Protein AF-A0A1I8J1D6-F1 (afdb_monomer_lite)

pLDDT: mean 71.54, std 21.99, range [22.73, 97.88]

Secondary structure (DSSP, 8-state):
--HHHHHHHHHHHHHHHHHHHHHHHHHHHHHHHHHTTSS------------------------------------------------------------------HHHHHHHHGGGHHHHHHHHHHHHHHTHHHHHHHHHHHHHHHHHHHHHHHHHH--HHHHTSHHHHHHHHHHHHHHHHHHHHHHHHTGGGTTHHHHTT-----TT-PPPPHHHHHHHHHHHHHHHHHHHHHHHHHHHHHTTSTT--HHHHHHHHHHHHHHHHHHTTSTTHHHHHHHHHHS-TT-HHHHHHHHHHHHHHHHHHHHHHHHHHHHHHHHHHH-S--TTEEEEPPHHHHTTTTSS---S--SS-TTT--SS-SSEEEESSSS-EEEHHHHHHHHHSTTTTTB-TTT-PBP---HHHHHHHHHHHSS------TTGGG-------TTHHHHHHHHHHHHHHHHHHHHHHHHHHHHHHHHHHHHHHHHHHHHHHHHHHH---GGGSPPPEEEEES--EEEEEEEHHHHHHHH--HHHHTT--TTTTS---SSB-SHHHHHHHHHHHHHHT--EEEEB--HHHHHHHHHHHHHS-TTS-EEEEEESHHHHHHHHHHHTT-EEEEEEEE-HHHHTTS-TTEEEEEE-S---EEEEEEE-TT-EETTEE-SS-EEEEEE---TTTTTTTHHHHHHHHHHH--SEEEE--GGGGTT---SSTTHHHHHHHHHHHHHHH--SSEEEEE------HHHHHHHHHHTGGG-SEEEE-TTHHHHHHHHHHHS---S---SS--HHHHHHHHHHHHHHHHTS-SS----EEEEE-SS-EEEEE-TTSS---HHHHHHHHHHHHHHHHHT----

InterPro domains:
  IPR001841 Zinc finger, RING-type [PS50089] (353-396)
  IPR001841 Zinc finger, RING-type [SM00184] (353-395)
  IPR007666 ADP-specific phosphofructokinase/glucokinase [PF04587] (496-847)
  IPR007666 ADP-specific phosphofructokinase/glucokinase [PS51255] (475-851)
  IPR007666 ADP-specific phosphofructokinase/glucokinase [PTHR21208] (444-849)
  IPR013083 Zinc finger, RING/FYVE/PHD-type [G3DSA:3.30.40.10] (331-417)
  IPR017907 Zinc finger, RING-type, conserved site [PS00518] (370-379)
  IPR018957 Zinc finger, C3HC4 RING-type [PF00097] (353-395)
  IPR029056 Ribokinase-like [G3DSA:3.40.1190.20] (560-851)
  IPR029056 Ribokinase-like [SSF53613] (486-847)

Organism: NCBI:txid282301

Radius of gyration: 45.89 Å; chains: 1; bounding box: 94×125×127 Å

Structure (mmCIF, N/CA/C/O backbone):
data_AF-A0A1I8J1D6-F1
#
_entry.id   AF-A0A1I8J1D6-F1
#
loop_
_atom_site.group_PDB
_atom_site.id
_atom_site.type_symbol
_atom_site.label_atom_id
_atom_site.label_alt_id
_atom_site.label_comp_id
_atom_site.label_asym_id
_atom_site.label_entity_id
_atom_site.label_seq_id
_atom_site.pdbx_PDB_ins_code
_atom_site.Cartn_x
_atom_site.Cartn_y
_atom_site.Cartn_z
_atom_site.occupancy
_atom_site.B_iso_or_equiv
_atom_site.auth_seq_id
_atom_site.auth_comp_id
_atom_site.auth_asym_id
_atom_site.auth_atom_id
_atom_site.pdbx_PDB_model_num
ATOM 1 N N . MET A 1 1 ? 0.618 -59.526 -11.441 1.00 46.06 1 MET A N 1
ATOM 2 C CA . MET A 1 1 ? -0.280 -58.548 -10.785 1.00 46.06 1 MET A CA 1
ATOM 3 C C . MET A 1 1 ? -0.382 -57.211 -11.558 1.00 46.06 1 MET A C 1
ATOM 5 O O . MET A 1 1 ? 0.160 -56.223 -11.081 1.00 46.06 1 MET A O 1
ATOM 9 N N . PRO A 1 2 ? -1.071 -57.109 -12.718 1.00 40.72 2 PRO A N 1
ATOM 10 C CA . PRO A 1 2 ? -1.266 -55.808 -13.389 1.00 40.72 2 PRO A CA 1
ATOM 11 C C . PRO A 1 2 ? -2.715 -55.277 -13.361 1.00 40.72 2 PRO A C 1
ATOM 13 O O . PRO A 1 2 ? -2.935 -54.100 -13.625 1.00 40.72 2 PRO A O 1
ATOM 16 N N . GLN A 1 3 ? -3.716 -56.096 -13.017 1.00 38.53 3 GLN A N 1
ATOM 17 C CA . GLN A 1 3 ? -5.129 -55.694 -13.122 1.00 38.53 3 GLN A CA 1
ATOM 18 C C . GLN A 1 3 ? -5.643 -54.868 -11.925 1.00 38.53 3 GLN A C 1
ATOM 20 O O . GLN A 1 3 ? -6.494 -53.997 -12.105 1.00 38.53 3 GLN A O 1
ATOM 25 N N . ALA A 1 4 ? -5.076 -55.044 -10.725 1.00 39.88 4 ALA A N 1
ATOM 26 C CA . ALA A 1 4 ? -5.503 -54.307 -9.528 1.00 39.88 4 ALA A CA 1
ATOM 27 C C . ALA A 1 4 ? -5.132 -52.807 -9.576 1.00 39.88 4 ALA A C 1
ATOM 29 O O . ALA A 1 4 ? -5.935 -51.950 -9.206 1.00 39.88 4 ALA A O 1
ATOM 30 N N . HIS A 1 5 ? -3.963 -52.456 -10.129 1.00 42.84 5 HIS A N 1
ATOM 31 C CA . HIS A 1 5 ? -3.523 -51.057 -10.234 1.00 42.84 5 HIS A CA 1
ATOM 32 C C . HIS A 1 5 ? -4.313 -50.238 -11.269 1.00 42.84 5 HIS A C 1
ATOM 34 O O . HIS A 1 5 ? -4.497 -49.030 -11.093 1.00 42.84 5 HIS A O 1
ATOM 40 N N . GLN A 1 6 ? -4.829 -50.877 -12.323 1.00 42.22 6 GLN A N 1
ATOM 41 C CA . GLN A 1 6 ? -5.642 -50.205 -13.341 1.00 42.22 6 GLN A CA 1
ATOM 42 C C . GLN A 1 6 ? -7.055 -49.877 -12.835 1.00 42.22 6 GLN A C 1
ATOM 44 O O . GLN A 1 6 ? -7.588 -48.807 -13.140 1.00 42.22 6 GLN A O 1
ATOM 49 N N . GLN A 1 7 ? -7.642 -50.745 -12.006 1.00 39.91 7 GLN A N 1
ATOM 50 C CA . GLN A 1 7 ? -8.944 -50.493 -11.381 1.00 39.91 7 GLN A CA 1
ATOM 51 C C . GLN A 1 7 ? -8.879 -49.370 -10.337 1.00 39.91 7 GLN A C 1
ATOM 53 O O . GLN A 1 7 ? -9.797 -48.552 -10.250 1.00 39.91 7 GLN A O 1
ATOM 58 N N . GLN A 1 8 ? -7.770 -49.271 -9.600 1.00 42.34 8 GLN A N 1
ATOM 59 C CA . GLN A 1 8 ? -7.580 -48.237 -8.583 1.00 42.34 8 GLN A CA 1
ATOM 60 C C . GLN A 1 8 ? -7.369 -46.842 -9.205 1.00 42.34 8 GLN A C 1
ATOM 62 O O . GLN A 1 8 ? -7.956 -45.875 -8.721 1.00 42.34 8 GLN A O 1
ATOM 67 N N . ARG A 1 9 ? -6.660 -46.741 -10.346 1.00 43.53 9 ARG A N 1
ATOM 68 C CA . ARG A 1 9 ? -6.535 -45.485 -11.121 1.00 43.53 9 ARG A CA 1
ATOM 69 C C . ARG A 1 9 ? -7.842 -45.032 -11.780 1.00 43.53 9 ARG A C 1
ATOM 71 O O . ARG A 1 9 ? -8.093 -43.833 -11.886 1.00 43.53 9 ARG A O 1
ATOM 78 N N . ARG A 1 10 ? -8.694 -45.965 -12.222 1.00 39.88 10 ARG A N 1
ATOM 79 C CA . ARG A 1 10 ? -10.014 -45.618 -12.784 1.00 39.88 10 ARG A CA 1
ATOM 80 C C . ARG A 1 10 ? -10.973 -45.097 -11.713 1.00 39.88 10 ARG A C 1
ATOM 82 O O . ARG A 1 10 ? -11.665 -44.113 -11.958 1.00 39.88 10 ARG A O 1
ATOM 89 N N . ARG A 1 11 ? -10.955 -45.689 -10.511 1.00 38.12 11 ARG A N 1
ATOM 90 C CA . ARG A 1 11 ? -11.755 -45.208 -9.372 1.00 38.12 11 ARG A CA 1
ATOM 91 C C . ARG A 1 11 ? -11.318 -43.820 -8.899 1.00 38.12 11 ARG A C 1
ATOM 93 O O . ARG A 1 11 ? -12.185 -42.988 -8.663 1.00 38.12 11 ARG A O 1
ATOM 100 N N . SER A 1 12 ? -10.015 -43.525 -8.846 1.00 40.25 12 SER A N 1
ATOM 101 C CA . SER A 1 12 ? -9.531 -42.183 -8.478 1.00 40.25 12 SER A CA 1
ATOM 102 C C . SER A 1 12 ? -9.895 -41.113 -9.515 1.00 40.25 12 SER A C 1
ATOM 104 O O . SER A 1 12 ? -10.305 -40.019 -9.135 1.00 40.25 12 SER A O 1
ATOM 106 N N . HIS A 1 13 ? -9.839 -41.430 -10.816 1.00 41.72 13 HIS A N 1
ATOM 107 C CA . HIS A 1 13 ? -10.260 -40.496 -11.870 1.00 41.72 13 HIS A CA 1
ATOM 108 C C . HIS A 1 13 ? -11.771 -40.222 -11.864 1.00 41.72 13 HIS A C 1
ATOM 110 O O . HIS A 1 13 ? -12.171 -39.067 -12.010 1.00 41.72 13 HIS A O 1
ATOM 116 N N . GLN A 1 14 ? -12.610 -41.239 -11.632 1.00 37.41 14 GLN A N 1
ATOM 117 C CA . GLN A 1 14 ? -14.059 -41.042 -11.492 1.00 37.41 14 GLN A CA 1
ATOM 118 C C . GLN A 1 14 ? -14.413 -40.215 -10.251 1.00 37.41 14 GLN A C 1
ATOM 120 O O . GLN A 1 14 ? -15.263 -39.330 -10.331 1.00 37.41 14 GLN A O 1
ATOM 125 N N . GLN A 1 15 ? -13.723 -40.428 -9.126 1.00 37.59 15 GLN A N 1
ATOM 126 C CA . GLN A 1 15 ? -13.952 -39.655 -7.902 1.00 37.59 15 GLN A CA 1
ATOM 127 C C . GLN A 1 15 ? -13.513 -38.185 -8.050 1.00 37.59 15 GLN A C 1
ATOM 129 O O . GLN A 1 15 ? -14.136 -37.289 -7.480 1.00 37.59 15 GLN A O 1
ATOM 134 N N . GLN A 1 16 ? -12.478 -37.916 -8.855 1.00 39.41 16 GLN A N 1
ATOM 135 C CA . GLN A 1 16 ? -11.995 -36.562 -9.141 1.00 39.41 16 GLN A CA 1
ATOM 136 C C . GLN A 1 16 ? -12.887 -35.825 -10.159 1.00 39.41 16 GLN A C 1
ATOM 138 O O . GLN A 1 16 ? -13.157 -34.637 -9.980 1.00 39.41 16 GLN A O 1
ATOM 143 N N . GLN A 1 17 ? -13.433 -36.523 -11.165 1.00 38.41 17 GLN A N 1
ATOM 144 C CA . GLN A 1 17 ? -14.443 -35.962 -12.076 1.00 38.41 17 GLN A CA 1
ATOM 145 C C . GLN A 1 17 ? -15.773 -35.669 -11.369 1.00 38.41 17 GLN A C 1
ATOM 147 O O . GLN A 1 17 ? -16.351 -34.609 -11.598 1.00 38.41 17 GLN A O 1
ATOM 152 N N . GLN A 1 18 ? -16.222 -36.537 -10.456 1.00 34.72 18 GLN A N 1
ATOM 153 C CA . GLN A 1 18 ? -17.435 -36.294 -9.664 1.00 34.72 18 GLN A CA 1
ATOM 154 C C . GLN A 1 18 ? -17.277 -35.109 -8.696 1.00 34.72 18 GLN A C 1
ATOM 156 O O . GLN A 1 18 ? -18.220 -34.338 -8.528 1.00 34.72 18 GLN A O 1
ATOM 161 N N . ARG A 1 19 ? -16.081 -34.882 -8.124 1.00 37.16 19 ARG A N 1
ATOM 162 C CA . ARG A 1 19 ? -15.798 -33.671 -7.324 1.00 37.16 19 ARG A CA 1
ATOM 163 C C . ARG A 1 19 ? -15.775 -32.392 -8.169 1.00 37.16 19 ARG A C 1
ATOM 165 O O . ARG A 1 19 ? -16.283 -31.372 -7.713 1.00 37.16 19 ARG A O 1
ATOM 172 N N . HIS A 1 20 ? -15.246 -32.440 -9.394 1.00 36.91 20 HIS A N 1
ATOM 173 C CA . HIS A 1 20 ? -15.261 -31.285 -10.302 1.00 36.91 20 HIS A CA 1
ATOM 174 C C . HIS A 1 20 ? -16.663 -30.956 -10.835 1.00 36.91 20 HIS A C 1
ATOM 176 O O . HIS A 1 20 ? -17.017 -29.781 -10.913 1.00 36.91 20 HIS A O 1
ATOM 182 N N . GLN A 1 21 ? -17.484 -31.965 -11.139 1.00 34.16 21 GLN A N 1
ATOM 183 C CA . GLN A 1 21 ? -18.874 -31.756 -11.557 1.00 34.16 21 GLN A CA 1
ATOM 184 C C . GLN A 1 21 ? -19.759 -31.282 -10.394 1.00 34.16 21 GLN A C 1
ATOM 186 O O . GLN A 1 21 ? -20.557 -30.365 -10.578 1.00 34.16 21 GLN A O 1
ATOM 191 N N . GLY A 1 22 ? -19.550 -31.812 -9.181 1.00 29.62 22 GLY A N 1
ATOM 192 C CA . GLY A 1 22 ? -20.239 -31.357 -7.969 1.00 29.62 22 GLY A CA 1
ATOM 193 C C . GLY A 1 22 ? -19.946 -29.894 -7.622 1.00 29.62 22 GLY A C 1
ATOM 194 O O . GLY A 1 22 ? -20.880 -29.152 -7.326 1.00 29.62 22 GLY A O 1
ATOM 195 N N . ALA A 1 23 ? -18.684 -29.456 -7.739 1.00 36.38 23 ALA A N 1
ATOM 196 C CA . ALA A 1 23 ? -18.269 -28.066 -7.512 1.00 36.38 23 ALA A CA 1
ATOM 197 C C . ALA A 1 23 ? -18.742 -27.098 -8.619 1.00 36.38 23 ALA A C 1
ATOM 199 O O . ALA A 1 23 ? -19.066 -25.946 -8.342 1.00 36.38 23 ALA A O 1
ATOM 200 N N . SER A 1 24 ? -18.828 -27.564 -9.872 1.00 33.94 24 SER A N 1
ATOM 201 C CA . SER A 1 24 ? -19.358 -26.767 -10.988 1.00 33.94 24 SER A CA 1
ATOM 202 C C . SER A 1 24 ? -20.877 -26.580 -10.907 1.00 33.94 24 SER A C 1
ATOM 204 O O . SER A 1 24 ? -21.371 -25.514 -11.271 1.00 33.94 24 SER A O 1
ATOM 206 N N . MET A 1 25 ? -21.623 -27.584 -10.428 1.00 31.64 25 MET A N 1
ATOM 207 C CA . MET A 1 25 ? -23.072 -27.468 -10.224 1.00 31.64 25 MET A CA 1
ATOM 208 C C . MET A 1 25 ? -23.421 -26.560 -9.040 1.00 31.64 25 MET A C 1
ATOM 210 O O . MET A 1 25 ? -24.353 -25.769 -9.155 1.00 31.64 25 MET A O 1
ATOM 214 N N . THR A 1 26 ? -22.646 -26.598 -7.948 1.00 36.94 26 THR A N 1
ATOM 215 C CA . THR A 1 26 ? -22.854 -25.682 -6.809 1.00 36.94 26 THR A CA 1
ATOM 216 C C . THR A 1 26 ? -22.511 -24.236 -7.165 1.00 36.94 26 THR A C 1
ATOM 218 O O . THR A 1 26 ? -23.251 -23.340 -6.775 1.00 36.94 26 THR A O 1
ATOM 221 N N . ALA A 1 27 ? -21.462 -23.991 -7.961 1.00 34.25 27 ALA A N 1
ATOM 222 C CA . ALA A 1 27 ? -21.111 -22.643 -8.420 1.00 34.25 27 ALA A CA 1
ATOM 223 C C . ALA A 1 27 ? -22.156 -22.047 -9.385 1.00 34.25 27 ALA A C 1
ATOM 225 O O . ALA A 1 27 ? -22.533 -20.887 -9.232 1.00 34.25 27 ALA A O 1
ATOM 226 N N . ASN A 1 28 ? -22.685 -22.837 -10.329 1.00 35.31 28 ASN A N 1
ATOM 227 C CA . ASN A 1 28 ? -23.737 -22.367 -11.242 1.00 35.31 28 ASN A CA 1
ATOM 228 C C . ASN A 1 28 ? -25.089 -22.154 -10.540 1.00 35.31 28 ASN A C 1
ATOM 230 O O . ASN A 1 28 ? -25.793 -21.203 -10.877 1.00 35.31 28 ASN A O 1
ATOM 234 N N . GLN A 1 29 ? -25.440 -22.979 -9.544 1.00 33.69 29 GLN A N 1
ATOM 235 C CA . GLN A 1 29 ? -26.648 -22.759 -8.736 1.00 33.69 29 GLN A CA 1
ATOM 236 C C . GLN A 1 29 ? -26.531 -21.522 -7.831 1.00 33.69 29 GLN A C 1
ATOM 238 O O . GLN A 1 29 ? -27.532 -20.843 -7.608 1.00 33.69 29 GLN A O 1
ATOM 243 N N . PHE A 1 30 ? -25.324 -21.173 -7.368 1.00 34.88 30 PHE A N 1
ATOM 244 C CA . PHE A 1 30 ? -25.107 -19.960 -6.573 1.00 34.88 30 PHE A CA 1
ATOM 245 C C . PHE A 1 30 ? -25.166 -18.685 -7.434 1.00 34.88 30 PHE A C 1
ATOM 247 O O . PHE A 1 30 ? -25.881 -17.749 -7.076 1.00 34.88 30 PHE A O 1
ATOM 254 N N . PHE A 1 31 ? -24.534 -18.682 -8.616 1.00 35.16 31 PHE A N 1
ATOM 255 C CA . PHE A 1 31 ? -24.556 -17.542 -9.550 1.00 35.16 31 PHE A CA 1
ATOM 256 C C . PHE A 1 31 ? -25.950 -17.244 -10.133 1.00 35.16 31 PHE A C 1
ATOM 258 O O . PHE A 1 31 ? -26.288 -16.083 -10.357 1.00 35.16 31 PHE A O 1
ATOM 265 N N . GLN A 1 32 ? -26.798 -18.260 -10.340 1.00 33.00 32 GLN A N 1
ATOM 266 C CA . GLN A 1 32 ? -28.188 -18.036 -10.766 1.00 33.00 32 GLN A CA 1
ATOM 267 C C . GLN A 1 32 ? -29.066 -17.450 -9.645 1.00 33.00 32 GLN A C 1
ATOM 269 O O . GLN A 1 32 ? -29.999 -16.701 -9.935 1.00 33.00 32 GLN A O 1
ATOM 274 N N . SER A 1 33 ? -28.741 -17.720 -8.374 1.00 31.56 33 SER A N 1
ATOM 275 C CA . SER A 1 33 ? -29.497 -17.197 -7.227 1.00 31.56 33 SER A CA 1
ATOM 276 C C . SER A 1 33 ? -29.241 -15.708 -6.941 1.00 31.56 33 SER A C 1
ATOM 278 O O . SER A 1 33 ? -30.147 -15.014 -6.476 1.00 31.56 33 SER A O 1
ATOM 280 N N . GLU A 1 34 ? -28.057 -15.182 -7.284 1.00 38.94 34 GLU A N 1
ATOM 281 C CA . GLU A 1 34 ? -27.760 -13.743 -7.189 1.00 38.94 34 GLU A CA 1
ATOM 282 C C . GLU A 1 34 ? -28.378 -12.944 -8.342 1.00 38.94 34 GLU A C 1
ATOM 284 O O . GLU A 1 34 ? -28.863 -11.831 -8.126 1.00 38.94 34 GLU A O 1
ATOM 289 N N . HIS A 1 35 ? -28.473 -13.525 -9.545 1.00 33.69 35 HIS A N 1
ATOM 290 C CA . HIS A 1 35 ? -29.061 -12.823 -10.688 1.00 33.69 35 HIS A CA 1
ATOM 291 C C . HIS A 1 35 ? -30.579 -12.601 -10.549 1.00 33.69 35 HIS A C 1
ATOM 293 O O . HIS A 1 35 ? -31.105 -11.634 -11.097 1.00 33.69 35 HIS A O 1
ATOM 299 N N . GLN A 1 36 ? -31.273 -13.434 -9.761 1.00 30.25 36 GLN A N 1
ATOM 300 C CA . GLN A 1 36 ? -32.703 -13.278 -9.458 1.00 30.25 36 GLN A CA 1
ATOM 301 C C . GLN A 1 36 ? -33.002 -12.363 -8.257 1.00 30.25 36 GLN A C 1
ATOM 303 O O . GLN A 1 36 ? -34.136 -11.914 -8.119 1.00 30.25 36 GLN A O 1
ATOM 308 N N . ARG A 1 37 ? -32.018 -12.033 -7.404 1.00 32.38 37 ARG A N 1
ATOM 309 C CA . ARG A 1 37 ? -32.222 -11.125 -6.253 1.00 32.38 37 ARG A CA 1
ATOM 310 C C . ARG A 1 37 ? -31.985 -9.646 -6.562 1.00 32.38 37 ARG A C 1
ATOM 312 O O . ARG A 1 37 ? -32.385 -8.804 -5.766 1.00 32.38 37 ARG A O 1
ATOM 319 N N . SER A 1 38 ? -31.394 -9.315 -7.711 1.00 31.41 38 SER A N 1
ATOM 320 C CA . SER A 1 38 ? -31.121 -7.922 -8.098 1.00 31.41 38 SER A CA 1
ATOM 321 C C . SER A 1 38 ? -32.237 -7.261 -8.924 1.00 31.41 38 SER A C 1
ATOM 323 O O . SER A 1 38 ? -32.048 -6.155 -9.426 1.00 31.41 38 SER A O 1
ATOM 325 N N . ALA A 1 39 ? -33.395 -7.910 -9.067 1.00 31.28 39 ALA A N 1
ATOM 326 C CA . ALA A 1 39 ? -34.501 -7.444 -9.901 1.00 31.28 39 ALA A CA 1
ATOM 327 C C . ALA A 1 39 ? -35.785 -7.180 -9.096 1.00 31.28 39 ALA A C 1
ATOM 329 O O . ALA A 1 39 ? -36.830 -7.687 -9.465 1.00 31.28 39 ALA A O 1
ATOM 330 N N . THR A 1 40 ? -35.728 -6.390 -8.017 1.00 29.33 40 THR A N 1
ATOM 331 C CA . THR A 1 40 ? -36.914 -5.725 -7.427 1.00 29.33 40 THR A CA 1
ATOM 332 C C . THR A 1 40 ? -36.491 -4.588 -6.485 1.00 29.33 40 THR A C 1
ATOM 334 O O . THR A 1 40 ? -36.267 -4.825 -5.300 1.00 29.33 40 THR A O 1
ATOM 337 N N . ASN A 1 41 ? -36.371 -3.355 -6.986 1.00 27.55 41 ASN A N 1
ATOM 338 C CA . ASN A 1 41 ? -37.177 -2.222 -6.503 1.00 27.55 41 ASN A CA 1
ATOM 339 C C . ASN A 1 41 ? -36.914 -0.928 -7.301 1.00 27.55 41 ASN A C 1
ATOM 341 O O . ASN A 1 41 ? -35.827 -0.771 -7.859 1.00 27.55 41 ASN A O 1
ATOM 345 N N . PRO A 1 42 ? -37.912 -0.025 -7.384 1.00 32.72 42 PRO A N 1
ATOM 346 C CA . PRO A 1 42 ? -38.016 0.981 -8.434 1.00 32.72 42 PRO A CA 1
ATOM 347 C C . PRO A 1 42 ? -37.617 2.400 -7.994 1.00 32.72 42 PRO A C 1
ATOM 349 O O . PRO A 1 42 ? -37.768 2.769 -6.834 1.00 32.72 42 PRO A O 1
ATOM 352 N N . GLY A 1 43 ? -37.227 3.202 -8.990 1.00 24.05 43 GLY A N 1
ATOM 353 C CA . GLY A 1 43 ? -37.646 4.599 -9.143 1.00 24.05 43 GLY A CA 1
ATOM 354 C C . GLY A 1 43 ? -36.898 5.671 -8.351 1.00 24.05 43 GLY A C 1
ATOM 355 O O . GLY A 1 43 ? -37.205 5.897 -7.192 1.00 24.05 43 GLY A O 1
ATOM 356 N N . TYR A 1 44 ? -36.041 6.427 -9.044 1.00 25.70 44 TYR A N 1
ATOM 357 C CA . TYR A 1 44 ? -36.178 7.887 -9.146 1.00 25.70 44 TYR A CA 1
ATOM 358 C C . TYR A 1 44 ? -35.644 8.326 -10.523 1.00 25.70 44 TYR A C 1
ATOM 360 O O . TYR A 1 44 ? -34.484 8.082 -10.852 1.00 25.70 44 TYR A O 1
ATOM 368 N N . ALA A 1 45 ? -36.552 8.878 -11.333 1.00 26.30 45 ALA A N 1
ATOM 369 C CA . ALA A 1 45 ? -36.335 9.523 -12.632 1.00 26.30 45 ALA A CA 1
ATOM 370 C C . ALA A 1 45 ? -35.325 10.684 -12.481 1.00 26.30 45 ALA A C 1
ATOM 372 O O . ALA A 1 45 ? -35.315 11.335 -11.440 1.00 26.30 45 ALA A O 1
ATOM 373 N N . ALA A 1 46 ? -34.320 10.855 -13.344 1.00 27.80 46 ALA A N 1
ATOM 374 C CA . ALA A 1 46 ? -34.378 11.272 -14.749 1.00 27.80 46 ALA A CA 1
ATOM 375 C C . ALA A 1 46 ? -35.089 12.622 -14.923 1.00 27.80 46 ALA A C 1
ATOM 377 O O . ALA A 1 46 ? -36.310 12.667 -14.872 1.00 27.80 46 ALA A O 1
ATOM 378 N N . ASP A 1 47 ? -34.296 13.669 -15.148 1.00 25.11 47 ASP A N 1
ATOM 379 C CA . ASP A 1 47 ? -34.627 14.734 -16.091 1.00 25.11 47 ASP A CA 1
ATOM 380 C C . ASP A 1 47 ? -33.332 15.130 -16.816 1.00 25.11 47 ASP A C 1
ATOM 382 O O . ASP A 1 47 ? -32.346 15.560 -16.209 1.00 25.11 47 ASP A O 1
ATOM 386 N N . ASP A 1 48 ? -33.351 14.870 -18.121 1.00 27.84 48 ASP A N 1
ATOM 387 C CA . ASP A 1 48 ? -32.484 15.448 -19.141 1.00 27.84 48 ASP A CA 1
ATOM 388 C C . ASP A 1 48 ? -32.722 16.964 -19.238 1.00 27.84 48 ASP A C 1
ATOM 390 O O . ASP A 1 48 ? -33.784 17.440 -18.842 1.00 27.84 48 ASP A O 1
ATOM 394 N N . LEU A 1 49 ? -31.756 17.707 -19.796 1.00 27.70 49 LEU A N 1
ATOM 395 C CA . LEU A 1 49 ? -31.976 18.737 -20.830 1.00 27.70 49 LEU A CA 1
ATOM 396 C C . LEU A 1 49 ? -30.643 19.412 -21.228 1.00 27.70 49 LEU A C 1
ATOM 398 O O . LEU A 1 49 ? -30.076 20.220 -20.497 1.00 27.70 49 LEU A O 1
ATOM 402 N N . ASP A 1 50 ? -30.155 18.990 -22.394 1.00 26.84 50 ASP A N 1
ATOM 403 C CA . ASP A 1 50 ? -29.680 19.760 -23.553 1.00 26.84 50 ASP A CA 1
ATOM 404 C C . ASP A 1 50 ? -28.758 20.997 -23.446 1.00 26.84 50 ASP A C 1
ATOM 406 O O . ASP A 1 50 ? -29.041 22.030 -22.843 1.00 26.84 50 ASP A O 1
ATOM 410 N N . ASN A 1 51 ? -27.691 20.907 -24.252 1.00 29.05 51 ASN A N 1
ATOM 411 C CA . ASN A 1 51 ? -26.976 22.004 -24.914 1.00 29.05 51 ASN A CA 1
ATOM 412 C C . ASN A 1 51 ? -27.923 22.857 -25.785 1.00 29.05 51 ASN A C 1
ATOM 414 O O . ASN A 1 51 ? -28.639 22.270 -26.589 1.00 29.05 51 ASN A O 1
ATOM 418 N N . ASN A 1 52 ? -27.796 24.196 -25.785 1.00 27.00 52 ASN A N 1
ATOM 419 C CA . ASN A 1 52 ? -27.258 24.971 -26.928 1.00 27.00 52 ASN A CA 1
ATOM 420 C C . ASN A 1 52 ? -27.225 26.506 -26.698 1.00 27.00 52 ASN A C 1
ATOM 422 O O . ASN A 1 52 ? -28.172 27.093 -26.192 1.00 27.00 52 ASN A O 1
ATOM 426 N N . SER A 1 53 ? -26.121 27.113 -27.153 1.00 26.20 53 SER A N 1
ATOM 427 C CA . SER A 1 53 ? -25.965 28.381 -27.904 1.00 26.20 53 SER A CA 1
ATOM 428 C C . SER A 1 53 ? -26.766 29.677 -27.599 1.00 26.20 53 SER A C 1
ATOM 430 O O . SER A 1 53 ? -27.979 29.736 -27.757 1.00 26.20 53 SER A O 1
ATOM 432 N N . SER A 1 54 ? -25.971 30.754 -27.441 1.00 24.83 54 SER A N 1
ATOM 433 C CA . SER A 1 54 ? -25.987 32.032 -28.201 1.00 24.83 54 SER A CA 1
ATOM 434 C C . SER A 1 54 ? -26.936 33.201 -27.835 1.00 24.83 54 SER A C 1
ATOM 436 O O . SER A 1 54 ? -28.126 33.158 -28.119 1.00 24.83 54 SER A O 1
ATOM 438 N N . SER A 1 55 ? -26.280 34.274 -27.345 1.00 25.81 55 SER A N 1
ATOM 439 C CA . SER A 1 55 ? -26.219 35.674 -27.852 1.00 25.81 55 SER A CA 1
ATOM 440 C C . SER A 1 55 ? -27.360 36.698 -27.664 1.00 25.81 55 SER A C 1
ATOM 442 O O . SER A 1 55 ? -28.526 36.405 -27.896 1.00 25.81 55 SER A O 1
ATOM 444 N N . ASP A 1 56 ? -26.890 37.934 -27.388 1.00 27.17 56 ASP A N 1
ATOM 445 C CA . ASP A 1 56 ? -27.473 39.278 -27.624 1.00 27.17 56 ASP A CA 1
ATOM 446 C C . ASP A 1 56 ? -28.463 39.819 -26.560 1.00 27.17 56 ASP A C 1
ATOM 448 O O . ASP A 1 56 ? -29.330 39.100 -26.086 1.00 27.17 56 ASP A O 1
ATOM 452 N N . ASP A 1 57 ? -28.433 41.074 -26.081 1.00 27.06 57 ASP A N 1
ATOM 453 C CA . ASP A 1 57 ? -27.670 42.298 -26.387 1.00 27.06 57 ASP A CA 1
ATOM 454 C C . ASP A 1 57 ? -27.904 43.340 -25.251 1.00 27.06 57 ASP A C 1
ATOM 456 O O . ASP A 1 57 ? -28.816 43.182 -24.437 1.00 27.06 57 ASP A O 1
ATOM 460 N N . SER A 1 58 ? -27.160 44.453 -25.296 1.00 28.34 58 SER A N 1
ATOM 461 C CA . SER A 1 58 ? -27.389 45.800 -24.724 1.00 28.34 58 SER A CA 1
ATOM 462 C C . SER A 1 58 ? -26.844 46.164 -23.319 1.00 28.34 58 SER A C 1
ATOM 464 O O . SER A 1 58 ? -27.432 45.888 -22.279 1.00 28.34 58 SER A O 1
ATOM 466 N N . GLY A 1 59 ? -25.704 46.883 -23.312 1.00 22.73 59 GLY A N 1
ATOM 467 C CA . GLY A 1 59 ? -25.190 47.697 -22.185 1.00 22.73 59 GLY A CA 1
ATOM 468 C C . GLY A 1 59 ? -25.895 49.068 -22.069 1.00 22.73 59 GLY A C 1
ATOM 469 O O . GLY A 1 59 ? -27.024 49.177 -22.544 1.00 22.73 59 GLY A O 1
ATOM 470 N N . PRO A 1 60 ? -25.263 50.163 -21.568 1.00 41.81 60 PRO A N 1
ATOM 471 C CA . PRO A 1 60 ? -23.954 50.297 -20.902 1.00 41.81 60 PRO A CA 1
ATOM 472 C C . PRO A 1 60 ? -23.933 51.233 -19.648 1.00 41.81 60 PRO A C 1
ATOM 474 O O . PRO A 1 60 ? -24.842 52.020 -19.415 1.00 41.81 60 PRO A O 1
ATOM 477 N N . GLY A 1 61 ? -22.796 51.250 -18.929 1.00 24.83 61 GLY A N 1
ATOM 478 C CA . GLY A 1 61 ? -22.177 52.489 -18.410 1.00 24.83 61 GLY A CA 1
ATOM 479 C C . GLY A 1 61 ? -22.403 52.925 -16.946 1.00 24.83 61 GLY A C 1
ATOM 480 O O . GLY A 1 61 ? -23.521 52.952 -16.450 1.00 24.83 61 GLY A O 1
ATOM 481 N N . GLY A 1 62 ? -21.321 53.415 -16.315 1.00 26.52 62 GLY A N 1
ATOM 482 C CA . GLY A 1 62 ? -21.389 54.585 -15.420 1.00 26.52 62 GLY A CA 1
ATOM 483 C C . GLY A 1 62 ? -20.894 54.428 -13.975 1.00 26.52 62 GLY A C 1
ATOM 484 O O . GLY A 1 62 ? -21.606 53.925 -13.117 1.00 26.52 62 GLY A O 1
ATOM 485 N N . ASN A 1 63 ? -19.701 54.965 -13.701 1.00 27.98 63 ASN A N 1
ATOM 486 C CA . ASN A 1 63 ? -19.129 55.232 -12.373 1.00 27.98 63 ASN A CA 1
ATOM 487 C C . ASN A 1 63 ? -19.890 56.321 -11.575 1.00 27.98 63 ASN A C 1
ATOM 489 O O . ASN A 1 63 ? -20.492 57.201 -12.184 1.00 27.98 63 ASN A O 1
ATOM 493 N N . CYS A 1 64 ? -19.701 56.321 -10.240 1.00 27.11 64 CYS A N 1
ATOM 494 C CA . CYS A 1 64 ? -19.280 57.455 -9.373 1.00 27.11 64 CYS A CA 1
ATOM 495 C C . CYS A 1 64 ? -20.029 57.584 -8.023 1.00 27.11 64 CYS A C 1
ATOM 497 O O . CYS A 1 64 ? -21.212 57.885 -7.966 1.00 27.11 64 CYS A O 1
ATOM 499 N N . ALA A 1 65 ? -19.265 57.368 -6.945 1.00 27.12 65 ALA A N 1
ATOM 500 C CA . ALA A 1 65 ? -18.990 58.249 -5.797 1.00 27.12 65 ALA A CA 1
ATOM 501 C C . ALA A 1 65 ? -20.023 59.277 -5.244 1.00 27.12 65 ALA A C 1
ATOM 503 O O . ALA A 1 65 ? -20.460 60.177 -5.948 1.00 27.12 65 ALA A O 1
ATOM 504 N N . ALA A 1 66 ? -20.122 59.236 -3.901 1.00 27.94 66 ALA A N 1
ATOM 505 C CA . ALA A 1 66 ? -19.899 60.331 -2.930 1.00 27.94 66 ALA A CA 1
ATOM 506 C C . ALA A 1 66 ? -21.060 61.184 -2.350 1.00 27.94 66 ALA A C 1
ATOM 508 O O . ALA A 1 66 ? -21.895 61.720 -3.065 1.00 27.94 66 ALA A O 1
ATOM 509 N N . GLU A 1 67 ? -20.925 61.367 -1.016 1.00 28.12 67 GLU A N 1
ATOM 510 C CA . GLU A 1 67 ? -21.390 62.449 -0.110 1.00 28.12 67 GLU A CA 1
ATOM 511 C C . GLU A 1 67 ? -22.892 62.579 0.222 1.00 28.12 67 GLU A C 1
ATOM 513 O O . GLU A 1 67 ? -23.749 62.355 -0.616 1.00 28.12 67 GLU A O 1
ATOM 518 N N . ALA A 1 68 ? -23.339 63.010 1.413 1.00 30.77 68 ALA A N 1
ATOM 519 C CA . ALA A 1 68 ? -22.787 63.237 2.761 1.00 30.77 68 ALA A CA 1
ATOM 520 C C . ALA A 1 68 ? -23.939 63.756 3.670 1.00 30.77 68 ALA A C 1
ATOM 522 O O . ALA A 1 68 ? -25.005 64.102 3.166 1.00 30.77 68 ALA A O 1
ATOM 523 N N . ALA A 1 69 ? -23.630 63.922 4.971 1.00 28.89 69 ALA A N 1
ATOM 524 C CA . ALA A 1 69 ? -24.302 64.721 6.025 1.00 28.89 69 ALA A CA 1
ATOM 525 C C . ALA A 1 69 ? -25.345 63.993 6.919 1.00 28.89 69 ALA A C 1
ATOM 527 O O . ALA A 1 69 ? -26.221 63.306 6.419 1.00 28.89 69 ALA A O 1
ATOM 528 N N . ALA A 1 70 ? -25.366 64.127 8.259 1.00 29.67 70 ALA A N 1
ATOM 529 C CA . ALA A 1 70 ? -24.548 64.904 9.205 1.00 29.67 70 ALA A CA 1
ATOM 530 C C . ALA A 1 70 ? -24.830 64.527 10.689 1.00 29.67 70 ALA A C 1
ATOM 532 O O . ALA A 1 70 ? -25.835 63.887 10.997 1.00 29.67 70 ALA A O 1
ATOM 533 N N . SER A 1 71 ? -23.978 65.086 11.571 1.00 29.70 71 SER A N 1
ATOM 534 C CA . SER A 1 71 ? -24.032 65.275 13.046 1.00 29.70 71 SER A CA 1
ATOM 535 C C . SER A 1 71 ? -23.273 64.238 13.901 1.00 29.70 71 SER A C 1
ATOM 537 O O . SER A 1 71 ? -23.494 63.046 13.769 1.00 29.70 71 SER A O 1
ATOM 539 N N . GLY A 1 72 ? -22.342 64.573 14.807 1.00 27.72 72 GLY A N 1
ATOM 540 C CA . GLY A 1 72 ? -21.722 65.846 15.202 1.00 27.72 72 GLY A CA 1
ATOM 541 C C . GLY A 1 72 ? -21.298 65.835 16.688 1.00 27.72 72 GLY A C 1
ATOM 542 O O . GLY A 1 72 ? -22.171 65.855 17.544 1.00 27.72 72 GLY A O 1
ATOM 543 N N . GLY A 1 73 ? -19.977 65.876 16.955 1.00 27.95 73 GLY A N 1
ATOM 544 C CA . GLY A 1 73 ? -19.311 66.288 18.222 1.00 27.95 73 GLY A CA 1
ATOM 545 C C . GLY A 1 73 ? -19.229 65.242 19.355 1.00 27.95 73 GLY A C 1
ATOM 546 O O . GLY A 1 73 ? -20.178 64.513 19.584 1.00 27.95 73 GLY A O 1
ATOM 547 N N . GLY A 1 74 ? -18.168 65.081 20.156 1.00 27.52 74 GLY A N 1
ATOM 548 C CA . GLY A 1 74 ? -16.974 65.882 20.460 1.00 27.52 74 GLY A CA 1
ATOM 549 C C . GLY A 1 74 ? -16.565 65.591 21.925 1.00 27.52 74 GLY A C 1
ATOM 550 O O . GLY A 1 74 ? -17.429 65.405 22.775 1.00 27.52 74 GLY A O 1
ATOM 551 N N . ALA A 1 75 ? -15.267 65.470 22.212 1.00 29.72 75 ALA A N 1
ATOM 552 C CA . ALA A 1 75 ? -14.711 64.835 23.413 1.00 29.72 75 ALA A CA 1
ATOM 553 C C . ALA A 1 75 ? -14.405 65.756 24.624 1.00 29.72 75 ALA A C 1
ATOM 555 O O . ALA A 1 75 ? -14.171 66.951 24.478 1.00 29.72 75 ALA A O 1
ATOM 556 N N . SER A 1 76 ? -14.201 65.085 25.770 1.00 29.20 76 SER A N 1
ATOM 557 C CA . SER A 1 76 ? -13.212 65.332 26.849 1.00 29.20 76 SER A CA 1
ATOM 558 C C . SER A 1 76 ? -13.612 66.006 28.184 1.00 29.20 76 SER A C 1
ATOM 560 O O . SER A 1 76 ? -14.110 67.121 28.248 1.00 29.20 76 SER A O 1
ATOM 562 N N . SER A 1 77 ? -13.271 65.260 29.252 1.00 30.23 77 SER A N 1
ATOM 563 C CA . SER A 1 77 ? -12.837 65.613 30.620 1.00 30.23 77 SER A CA 1
ATOM 564 C C . SER A 1 77 ? -13.597 66.646 31.466 1.00 30.23 77 SER A C 1
ATOM 566 O O . SER A 1 77 ? -13.554 67.840 31.193 1.00 30.23 77 SER A O 1
ATOM 568 N N . SER A 1 78 ? -14.064 66.225 32.650 1.00 26.75 78 SER A N 1
ATOM 569 C CA . SER A 1 78 ? -13.460 66.574 33.956 1.00 26.75 78 SER A CA 1
ATOM 570 C C . SER A 1 78 ? -14.399 66.294 35.150 1.00 26.75 78 SER A C 1
ATOM 572 O O . SER A 1 78 ? -15.616 66.342 35.038 1.00 26.75 78 SER A O 1
ATOM 574 N N . HIS A 1 79 ? -13.768 66.061 36.307 1.00 30.42 79 HIS A N 1
ATOM 575 C CA . HIS A 1 79 ? -14.241 66.317 37.677 1.00 30.42 79 HIS A CA 1
ATOM 576 C C . HIS A 1 79 ? -15.155 65.342 38.461 1.00 30.42 79 HIS A C 1
ATOM 578 O O . HIS A 1 79 ? -16.350 65.220 38.248 1.00 30.42 79 HIS A O 1
ATOM 584 N N . ARG A 1 80 ? -14.519 64.842 39.540 1.00 24.44 80 ARG A N 1
ATOM 585 C CA . ARG A 1 80 ? -14.899 64.883 40.973 1.00 24.44 80 ARG A CA 1
ATOM 586 C C . ARG A 1 80 ? -16.095 64.072 41.497 1.00 24.44 80 ARG A C 1
ATOM 588 O O . ARG A 1 80 ? -17.247 64.392 41.269 1.00 24.44 80 ARG A O 1
ATOM 595 N N . CYS A 1 81 ? -15.706 63.170 42.406 1.00 25.48 81 CYS A N 1
ATOM 596 C CA . CYS A 1 81 ? -16.162 62.986 43.791 1.00 25.48 81 CYS A CA 1
ATOM 597 C C . CYS A 1 81 ? -17.662 62.959 44.102 1.00 25.48 81 CYS A C 1
ATOM 599 O O . CYS A 1 81 ? -18.354 63.962 43.973 1.00 25.48 81 CYS A O 1
ATOM 601 N N . SER A 1 82 ? -18.079 61.896 44.795 1.00 28.59 82 SER A N 1
ATOM 602 C CA . SER A 1 82 ? -18.988 61.999 45.943 1.00 28.59 82 SER A CA 1
ATOM 603 C C . SER A 1 82 ? -18.727 60.870 46.944 1.00 28.59 82 SER A C 1
ATOM 605 O O . SER A 1 82 ? -18.387 59.750 46.578 1.00 28.59 82 SER A O 1
ATOM 607 N N . HIS A 1 83 ? -18.807 61.258 48.213 1.00 30.39 83 HIS A N 1
ATOM 608 C CA . HIS A 1 83 ? -18.349 60.608 49.438 1.00 30.39 83 HIS A CA 1
ATOM 609 C C . HIS A 1 83 ? -19.266 59.494 49.964 1.00 30.39 83 HIS A C 1
ATOM 611 O O . HIS A 1 83 ? -20.471 59.550 49.751 1.00 30.39 83 HIS A O 1
ATOM 617 N N . ALA A 1 84 ? -18.714 58.631 50.831 1.00 27.33 84 ALA A N 1
ATOM 618 C CA . ALA A 1 84 ? -19.362 58.275 52.100 1.00 27.33 84 ALA A CA 1
ATOM 619 C C . ALA A 1 84 ? -18.349 57.781 53.164 1.00 27.33 84 ALA A C 1
ATOM 621 O O . ALA A 1 84 ? -17.775 56.706 53.048 1.00 27.33 84 ALA A O 1
ATOM 622 N N . HIS A 1 85 ? -18.182 58.615 54.197 1.00 32.50 85 HIS A N 1
ATOM 623 C CA . HIS A 1 85 ? -18.017 58.300 55.629 1.00 32.50 85 HIS A CA 1
ATOM 624 C C . HIS A 1 85 ? -16.800 57.519 56.185 1.00 32.50 85 HIS A C 1
ATOM 626 O O . HIS A 1 85 ? -16.827 56.314 56.387 1.00 32.50 85 HIS A O 1
ATOM 632 N N . SER A 1 86 ? -15.762 58.296 56.528 1.00 27.61 86 SER A N 1
ATOM 633 C CA . SER A 1 86 ? -15.366 58.725 57.894 1.00 27.61 86 SER A CA 1
ATOM 634 C C . SER A 1 86 ? -15.063 57.735 59.043 1.00 27.61 86 SER A C 1
ATOM 636 O O . SER A 1 86 ? -15.914 56.945 59.435 1.00 27.61 86 SER A O 1
ATOM 638 N N . HIS A 1 87 ? -13.943 58.067 59.719 1.00 30.62 87 HIS A N 1
ATOM 639 C CA . HIS A 1 87 ? -13.507 57.771 61.104 1.00 30.62 87 HIS A CA 1
ATOM 640 C C . HIS A 1 87 ? -12.805 56.411 61.317 1.00 30.62 87 HIS A C 1
ATOM 642 O O . HIS A 1 87 ? -13.275 55.392 60.846 1.00 30.62 87 HIS A O 1
ATOM 648 N N . SER A 1 88 ? -11.680 56.277 62.030 1.00 28.41 88 SER A N 1
ATOM 649 C CA . SER A 1 88 ? -10.875 57.205 62.837 1.00 28.41 88 SER A CA 1
ATOM 650 C C . SER A 1 88 ? -9.649 56.469 63.416 1.00 28.41 88 SER A C 1
ATOM 652 O O . SER A 1 88 ? -9.714 55.266 63.624 1.00 28.41 88 SER A O 1
ATOM 654 N N . HIS A 1 89 ? -8.626 57.247 63.791 1.00 32.22 89 HIS A N 1
ATOM 655 C CA . HIS A 1 89 ? -7.601 56.986 64.818 1.00 32.22 89 HIS A CA 1
ATOM 656 C C . HIS A 1 89 ? -6.532 55.892 64.611 1.00 32.22 89 HIS A C 1
ATOM 658 O O . HIS A 1 89 ? -6.781 54.705 64.742 1.00 32.22 89 HIS A O 1
ATOM 664 N N . GLY A 1 90 ? -5.279 56.364 64.538 1.00 28.98 90 GLY A N 1
ATOM 665 C CA . GLY A 1 90 ? -4.372 56.209 65.682 1.00 28.98 90 GLY A CA 1
ATOM 666 C C . GLY A 1 90 ? -3.282 55.139 65.587 1.00 28.98 90 GLY A C 1
ATOM 667 O O . GLY A 1 90 ? -3.541 53.972 65.822 1.00 28.98 90 GLY A O 1
ATOM 668 N N . GLY A 1 91 ? -2.040 55.604 65.411 1.00 28.70 91 GLY A N 1
ATOM 669 C CA . GLY A 1 91 ? -0.915 55.215 66.274 1.00 28.70 91 GLY A CA 1
ATOM 670 C C . GLY A 1 91 ? -0.243 53.855 66.053 1.00 28.70 91 GLY A C 1
ATOM 671 O O . GLY A 1 91 ? -0.713 52.833 66.526 1.00 28.70 91 GLY A O 1
ATOM 672 N N . GLY A 1 92 ? 0.932 53.922 65.419 1.00 30.47 92 GLY A N 1
ATOM 673 C CA . GLY A 1 92 ? 2.169 53.164 65.673 1.00 30.47 92 GLY A CA 1
ATOM 674 C C . GLY A 1 92 ? 2.139 51.822 66.415 1.00 30.47 92 GLY A C 1
ATOM 675 O O . GLY A 1 92 ? 1.810 51.767 67.590 1.00 30.47 92 GLY A O 1
ATOM 676 N N . ASN A 1 93 ? 2.713 50.787 65.799 1.00 31.27 93 ASN A N 1
ATOM 677 C CA . ASN A 1 93 ? 4.011 50.232 66.212 1.00 31.27 93 ASN A CA 1
ATOM 678 C C . ASN A 1 93 ? 4.454 49.125 65.249 1.00 31.27 93 ASN A C 1
ATOM 680 O O . ASN A 1 93 ? 3.633 48.435 64.651 1.00 31.27 93 ASN A O 1
ATOM 684 N N . GLY A 1 94 ? 5.769 48.984 65.092 1.00 33.56 94 GLY A N 1
ATOM 685 C CA . GLY A 1 94 ? 6.379 48.015 64.192 1.00 33.56 94 GLY A CA 1
ATOM 686 C C . GLY A 1 94 ? 6.255 46.561 64.646 1.00 33.56 94 GLY A C 1
ATOM 687 O O . GLY A 1 94 ? 6.192 46.258 65.835 1.00 33.56 94 GLY A O 1
ATOM 688 N N . ASN A 1 95 ? 6.318 45.664 63.664 1.00 31.02 95 ASN A N 1
ATOM 689 C CA . ASN A 1 95 ? 7.081 44.426 63.769 1.00 31.02 95 ASN A CA 1
ATOM 690 C C . ASN A 1 95 ? 7.387 43.891 62.354 1.00 31.02 95 ASN A C 1
ATOM 692 O O . ASN A 1 95 ? 6.486 43.878 61.513 1.00 31.02 95 ASN A O 1
ATOM 696 N N . PRO A 1 96 ? 8.623 43.453 62.056 1.00 42.28 96 PRO A N 1
ATOM 697 C CA . PRO A 1 96 ? 8.936 42.787 60.801 1.00 42.28 96 PRO A CA 1
ATOM 698 C C . PRO A 1 96 ? 8.506 41.318 60.902 1.00 42.28 96 PRO A C 1
ATOM 700 O O . PRO A 1 96 ? 9.097 40.542 61.650 1.00 42.28 96 PRO A O 1
ATOM 703 N N . GLN A 1 97 ? 7.470 40.924 60.160 1.00 33.84 97 GLN A N 1
ATOM 704 C CA . GLN A 1 97 ? 7.097 39.517 60.006 1.00 33.84 97 GLN A CA 1
ATOM 705 C C . GLN A 1 97 ? 7.513 38.988 58.630 1.00 33.84 97 GLN A C 1
ATOM 707 O O . GLN A 1 97 ? 7.286 39.620 57.601 1.00 33.84 97 GLN A O 1
ATOM 712 N N . LEU A 1 98 ? 8.172 37.826 58.694 1.00 32.25 98 LEU A N 1
ATOM 713 C CA . LEU A 1 98 ? 8.718 36.974 57.637 1.00 32.25 98 LEU A CA 1
ATOM 714 C C . LEU A 1 98 ? 7.841 36.865 56.372 1.00 32.25 98 LEU A C 1
ATOM 716 O O . LEU A 1 98 ? 6.615 36.959 56.465 1.00 32.25 98 LEU A O 1
ATOM 720 N N . PRO A 1 99 ? 8.449 36.567 55.202 1.00 33.88 99 PRO A N 1
ATOM 721 C CA . PRO A 1 99 ? 7.718 36.419 53.952 1.00 33.88 99 PRO A CA 1
ATOM 722 C C . PRO A 1 99 ? 6.689 35.295 54.081 1.00 33.88 99 PRO A C 1
ATOM 724 O O . PRO A 1 99 ? 7.016 34.135 54.340 1.00 33.88 99 PRO A O 1
ATOM 727 N N . THR A 1 100 ? 5.425 35.671 53.923 1.00 33.84 100 THR A N 1
ATOM 728 C CA . THR A 1 100 ? 4.291 34.759 53.915 1.00 33.84 100 THR A CA 1
ATOM 729 C C . THR A 1 100 ? 4.402 33.840 52.708 1.00 33.84 100 THR A C 1
ATOM 731 O O . THR A 1 100 ? 4.562 34.268 51.567 1.00 33.84 100 THR A O 1
ATOM 734 N N . GLN A 1 101 ? 4.327 32.551 53.015 1.00 37.34 101 GLN A N 1
ATOM 735 C CA . GLN A 1 101 ? 4.171 31.427 52.110 1.00 37.34 101 GLN A CA 1
ATOM 736 C C . GLN A 1 101 ? 3.212 31.792 50.965 1.00 37.34 101 GLN A C 1
ATOM 738 O O . GLN A 1 101 ? 2.028 32.052 51.186 1.00 37.34 101 GLN A O 1
ATOM 743 N N . GLN A 1 102 ? 3.736 31.834 49.742 1.00 38.62 102 GLN A N 1
ATOM 744 C CA . GLN A 1 102 ? 2.970 32.110 48.536 1.00 38.62 102 GLN A CA 1
ATOM 745 C C . GLN A 1 102 ? 2.008 30.933 48.319 1.00 38.62 102 GLN A C 1
ATOM 747 O O . GLN A 1 102 ? 2.380 29.895 47.774 1.00 38.62 102 GLN A O 1
ATOM 752 N N . GLN A 1 103 ? 0.776 31.053 48.820 1.00 41.69 103 GLN A N 1
ATOM 753 C CA . GLN A 1 103 ? -0.297 30.132 48.468 1.00 41.69 103 GLN A CA 1
ATOM 754 C C . GLN A 1 103 ? -0.473 30.217 46.953 1.00 41.69 103 GLN A C 1
ATOM 756 O O . GLN A 1 103 ? -0.911 31.241 46.426 1.00 41.69 103 GLN A O 1
ATOM 761 N N . VAL A 1 104 ? -0.109 29.145 46.245 1.00 51.78 104 VAL A N 1
ATOM 762 C CA . VAL A 1 104 ? -0.495 28.965 44.848 1.00 51.78 104 VAL A CA 1
ATOM 763 C C . VAL A 1 104 ? -2.017 28.944 44.838 1.00 51.78 104 VAL A C 1
ATOM 765 O O . VAL A 1 104 ? -2.649 27.960 45.218 1.00 51.78 104 VAL A O 1
ATOM 768 N N . SER A 1 105 ? -2.612 30.079 44.484 1.00 53.09 105 SER A N 1
ATOM 769 C CA . SER A 1 105 ? -4.051 30.200 44.338 1.00 53.09 105 SER A CA 1
ATOM 770 C C . SER A 1 105 ? -4.499 29.198 43.278 1.00 53.09 105 SER A C 1
ATOM 772 O O . SER A 1 105 ? -4.056 29.267 42.130 1.00 53.09 105 SER A O 1
ATOM 774 N N . LEU A 1 106 ? -5.386 28.272 43.653 1.00 55.00 106 LEU A N 1
ATOM 775 C CA . LEU A 1 106 ? -6.005 27.304 42.740 1.00 55.00 106 LEU A CA 1
ATOM 776 C C . LEU A 1 106 ? -6.634 28.013 41.522 1.00 55.00 106 LEU A C 1
ATOM 778 O O . LEU A 1 106 ? -6.654 27.471 40.419 1.00 55.00 106 LEU A O 1
ATOM 782 N N . MET A 1 107 ? -7.069 29.266 41.707 1.00 56.00 107 MET A N 1
ATOM 783 C CA . MET A 1 107 ? -7.578 30.122 40.635 1.00 56.00 107 MET A CA 1
ATOM 784 C C . MET A 1 107 ? -6.505 30.548 39.627 1.00 56.00 107 MET A C 1
ATOM 786 O O . MET A 1 107 ? -6.813 30.674 38.448 1.00 56.00 107 MET A O 1
ATOM 790 N N . GLY A 1 108 ? -5.245 30.714 40.039 1.00 61.91 108 GLY A N 1
ATOM 791 C CA . GLY A 1 108 ? -4.141 31.028 39.125 1.00 61.91 108 GLY A CA 1
ATOM 792 C C . GLY A 1 108 ? -3.816 29.869 38.179 1.00 61.91 108 GLY A C 1
ATOM 793 O O . GLY A 1 108 ? -3.631 30.079 36.983 1.00 61.91 108 GLY A O 1
ATOM 794 N N . VAL A 1 109 ? -3.842 28.634 38.693 1.00 64.06 109 VAL A N 1
ATOM 795 C CA . VAL A 1 109 ? -3.677 27.417 37.878 1.00 64.06 109 VAL A CA 1
ATOM 796 C C . VAL A 1 109 ? -4.880 27.221 36.950 1.00 64.06 109 VAL A C 1
ATOM 798 O O . VAL A 1 109 ? -4.709 26.910 35.773 1.00 64.06 109 VAL A O 1
ATOM 801 N N . ALA A 1 110 ? -6.099 27.470 37.439 1.00 60.44 110 ALA A N 1
ATOM 802 C CA . ALA A 1 110 ? -7.313 27.384 36.628 1.00 60.44 110 ALA A CA 1
ATOM 803 C C . ALA A 1 110 ? -7.316 28.385 35.456 1.00 60.44 110 ALA A C 1
ATOM 805 O O . ALA A 1 110 ? -7.683 28.011 34.345 1.00 60.44 110 ALA A O 1
ATOM 806 N N . TYR A 1 111 ? -6.844 29.620 35.664 1.00 69.75 111 TYR A N 1
ATOM 807 C CA . TYR A 1 111 ? -6.721 30.618 34.592 1.00 69.75 111 TYR A CA 1
ATOM 808 C C . TYR A 1 111 ? -5.663 30.250 33.542 1.00 69.75 111 TYR A C 1
ATOM 810 O O . TYR A 1 111 ? -5.864 30.527 32.362 1.00 69.75 111 TYR A O 1
ATOM 818 N N . GLN A 1 112 ? -4.572 29.586 33.939 1.00 66.44 112 GLN A N 1
ATOM 819 C CA . GLN A 1 112 ? -3.553 29.097 33.000 1.00 66.44 112 GLN A CA 1
ATOM 820 C C . GLN A 1 112 ? -4.006 27.864 32.201 1.00 66.44 112 GLN A C 1
ATOM 822 O O . GLN A 1 112 ? -3.549 27.667 31.077 1.00 66.44 112 GLN A O 1
ATOM 827 N N . LEU A 1 113 ? -4.922 27.054 32.743 1.00 67.69 113 LEU A N 1
ATOM 828 C CA . LEU A 1 113 ? -5.492 25.880 32.066 1.00 67.69 113 LEU A CA 1
ATOM 829 C C . LEU A 1 113 ? -6.755 26.197 31.246 1.00 67.69 113 LEU A C 1
ATOM 831 O O . LEU A 1 113 ? -7.154 25.394 30.403 1.00 67.69 113 LEU A O 1
ATOM 835 N N . LEU A 1 114 ? -7.373 27.365 31.444 1.00 74.19 114 LEU A N 1
ATOM 836 C CA . LEU A 1 114 ? -8.577 27.798 30.726 1.00 74.19 114 LEU A CA 1
ATOM 837 C C . LEU A 1 114 ? -8.434 27.778 29.185 1.00 74.19 114 LEU A C 1
ATOM 839 O O . LEU A 1 114 ? -9.382 27.348 28.527 1.00 74.19 114 LEU A O 1
ATOM 843 N N . PRO A 1 115 ? -7.279 28.131 28.576 1.00 76.38 115 PRO A N 1
ATOM 844 C CA . PRO A 1 115 ? -7.080 28.015 27.127 1.00 76.38 115 PRO A CA 1
ATOM 845 C C . PRO A 1 115 ? -7.037 26.567 26.613 1.00 76.38 115 PRO A C 1
ATOM 847 O O . PRO A 1 115 ? -7.305 26.328 25.439 1.00 76.38 115 PRO A O 1
ATOM 850 N N . LEU A 1 116 ? -6.723 25.592 27.475 1.00 76.12 116 LEU A N 1
ATOM 851 C CA . LEU A 1 116 ? -6.739 24.160 27.144 1.00 76.12 116 LEU A CA 1
ATOM 852 C C . LEU A 1 116 ? -8.143 23.555 27.284 1.00 76.12 116 LEU A C 1
ATOM 854 O O . LEU A 1 116 ? -8.391 22.464 26.769 1.00 76.12 116 LEU A O 1
ATOM 858 N N . ALA A 1 117 ? -9.072 24.251 27.947 1.00 78.56 117 ALA A N 1
ATOM 859 C CA . ALA A 1 117 ? -10.420 23.760 28.200 1.00 78.56 117 ALA A CA 1
ATOM 860 C C . ALA A 1 117 ? -11.201 23.421 26.916 1.00 78.56 117 ALA A C 1
ATOM 862 O O . ALA A 1 117 ? -11.801 22.351 26.895 1.00 78.56 117 ALA A O 1
ATOM 863 N N . PRO A 1 118 ? -11.170 24.210 25.819 1.00 80.69 118 PRO A N 1
ATOM 864 C CA . PRO A 1 118 ? -11.846 23.837 24.575 1.00 80.69 118 PRO A CA 1
ATOM 865 C C . PRO A 1 118 ? -11.296 22.538 23.975 1.00 80.69 118 PRO A C 1
ATOM 867 O O . PRO A 1 118 ? -12.068 21.672 23.573 1.00 80.69 118 PRO A O 1
ATOM 870 N N . CYS A 1 119 ? -9.972 22.355 23.978 1.00 76.88 119 CYS A N 1
ATOM 871 C CA . CYS A 1 119 ? -9.333 21.132 23.490 1.00 76.88 119 CYS A CA 1
ATOM 872 C C . CYS A 1 119 ? -9.670 19.928 24.378 1.00 76.88 119 CYS A C 1
ATOM 874 O O . CYS A 1 119 ? -10.011 18.865 23.869 1.00 76.88 119 CYS A O 1
ATOM 876 N N . LEU A 1 120 ? -9.646 20.101 25.702 1.00 76.06 120 LEU A N 1
ATOM 877 C CA . LEU A 1 120 ? -10.047 19.065 26.654 1.00 76.06 120 LEU A CA 1
ATOM 878 C C . LEU A 1 120 ? -11.531 18.716 26.513 1.00 76.06 120 LEU A C 1
ATOM 880 O O . LEU A 1 120 ? -11.872 17.540 26.526 1.00 76.06 120 LEU A O 1
ATOM 884 N N . ILE A 1 121 ? -12.406 19.702 26.307 1.00 80.38 121 ILE A N 1
ATOM 885 C CA . ILE A 1 121 ? -13.833 19.490 26.038 1.00 80.38 121 ILE A CA 1
ATOM 886 C C . ILE A 1 121 ? -14.012 18.729 24.727 1.00 80.38 121 ILE A C 1
ATOM 888 O O . ILE A 1 121 ? -14.788 17.783 24.697 1.00 80.38 121 ILE A O 1
ATOM 892 N N . LEU A 1 122 ? -13.283 19.068 23.662 1.00 74.75 122 LEU A N 1
ATOM 893 C CA . LEU A 1 122 ? -13.344 18.334 22.396 1.00 74.75 122 LEU A CA 1
ATOM 894 C C . LEU A 1 122 ? -12.852 16.890 22.543 1.00 74.75 122 LEU A C 1
ATOM 896 O O . LEU A 1 122 ? -13.490 15.983 22.014 1.00 74.75 122 LEU A O 1
ATOM 900 N N . VAL A 1 123 ? -11.775 16.655 23.298 1.00 71.88 123 VAL A N 1
ATOM 901 C CA . VAL A 1 123 ? -11.291 15.302 23.615 1.00 71.88 123 VAL A CA 1
ATOM 902 C C . VAL A 1 123 ? -12.327 14.544 24.439 1.00 71.88 123 VAL A C 1
ATOM 904 O O . VAL A 1 123 ? -12.649 13.408 24.106 1.00 71.88 123 VAL A O 1
ATOM 907 N N . VAL A 1 124 ? -12.917 15.170 25.458 1.00 74.06 124 VAL A N 1
ATOM 908 C CA . VAL A 1 124 ? -13.985 14.571 26.268 1.00 74.06 124 VAL A CA 1
ATOM 909 C C . VAL A 1 124 ? -15.208 14.268 25.408 1.00 74.06 124 VAL A C 1
ATOM 911 O O . VAL A 1 124 ? -15.710 13.156 25.466 1.00 74.06 124 VAL A O 1
ATOM 914 N N . LEU A 1 125 ? -15.662 15.183 24.552 1.00 76.06 125 LEU A N 1
ATOM 915 C CA . LEU A 1 125 ? -16.779 14.958 23.630 1.00 76.06 125 LEU A CA 1
ATOM 916 C C . LEU A 1 125 ? -16.469 13.835 22.637 1.00 76.06 125 LEU A C 1
ATOM 918 O O . LEU A 1 125 ? -17.332 13.001 22.363 1.00 76.06 125 LEU A O 1
ATOM 922 N N . LYS A 1 126 ? -15.230 13.760 22.142 1.00 70.56 126 LYS A N 1
ATOM 923 C CA . LYS A 1 126 ? -14.787 12.682 21.258 1.00 70.56 126 LYS A CA 1
ATOM 924 C C . LYS A 1 126 ? -14.752 11.338 21.983 1.00 70.56 126 LYS A C 1
ATOM 926 O O . LYS A 1 126 ? -15.212 10.350 21.417 1.00 70.56 126 LYS A O 1
ATOM 931 N N . LEU A 1 127 ? -14.278 11.301 23.228 1.00 67.75 127 LEU A N 1
ATOM 932 C CA . LEU A 1 127 ? -14.290 10.114 24.087 1.00 67.75 127 LEU A CA 1
ATOM 933 C C . LEU A 1 127 ? -15.723 9.688 24.434 1.00 67.75 127 LEU A C 1
ATOM 935 O O . LEU A 1 127 ? -16.050 8.508 24.335 1.00 67.75 127 LEU A O 1
ATOM 939 N N . LEU A 1 128 ? -16.603 10.638 24.764 1.00 73.31 128 LEU A N 1
ATOM 940 C CA . LEU A 1 128 ? -18.027 10.398 25.001 1.00 73.31 128 LEU A CA 1
ATOM 941 C C . LEU A 1 128 ? -18.702 9.826 23.753 1.00 73.31 128 LEU A C 1
ATOM 943 O O . LEU A 1 128 ? -19.511 8.913 23.873 1.00 73.31 128 LEU A O 1
ATOM 947 N N . GLN A 1 129 ? -18.354 10.310 22.557 1.00 75.00 129 GLN A N 1
ATOM 948 C CA . GLN A 1 129 ? -18.852 9.754 21.300 1.00 75.00 129 GLN A CA 1
ATOM 949 C C . GLN A 1 129 ? -18.327 8.330 21.076 1.00 75.00 129 GLN A C 1
ATOM 951 O O . GLN A 1 129 ? -19.114 7.425 20.789 1.00 75.00 129 GLN A O 1
ATOM 956 N N . PHE A 1 130 ? -17.017 8.126 21.238 1.00 68.94 130 PHE A N 1
ATOM 957 C CA . PHE A 1 130 ? -16.342 6.847 21.008 1.00 68.94 130 PHE A CA 1
ATOM 958 C C . PHE A 1 130 ? -16.835 5.747 21.961 1.00 68.94 130 PHE A C 1
ATOM 960 O O . PHE A 1 130 ? -16.969 4.593 21.564 1.00 68.94 130 PHE A O 1
ATOM 967 N N . HIS A 1 131 ? -17.190 6.116 23.194 1.00 73.00 131 HIS A N 1
ATOM 968 C CA . HIS A 1 131 ? -17.645 5.199 24.239 1.00 73.00 131 HIS A CA 1
ATOM 969 C C . HIS A 1 131 ? -19.132 5.349 24.610 1.00 73.00 131 HIS A C 1
ATOM 971 O O . HIS A 1 131 ? -19.582 4.833 25.640 1.00 73.00 131 HIS A O 1
ATOM 977 N N . SER A 1 132 ? -19.907 6.038 23.771 1.00 74.31 132 SER A N 1
ATOM 978 C CA . SER A 1 132 ? -21.317 6.392 24.012 1.00 74.31 132 SER A CA 1
ATOM 979 C C . SER A 1 132 ? -22.195 5.190 24.367 1.00 74.31 132 SER A C 1
ATOM 981 O O . SER A 1 132 ? -23.047 5.276 25.252 1.00 74.31 132 SER A O 1
ATOM 983 N N . THR A 1 133 ? -21.950 4.041 23.736 1.00 71.62 133 THR A N 1
ATOM 984 C CA . THR A 1 133 ? -22.688 2.793 23.976 1.00 71.62 133 THR A CA 1
ATOM 985 C C . THR A 1 133 ? -22.477 2.251 25.392 1.00 71.62 133 THR A C 1
ATOM 987 O O . THR A 1 133 ? -23.447 1.910 26.070 1.00 71.62 133 THR A O 1
ATOM 990 N N . GLY A 1 134 ? -21.229 2.219 25.871 1.00 73.12 134 GLY A N 1
ATOM 991 C CA . GLY A 1 134 ? -20.894 1.777 27.228 1.00 73.12 134 GLY A CA 1
ATOM 992 C C . GLY A 1 134 ? -21.434 2.726 28.300 1.00 73.12 134 GLY A C 1
ATOM 993 O O . GLY A 1 134 ? -21.984 2.277 29.303 1.00 73.12 134 GLY A O 1
ATOM 994 N N . LEU A 1 135 ? -21.348 4.038 28.062 1.00 78.00 135 LEU A N 1
ATOM 995 C CA . LEU A 1 135 ? -21.853 5.067 28.978 1.00 78.00 135 LEU A CA 1
ATOM 996 C C . LEU A 1 135 ? -23.377 5.039 29.117 1.00 78.00 135 LEU A C 1
ATOM 998 O O . LEU A 1 135 ? -23.894 5.067 30.232 1.00 78.00 135 LEU A O 1
ATOM 1002 N N . MET A 1 136 ? -24.106 4.928 28.005 1.00 77.88 136 MET A N 1
ATOM 1003 C CA . MET A 1 136 ? -25.567 4.838 28.033 1.00 77.88 136 MET A CA 1
ATOM 1004 C C . MET A 1 136 ? -26.032 3.588 28.789 1.00 77.88 136 MET A C 1
ATOM 1006 O O . MET A 1 136 ? -26.961 3.660 29.597 1.00 77.88 136 MET A O 1
ATOM 1010 N N . MET A 1 137 ? -25.346 2.460 28.584 1.00 79.94 137 MET A N 1
ATOM 1011 C CA . MET A 1 137 ? -25.610 1.230 29.326 1.00 79.94 137 MET A CA 1
ATOM 1012 C C . MET A 1 137 ? -25.376 1.418 30.828 1.00 79.94 137 MET A C 1
ATOM 1014 O O . MET A 1 137 ? -26.203 0.996 31.637 1.00 79.94 137 MET A O 1
ATOM 1018 N N . PHE A 1 138 ? -24.297 2.103 31.216 1.00 82.62 138 PHE A N 1
ATOM 1019 C CA . PHE A 1 138 ? -24.040 2.417 32.619 1.00 82.62 138 PHE A CA 1
ATOM 1020 C C . PHE A 1 138 ? -25.127 3.264 33.254 1.00 82.62 138 PHE A C 1
ATOM 1022 O O . PHE A 1 138 ? -25.621 2.909 34.326 1.00 82.62 138 PHE A O 1
ATOM 1029 N N . CYS A 1 139 ? -25.533 4.344 32.588 1.00 83.50 139 CYS A N 1
ATOM 1030 C CA . CYS A 1 139 ? -26.628 5.180 33.059 1.00 83.50 139 CYS A CA 1
ATOM 1031 C C . CYS A 1 139 ? -27.913 4.355 33.221 1.00 83.50 139 CYS A C 1
ATOM 1033 O O . CYS A 1 139 ? -28.551 4.419 34.271 1.00 83.50 139 CYS A O 1
ATOM 1035 N N . GLY A 1 140 ? -28.251 3.518 32.234 1.00 84.44 140 GLY A N 1
ATOM 1036 C CA . GLY A 1 140 ? -29.424 2.645 32.284 1.00 84.44 140 GLY A CA 1
ATOM 1037 C C . GLY A 1 140 ? -29.389 1.653 33.451 1.00 84.44 140 GLY A C 1
ATOM 1038 O O . GLY A 1 140 ? -30.347 1.566 34.223 1.00 84.44 140 GLY A O 1
ATOM 1039 N N . LEU A 1 141 ? -28.273 0.943 33.639 1.00 86.56 141 LEU A N 1
ATOM 1040 C CA . LEU A 1 141 ? -28.115 -0.015 34.738 1.00 86.56 141 LEU A CA 1
ATOM 1041 C C . LEU A 1 141 ? -28.150 0.662 36.106 1.00 86.56 141 LEU A C 1
ATOM 1043 O O . LEU A 1 141 ? -28.762 0.130 37.031 1.00 86.56 141 LEU A O 1
ATOM 1047 N N . TYR A 1 142 ? -27.538 1.838 36.236 1.00 87.44 142 TYR A N 1
ATOM 1048 C CA . TYR A 1 142 ? -27.508 2.574 37.494 1.00 87.44 142 TYR A CA 1
ATOM 1049 C C . TYR A 1 142 ? -28.892 3.102 37.889 1.00 87.44 142 TYR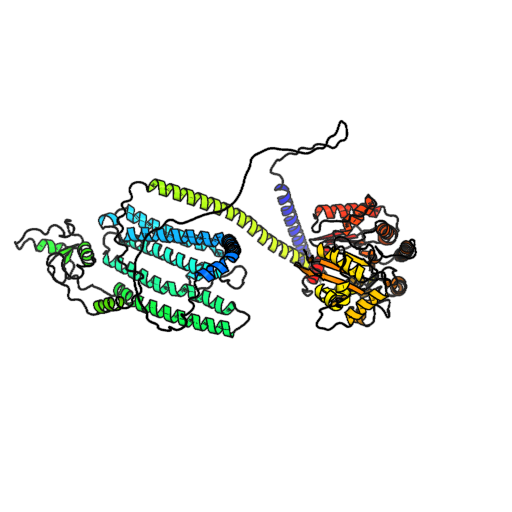 A C 1
ATOM 1051 O O . TYR A 1 142 ? -29.308 2.933 39.036 1.00 87.44 142 TYR A O 1
ATOM 1059 N N . VAL A 1 143 ? -29.638 3.678 36.938 1.00 86.94 143 VAL A N 1
ATOM 1060 C CA . VAL A 1 143 ? -31.024 4.125 37.161 1.00 86.94 143 VAL A CA 1
ATOM 1061 C C . VAL A 1 143 ? -31.912 2.941 37.541 1.00 86.94 143 VAL A C 1
ATOM 1063 O O . VAL A 1 143 ? -32.671 3.024 38.509 1.00 86.94 143 VAL A O 1
ATOM 1066 N N . THR A 1 144 ? -31.772 1.813 36.837 1.00 87.81 144 THR A N 1
ATOM 1067 C CA . THR A 1 144 ? -32.540 0.597 37.137 1.00 87.81 144 THR A CA 1
ATOM 1068 C C . THR A 1 144 ? -32.207 0.067 38.533 1.00 87.81 144 THR A C 1
ATOM 1070 O O . THR A 1 144 ? -33.117 -0.258 39.290 1.00 87.81 144 THR A O 1
ATOM 1073 N N . TYR A 1 145 ? -30.926 0.036 38.910 1.00 88.56 145 TYR A N 1
ATOM 1074 C CA . TYR A 1 145 ? -30.483 -0.335 40.255 1.00 88.56 145 TYR A CA 1
ATOM 1075 C C . TYR A 1 145 ? -31.079 0.567 41.333 1.00 88.56 145 TYR A C 1
ATOM 1077 O O . TYR A 1 145 ? -31.621 0.064 42.318 1.00 88.56 145 TYR A O 1
ATOM 1085 N N . PHE A 1 146 ? -31.012 1.886 41.148 1.00 85.38 146 PHE A N 1
ATOM 1086 C CA . PHE A 1 146 ? -31.527 2.842 42.122 1.00 85.38 146 PHE A CA 1
ATOM 1087 C C . PHE A 1 146 ? -33.031 2.652 42.352 1.00 85.38 146 PHE A C 1
ATOM 1089 O O . PHE A 1 146 ? -33.477 2.562 43.497 1.00 85.38 146 PHE A O 1
ATOM 1096 N N . TYR A 1 147 ? -33.797 2.514 41.267 1.00 85.06 147 TYR A N 1
ATOM 1097 C CA . TYR A 1 147 ? -35.240 2.292 41.327 1.00 85.06 147 TYR A CA 1
ATOM 1098 C C . TYR A 1 147 ? -35.605 0.920 41.916 1.00 85.06 147 TYR A C 1
ATOM 1100 O O . TYR A 1 147 ? -36.499 0.803 42.751 1.00 85.06 147 TYR A O 1
ATOM 1108 N N . ALA A 1 148 ? -34.892 -0.138 41.526 1.00 87.44 148 ALA A N 1
ATOM 1109 C CA . ALA A 1 148 ? -35.124 -1.477 42.057 1.00 87.44 148 ALA A CA 1
ATOM 1110 C C . ALA A 1 148 ? -34.806 -1.557 43.558 1.00 87.44 148 ALA A C 1
ATOM 1112 O O . ALA A 1 148 ? -35.534 -2.199 44.316 1.00 87.44 148 ALA A O 1
ATOM 1113 N N . ASN A 1 149 ? -33.746 -0.876 44.002 1.00 87.88 149 ASN A N 1
ATOM 1114 C CA . ASN A 1 149 ? -33.367 -0.816 45.407 1.00 87.88 149 ASN A CA 1
ATOM 1115 C C . ASN A 1 149 ? -34.400 -0.048 46.243 1.00 87.88 149 ASN A C 1
ATOM 1117 O O . ASN A 1 149 ? -34.785 -0.528 47.308 1.00 87.88 149 ASN A O 1
ATOM 1121 N N . SER A 1 150 ? -34.895 1.099 45.764 1.00 82.88 150 SER A N 1
ATOM 1122 C CA . SER A 1 150 ? -35.935 1.851 46.480 1.00 82.88 150 SER A CA 1
ATOM 1123 C C . SER A 1 150 ? -37.232 1.044 46.600 1.00 82.88 150 SER A C 1
ATOM 1125 O O . SER A 1 150 ? -37.804 0.960 47.687 1.00 82.88 150 SER A O 1
ATOM 1127 N N . HIS A 1 151 ? -37.641 0.352 45.533 1.00 82.12 151 HIS A N 1
ATOM 1128 C CA . HIS A 1 151 ? -38.815 -0.518 45.559 1.00 82.12 151 HIS A CA 1
ATOM 1129 C C . HIS A 1 151 ? -38.635 -1.729 46.493 1.00 82.12 151 HIS A C 1
ATOM 1131 O O . HIS A 1 151 ? -39.561 -2.103 47.216 1.00 82.12 151 HIS A O 1
ATOM 1137 N N . LEU A 1 152 ? -37.442 -2.338 46.529 1.00 83.62 152 LEU A N 1
ATOM 1138 C CA . LEU A 1 152 ? -37.133 -3.421 47.468 1.00 83.62 152 LEU A CA 1
ATOM 1139 C C . LEU A 1 152 ? -37.241 -2.949 48.922 1.00 83.62 152 LEU A C 1
ATOM 1141 O O . LEU A 1 152 ? -37.811 -3.665 49.746 1.00 83.62 152 LEU A O 1
ATOM 1145 N N . VAL A 1 153 ? -36.717 -1.760 49.239 1.00 81.25 153 VAL A N 1
ATOM 1146 C CA . VAL A 1 153 ? -36.816 -1.182 50.587 1.00 81.25 153 VAL A CA 1
ATOM 1147 C C . VAL A 1 153 ? -38.281 -1.060 50.993 1.00 81.25 153 VAL A C 1
ATOM 1149 O O . VAL A 1 153 ? -38.637 -1.572 52.052 1.00 81.25 153 VAL A O 1
ATOM 1152 N N . THR A 1 154 ? -39.140 -0.507 50.131 1.00 79.00 154 THR A N 1
ATOM 1153 C CA . THR A 1 154 ? -40.587 -0.405 50.387 1.00 79.00 154 THR A CA 1
ATOM 1154 C C . THR A 1 154 ? -41.232 -1.771 50.644 1.00 79.00 154 THR A C 1
ATOM 1156 O O . THR A 1 154 ? -42.009 -1.920 51.585 1.00 79.00 154 THR A O 1
ATOM 1159 N N . LEU A 1 155 ? -40.875 -2.807 49.877 1.00 77.88 155 LEU A N 1
ATOM 1160 C CA . LEU A 1 155 ? -41.402 -4.166 50.074 1.00 77.88 155 LEU A CA 1
ATOM 1161 C C . LEU A 1 155 ? -40.941 -4.809 51.394 1.00 77.88 155 LEU A C 1
ATOM 1163 O O . LEU A 1 155 ? -41.675 -5.592 52.002 1.00 77.88 155 LEU A O 1
ATOM 1167 N N . VAL A 1 156 ? -39.725 -4.501 51.850 1.00 73.94 156 VAL A N 1
ATOM 1168 C CA . VAL A 1 156 ? -39.171 -5.031 53.106 1.00 73.94 156 VAL A CA 1
ATOM 1169 C C . VAL A 1 156 ? -39.745 -4.296 54.325 1.00 73.94 156 VAL A C 1
ATOM 1171 O O . VAL A 1 156 ? -39.988 -4.936 55.360 1.00 73.94 156 VAL A O 1
ATOM 1174 N N . THR A 1 157 ? -39.981 -2.984 54.210 1.00 68.38 157 THR A N 1
ATOM 1175 C CA . THR A 1 157 ? -40.476 -2.117 55.294 1.00 68.38 157 THR A CA 1
ATOM 1176 C C . THR A 1 157 ? -42.000 -2.062 55.408 1.00 68.38 157 THR A C 1
ATOM 1178 O O . THR A 1 157 ? -42.481 -1.700 56.484 1.00 68.38 157 THR A O 1
ATOM 1181 N N . ALA A 1 158 ? -42.747 -2.483 54.378 1.00 64.38 158 ALA A N 1
ATOM 1182 C CA . ALA A 1 158 ? -44.213 -2.513 54.369 1.00 64.38 158 ALA A CA 1
ATOM 1183 C C . ALA A 1 158 ? -44.823 -3.143 55.640 1.00 64.38 158 ALA A C 1
ATOM 1185 O O . ALA A 1 158 ? -44.329 -4.145 56.183 1.00 64.38 158 ALA A O 1
ATOM 1186 N N . GLY A 1 159 ? -45.926 -2.549 56.118 1.00 56.62 159 GLY A N 1
ATOM 1187 C CA . GLY A 1 159 ? -46.644 -2.982 57.320 1.00 56.62 159 GLY A CA 1
ATOM 1188 C C . GLY A 1 159 ? -47.235 -4.397 57.206 1.00 56.62 159 GLY A C 1
ATOM 1189 O O . GLY A 1 159 ? -47.340 -4.957 56.123 1.00 56.62 159 GLY A O 1
ATOM 1190 N N . ARG A 1 160 ? -47.664 -5.004 58.328 1.00 51.69 160 ARG A N 1
ATOM 1191 C CA . ARG A 1 160 ? -48.118 -6.419 58.402 1.00 51.69 160 ARG A CA 1
ATOM 1192 C C . ARG A 1 160 ? -49.321 -6.699 57.484 1.00 51.69 160 ARG A C 1
ATOM 1194 O O . ARG A 1 160 ? -49.372 -7.741 56.837 1.00 51.69 160 ARG A O 1
ATOM 1201 N N . ARG A 1 161 ? -50.254 -5.742 57.404 1.00 53.62 161 ARG A N 1
ATOM 1202 C CA . ARG A 1 161 ? -51.470 -5.800 56.574 1.00 53.62 161 ARG A CA 1
ATOM 1203 C C . ARG A 1 161 ? -51.164 -5.555 55.096 1.00 53.62 161 ARG A C 1
ATOM 1205 O O . ARG A 1 161 ? -51.663 -6.272 54.239 1.00 53.62 161 ARG A O 1
ATOM 1212 N N . GLU A 1 162 ? -50.275 -4.607 54.814 1.00 57.84 162 GLU A N 1
ATOM 1213 C CA . GLU A 1 162 ? -49.841 -4.265 53.458 1.00 57.84 162 GLU A CA 1
ATOM 1214 C C . GLU A 1 162 ? -48.955 -5.362 52.858 1.00 57.84 162 GLU A C 1
ATOM 1216 O O . GLU A 1 162 ? -49.157 -5.750 51.716 1.00 57.84 162 GLU A O 1
ATOM 1221 N N . ALA A 1 163 ? -48.020 -5.950 53.606 1.00 58.81 163 ALA A N 1
ATOM 1222 C CA . ALA A 1 163 ? -47.115 -6.996 53.117 1.00 58.81 163 ALA A CA 1
ATOM 1223 C C . ALA A 1 163 ? -47.829 -8.306 52.722 1.00 58.81 163 ALA A C 1
ATOM 1225 O O . ALA A 1 163 ? -47.335 -9.026 51.855 1.00 58.81 163 ALA A O 1
ATOM 1226 N N . ARG A 1 164 ? -48.987 -8.611 53.332 1.00 61.31 164 ARG A N 1
ATOM 1227 C CA . ARG A 1 164 ? -49.831 -9.771 52.976 1.00 61.31 164 ARG A CA 1
ATOM 1228 C C . ARG A 1 164 ? -50.761 -9.505 51.789 1.00 61.31 164 ARG A C 1
ATOM 1230 O O . ARG A 1 164 ? -51.366 -10.452 51.289 1.00 61.31 164 ARG A O 1
ATOM 1237 N N . THR A 1 165 ? -50.897 -8.256 51.333 1.00 66.50 165 THR A N 1
ATOM 1238 C CA . THR A 1 165 ? -51.718 -7.981 50.149 1.00 66.50 165 THR A CA 1
ATOM 1239 C C . THR A 1 165 ? -51.142 -8.691 48.929 1.00 66.50 165 THR A C 1
ATOM 1241 O O . THR A 1 165 ? -49.926 -8.752 48.723 1.00 66.50 165 THR A O 1
ATOM 1244 N N . ILE A 1 166 ? -52.040 -9.215 48.094 1.00 71.69 166 ILE A N 1
ATOM 1245 C CA . ILE A 1 166 ? -51.699 -9.855 46.818 1.00 71.69 166 ILE A CA 1
ATOM 1246 C C . ILE A 1 166 ? -50.818 -8.919 45.974 1.00 71.69 166 ILE A C 1
ATOM 1248 O O . ILE A 1 166 ? -49.860 -9.373 45.356 1.00 71.69 166 ILE A O 1
ATOM 1252 N N . VAL A 1 167 ? -51.069 -7.608 46.046 1.00 75.81 167 VAL A N 1
ATOM 1253 C CA . VAL A 1 167 ? -50.303 -6.558 45.360 1.00 75.81 167 VAL A CA 1
ATOM 1254 C C . VAL A 1 167 ? -48.817 -6.584 45.732 1.00 75.81 167 VAL A C 1
ATOM 1256 O O . VAL A 1 167 ? -47.978 -6.610 44.838 1.00 75.81 167 VAL A O 1
ATOM 1259 N N . ASN A 1 168 ? -48.464 -6.660 47.019 1.00 77.75 168 ASN A N 1
ATOM 1260 C CA . ASN A 1 168 ? -47.057 -6.682 47.440 1.00 77.75 168 ASN A CA 1
ATOM 1261 C C . ASN A 1 168 ? -46.348 -8.002 47.105 1.00 77.75 168 ASN A C 1
ATOM 1263 O O . ASN A 1 168 ? -45.160 -7.994 46.781 1.00 77.75 168 ASN A O 1
ATOM 1267 N N . ARG A 1 169 ? -47.063 -9.136 47.118 1.00 78.62 169 ARG A N 1
ATOM 1268 C CA . ARG A 1 169 ? -46.499 -10.427 46.680 1.00 78.62 169 ARG A CA 1
ATOM 1269 C C . ARG A 1 169 ? -46.236 -10.445 45.178 1.00 78.62 169 ARG A C 1
ATOM 1271 O O . ARG A 1 169 ? -45.165 -10.879 44.763 1.00 78.62 169 ARG A O 1
ATOM 1278 N N . ILE A 1 170 ? -47.176 -9.930 44.384 1.00 83.69 170 ILE A N 1
ATOM 1279 C CA . ILE A 1 170 ? -47.001 -9.751 42.939 1.00 83.69 170 ILE A CA 1
ATOM 1280 C C . ILE A 1 170 ? -45.865 -8.761 42.667 1.00 83.69 170 ILE A C 1
ATOM 1282 O O . ILE A 1 170 ? -45.019 -9.041 41.827 1.00 83.69 170 ILE A O 1
ATOM 1286 N N . GLY A 1 171 ? -45.784 -7.656 43.413 1.00 84.69 171 GLY A N 1
ATOM 1287 C CA . GLY A 1 171 ? -44.702 -6.678 43.295 1.00 84.69 171 GLY A CA 1
ATOM 1288 C C . GLY A 1 171 ? -43.320 -7.272 43.590 1.00 84.69 171 GLY A C 1
ATOM 1289 O O . GLY A 1 171 ? -42.377 -7.033 42.839 1.00 84.69 171 GLY A O 1
ATOM 1290 N N . ALA A 1 172 ? -43.192 -8.100 44.633 1.00 85.94 172 ALA A N 1
ATOM 1291 C CA . ALA A 1 172 ? -41.946 -8.804 44.946 1.00 85.94 172 ALA A CA 1
ATOM 1292 C C . ALA A 1 172 ? -41.584 -9.863 43.889 1.00 85.94 172 ALA A C 1
ATOM 1294 O O . ALA A 1 172 ? -40.422 -9.960 43.493 1.00 85.94 172 ALA A O 1
ATOM 1295 N N . ALA A 1 173 ? -42.570 -10.624 43.401 1.00 87.38 173 ALA A N 1
ATOM 1296 C CA . ALA A 1 173 ? -42.379 -11.604 42.333 1.00 87.38 173 ALA A CA 1
ATOM 1297 C C . ALA A 1 173 ? -41.934 -10.933 41.025 1.00 87.38 173 ALA A C 1
ATOM 1299 O O . ALA A 1 173 ? -40.958 -11.357 40.408 1.00 87.38 173 ALA A O 1
ATOM 1300 N N . TRP A 1 174 ? -42.608 -9.844 40.644 1.00 89.25 174 TRP A N 1
ATOM 1301 C CA . TRP A 1 174 ? -42.253 -9.036 39.482 1.00 89.25 174 TRP A CA 1
ATOM 1302 C C . TRP A 1 174 ? -40.823 -8.518 39.615 1.00 89.25 174 TRP A C 1
ATOM 1304 O O . TRP A 1 174 ? -40.031 -8.679 38.690 1.00 89.25 174 TRP A O 1
ATOM 1314 N N . LEU A 1 175 ? -40.463 -7.957 40.777 1.00 90.25 175 LEU A N 1
ATOM 1315 C CA . LEU A 1 175 ? -39.129 -7.400 41.001 1.00 90.25 175 LEU A CA 1
ATOM 1316 C C . LEU A 1 175 ? -38.045 -8.472 40.867 1.00 90.25 175 LEU A C 1
ATOM 1318 O O . LEU A 1 175 ? -37.025 -8.224 40.228 1.00 90.25 175 LEU A O 1
ATOM 1322 N N . ALA A 1 176 ? -38.282 -9.675 41.397 1.00 90.56 176 ALA A N 1
ATOM 1323 C CA . ALA A 1 176 ? -37.369 -10.800 41.224 1.00 90.56 176 ALA A CA 1
ATOM 1324 C C . ALA A 1 176 ? -37.186 -11.158 39.739 1.00 90.56 176 ALA A C 1
ATOM 1326 O O . ALA A 1 176 ? -36.056 -11.181 39.251 1.00 90.56 176 ALA A O 1
ATOM 1327 N N . VAL A 1 177 ? -38.286 -11.356 39.003 1.00 90.69 177 VAL A N 1
ATOM 1328 C CA . VAL A 1 177 ? -38.253 -11.710 37.573 1.00 90.69 177 VAL A CA 1
ATOM 1329 C C . VAL A 1 177 ? -37.570 -10.626 36.744 1.00 90.69 177 VAL A C 1
ATOM 1331 O O . VAL A 1 177 ? -36.736 -10.935 35.895 1.00 90.69 177 VAL A O 1
ATOM 1334 N N . ALA A 1 178 ? -37.873 -9.357 36.995 1.00 89.38 178 ALA A N 1
ATOM 1335 C CA . ALA A 1 178 ? -37.300 -8.250 36.250 1.00 89.38 178 ALA A CA 1
ATOM 1336 C C . ALA A 1 178 ? -35.800 -8.092 36.489 1.00 89.38 178 ALA A C 1
ATOM 1338 O O . ALA A 1 178 ? -35.057 -7.864 35.537 1.00 89.38 178 ALA A O 1
ATOM 1339 N N . MET A 1 179 ? -35.331 -8.259 37.730 1.00 92.62 179 MET A N 1
ATOM 1340 C CA . MET A 1 179 ? -33.897 -8.227 38.022 1.00 92.62 179 MET A CA 1
ATOM 1341 C C . MET A 1 179 ? -33.170 -9.404 37.374 1.00 92.62 179 MET A C 1
ATOM 1343 O O . MET A 1 179 ? -32.131 -9.201 36.747 1.00 92.62 179 MET A O 1
ATOM 1347 N N . THR A 1 180 ? -33.732 -10.614 37.442 1.00 89.75 180 THR A N 1
ATOM 1348 C CA . THR A 1 180 ? -33.167 -11.787 36.760 1.00 89.75 180 THR A CA 1
ATOM 1349 C C . THR A 1 180 ? -33.131 -11.594 35.244 1.00 89.75 180 THR A C 1
ATOM 1351 O O . THR A 1 180 ? -32.110 -11.873 34.619 1.00 89.75 180 THR A O 1
ATOM 1354 N N . THR A 1 181 ? -34.201 -11.055 34.655 1.00 88.88 181 THR A N 1
ATOM 1355 C CA . THR A 1 181 ? -34.289 -10.776 33.213 1.00 88.88 181 THR A CA 1
ATOM 1356 C C . THR A 1 181 ? -33.294 -9.697 32.795 1.00 88.88 181 THR A C 1
ATOM 1358 O O . THR A 1 181 ? -32.625 -9.848 31.778 1.00 88.88 181 THR A O 1
ATOM 1361 N N . CYS A 1 182 ? -33.137 -8.640 33.596 1.00 89.88 182 CYS A N 1
ATOM 1362 C CA . CYS A 1 182 ? -32.162 -7.582 33.353 1.00 89.88 182 CYS A CA 1
ATOM 1363 C C . CYS A 1 182 ? -30.733 -8.142 33.366 1.00 89.88 182 CYS A C 1
ATOM 1365 O O . CYS A 1 182 ? -30.002 -7.970 32.392 1.00 89.88 182 CYS A O 1
ATOM 1367 N N . VAL A 1 183 ? -30.360 -8.900 34.407 1.00 89.81 183 VAL A N 1
ATOM 1368 C CA . VAL A 1 183 ? -29.036 -9.539 34.499 1.00 89.81 183 VAL A CA 1
ATOM 1369 C C . VAL A 1 183 ? -28.794 -10.482 33.316 1.00 89.81 183 VAL A C 1
ATOM 1371 O O . VAL A 1 183 ? -27.754 -10.388 32.665 1.00 89.81 183 VAL A O 1
ATOM 1374 N N . ALA A 1 184 ? -29.758 -11.347 32.988 1.00 88.06 184 ALA A N 1
ATOM 1375 C CA . ALA A 1 184 ? -29.654 -12.259 31.850 1.00 88.06 184 ALA A CA 1
ATOM 1376 C C . ALA A 1 184 ? -29.531 -11.511 30.511 1.00 88.06 184 ALA A C 1
ATOM 1378 O O . ALA A 1 184 ? -28.718 -11.892 29.671 1.00 88.06 184 ALA A O 1
ATOM 1379 N N . GLY A 1 185 ? -30.281 -10.421 30.330 1.00 86.19 185 GLY A N 1
ATOM 1380 C CA . GLY A 1 185 ? -30.238 -9.579 29.137 1.00 86.19 185 GLY A CA 1
ATOM 1381 C C . GLY A 1 185 ? -28.867 -8.946 28.913 1.00 86.19 185 GLY A C 1
ATOM 1382 O O . GLY A 1 185 ? -28.341 -9.012 27.803 1.00 86.19 185 GLY A O 1
ATOM 1383 N N . VAL A 1 186 ? -28.236 -8.410 29.967 1.00 87.12 186 VAL A N 1
ATOM 1384 C CA . VAL A 1 186 ? -26.868 -7.866 29.870 1.00 87.12 186 VAL A CA 1
ATOM 1385 C C . VAL A 1 186 ? -25.857 -8.958 29.522 1.00 87.12 186 VAL A C 1
ATOM 1387 O O . VAL A 1 186 ? -25.012 -8.761 28.648 1.00 87.12 186 VAL A O 1
ATOM 1390 N N . LEU A 1 187 ? -25.944 -10.118 30.182 1.00 86.62 187 LEU A N 1
ATOM 1391 C CA . LEU A 1 187 ? -25.041 -11.242 29.921 1.00 86.62 187 LEU A CA 1
ATOM 1392 C C . LEU A 1 187 ? -25.196 -11.793 28.501 1.00 86.62 187 LEU A C 1
ATOM 1394 O O . LEU A 1 187 ? -24.200 -12.161 27.878 1.00 86.62 187 LEU A O 1
ATOM 1398 N N . TYR A 1 188 ? -26.421 -11.811 27.975 1.00 84.25 188 TYR A N 1
ATOM 1399 C CA . TYR A 1 188 ? -26.704 -12.207 26.600 1.00 84.25 188 TYR A CA 1
ATOM 1400 C C . TYR A 1 188 ? -26.152 -11.194 25.590 1.00 84.25 188 TYR A C 1
ATOM 1402 O O . TYR A 1 188 ? -25.455 -11.584 24.651 1.00 84.25 188 TYR A O 1
ATOM 1410 N N . TYR A 1 189 ? -26.408 -9.899 25.806 1.00 81.81 189 TYR A N 1
ATOM 1411 C CA . TYR A 1 189 ? -25.944 -8.823 24.927 1.00 81.81 189 TYR A CA 1
ATOM 1412 C C . TYR A 1 189 ? -24.415 -8.829 24.781 1.00 81.81 189 TYR A C 1
ATOM 1414 O O . TYR A 1 189 ? -23.886 -8.728 23.677 1.00 81.81 189 TYR A O 1
ATOM 1422 N N . TYR A 1 190 ? -23.695 -9.056 25.883 1.00 80.44 190 TYR A N 1
ATOM 1423 C CA . TYR A 1 190 ? -22.231 -9.100 25.908 1.00 80.44 190 TYR A CA 1
ATOM 1424 C C . TYR A 1 190 ? -21.645 -10.521 25.923 1.00 80.44 190 TYR A C 1
ATOM 1426 O O . TYR A 1 190 ? -20.528 -10.732 26.410 1.00 80.44 190 TYR A O 1
ATOM 1434 N N . ARG A 1 191 ? -22.346 -11.506 25.340 1.00 79.56 191 ARG A N 1
ATOM 1435 C CA . ARG A 1 191 ? -21.849 -12.893 25.243 1.00 79.56 191 ARG A CA 1
ATOM 1436 C C . ARG A 1 191 ? -20.479 -12.995 24.562 1.00 79.56 191 ARG A C 1
ATOM 1438 O O . ARG A 1 191 ? -19.674 -13.835 24.947 1.00 79.56 191 ARG A O 1
ATOM 1445 N N . GLY A 1 192 ? -20.196 -12.105 23.604 1.00 69.62 192 GLY A N 1
ATOM 1446 C CA . GLY A 1 192 ? -18.926 -12.062 22.870 1.00 69.62 192 GLY A CA 1
ATOM 1447 C C . GLY A 1 192 ? -17.711 -11.729 23.742 1.00 69.62 192 GLY A C 1
ATOM 1448 O O . GLY A 1 192 ? -16.640 -12.263 23.493 1.00 69.62 192 GLY A O 1
ATOM 1449 N N . MET A 1 193 ? -17.881 -10.926 24.801 1.00 73.19 193 MET A N 1
ATOM 1450 C CA . MET A 1 193 ? -16.814 -10.626 25.776 1.00 73.19 193 MET A CA 1
ATOM 1451 C C . MET A 1 193 ? -16.786 -11.622 26.947 1.00 73.19 193 MET A C 1
ATOM 1453 O O . MET A 1 193 ? -15.957 -11.518 27.850 1.00 73.19 193 MET A O 1
ATOM 1457 N N . SER A 1 194 ? -17.719 -12.584 26.967 1.00 80.12 194 SER A N 1
ATOM 1458 C CA . SER A 1 194 ? -17.900 -13.553 28.052 1.00 80.12 194 SER A CA 1
ATOM 1459 C C . SER A 1 194 ? -17.979 -12.911 29.448 1.00 80.12 194 SER A C 1
ATOM 1461 O O . SER A 1 194 ? -17.377 -13.425 30.388 1.00 80.12 194 SER A O 1
ATOM 1463 N N . LEU A 1 195 ? -18.743 -11.817 29.616 1.00 82.06 195 LEU A N 1
ATOM 1464 C CA . LEU A 1 195 ? -18.879 -11.098 30.905 1.00 82.06 195 LEU A CA 1
ATOM 1465 C C . LEU A 1 195 ? -19.292 -11.997 32.084 1.00 82.06 195 LEU A C 1
ATOM 1467 O O . LEU A 1 195 ? -18.946 -11.721 33.231 1.00 82.06 195 LEU A O 1
ATOM 1471 N N . TRP A 1 196 ? -20.002 -13.096 31.816 1.00 83.88 196 TRP A N 1
ATOM 1472 C CA . TRP A 1 196 ? -20.376 -14.083 32.831 1.00 83.88 196 TRP A CA 1
ATOM 1473 C C . TRP A 1 196 ? -19.157 -14.686 33.549 1.00 83.88 196 TRP A C 1
ATOM 1475 O O . TRP A 1 196 ? -19.249 -15.034 34.723 1.00 83.88 196 TRP A O 1
ATOM 1485 N N . ARG A 1 197 ? -17.993 -14.756 32.889 1.00 83.62 197 ARG A N 1
ATOM 1486 C CA . ARG A 1 197 ? -16.739 -15.212 33.501 1.00 83.62 197 ARG A CA 1
ATOM 1487 C C . ARG A 1 197 ? -16.320 -14.309 34.651 1.00 83.62 197 ARG A C 1
ATOM 1489 O O . ARG A 1 197 ? -15.931 -14.818 35.696 1.00 83.62 197 ARG A O 1
ATOM 1496 N N . CYS A 1 198 ? -16.486 -12.996 34.508 1.00 85.06 198 CYS A N 1
ATOM 1497 C CA . CYS A 1 198 ? -16.165 -12.037 35.563 1.00 85.06 198 CYS A CA 1
ATOM 1498 C C . CYS A 1 198 ? -17.073 -12.213 36.777 1.00 85.06 198 CYS A C 1
ATOM 1500 O O . CYS A 1 198 ? -16.593 -12.149 37.907 1.00 85.06 198 CYS A O 1
ATOM 1502 N N . LEU A 1 199 ? -18.355 -12.541 36.562 1.00 85.88 199 LEU A N 1
ATOM 1503 C CA . LEU A 1 199 ? -19.239 -12.932 37.660 1.00 85.88 199 LEU A CA 1
ATOM 1504 C C . LEU A 1 199 ? -18.713 -14.167 38.389 1.00 85.88 199 LEU A C 1
ATOM 1506 O O . LEU A 1 199 ? -18.851 -14.208 39.599 1.00 85.88 199 LEU A O 1
ATOM 1510 N N . CYS A 1 200 ? -18.074 -15.115 37.697 1.00 85.75 200 CYS A N 1
ATOM 1511 C CA . CYS A 1 200 ? -17.432 -16.311 38.259 1.00 85.75 200 CYS A CA 1
ATOM 1512 C C . CYS A 1 200 ? -15.963 -16.101 38.681 1.00 85.75 200 CYS A C 1
ATOM 1514 O O . CYS A 1 200 ? -15.231 -17.076 38.832 1.00 85.75 200 CYS A O 1
ATOM 1516 N N . CYS A 1 201 ? -15.525 -14.852 38.875 1.00 84.88 201 CYS A N 1
ATOM 1517 C CA . CYS A 1 201 ? -14.153 -14.508 39.263 1.00 84.88 201 CYS A CA 1
ATOM 1518 C C . CYS A 1 201 ? -13.081 -14.948 38.251 1.00 84.88 201 CYS A C 1
ATOM 1520 O O . CYS A 1 201 ? -11.957 -15.228 38.647 1.00 84.88 201 CYS A O 1
ATOM 1522 N N . LEU A 1 202 ? -13.414 -14.997 36.959 1.00 81.19 202 LEU A N 1
ATOM 1523 C CA . LEU A 1 202 ? -12.514 -15.297 35.841 1.00 81.19 202 LEU A CA 1
ATOM 1524 C C . LEU A 1 202 ? -12.337 -14.064 34.930 1.00 81.19 202 LEU A C 1
ATOM 1526 O O . LEU A 1 202 ? -13.261 -13.253 34.812 1.00 81.19 202 LEU A O 1
ATOM 1530 N N . PRO A 1 203 ? -11.184 -13.903 34.251 1.00 76.00 203 PRO A N 1
ATOM 1531 C CA . PRO A 1 203 ? -10.982 -12.792 33.324 1.00 76.00 203 PRO A CA 1
ATOM 1532 C C . PRO A 1 203 ? -11.898 -12.907 32.086 1.00 76.00 203 PRO A C 1
ATOM 1534 O O . PRO A 1 203 ? -12.227 -14.027 31.659 1.00 76.00 203 PRO A O 1
ATOM 1537 N N . PRO A 1 204 ? -12.322 -11.766 31.503 1.00 76.81 204 PRO A N 1
ATOM 1538 C CA . PRO A 1 204 ? -13.105 -11.755 30.270 1.00 76.81 204 PRO A CA 1
ATOM 1539 C C . PRO A 1 204 ? -12.252 -12.249 29.093 1.00 76.81 204 PRO A C 1
ATOM 1541 O O . PRO A 1 204 ? -11.032 -12.103 29.088 1.00 76.81 204 PRO A O 1
ATOM 1544 N N . LEU A 1 205 ? -12.894 -12.840 28.084 1.00 74.06 205 LEU A N 1
ATOM 1545 C CA . LEU A 1 205 ? -12.229 -13.261 26.848 1.00 74.06 205 LEU A CA 1
ATOM 1546 C C . LEU A 1 205 ? -12.495 -12.210 25.774 1.00 74.06 205 LEU A C 1
ATOM 1548 O O . LEU A 1 205 ? -13.634 -12.054 25.335 1.00 74.06 205 LEU A O 1
ATOM 1552 N N . MET A 1 206 ? -11.449 -11.497 25.359 1.00 68.69 206 MET A N 1
ATOM 1553 C CA . MET A 1 206 ? -11.548 -10.508 24.288 1.00 68.69 206 MET A CA 1
ATOM 1554 C C . MET A 1 206 ? -11.578 -11.209 22.919 1.00 68.69 206 MET A C 1
ATOM 1556 O O . MET A 1 206 ? -10.687 -12.017 22.647 1.00 68.69 206 MET A O 1
ATOM 1560 N N . PRO A 1 207 ? -12.539 -10.893 22.026 1.00 58.91 207 PRO A N 1
ATOM 1561 C CA . PRO A 1 207 ? -12.656 -11.522 20.702 1.00 58.91 207 PRO A CA 1
ATOM 1562 C C . PRO A 1 207 ? -11.402 -11.415 19.821 1.00 58.91 207 PRO A C 1
ATOM 1564 O O . PRO A 1 207 ? -11.176 -12.259 18.960 1.00 58.91 207 PRO A O 1
ATOM 1567 N N . SER A 1 208 ? -10.595 -10.375 20.028 1.00 57.31 208 SER A N 1
ATOM 1568 C CA . SER A 1 208 ? -9.382 -10.063 19.265 1.00 57.31 208 SER A CA 1
ATOM 1569 C C . SER A 1 208 ? -8.082 -10.536 19.931 1.00 57.31 208 SER A C 1
ATOM 1571 O O . SER A 1 208 ? -7.018 -10.342 19.353 1.00 57.31 208 SER A O 1
ATOM 1573 N N . GLY A 1 209 ? -8.136 -11.146 21.124 1.00 61.31 209 GLY A N 1
ATOM 1574 C CA . GLY A 1 209 ? -6.956 -11.670 21.833 1.00 61.31 209 GLY A CA 1
ATOM 1575 C C . GLY A 1 209 ? -5.914 -10.627 22.272 1.00 61.31 209 GLY A C 1
ATOM 1576 O O . GLY A 1 209 ? -4.835 -11.011 22.710 1.00 61.31 209 GLY A O 1
ATOM 1577 N N . GLY A 1 210 ? -6.209 -9.330 22.140 1.00 63.66 210 GLY A N 1
ATOM 1578 C CA . GLY A 1 210 ? -5.319 -8.240 22.552 1.00 63.66 210 GLY A CA 1
ATOM 1579 C C . GLY A 1 210 ? -5.354 -7.949 24.062 1.00 63.66 210 GLY A C 1
ATOM 1580 O O . GLY A 1 210 ? -6.260 -8.428 24.754 1.00 63.66 210 GLY A O 1
ATOM 1581 N N . PRO A 1 211 ? -4.394 -7.153 24.577 1.00 68.00 211 PRO A N 1
ATOM 1582 C CA . PRO A 1 211 ? -4.366 -6.733 25.978 1.00 68.00 211 PRO A CA 1
ATOM 1583 C C . PRO A 1 211 ? -5.615 -5.914 26.338 1.00 68.00 211 PRO A C 1
ATOM 1585 O O . PRO A 1 211 ? -6.152 -5.177 25.510 1.00 68.00 211 PRO A O 1
ATOM 1588 N N . ILE A 1 212 ? -6.087 -6.052 27.581 1.00 72.00 212 ILE A N 1
ATOM 1589 C CA . ILE A 1 212 ? -7.250 -5.311 28.090 1.00 72.00 212 ILE A CA 1
ATOM 1590 C C . ILE A 1 212 ? -6.822 -3.864 28.361 1.00 72.00 212 ILE A C 1
ATOM 1592 O O . ILE A 1 212 ? -5.969 -3.615 29.211 1.00 72.00 212 ILE A O 1
ATOM 1596 N N . ASP A 1 213 ? -7.431 -2.908 27.664 1.00 76.75 213 ASP A N 1
ATOM 1597 C CA . ASP A 1 213 ? -7.217 -1.481 27.887 1.00 76.75 213 ASP A CA 1
ATOM 1598 C C . ASP A 1 213 ? -7.947 -0.979 29.147 1.00 76.75 213 ASP A C 1
ATOM 1600 O O . ASP A 1 213 ? -8.883 -1.601 29.664 1.00 76.75 213 ASP A O 1
ATOM 1604 N N . LEU A 1 214 ? -7.526 0.187 29.649 1.00 78.44 214 LEU A N 1
ATOM 1605 C CA . LEU A 1 214 ? -8.068 0.769 30.880 1.00 78.44 214 LEU A CA 1
ATOM 1606 C C . LEU A 1 214 ? -9.589 0.978 30.803 1.00 78.44 214 LEU A C 1
ATOM 1608 O O . LEU A 1 214 ? -10.291 0.715 31.781 1.00 78.44 214 LEU A O 1
ATOM 1612 N N . TRP A 1 215 ? -10.105 1.403 29.644 1.00 80.12 215 TRP A N 1
ATOM 1613 C CA . TRP A 1 215 ? -11.537 1.619 29.452 1.00 80.12 215 TRP A CA 1
ATOM 1614 C C . TRP A 1 215 ? -12.326 0.313 29.553 1.00 80.12 215 TRP A C 1
ATOM 1616 O O . TRP A 1 215 ? -13.304 0.248 30.302 1.00 80.12 215 TRP A O 1
ATOM 1626 N N . THR A 1 216 ? -11.893 -0.747 28.863 1.00 80.38 216 THR A N 1
ATOM 1627 C CA . THR A 1 216 ? -12.558 -2.054 28.952 1.00 80.38 216 THR A CA 1
ATOM 1628 C C . THR A 1 216 ? -12.472 -2.618 30.366 1.00 80.38 216 THR A C 1
ATOM 1630 O O . THR A 1 216 ? -13.463 -3.156 30.863 1.00 80.38 216 THR A O 1
ATOM 1633 N N . LEU A 1 217 ? -11.349 -2.435 31.068 1.00 84.56 217 LEU A N 1
ATOM 1634 C CA . LEU A 1 217 ? -11.228 -2.833 32.471 1.00 84.56 217 LEU A CA 1
ATOM 1635 C C . LEU A 1 217 ? -12.246 -2.096 33.356 1.00 84.56 217 LEU A C 1
ATOM 1637 O O . LEU A 1 217 ? -12.993 -2.738 34.097 1.00 84.56 217 LEU A O 1
ATOM 1641 N N . THR A 1 218 ? -12.326 -0.762 33.265 1.00 84.81 218 THR A N 1
ATOM 1642 C CA . THR A 1 218 ? -13.330 0.026 34.002 1.00 84.81 218 THR A CA 1
ATOM 1643 C C . THR A 1 218 ? -14.746 -0.418 33.637 1.00 84.81 218 THR A C 1
ATOM 1645 O O . THR A 1 218 ? -15.591 -0.569 34.529 1.00 84.81 218 THR A O 1
ATOM 1648 N N . PHE A 1 219 ? -14.988 -0.698 32.351 1.00 86.25 219 PHE A N 1
ATOM 1649 C CA . PHE A 1 219 ? -16.282 -1.141 31.859 1.00 86.25 219 PHE A CA 1
ATOM 1650 C C . PHE A 1 219 ? -16.717 -2.464 32.512 1.00 86.25 219 PHE A C 1
ATOM 1652 O O . PHE A 1 219 ? -17.800 -2.573 33.096 1.00 86.25 219 PHE A O 1
ATOM 1659 N N . VAL A 1 220 ? -15.839 -3.466 32.440 1.00 86.38 220 VAL A N 1
ATOM 1660 C CA . VAL A 1 220 ? -16.064 -4.822 32.950 1.00 86.38 220 VAL A CA 1
ATOM 1661 C C . VAL A 1 220 ? -16.264 -4.810 34.461 1.00 86.38 220 VAL A C 1
ATOM 1663 O O . VAL A 1 220 ? -17.225 -5.406 34.951 1.00 86.38 220 VAL A O 1
ATOM 1666 N N . LEU A 1 221 ? -15.406 -4.111 35.208 1.00 88.12 221 LEU A N 1
ATOM 1667 C CA . LEU A 1 221 ? -15.482 -4.063 36.670 1.00 88.12 221 LEU A CA 1
ATOM 1668 C C . LEU A 1 221 ? -16.773 -3.399 37.152 1.00 88.12 221 LEU A C 1
ATOM 1670 O O . LEU A 1 221 ? -17.471 -3.950 38.005 1.00 88.12 221 LEU A O 1
ATOM 1674 N N . THR A 1 222 ? -17.121 -2.251 36.573 1.00 88.38 222 THR A N 1
ATOM 1675 C CA . THR A 1 222 ? -18.319 -1.496 36.967 1.00 88.38 222 THR A CA 1
ATOM 1676 C C . THR A 1 222 ? -19.595 -2.244 36.585 1.00 88.38 222 THR A C 1
ATOM 1678 O O . THR A 1 222 ? -20.539 -2.315 37.372 1.00 88.38 222 THR A O 1
ATOM 1681 N N . SER A 1 223 ? -19.620 -2.866 35.403 1.00 88.06 223 SER A N 1
ATOM 1682 C CA . SER A 1 223 ? -20.773 -3.653 34.953 1.00 88.06 223 SER A CA 1
ATOM 1683 C C . SER A 1 223 ? -20.964 -4.899 35.813 1.00 88.06 223 SER A C 1
ATOM 1685 O O . SER A 1 223 ? -22.080 -5.187 36.236 1.00 88.06 223 SER A O 1
ATOM 1687 N N . THR A 1 224 ? -19.879 -5.609 36.136 1.00 90.25 224 THR A N 1
ATOM 1688 C CA . THR A 1 224 ? -19.918 -6.793 37.011 1.00 90.25 224 THR A CA 1
ATOM 1689 C C . THR A 1 224 ? -20.442 -6.428 38.402 1.00 90.25 224 THR A C 1
ATOM 1691 O O . THR A 1 224 ? -21.295 -7.128 38.944 1.00 90.25 224 THR A O 1
ATOM 1694 N N . ASP A 1 225 ? -19.999 -5.297 38.959 1.00 90.75 225 ASP A N 1
ATOM 1695 C CA . ASP A 1 225 ? -20.474 -4.782 40.246 1.00 90.75 225 ASP A CA 1
ATOM 1696 C C . ASP A 1 225 ? -21.987 -4.513 40.256 1.00 90.75 225 ASP A C 1
ATOM 1698 O O . ASP A 1 225 ? -22.703 -4.965 41.156 1.00 90.75 225 ASP A O 1
ATOM 1702 N N . LEU A 1 226 ? -22.482 -3.812 39.231 1.00 91.12 226 LEU A N 1
ATOM 1703 C CA . LEU A 1 226 ? -23.903 -3.503 39.077 1.00 91.12 226 LEU A CA 1
ATOM 1704 C C . LEU A 1 226 ? -24.735 -4.770 38.868 1.00 91.12 226 LEU A C 1
ATOM 1706 O O . LEU A 1 226 ? -25.773 -4.923 39.507 1.00 91.12 226 LEU A O 1
ATOM 1710 N N . LEU A 1 227 ? -24.270 -5.718 38.054 1.00 92.25 227 LEU A N 1
ATOM 1711 C CA . LEU A 1 227 ? -24.968 -6.988 37.839 1.00 92.25 227 LEU A CA 1
ATOM 1712 C C . LEU A 1 227 ? -25.096 -7.805 39.127 1.00 92.25 227 LEU A C 1
ATOM 1714 O O . LEU A 1 227 ? -26.163 -8.357 39.394 1.00 92.25 227 LEU A O 1
ATOM 1718 N N . LEU A 1 228 ? -24.055 -7.834 39.965 1.00 92.50 228 LEU A N 1
ATOM 1719 C CA . LEU A 1 228 ? -24.115 -8.506 41.264 1.00 92.50 228 LEU A CA 1
ATOM 1720 C C . LEU A 1 228 ? -25.104 -7.822 42.219 1.00 92.50 228 LEU A C 1
ATOM 1722 O O . LEU A 1 228 ? -25.837 -8.513 42.927 1.00 92.50 228 LEU A O 1
ATOM 1726 N N . LYS A 1 229 ? -25.171 -6.482 42.224 1.00 91.06 229 LYS A N 1
ATOM 1727 C CA . LYS A 1 229 ? -26.175 -5.730 43.004 1.00 91.06 229 LYS A CA 1
ATOM 1728 C C . LYS A 1 229 ? -27.597 -6.064 42.560 1.00 91.06 229 LYS A C 1
ATOM 1730 O O . LYS A 1 229 ? -28.449 -6.356 43.396 1.00 91.06 229 LYS A O 1
ATOM 1735 N N . MET A 1 230 ? -27.840 -6.060 41.253 1.00 90.94 230 MET A N 1
ATOM 1736 C CA . MET A 1 230 ? -29.145 -6.381 40.666 1.00 90.94 230 MET A CA 1
ATOM 1737 C C . MET A 1 230 ? -29.551 -7.826 40.966 1.00 90.94 230 MET A C 1
ATOM 1739 O O . MET A 1 230 ? -30.677 -8.079 41.393 1.00 90.94 230 MET A O 1
ATOM 1743 N N . GLY A 1 231 ? -28.609 -8.766 40.844 1.00 92.19 231 GLY A N 1
ATOM 1744 C CA . GLY A 1 231 ? -28.810 -10.160 41.235 1.00 92.19 231 GLY A CA 1
ATOM 1745 C C . GLY A 1 231 ? -29.192 -10.304 42.710 1.00 92.19 231 GLY A C 1
ATOM 1746 O O . GLY A 1 231 ? -30.163 -10.991 43.025 1.00 92.19 231 GLY A O 1
ATOM 1747 N N . LEU A 1 232 ? -28.500 -9.602 43.617 1.00 92.88 232 LEU A N 1
ATOM 1748 C CA . LEU A 1 232 ? -28.833 -9.606 45.044 1.00 92.88 232 LEU A CA 1
ATOM 1749 C C . LEU A 1 232 ? -30.237 -9.051 45.314 1.00 92.88 232 LEU A C 1
ATOM 1751 O O . LEU A 1 232 ? -30.968 -9.631 46.117 1.00 92.88 232 LEU A O 1
ATOM 1755 N N . ILE A 1 233 ? -30.627 -7.952 44.657 1.00 89.94 233 ILE A N 1
ATOM 1756 C CA . ILE A 1 233 ? -31.982 -7.389 44.774 1.00 89.94 233 ILE A CA 1
ATOM 1757 C C . ILE A 1 233 ? -33.020 -8.429 44.339 1.00 89.94 233 ILE A C 1
ATOM 1759 O O . ILE A 1 233 ? -33.997 -8.643 45.058 1.00 89.94 233 ILE A O 1
ATOM 1763 N N . GLY A 1 234 ? -32.777 -9.132 43.228 1.00 91.62 234 GLY A N 1
ATOM 1764 C CA . GLY A 1 234 ? -33.640 -10.217 42.758 1.00 91.62 234 GLY A CA 1
ATOM 1765 C C . GLY A 1 234 ? -33.778 -11.358 43.772 1.00 91.62 234 GLY A C 1
ATOM 1766 O O . GLY A 1 234 ? -34.893 -11.774 44.087 1.00 91.62 234 GLY A O 1
ATOM 1767 N N . VAL A 1 235 ? -32.665 -11.815 44.361 1.00 91.75 235 VAL A N 1
ATOM 1768 C CA . VAL A 1 235 ? -32.668 -12.863 45.401 1.00 91.75 235 VAL A CA 1
ATOM 1769 C C . VAL A 1 235 ? -33.403 -12.397 46.664 1.00 91.75 235 VAL A C 1
ATOM 1771 O O . VAL A 1 235 ? -34.228 -13.137 47.201 1.00 91.75 235 VAL A O 1
ATOM 1774 N N . LYS A 1 236 ? -33.168 -11.164 47.134 1.00 89.12 236 LYS A N 1
ATOM 1775 C CA . LYS A 1 236 ? -33.876 -10.599 48.297 1.00 89.12 236 LYS A CA 1
ATOM 1776 C C . LYS A 1 236 ? -35.380 -10.487 48.037 1.00 89.12 236 LYS A C 1
ATOM 1778 O O . LYS A 1 236 ? -36.167 -10.849 48.910 1.00 89.12 236 LYS A O 1
ATOM 1783 N N . ALA A 1 237 ? -35.784 -10.053 46.843 1.00 88.62 237 ALA A N 1
ATOM 1784 C CA . ALA A 1 237 ? -37.188 -9.991 46.442 1.00 88.62 237 ALA A CA 1
ATOM 1785 C C . ALA A 1 237 ? -37.839 -11.388 46.420 1.00 88.62 237 ALA A C 1
ATOM 1787 O O . ALA A 1 237 ? -38.935 -11.562 46.956 1.00 88.62 237 ALA A O 1
ATOM 1788 N N . ALA A 1 238 ? -37.135 -12.404 45.910 1.00 88.75 238 ALA A N 1
ATOM 1789 C CA . ALA A 1 238 ? -37.595 -13.793 45.934 1.00 88.75 238 ALA A CA 1
ATOM 1790 C C . ALA A 1 238 ? -37.750 -14.338 47.366 1.00 88.75 238 ALA A C 1
ATOM 1792 O O . ALA A 1 238 ? -38.743 -14.999 47.672 1.00 88.75 238 ALA A O 1
ATOM 1793 N N . VAL A 1 239 ? -36.828 -14.007 48.279 1.00 87.12 239 VAL A N 1
ATOM 1794 C CA . VAL A 1 239 ? -36.956 -14.356 49.705 1.00 87.12 239 VAL A CA 1
ATOM 1795 C C . VAL A 1 239 ? -38.168 -13.671 50.332 1.00 87.12 239 VAL A C 1
ATOM 1797 O O . VAL A 1 239 ? -38.926 -14.323 51.048 1.00 87.12 239 VAL A O 1
ATOM 1800 N N . VAL A 1 240 ? -38.403 -12.385 50.056 1.00 84.00 240 VAL A N 1
ATOM 1801 C CA . VAL A 1 240 ? -39.598 -11.669 50.540 1.00 84.00 240 VAL A CA 1
ATOM 1802 C C . VAL A 1 240 ? -40.881 -12.327 50.016 1.00 84.00 240 VAL A C 1
ATOM 1804 O O . VAL A 1 240 ? -41.820 -12.536 50.785 1.00 84.00 240 VAL A O 1
ATOM 1807 N N . MET A 1 241 ? -40.910 -12.738 48.748 1.00 83.50 241 MET A N 1
ATOM 1808 C CA . MET A 1 241 ? -42.033 -13.467 48.149 1.00 83.50 241 MET A CA 1
ATOM 1809 C C . MET A 1 241 ? -42.266 -14.842 48.804 1.00 83.50 241 MET A C 1
ATOM 1811 O O . MET A 1 241 ? -43.411 -15.208 49.073 1.00 83.50 241 MET A O 1
ATOM 1815 N N . ALA A 1 242 ? -41.203 -15.600 49.088 1.00 79.44 242 ALA A N 1
ATOM 1816 C CA . ALA A 1 242 ? -41.298 -16.927 49.701 1.00 79.44 242 ALA A CA 1
ATOM 1817 C C . ALA A 1 242 ? -41.694 -16.871 51.188 1.00 79.44 242 ALA A C 1
ATOM 1819 O O . ALA A 1 242 ? -42.388 -17.750 51.691 1.00 79.44 242 ALA A O 1
ATOM 1820 N N . THR A 1 243 ? -41.278 -15.819 51.897 1.00 73.88 243 THR A N 1
ATOM 1821 C CA . THR A 1 243 ? -41.458 -15.674 53.354 1.00 73.88 243 THR A CA 1
ATOM 1822 C C . THR A 1 243 ? -42.679 -14.841 53.757 1.00 73.88 243 THR A C 1
ATOM 1824 O O . THR A 1 243 ? -42.881 -14.590 54.941 1.00 73.88 243 THR A O 1
ATOM 1827 N N . THR A 1 244 ? -43.514 -14.418 52.801 1.00 66.88 244 THR A N 1
ATOM 1828 C CA . THR A 1 244 ? -44.783 -13.697 53.048 1.00 66.88 244 THR A CA 1
ATOM 1829 C C . THR A 1 244 ? -45.993 -14.621 53.255 1.00 66.88 244 THR A C 1
ATOM 1831 O O . THR A 1 244 ? -47.109 -14.134 53.435 1.00 66.88 244 THR A O 1
ATOM 1834 N N . GLY A 1 245 ? -45.799 -15.946 53.248 1.00 62.81 245 GLY A N 1
ATOM 1835 C CA . GLY A 1 245 ? -46.844 -16.932 53.547 1.00 62.81 245 GLY A CA 1
ATOM 1836 C C . GLY A 1 245 ? -47.174 -17.062 55.047 1.00 62.81 245 GLY A C 1
ATOM 1837 O O . GLY A 1 245 ? -46.374 -16.658 55.896 1.00 62.81 245 GLY A O 1
ATOM 1838 N N . PRO A 1 246 ? -48.340 -17.635 55.401 1.00 53.31 246 PRO A N 1
ATOM 1839 C CA . PRO A 1 246 ? -48.712 -17.876 56.795 1.00 53.31 246 PRO A CA 1
ATOM 1840 C C . PRO A 1 246 ? -47.748 -18.887 57.442 1.00 53.31 246 PRO A C 1
ATOM 1842 O O . PRO A 1 246 ? -47.651 -20.023 56.992 1.00 53.31 246 PRO A O 1
ATOM 1845 N N . GLY A 1 247 ? -47.016 -18.471 58.486 1.00 54.34 247 GLY A N 1
ATOM 1846 C CA . GLY A 1 247 ? -46.186 -19.363 59.317 1.00 54.34 247 GLY A CA 1
ATOM 1847 C C . GLY A 1 247 ? -44.707 -18.983 59.489 1.00 54.34 247 GLY A C 1
ATOM 1848 O O . GLY A 1 247 ? -44.062 -19.502 60.397 1.00 54.34 247 GLY A O 1
ATOM 1849 N N . VAL A 1 248 ? -44.155 -18.057 58.693 1.00 61.66 248 VAL A N 1
ATOM 1850 C CA . VAL A 1 248 ? -42.741 -17.635 58.814 1.00 61.66 248 VAL A CA 1
ATOM 1851 C C . VAL A 1 248 ? -42.615 -16.401 59.716 1.00 61.66 248 VAL A C 1
ATOM 1853 O O . VAL A 1 248 ? -43.262 -15.384 59.471 1.00 61.66 248 VAL A O 1
ATOM 1856 N N . SER A 1 249 ? -41.769 -16.457 60.754 1.00 62.28 249 SER A N 1
ATOM 1857 C CA . SER A 1 249 ? -41.539 -15.297 61.630 1.00 62.28 249 SER A CA 1
ATOM 1858 C C . SER A 1 249 ? -40.754 -14.198 60.903 1.00 62.28 249 SER A C 1
ATOM 1860 O O . SER A 1 249 ? -39.761 -14.455 60.212 1.00 62.28 249 SER A O 1
ATOM 1862 N N . ARG A 1 250 ? -41.163 -12.935 61.089 1.00 61.22 250 ARG A N 1
ATOM 1863 C CA . ARG A 1 250 ? -40.489 -11.753 60.517 1.00 61.22 250 ARG A CA 1
ATOM 1864 C C . ARG A 1 250 ? -39.012 -11.691 60.916 1.00 61.22 250 ARG A C 1
ATOM 1866 O O . ARG A 1 250 ? -38.178 -11.267 60.119 1.00 61.22 250 ARG A O 1
ATOM 1873 N N . LEU A 1 251 ? -38.687 -12.173 62.118 1.00 62.34 251 LEU A N 1
ATOM 1874 C CA . LEU A 1 251 ? -37.321 -12.284 62.622 1.00 62.34 251 LEU A CA 1
ATOM 1875 C C . LEU A 1 251 ? -36.479 -13.266 61.791 1.00 62.34 251 LEU A C 1
ATOM 1877 O O . LEU A 1 251 ? -35.350 -12.940 61.432 1.00 62.34 251 LEU A O 1
ATOM 1881 N N . GLY A 1 252 ? -37.035 -14.427 61.425 1.00 67.81 252 GLY A N 1
ATOM 1882 C CA . GLY A 1 252 ? -36.373 -15.396 60.547 1.00 67.81 252 GLY A CA 1
ATOM 1883 C C . GLY A 1 252 ? -36.088 -14.813 59.163 1.00 67.81 252 GLY A C 1
ATOM 1884 O O . GLY A 1 252 ? -34.969 -14.917 58.663 1.00 67.81 252 GLY A O 1
ATOM 1885 N N . ARG A 1 253 ? -37.057 -14.088 58.591 1.00 74.31 253 ARG A N 1
ATOM 1886 C CA . ARG A 1 253 ? -36.879 -13.353 57.328 1.00 74.31 253 ARG A CA 1
ATOM 1887 C C . ARG A 1 253 ? -35.756 -12.317 57.417 1.00 74.31 253 ARG A C 1
ATOM 1889 O O . ARG A 1 253 ? -34.894 -12.277 56.544 1.00 74.31 253 ARG A O 1
ATOM 1896 N N . CYS A 1 254 ? -35.733 -11.501 58.471 1.00 73.06 254 CYS A N 1
ATOM 1897 C CA . CYS A 1 254 ? -34.675 -10.507 58.670 1.00 73.06 254 CYS A CA 1
ATOM 1898 C C . CYS A 1 254 ? -33.292 -11.158 58.824 1.00 73.06 254 CYS A C 1
ATOM 1900 O O . CYS A 1 254 ? -32.332 -10.660 58.244 1.00 73.06 254 CYS A O 1
ATOM 1902 N N . ARG A 1 255 ? -33.181 -12.291 59.534 1.00 74.50 255 ARG A N 1
ATOM 1903 C CA . ARG A 1 255 ? -31.917 -13.043 59.654 1.00 74.50 255 ARG A CA 1
ATOM 1904 C C . ARG A 1 255 ? -31.408 -13.517 58.293 1.00 74.50 255 ARG A C 1
ATOM 1906 O O . ARG A 1 255 ? -30.237 -13.311 57.992 1.00 74.50 255 ARG A O 1
ATOM 1913 N N . VAL A 1 256 ? -32.282 -14.083 57.457 1.00 80.12 256 VAL A N 1
ATOM 1914 C CA . VAL A 1 256 ? -31.923 -14.533 56.099 1.00 80.12 256 VAL A CA 1
ATOM 1915 C C . VAL A 1 256 ? -31.481 -13.357 55.225 1.00 80.12 256 VAL A C 1
ATOM 1917 O O . VAL A 1 256 ? -30.454 -13.450 54.560 1.00 80.12 256 VAL A O 1
ATOM 1920 N N . LEU A 1 257 ? -32.197 -12.229 55.261 1.00 82.38 257 LEU A N 1
ATOM 1921 C CA . LEU A 1 257 ? -31.831 -11.034 54.489 1.00 82.38 257 LEU A CA 1
ATOM 1922 C C . LEU A 1 257 ? -30.489 -10.434 54.941 1.00 82.38 257 LEU A C 1
ATOM 1924 O O . LEU A 1 257 ? -29.671 -10.080 54.095 1.00 82.38 257 LEU A O 1
ATOM 1928 N N . ILE A 1 258 ? -30.232 -10.373 56.253 1.00 80.00 258 ILE A N 1
ATOM 1929 C CA . ILE A 1 258 ? -28.945 -9.921 56.805 1.00 80.00 258 ILE A CA 1
ATOM 1930 C C . ILE A 1 258 ? -27.822 -10.883 56.404 1.00 80.00 258 ILE A C 1
ATOM 1932 O O . ILE A 1 258 ? -26.757 -10.431 55.992 1.00 80.00 258 ILE A O 1
ATOM 1936 N N . ALA A 1 259 ? -28.043 -12.198 56.491 1.00 79.44 259 ALA A N 1
ATOM 1937 C CA . ALA A 1 259 ? -27.052 -13.186 56.076 1.00 79.44 259 ALA A CA 1
ATOM 1938 C C . ALA A 1 259 ? -26.715 -13.046 54.582 1.00 79.44 259 ALA A C 1
ATOM 1940 O O . ALA A 1 259 ? -25.537 -12.992 54.230 1.00 79.44 259 ALA A O 1
ATOM 1941 N N . LEU A 1 260 ? -27.728 -12.899 53.719 1.00 86.19 260 LEU A N 1
ATOM 1942 C CA . LEU A 1 260 ? -27.552 -12.657 52.282 1.00 86.19 260 LEU A CA 1
ATOM 1943 C C . LEU A 1 260 ? -26.735 -11.392 51.997 1.00 86.19 260 LEU A C 1
ATOM 1945 O O . LEU A 1 260 ? -25.829 -11.431 51.169 1.00 86.19 260 LEU A O 1
ATOM 1949 N N . GLU A 1 261 ? -27.007 -10.291 52.704 1.00 86.69 261 GLU A N 1
ATOM 1950 C CA . GLU A 1 261 ? -26.232 -9.046 52.599 1.00 86.69 261 GLU A CA 1
ATOM 1951 C C . GLU A 1 261 ? -24.744 -9.281 52.902 1.00 86.69 261 GLU A C 1
ATOM 1953 O O . GLU A 1 261 ? -23.865 -8.846 52.158 1.00 86.69 261 GLU A O 1
ATOM 1958 N N . ARG A 1 262 ? -24.443 -10.001 53.990 1.00 86.06 262 ARG A N 1
ATOM 1959 C CA . ARG A 1 262 ? -23.059 -10.240 54.423 1.00 86.06 262 ARG A CA 1
ATOM 1960 C C . ARG A 1 262 ? -22.324 -11.216 53.510 1.00 86.06 262 ARG A C 1
ATOM 1962 O O . ARG A 1 262 ? -21.167 -10.959 53.190 1.00 86.06 262 ARG A O 1
ATOM 1969 N N . PHE A 1 263 ? -22.984 -12.268 53.025 1.00 85.81 263 PHE A N 1
ATOM 1970 C CA . PHE A 1 263 ? -22.404 -13.154 52.010 1.00 85.81 263 PHE A CA 1
ATOM 1971 C C . PHE A 1 263 ? -22.105 -12.414 50.708 1.00 85.81 263 PHE A C 1
ATOM 1973 O O . PHE A 1 263 ? -21.027 -12.584 50.142 1.00 85.81 263 PHE A O 1
ATOM 1980 N N . TYR A 1 264 ? -23.015 -11.547 50.264 1.00 90.25 264 TYR A N 1
ATOM 1981 C CA . TYR A 1 264 ? -22.791 -10.709 49.093 1.00 90.25 264 TYR A CA 1
ATOM 1982 C C . TYR A 1 264 ? -21.576 -9.789 49.259 1.00 90.25 264 TYR A C 1
ATOM 1984 O O . TYR A 1 264 ? -20.745 -9.717 48.356 1.00 90.25 264 TYR A O 1
ATOM 1992 N N . HIS A 1 265 ? -21.435 -9.118 50.407 1.00 85.69 265 HIS A N 1
ATOM 1993 C CA . HIS A 1 265 ? -20.280 -8.252 50.664 1.00 85.69 265 HIS A CA 1
ATOM 1994 C C . HIS A 1 265 ? -18.950 -9.010 50.627 1.00 85.69 265 HIS A C 1
ATOM 1996 O O . HIS A 1 265 ? -17.977 -8.475 50.105 1.00 85.69 265 HIS A O 1
ATOM 2002 N N . LEU A 1 266 ? -18.915 -10.251 51.124 1.00 86.50 266 LEU A N 1
ATOM 2003 C CA . LEU A 1 266 ? -17.738 -11.118 51.018 1.00 86.50 266 LEU A CA 1
ATOM 2004 C C . LEU A 1 266 ? -17.473 -11.531 49.564 1.00 86.50 266 LEU A C 1
ATOM 2006 O O . LEU A 1 266 ? -16.337 -11.463 49.103 1.00 86.50 266 LEU A O 1
ATOM 2010 N N . TYR A 1 267 ? -18.518 -11.905 48.821 1.00 89.25 267 TYR A N 1
ATOM 2011 C CA . TYR A 1 267 ? -18.396 -12.324 47.425 1.00 89.25 267 TYR A CA 1
ATOM 2012 C C . TYR A 1 267 ? -17.912 -11.200 46.506 1.00 89.25 267 TYR A C 1
ATOM 2014 O O . TYR A 1 267 ? -17.026 -11.411 45.684 1.00 89.25 267 TYR A O 1
ATOM 2022 N N . ARG A 1 268 ? -18.448 -9.984 46.671 1.00 89.31 268 ARG A N 1
ATOM 2023 C CA . ARG A 1 268 ? -18.131 -8.788 45.868 1.00 89.31 268 ARG A CA 1
ATOM 2024 C C . ARG A 1 268 ? -16.632 -8.447 45.847 1.00 89.31 268 ARG A C 1
ATOM 2026 O O . ARG A 1 268 ? -16.178 -7.751 44.941 1.00 89.31 268 ARG A O 1
ATOM 2033 N N . MET A 1 269 ? -15.860 -8.958 46.807 1.00 84.56 269 MET A N 1
ATOM 2034 C CA . MET A 1 269 ? -14.408 -8.786 46.885 1.00 84.56 269 MET A CA 1
ATOM 2035 C C . MET A 1 269 ? -13.629 -9.562 45.819 1.00 84.56 269 MET A C 1
ATOM 2037 O O . MET A 1 269 ? -12.533 -9.137 45.458 1.00 84.56 269 MET A O 1
ATOM 2041 N N . LEU A 1 270 ? -14.175 -10.678 45.329 1.00 86.81 270 LEU A N 1
ATOM 2042 C CA . LEU A 1 270 ? -13.467 -11.640 44.481 1.00 86.81 270 LEU A CA 1
ATOM 2043 C C . LEU A 1 270 ? -13.441 -11.264 42.982 1.00 86.81 270 LEU A C 1
ATOM 2045 O O . LEU A 1 270 ? -12.355 -11.300 42.399 1.00 86.81 270 LEU A O 1
ATOM 2049 N N . PRO A 1 271 ? -14.557 -10.851 42.339 1.00 88.88 271 PRO A N 1
ATOM 2050 C CA . PRO A 1 271 ? -14.602 -10.579 40.898 1.00 88.88 271 PRO 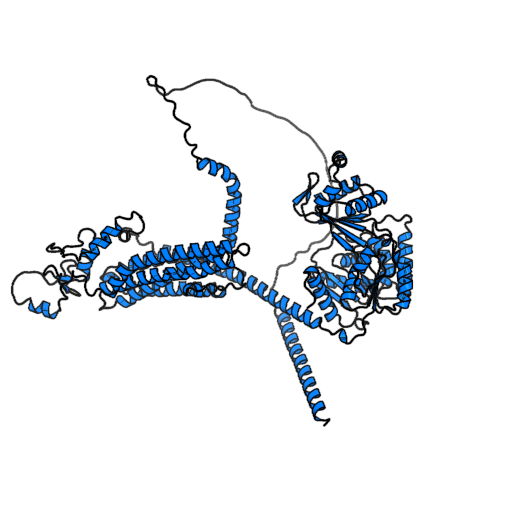A CA 1
ATOM 2051 C C . PRO A 1 271 ? -13.538 -9.606 40.366 1.00 88.88 271 PRO A C 1
ATOM 2053 O O . PRO A 1 271 ? -13.007 -9.861 39.287 1.00 88.88 271 PRO A O 1
ATOM 2056 N N . PRO A 1 272 ? -13.167 -8.520 41.079 1.00 88.00 272 PRO A N 1
ATOM 2057 C CA . PRO A 1 272 ? -12.150 -7.592 40.588 1.00 88.00 272 PRO A CA 1
ATOM 2058 C C . PRO A 1 272 ? -10.716 -8.133 40.602 1.00 88.00 272 PRO A C 1
ATOM 2060 O O . PRO A 1 272 ? -9.851 -7.505 40.000 1.00 88.00 272 PRO A O 1
ATOM 2063 N N . VAL A 1 273 ? -10.429 -9.234 41.308 1.00 85.50 273 VAL A N 1
ATOM 2064 C CA . VAL A 1 273 ? -9.049 -9.681 41.562 1.00 85.50 273 VAL A CA 1
ATOM 2065 C C . VAL A 1 273 ? -8.351 -10.119 40.277 1.00 85.50 273 VAL A C 1
ATOM 2067 O O . VAL A 1 273 ? -7.320 -9.551 39.925 1.00 85.50 273 VAL A O 1
ATOM 2070 N N . LEU A 1 274 ? -8.913 -11.090 39.548 1.00 86.06 274 LEU A N 1
ATOM 2071 C CA . LEU A 1 274 ? -8.253 -11.629 38.353 1.00 86.06 274 LEU A CA 1
ATOM 2072 C C . LEU A 1 274 ? -8.144 -10.624 37.190 1.00 86.06 274 LEU A C 1
ATOM 2074 O O . LEU A 1 274 ? -7.057 -10.543 36.628 1.00 86.06 274 LEU A O 1
ATOM 2078 N N . PRO A 1 275 ? -9.173 -9.819 36.843 1.00 85.81 275 PRO A N 1
ATOM 2079 C CA . PRO A 1 275 ? -9.052 -8.817 35.777 1.00 85.81 275 PRO A CA 1
ATOM 2080 C C . PRO A 1 275 ? -7.962 -7.763 36.030 1.00 85.81 275 PRO A C 1
ATOM 2082 O O . PRO A 1 275 ? -7.283 -7.331 35.101 1.00 85.81 275 PRO A O 1
ATOM 2085 N N . TRP A 1 276 ? -7.767 -7.353 37.288 1.00 85.00 276 TRP A N 1
ATOM 2086 C CA . TRP A 1 276 ? -6.674 -6.444 37.646 1.00 85.00 276 TRP A CA 1
ATOM 2087 C C . TRP A 1 276 ? -5.312 -7.123 37.542 1.00 85.00 276 TRP A C 1
ATOM 2089 O O . TRP A 1 276 ? -4.388 -6.523 37.003 1.00 85.00 276 TRP A O 1
ATOM 2099 N N . LEU A 1 277 ? -5.187 -8.369 38.011 1.00 81.75 277 LEU A N 1
ATOM 2100 C CA . LEU A 1 277 ? -3.935 -9.115 37.889 1.00 81.75 277 LEU A CA 1
ATOM 2101 C C . LEU A 1 277 ? -3.528 -9.289 36.422 1.00 81.75 277 LEU A C 1
ATOM 2103 O O . LEU A 1 277 ? -2.376 -9.025 36.111 1.00 81.75 277 LEU A O 1
ATOM 2107 N N . THR A 1 278 ? -4.461 -9.613 35.517 1.00 80.56 278 THR A N 1
ATOM 2108 C CA . THR A 1 278 ? -4.154 -9.748 34.079 1.00 80.56 278 THR A CA 1
ATOM 2109 C C . THR A 1 278 ? -3.637 -8.453 33.453 1.00 80.56 278 THR A C 1
ATOM 2111 O O . THR A 1 278 ? -2.714 -8.481 32.649 1.00 80.56 278 THR A O 1
ATOM 2114 N N . VAL A 1 279 ? -4.187 -7.295 33.834 1.00 81.12 279 VAL A N 1
ATOM 2115 C CA . VAL A 1 279 ? -3.725 -6.001 33.300 1.00 81.12 279 VAL A CA 1
ATOM 2116 C C . VAL A 1 279 ? -2.361 -5.615 33.873 1.00 81.12 279 VAL A C 1
ATOM 2118 O O . VAL A 1 279 ? -1.517 -5.094 33.150 1.00 81.12 279 VAL A O 1
ATOM 2121 N N . LEU A 1 280 ? -2.122 -5.885 35.158 1.00 79.19 280 LEU A N 1
ATOM 2122 C CA . LEU A 1 280 ? -0.853 -5.565 35.814 1.00 79.19 280 LEU A CA 1
ATOM 2123 C C . LEU A 1 280 ? 0.300 -6.481 35.374 1.00 79.19 280 LEU A C 1
ATOM 2125 O O . LEU A 1 280 ? 1.450 -6.045 35.417 1.00 79.19 280 LEU A O 1
ATOM 2129 N N . THR A 1 281 ? 0.016 -7.715 34.941 1.00 72.44 281 THR A N 1
ATOM 2130 C CA . THR A 1 281 ? 1.033 -8.639 34.414 1.00 72.44 281 THR A CA 1
ATOM 2131 C C . THR A 1 281 ? 1.321 -8.421 32.933 1.00 72.44 281 THR A C 1
ATOM 2133 O O . THR A 1 281 ? 2.489 -8.447 32.548 1.00 72.44 281 THR A O 1
ATOM 2136 N N . ASP A 1 282 ? 0.289 -8.172 32.120 1.00 67.25 282 ASP A N 1
ATOM 2137 C CA . ASP A 1 282 ? 0.408 -8.185 30.654 1.00 67.25 282 ASP A CA 1
ATOM 2138 C C . ASP A 1 282 ? 0.510 -6.771 30.044 1.00 67.25 282 ASP A C 1
ATOM 2140 O O . ASP A 1 282 ? 0.862 -6.625 28.875 1.00 67.25 282 ASP A O 1
ATOM 2144 N N . GLY A 1 283 ? 0.198 -5.716 30.810 1.00 59.50 283 GLY A N 1
ATOM 2145 C CA . GLY A 1 283 ? -0.021 -4.358 30.293 1.00 59.50 283 GLY A CA 1
ATOM 2146 C C . GLY A 1 283 ? 1.219 -3.484 30.059 1.00 59.50 283 GLY A C 1
ATOM 2147 O O . GLY A 1 283 ? 1.117 -2.510 29.317 1.00 59.50 283 GLY A O 1
ATOM 2148 N N . PHE A 1 284 ? 2.382 -3.798 30.644 1.00 60.94 284 PHE A N 1
ATOM 2149 C CA . PHE A 1 284 ? 3.611 -3.007 30.450 1.00 60.94 284 PHE A CA 1
ATOM 2150 C C . PHE A 1 284 ? 4.757 -3.893 29.947 1.00 60.94 284 PHE A C 1
ATOM 2152 O O . PHE A 1 284 ? 5.487 -4.505 30.727 1.00 60.94 284 PHE A O 1
ATOM 2159 N N . ALA A 1 285 ? 4.923 -3.960 28.625 1.00 55.16 285 ALA A N 1
ATOM 2160 C CA . ALA A 1 285 ? 5.955 -4.776 27.980 1.00 55.16 285 ALA A CA 1
ATOM 2161 C C . ALA A 1 285 ? 7.395 -4.303 28.285 1.00 55.16 285 ALA A C 1
ATOM 2163 O O . ALA A 1 285 ? 8.324 -5.111 28.259 1.00 55.16 285 ALA A O 1
ATOM 2164 N N . ASP A 1 286 ? 7.575 -3.024 28.635 1.00 57.75 286 ASP A N 1
ATOM 2165 C CA . ASP A 1 286 ? 8.894 -2.378 28.641 1.00 57.75 286 ASP A CA 1
ATOM 2166 C C . ASP A 1 286 ? 9.664 -2.493 29.973 1.00 57.75 286 ASP A C 1
ATOM 2168 O O . ASP A 1 286 ? 10.876 -2.284 30.002 1.00 57.75 286 ASP A O 1
ATOM 2172 N N . SER A 1 287 ? 9.017 -2.854 31.096 1.00 68.56 287 SER A N 1
ATOM 2173 C CA . SER A 1 287 ? 9.701 -2.986 32.400 1.00 68.56 287 SER A CA 1
ATOM 2174 C C . SER A 1 287 ? 9.080 -4.034 33.329 1.00 68.56 287 SER A C 1
ATOM 2176 O O . SER A 1 287 ? 8.107 -3.786 34.043 1.00 68.56 287 SER A O 1
ATOM 2178 N N . ARG A 1 288 ? 9.723 -5.208 33.414 1.00 71.56 288 ARG A N 1
ATOM 2179 C CA . ARG A 1 288 ? 9.316 -6.314 34.310 1.00 71.56 288 ARG A CA 1
ATOM 2180 C C . ARG A 1 288 ? 9.341 -5.934 35.796 1.00 71.56 288 ARG A C 1
ATOM 2182 O O . ARG A 1 288 ? 8.540 -6.448 36.579 1.00 71.56 288 ARG A O 1
ATOM 2189 N N . PHE A 1 289 ? 10.245 -5.034 36.190 1.00 70.56 289 PHE A N 1
ATOM 2190 C CA . PHE A 1 289 ? 10.342 -4.543 37.567 1.00 70.56 289 PHE A CA 1
ATOM 2191 C C . PHE A 1 289 ? 9.090 -3.749 37.963 1.00 70.56 289 PHE A C 1
ATOM 2193 O O . PHE A 1 289 ? 8.528 -3.978 39.033 1.00 70.56 289 PHE A O 1
ATOM 2200 N N . TYR A 1 290 ? 8.612 -2.878 37.070 1.00 71.38 290 TYR A N 1
ATOM 2201 C CA . TYR A 1 290 ? 7.428 -2.054 37.304 1.00 71.38 290 TYR A CA 1
ATOM 2202 C C . TYR A 1 290 ? 6.149 -2.899 37.434 1.00 71.38 290 TYR A C 1
ATOM 2204 O O . TYR A 1 290 ? 5.403 -2.723 38.399 1.00 71.38 290 TYR A O 1
ATOM 2212 N N . CYS A 1 291 ? 5.944 -3.889 36.553 1.00 73.38 291 CYS A N 1
ATOM 2213 C CA . CYS A 1 291 ? 4.818 -4.833 36.655 1.00 73.38 291 CYS A CA 1
ATOM 2214 C C . CYS A 1 291 ? 4.826 -5.607 37.977 1.00 73.38 291 CYS A C 1
ATOM 2216 O O . CYS A 1 291 ? 3.792 -5.757 38.632 1.00 73.38 291 CYS A O 1
ATOM 2218 N N . THR A 1 292 ? 6.004 -6.082 38.394 1.00 73.56 292 THR A N 1
ATOM 2219 C CA . THR A 1 292 ? 6.157 -6.853 39.636 1.00 73.56 292 THR A CA 1
ATOM 2220 C C . THR A 1 292 ? 5.845 -5.987 40.857 1.00 73.56 292 THR A C 1
ATOM 2222 O O . THR A 1 292 ? 5.077 -6.403 41.725 1.00 73.56 292 THR A O 1
ATOM 2225 N N . LEU A 1 293 ? 6.369 -4.758 40.901 1.00 78.50 293 LEU A N 1
ATOM 2226 C CA . LEU A 1 293 ? 6.117 -3.805 41.982 1.00 78.50 293 LEU A CA 1
ATOM 2227 C C . LEU A 1 293 ? 4.625 -3.461 42.109 1.00 78.50 293 LEU A C 1
ATOM 2229 O O . LEU A 1 293 ? 4.071 -3.532 43.208 1.00 78.50 293 LEU A O 1
ATOM 2233 N N . LEU A 1 294 ? 3.961 -3.130 40.995 1.00 80.12 294 LEU A N 1
ATOM 2234 C CA . LEU A 1 294 ? 2.530 -2.812 40.992 1.00 80.12 294 LEU A CA 1
ATOM 2235 C C . LEU A 1 294 ? 1.665 -4.011 41.388 1.00 80.12 294 LEU A C 1
ATOM 2237 O O . LEU A 1 294 ? 0.693 -3.847 42.127 1.00 80.12 294 LEU A O 1
ATOM 2241 N N . THR A 1 295 ? 2.027 -5.216 40.943 1.00 80.19 295 THR A N 1
ATOM 2242 C CA . THR A 1 295 ? 1.315 -6.446 41.311 1.00 80.19 295 THR A CA 1
ATOM 2243 C C . THR A 1 295 ? 1.417 -6.699 42.815 1.00 80.19 295 THR A C 1
ATOM 2245 O O . THR A 1 295 ? 0.396 -6.910 43.470 1.00 80.19 295 THR A O 1
ATOM 2248 N N . VAL A 1 296 ? 2.618 -6.595 43.400 1.00 77.88 296 VAL A N 1
ATOM 2249 C CA . VAL A 1 296 ? 2.816 -6.737 44.853 1.00 77.88 296 VAL A CA 1
ATOM 2250 C C . VAL A 1 296 ? 2.004 -5.688 45.614 1.00 77.88 296 VAL A C 1
ATOM 2252 O O . VAL A 1 296 ? 1.236 -6.047 46.508 1.00 77.88 296 VAL A O 1
ATOM 2255 N N . LEU A 1 297 ? 2.088 -4.414 45.220 1.00 80.44 297 LEU A N 1
ATOM 2256 C CA . LEU A 1 297 ? 1.327 -3.334 45.850 1.00 80.44 297 LEU A CA 1
ATOM 2257 C C . LEU A 1 297 ? -0.187 -3.597 45.800 1.00 80.44 297 LEU A C 1
ATOM 2259 O O . LEU A 1 297 ? -0.875 -3.481 46.816 1.00 80.44 297 LEU A O 1
ATOM 2263 N N . TYR A 1 298 ? -0.706 -4.012 44.641 1.00 85.25 298 TYR A N 1
ATOM 2264 C CA . TYR A 1 298 ? -2.114 -4.362 44.472 1.00 85.25 298 TYR A CA 1
ATOM 2265 C C . TYR A 1 298 ? -2.532 -5.519 45.388 1.00 85.25 298 TYR A C 1
ATOM 2267 O O . TYR A 1 298 ? -3.559 -5.420 46.065 1.00 85.25 298 TYR A O 1
ATOM 2275 N N . THR A 1 299 ? -1.738 -6.595 45.454 1.00 81.00 299 THR A N 1
ATOM 2276 C CA . THR A 1 299 ? -2.055 -7.745 46.316 1.00 81.00 299 THR A CA 1
ATOM 2277 C C . THR A 1 299 ? -2.086 -7.373 47.798 1.00 81.00 299 THR A C 1
ATOM 2279 O O . THR A 1 299 ? -3.022 -7.772 48.491 1.00 81.00 299 THR A O 1
ATOM 2282 N N . LEU A 1 300 ? -1.154 -6.543 48.281 1.00 78.19 300 LEU A N 1
ATOM 2283 C CA . LEU A 1 300 ? -1.144 -6.061 49.667 1.00 78.19 300 LEU A CA 1
ATOM 2284 C C . LEU A 1 300 ? -2.382 -5.211 49.977 1.00 78.19 300 LEU A C 1
ATOM 2286 O O . LEU A 1 300 ? -3.087 -5.473 50.956 1.00 78.19 300 LEU A O 1
ATOM 2290 N N . CYS A 1 301 ? -2.705 -4.251 49.105 1.00 81.62 301 CYS A N 1
ATOM 2291 C CA . CYS A 1 301 ? -3.908 -3.427 49.226 1.00 81.62 301 CYS A CA 1
ATOM 2292 C C . CYS A 1 301 ? -5.187 -4.280 49.231 1.00 81.62 301 CYS A C 1
ATOM 2294 O O . CYS A 1 301 ? -6.110 -4.028 50.013 1.00 81.62 301 CYS A O 1
ATOM 2296 N N . LYS A 1 302 ? -5.254 -5.320 48.390 1.00 85.12 302 LYS A N 1
ATOM 2297 C CA . LYS A 1 302 ? -6.405 -6.229 48.342 1.00 85.12 302 LYS A CA 1
ATOM 2298 C C . LYS A 1 302 ? -6.508 -7.148 49.545 1.00 85.12 302 LYS A C 1
ATOM 2300 O O . LYS A 1 302 ? -7.627 -7.344 50.022 1.00 85.12 302 LYS A O 1
ATOM 2305 N N . LEU A 1 303 ? -5.400 -7.663 50.066 1.00 81.19 303 LEU A N 1
ATOM 2306 C CA . LEU A 1 303 ? -5.392 -8.463 51.292 1.00 81.19 303 LEU A CA 1
ATOM 2307 C C . LEU A 1 303 ? -5.865 -7.632 52.489 1.00 81.19 303 LEU A C 1
ATOM 2309 O O . LEU A 1 303 ? -6.765 -8.063 53.209 1.00 81.19 303 LEU A O 1
ATOM 2313 N N . TRP A 1 304 ? -5.350 -6.408 52.637 1.00 80.00 304 TRP A N 1
ATOM 2314 C CA . TRP A 1 304 ? -5.785 -5.472 53.677 1.00 80.00 304 TRP A CA 1
ATOM 2315 C C . TRP A 1 304 ? -7.286 -5.169 53.594 1.00 80.00 304 TRP A C 1
ATOM 2317 O O . TRP A 1 304 ? -8.019 -5.283 54.580 1.00 80.00 304 TRP A O 1
ATOM 2327 N N . HIS A 1 305 ? -7.775 -4.824 52.400 1.00 79.69 305 HIS A N 1
ATOM 2328 C CA . HIS A 1 305 ? -9.186 -4.510 52.208 1.00 79.69 305 HIS A CA 1
ATOM 2329 C C . HIS A 1 305 ? -10.090 -5.730 52.452 1.00 79.69 305 HIS A C 1
ATOM 2331 O O . HIS A 1 305 ? -11.126 -5.601 53.106 1.00 79.69 305 HIS A O 1
ATOM 2337 N N . SER A 1 306 ? -9.679 -6.919 52.001 1.00 78.31 306 SER A N 1
ATOM 2338 C CA . SER A 1 306 ? -10.419 -8.169 52.224 1.00 78.31 306 SER A CA 1
ATOM 2339 C C . SER A 1 306 ? -10.484 -8.529 53.709 1.00 78.31 306 SER A C 1
ATOM 2341 O O . SER A 1 306 ? -11.553 -8.888 54.200 1.00 78.31 306 SER A O 1
ATOM 2343 N N . TRP A 1 307 ? -9.383 -8.354 54.448 1.00 80.44 307 TRP A N 1
ATOM 2344 C CA . TRP A 1 307 ? -9.348 -8.528 55.902 1.00 80.44 307 TRP A CA 1
ATOM 2345 C C . TRP A 1 307 ? -10.321 -7.584 56.619 1.00 80.44 307 TRP A C 1
ATOM 2347 O O . TRP A 1 307 ? -11.094 -8.029 57.468 1.00 80.44 307 TRP A O 1
ATOM 2357 N N . ARG A 1 308 ? -10.348 -6.297 56.239 1.00 77.81 308 ARG A N 1
ATOM 2358 C CA . ARG A 1 308 ? -11.281 -5.305 56.806 1.00 77.81 308 ARG A CA 1
ATOM 2359 C C . ARG A 1 308 ? -12.743 -5.687 56.560 1.00 77.81 308 ARG A C 1
ATOM 2361 O O . ARG A 1 308 ? -13.566 -5.593 57.464 1.00 77.81 308 ARG A O 1
ATOM 2368 N N . VAL A 1 309 ? -13.086 -6.123 55.347 1.00 77.00 309 VAL A N 1
ATOM 2369 C CA . VAL A 1 309 ? -14.465 -6.533 55.022 1.00 77.00 309 VAL A CA 1
ATOM 2370 C C . VAL A 1 309 ? -14.849 -7.811 55.772 1.00 77.00 309 VAL A C 1
ATOM 2372 O O . VAL A 1 309 ? -15.975 -7.911 56.269 1.00 77.00 309 VAL A O 1
ATOM 2375 N N . LEU A 1 310 ? -13.919 -8.760 55.908 1.00 80.06 310 LEU A N 1
ATOM 2376 C CA . LEU A 1 310 ? -14.118 -9.999 56.658 1.00 80.06 310 LEU A CA 1
ATOM 2377 C C . LEU A 1 310 ? -14.364 -9.728 58.150 1.00 80.06 310 LEU A C 1
ATOM 2379 O O . LEU A 1 310 ? -15.340 -10.234 58.706 1.00 80.06 310 LEU A O 1
ATOM 2383 N N . SER A 1 311 ? -13.537 -8.894 58.786 1.00 75.69 311 SER A N 1
ATOM 2384 C CA . SER A 1 311 ? -13.649 -8.586 60.218 1.00 75.69 311 SER A CA 1
ATOM 2385 C C . SER A 1 311 ? -14.955 -7.868 60.573 1.00 75.69 311 SER A C 1
ATOM 2387 O O . SER A 1 311 ? -15.552 -8.164 61.607 1.00 75.69 311 SER A O 1
ATOM 2389 N N . VAL A 1 312 ? -15.455 -6.995 59.691 1.00 78.75 312 VAL A N 1
ATOM 2390 C CA . VAL A 1 312 ? -16.741 -6.297 59.866 1.00 78.75 312 VAL A CA 1
ATOM 2391 C C . VAL A 1 312 ? -17.942 -7.205 59.559 1.00 78.75 312 VAL A C 1
ATOM 2393 O O . VAL A 1 312 ? -18.993 -7.082 60.191 1.00 78.75 312 VAL A O 1
ATOM 2396 N N . SER A 1 313 ? -17.816 -8.134 58.607 1.00 77.19 313 SER A N 1
ATOM 2397 C CA . SER A 1 313 ? -18.945 -8.965 58.151 1.00 77.19 313 SER A CA 1
ATOM 2398 C C . SER A 1 313 ? -19.179 -10.218 58.999 1.00 77.19 313 SER A C 1
ATOM 2400 O O . SER A 1 313 ? -20.318 -10.686 59.081 1.00 77.19 313 SER A O 1
ATOM 2402 N N . LEU A 1 314 ? -18.140 -10.756 59.649 1.00 77.69 314 LEU A N 1
ATOM 2403 C CA . LEU A 1 314 ? -18.220 -11.992 60.438 1.00 77.69 314 LEU A CA 1
ATOM 2404 C C . LEU A 1 314 ? -19.143 -11.902 61.671 1.00 77.69 314 LEU A C 1
ATOM 2406 O O . LEU A 1 314 ? -19.964 -12.809 61.837 1.00 77.69 314 LEU A O 1
ATOM 2410 N N . PRO A 1 315 ? -19.081 -10.865 62.535 1.00 74.81 315 PRO A N 1
ATOM 2411 C CA . PRO A 1 315 ? -19.912 -10.823 63.740 1.00 74.81 315 PRO A CA 1
ATOM 2412 C C . PRO A 1 315 ? -21.428 -10.786 63.450 1.00 74.81 315 PRO A C 1
ATOM 2414 O O . PRO A 1 315 ? -22.151 -11.607 64.025 1.00 74.81 315 PRO A O 1
ATOM 2417 N N . PRO A 1 316 ? -21.944 -9.937 62.530 1.00 70.19 316 PRO A N 1
ATOM 2418 C CA . PRO A 1 316 ? -23.363 -9.939 62.163 1.00 70.19 316 PRO A CA 1
ATOM 2419 C C . PRO A 1 316 ? -23.812 -11.241 61.491 1.00 70.19 316 PRO A C 1
ATOM 2421 O O . PRO A 1 316 ? -24.925 -11.703 61.735 1.00 70.19 316 PRO A O 1
ATOM 2424 N N . LEU A 1 317 ? -22.952 -11.848 60.664 1.00 73.75 317 LEU A N 1
ATOM 2425 C CA . LEU A 1 317 ? -23.244 -13.117 59.995 1.00 73.75 317 LEU A CA 1
ATOM 2426 C C . LEU A 1 317 ? -23.356 -14.266 61.005 1.00 73.75 317 LEU A C 1
ATOM 2428 O O . LEU A 1 317 ? -24.310 -15.043 60.963 1.00 73.75 317 LEU A O 1
ATOM 2432 N N . ARG A 1 318 ? -22.425 -14.332 61.966 1.00 72.69 318 ARG A N 1
ATOM 2433 C CA . ARG A 1 318 ? -22.460 -15.311 63.059 1.00 72.69 318 ARG A CA 1
ATOM 2434 C C . ARG A 1 318 ? -23.723 -15.150 63.904 1.00 72.69 318 ARG A C 1
ATOM 2436 O O . ARG A 1 318 ? -24.350 -16.144 64.258 1.00 72.69 318 ARG A O 1
ATOM 2443 N N . LEU A 1 319 ? -24.128 -13.911 64.184 1.00 67.19 319 LEU A N 1
ATOM 2444 C CA . LEU A 1 319 ? -25.360 -13.632 64.917 1.00 67.19 319 LEU A CA 1
ATOM 2445 C C . LEU A 1 319 ? -26.603 -14.071 64.125 1.00 67.19 319 LEU A C 1
ATOM 2447 O O . LEU A 1 319 ? -27.474 -14.731 64.688 1.00 67.19 319 LEU A O 1
ATOM 2451 N N . ALA A 1 320 ? -26.672 -13.763 62.828 1.00 70.31 320 ALA A N 1
ATOM 2452 C CA . ALA A 1 320 ? -27.805 -14.123 61.976 1.00 70.31 320 ALA A CA 1
ATOM 2453 C C . ALA A 1 320 ? -27.987 -15.645 61.816 1.00 70.31 320 ALA A C 1
ATOM 2455 O O . ALA A 1 320 ? -29.125 -16.112 61.778 1.00 70.31 320 ALA A O 1
ATOM 2456 N N . LEU A 1 321 ? -26.885 -16.405 61.751 1.00 71.50 321 LEU A N 1
ATOM 2457 C CA . LEU A 1 321 ? -26.895 -17.857 61.531 1.00 71.50 321 LEU A CA 1
ATOM 2458 C C .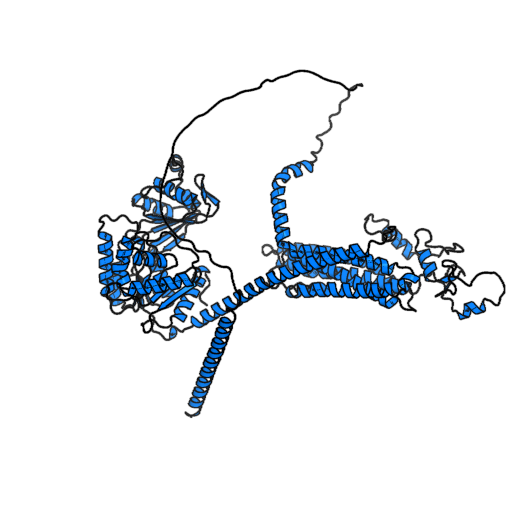 LEU A 1 321 ? -27.021 -18.687 62.821 1.00 71.50 321 LEU A C 1
ATOM 2460 O O . LEU A 1 321 ? -27.674 -19.726 62.800 1.00 71.50 321 LEU A O 1
ATOM 2464 N N . PHE A 1 322 ? -26.413 -18.252 63.934 1.00 63.03 322 PHE A N 1
ATOM 2465 C CA . PHE A 1 322 ? -26.247 -19.100 65.127 1.00 63.03 322 PHE A CA 1
ATOM 2466 C C . PHE A 1 322 ? -26.982 -18.626 66.387 1.00 63.03 322 PHE A C 1
ATOM 2468 O O . PHE A 1 322 ? -27.062 -19.389 67.350 1.00 63.03 322 PHE A O 1
ATOM 2475 N N . SER A 1 323 ? -27.536 -17.407 66.435 1.00 58.66 323 SER A N 1
ATOM 2476 C CA . SER A 1 323 ? -28.294 -16.986 67.625 1.00 58.66 323 SER A CA 1
ATOM 2477 C C . SER A 1 323 ? -29.678 -17.640 67.652 1.00 58.66 323 SER A C 1
ATOM 2479 O O . SER A 1 323 ? -30.500 -17.428 66.757 1.00 58.66 323 SER A O 1
ATOM 2481 N N . ARG A 1 324 ? -29.957 -18.460 68.676 1.00 50.72 324 ARG A N 1
ATOM 2482 C CA . ARG A 1 324 ? -31.298 -19.034 68.859 1.00 50.72 324 ARG A CA 1
ATOM 2483 C C . ARG A 1 324 ? -32.282 -18.016 69.434 1.00 50.72 324 ARG A C 1
ATOM 2485 O O . ARG A 1 324 ? -33.314 -17.831 68.807 1.00 50.72 324 ARG A O 1
ATOM 2492 N N . ASP A 1 325 ? -31.903 -17.195 70.408 1.00 51.25 325 ASP A N 1
ATOM 2493 C CA . ASP A 1 325 ? -32.779 -16.150 70.950 1.00 51.25 325 ASP A CA 1
ATOM 2494 C C . ASP A 1 325 ? -31.972 -14.889 71.290 1.00 51.25 325 ASP A C 1
ATOM 2496 O O . ASP A 1 325 ? -30.959 -14.961 71.987 1.00 51.25 325 ASP A O 1
ATOM 2500 N N . LEU A 1 326 ? -32.406 -13.708 70.819 1.00 50.44 326 LEU A N 1
ATOM 2501 C CA . LEU A 1 326 ? -32.073 -12.484 71.553 1.00 50.44 326 LEU A CA 1
ATOM 2502 C C . LEU A 1 326 ? -32.801 -12.659 72.885 1.00 50.44 326 LEU A C 1
ATOM 2504 O O . LEU A 1 326 ? -34.028 -12.715 72.851 1.00 50.44 326 LEU A O 1
ATOM 2508 N N . GLY A 1 327 ? -32.092 -12.777 74.013 1.00 51.28 327 GLY A N 1
ATOM 2509 C CA . GLY A 1 327 ? -32.621 -13.052 75.369 1.00 51.28 327 GLY A CA 1
ATOM 2510 C C . GLY A 1 327 ? -33.619 -12.026 75.946 1.00 51.28 327 GLY A C 1
ATOM 2511 O O . GLY A 1 327 ? -33.698 -11.824 77.150 1.00 51.28 327 GLY A O 1
ATOM 2512 N N . VAL A 1 328 ? -34.352 -11.346 75.073 1.00 55.25 328 VAL A N 1
ATOM 2513 C CA . VAL A 1 328 ? -35.432 -10.385 75.263 1.00 55.25 328 VAL A CA 1
ATOM 2514 C C . VAL A 1 328 ? -36.799 -11.091 75.289 1.00 55.25 328 VAL A C 1
ATOM 2516 O O . VAL A 1 328 ? -37.716 -10.611 75.955 1.00 55.25 328 VAL A O 1
ATOM 2519 N N . ILE A 1 329 ? -36.951 -12.233 74.603 1.00 59.56 329 ILE A N 1
ATOM 2520 C CA . ILE A 1 329 ? -38.200 -13.011 74.536 1.00 59.56 329 ILE A CA 1
ATOM 2521 C C . ILE A 1 329 ? -38.116 -14.186 75.519 1.00 59.56 329 ILE A C 1
ATOM 2523 O O . ILE A 1 329 ? -37.232 -15.027 75.410 1.00 59.56 329 ILE A O 1
ATOM 2527 N N . GLY A 1 330 ? -39.033 -14.236 76.488 1.00 52.97 330 GLY A N 1
ATOM 2528 C CA . GLY A 1 330 ? -39.081 -15.233 77.564 1.00 52.97 330 GLY A CA 1
ATOM 2529 C C . GLY A 1 330 ? -39.922 -16.477 77.252 1.00 52.97 330 GLY A C 1
ATOM 2530 O O . GLY A 1 330 ? -40.093 -17.321 78.129 1.00 52.97 330 GLY A O 1
ATOM 2531 N N . GLY A 1 331 ? -40.485 -16.574 76.043 1.00 61.28 331 GLY A N 1
ATOM 2532 C CA . GLY A 1 331 ? -41.255 -17.726 75.560 1.00 61.28 331 GLY A CA 1
ATOM 2533 C C . GLY A 1 331 ? -42.456 -17.337 74.688 1.00 61.28 331 GLY A C 1
ATOM 2534 O O . GLY A 1 331 ? -43.014 -16.244 74.821 1.00 61.28 331 GLY A O 1
ATOM 2535 N N . ARG A 1 332 ? -42.858 -18.243 73.787 1.00 65.25 332 ARG A N 1
ATOM 2536 C CA . ARG A 1 332 ? -44.107 -18.145 73.009 1.00 65.25 332 ARG A CA 1
ATOM 2537 C C . ARG A 1 332 ? -45.269 -18.683 73.837 1.00 65.25 332 ARG A C 1
ATOM 2539 O O . ARG A 1 332 ? -45.131 -19.730 74.461 1.00 65.25 332 ARG A O 1
ATOM 2546 N N . VAL A 1 333 ? -46.398 -17.979 73.836 1.00 61.69 333 VAL A N 1
ATOM 2547 C CA . VAL A 1 333 ? -47.603 -18.399 74.563 1.00 61.69 333 VAL A CA 1
ATOM 2548 C C . VAL A 1 333 ? -48.486 -19.220 73.619 1.00 61.69 333 VAL A C 1
ATOM 2550 O O . VAL A 1 333 ? -48.838 -18.771 72.531 1.00 61.69 333 VAL A O 1
ATOM 2553 N N . SER A 1 334 ? -48.821 -20.450 74.002 1.00 56.03 334 SER A N 1
ATOM 2554 C CA . SER A 1 334 ? -49.718 -21.323 73.228 1.00 56.03 334 SER A CA 1
ATOM 2555 C C . SER A 1 334 ? -51.174 -20.865 73.384 1.00 56.03 334 SER A C 1
ATOM 2557 O O . SER A 1 334 ? -51.576 -20.513 74.492 1.00 56.03 334 SER A O 1
ATOM 2559 N N . GLN A 1 335 ? -52.002 -20.952 72.331 1.00 53.19 335 GLN A N 1
ATOM 2560 C CA . GLN A 1 335 ? -53.440 -20.617 72.413 1.00 53.19 335 GLN A CA 1
ATOM 2561 C C . GLN A 1 335 ? -54.182 -21.397 73.522 1.00 53.19 335 GLN A C 1
ATOM 2563 O O . GLN A 1 335 ? -55.081 -20.849 74.150 1.00 53.19 335 GLN A O 1
ATOM 2568 N N . GLN A 1 336 ? -53.756 -22.626 73.846 1.00 50.22 336 GLN A N 1
ATOM 2569 C CA . GLN A 1 336 ? -54.312 -23.411 74.962 1.00 50.22 336 GLN A CA 1
ATOM 2570 C C . GLN A 1 336 ? -53.999 -22.836 76.360 1.00 50.22 336 GLN A C 1
ATOM 2572 O O . GLN A 1 336 ? -54.802 -22.997 77.273 1.00 50.22 336 GLN A O 1
ATOM 2577 N N . GLN A 1 337 ? -52.881 -22.121 76.546 1.00 50.66 337 GLN A N 1
ATOM 2578 C CA . GLN A 1 337 ? -52.558 -21.454 77.820 1.00 50.66 337 GLN A CA 1
ATOM 2579 C C . GLN A 1 337 ? -53.315 -20.132 77.999 1.00 50.66 337 GLN A C 1
ATOM 2581 O O . GLN A 1 337 ? -53.578 -19.724 79.128 1.00 50.66 337 GLN A O 1
ATOM 2586 N N . GLN A 1 338 ? -53.708 -19.487 76.899 1.00 50.78 338 GLN A N 1
ATOM 2587 C CA . GLN A 1 338 ? -54.474 -18.238 76.916 1.00 50.78 338 GLN A CA 1
ATOM 2588 C C . GLN A 1 338 ? -55.919 -18.454 77.408 1.00 50.78 338 GLN A C 1
ATOM 2590 O O . GLN A 1 338 ? -56.518 -17.543 77.970 1.00 50.78 338 GLN A O 1
ATOM 2595 N N . GLN A 1 339 ? -56.447 -19.677 77.268 1.00 48.03 339 GLN A N 1
ATOM 2596 C CA . GLN A 1 339 ? -57.791 -20.062 77.715 1.00 48.03 339 GLN A CA 1
ATOM 2597 C C . GLN A 1 339 ? -57.833 -20.639 79.145 1.00 48.03 339 GLN A C 1
ATOM 2599 O O . GLN A 1 339 ? -58.900 -20.706 79.740 1.00 48.03 339 GLN A O 1
ATOM 2604 N N . GLN A 1 340 ? -56.692 -21.033 79.728 1.00 46.19 340 GLN A N 1
ATOM 2605 C CA . GLN A 1 340 ? -56.624 -21.488 81.130 1.00 46.19 340 GLN A CA 1
ATOM 2606 C C . GLN A 1 340 ? -56.451 -20.337 82.134 1.00 46.19 340 GLN A C 1
ATOM 2608 O O . GLN A 1 340 ? -56.763 -20.502 83.310 1.00 46.19 340 GLN A O 1
ATOM 2613 N N . GLN A 1 341 ? -56.003 -19.159 81.689 1.00 46.41 341 GLN A N 1
ATOM 2614 C CA . GLN A 1 341 ? -55.836 -17.979 82.550 1.00 46.41 341 GLN A CA 1
ATOM 2615 C C . GLN A 1 341 ? -57.129 -17.175 82.766 1.00 46.41 341 GLN A C 1
ATOM 2617 O O . GLN A 1 341 ? -57.155 -16.288 83.613 1.00 46.41 341 GLN A O 1
ATOM 2622 N N . THR A 1 342 ? -58.221 -17.500 82.067 1.00 43.03 342 THR A N 1
ATOM 2623 C CA . THR A 1 342 ? -59.534 -16.859 82.258 1.00 43.03 342 THR A CA 1
ATOM 2624 C C . THR A 1 342 ? -60.345 -17.426 83.431 1.00 43.03 342 THR A C 1
ATOM 2626 O O . THR A 1 342 ? -61.374 -16.846 83.763 1.00 43.03 342 THR A O 1
ATOM 2629 N N . LEU A 1 343 ? -59.902 -18.506 84.101 1.00 43.97 343 LEU A N 1
ATOM 2630 C CA . LEU A 1 343 ? -60.623 -19.083 85.254 1.00 43.97 343 LEU A CA 1
ATOM 2631 C C . LEU A 1 343 ? -60.143 -18.636 86.642 1.00 43.97 343 LEU A C 1
ATOM 2633 O O . LEU A 1 343 ? -60.855 -18.861 87.619 1.00 43.97 343 LEU A O 1
ATOM 2637 N N . SER A 1 344 ? -58.995 -17.972 86.770 1.00 38.72 344 SER A N 1
ATOM 2638 C CA . SER A 1 344 ? -58.562 -17.389 88.047 1.00 38.72 344 SER A CA 1
ATOM 2639 C C . SER A 1 344 ? -58.831 -15.887 88.030 1.00 38.72 344 SER A C 1
ATOM 2641 O O . SER A 1 344 ? -57.995 -15.101 87.589 1.00 38.72 344 SER A O 1
ATOM 2643 N N . GLY A 1 345 ? -60.039 -15.507 88.447 1.00 41.97 345 GLY A N 1
ATOM 2644 C CA . GLY A 1 345 ? -60.544 -14.140 88.385 1.00 41.97 345 GLY A CA 1
ATOM 2645 C C . GLY A 1 345 ? -59.599 -13.103 88.993 1.00 41.97 345 GLY A C 1
ATOM 2646 O O . GLY A 1 345 ? -59.388 -13.073 90.199 1.00 41.97 345 GLY A O 1
ATOM 2647 N N . SER A 1 346 ? -59.060 -12.225 88.150 1.00 31.81 346 SER A N 1
ATOM 2648 C CA . SER A 1 346 ? -58.874 -10.800 88.438 1.00 31.81 346 SER A CA 1
ATOM 2649 C C . SER A 1 346 ? -58.362 -10.060 87.197 1.00 31.81 346 SER A C 1
ATOM 2651 O O . SER A 1 346 ? -57.391 -10.458 86.562 1.00 31.81 346 SER A O 1
ATOM 2653 N N . SER A 1 347 ? -58.975 -8.902 86.954 1.00 34.66 347 SER A N 1
ATOM 2654 C CA . SER A 1 347 ? -58.563 -7.814 86.052 1.00 34.66 347 SER A CA 1
ATOM 2655 C C . SER A 1 347 ? -58.870 -7.954 84.555 1.00 34.66 347 SER A C 1
ATOM 2657 O O . SER A 1 347 ? -58.457 -8.869 83.854 1.00 34.66 347 SER A O 1
ATOM 2659 N N . GLN A 1 348 ? -59.596 -6.938 84.100 1.00 44.28 348 GLN A N 1
ATOM 2660 C CA . GLN A 1 348 ? -59.995 -6.588 82.745 1.00 44.28 348 GLN A CA 1
ATOM 2661 C C . GLN A 1 348 ? -58.830 -6.572 81.728 1.00 44.28 348 GLN A C 1
ATOM 2663 O O . GLN A 1 348 ? -57.702 -6.235 82.071 1.00 44.28 348 GLN A O 1
ATOM 2668 N N . GLN A 1 349 ? -59.183 -6.809 80.455 1.00 48.19 349 GLN A N 1
ATOM 2669 C CA . GLN A 1 349 ? -58.413 -6.539 79.224 1.00 48.19 349 GLN A CA 1
ATOM 2670 C C . GLN A 1 349 ? -57.243 -7.480 78.882 1.00 48.19 349 GLN A C 1
ATOM 2672 O O . GLN A 1 349 ? -56.083 -7.160 79.118 1.00 48.19 349 GLN A O 1
ATOM 2677 N N . LEU A 1 350 ? -57.514 -8.579 78.166 1.00 53.78 350 LEU A N 1
ATOM 2678 C CA . LEU A 1 350 ? -56.468 -9.263 77.382 1.00 53.78 350 LEU A CA 1
ATOM 2679 C C . LEU A 1 350 ? -56.982 -9.931 76.094 1.00 53.78 350 LEU A C 1
ATOM 2681 O O . LEU A 1 350 ? -56.429 -10.931 75.642 1.00 53.78 350 LEU A O 1
ATOM 2685 N N . GLU A 1 351 ? -58.013 -9.364 75.460 1.00 56.12 351 GLU A N 1
ATOM 2686 C CA . GLU A 1 351 ? -58.478 -9.864 74.155 1.00 56.12 351 GLU A CA 1
ATOM 2687 C C . GLU A 1 351 ? -57.621 -9.365 72.980 1.00 56.12 351 GLU A C 1
ATOM 2689 O O . GLU A 1 351 ? -57.518 -10.062 71.972 1.00 56.12 351 GLU A O 1
ATOM 2694 N N . GLY A 1 352 ? -56.943 -8.215 73.110 1.00 63.56 352 GLY A N 1
ATOM 2695 C CA . GLY A 1 352 ? -56.165 -7.607 72.024 1.00 63.56 352 GLY A CA 1
ATOM 2696 C C . GLY A 1 352 ? -54.761 -7.153 72.423 1.00 63.56 352 GLY A C 1
ATOM 2697 O O . GLY A 1 352 ? -54.479 -6.882 73.590 1.00 63.56 352 GLY A O 1
ATOM 2698 N N . CYS A 1 353 ? -53.841 -7.097 71.459 1.00 74.00 353 CYS A N 1
ATOM 2699 C CA . CYS A 1 353 ? -52.458 -6.693 71.726 1.00 74.00 353 CYS A CA 1
ATOM 2700 C C . CYS A 1 353 ? -52.381 -5.208 72.150 1.00 74.00 353 CYS A C 1
ATOM 2702 O O . CYS A 1 353 ? -52.852 -4.365 71.398 1.00 74.00 353 CYS A O 1
ATOM 2704 N N . PRO A 1 354 ? -51.701 -4.833 73.252 1.00 70.81 354 PRO A N 1
ATOM 2705 C CA . PRO A 1 354 ? -51.674 -3.445 73.752 1.00 70.81 354 PRO A CA 1
ATOM 2706 C C . PRO A 1 354 ? -51.039 -2.403 72.816 1.00 70.81 354 PRO A C 1
ATOM 2708 O O . PRO A 1 354 ? -51.144 -1.210 73.063 1.00 70.81 354 PRO A O 1
ATOM 2711 N N . LEU A 1 355 ? -50.327 -2.851 71.777 1.00 71.88 355 LEU A N 1
ATOM 2712 C CA . LEU A 1 355 ? -49.632 -1.985 70.821 1.00 71.88 355 LEU A CA 1
ATOM 2713 C C . LEU A 1 355 ? -50.399 -1.805 69.505 1.00 71.88 355 LEU A C 1
ATOM 2715 O O . LEU A 1 355 ? -50.271 -0.762 68.875 1.00 71.88 355 LEU A O 1
ATOM 2719 N N . CYS A 1 356 ? -51.144 -2.819 69.051 1.00 67.75 356 CYS A N 1
ATOM 2720 C CA . CYS A 1 356 ? -51.928 -2.740 67.808 1.00 67.75 356 CYS A CA 1
ATOM 2721 C C . CYS A 1 356 ? -53.442 -2.844 68.017 1.00 67.75 356 CYS A C 1
ATOM 2723 O O . CYS A 1 356 ? -54.186 -2.680 67.059 1.00 67.75 356 CYS A O 1
ATOM 2725 N N . HIS A 1 357 ? -53.893 -3.115 69.241 1.00 69.12 357 HIS A N 1
ATOM 2726 C CA . HIS A 1 357 ? -55.285 -3.323 69.642 1.00 69.12 357 HIS A CA 1
ATOM 2727 C C . HIS A 1 357 ? -56.031 -4.440 68.878 1.00 69.12 357 HIS A C 1
ATOM 2729 O O . HIS A 1 357 ? -57.246 -4.547 68.988 1.00 69.12 357 HIS A O 1
ATOM 2735 N N . GLU A 1 358 ? -55.323 -5.304 68.139 1.00 65.06 358 GLU A N 1
ATOM 2736 C CA . GLU A 1 358 ? -55.917 -6.408 67.368 1.00 65.06 358 GLU A CA 1
ATOM 2737 C C . GLU A 1 358 ? -56.217 -7.633 68.249 1.00 65.06 358 GLU A C 1
ATOM 2739 O O . GLU A 1 358 ? -55.350 -8.066 69.019 1.00 65.06 358 GLU A O 1
ATOM 2744 N N . SER A 1 359 ? -57.416 -8.208 68.081 1.00 62.72 359 SER A N 1
ATOM 2745 C CA . SER A 1 359 ? -57.896 -9.456 68.689 1.00 62.72 359 SER A CA 1
ATOM 2746 C C . SER A 1 359 ? -58.333 -10.459 67.599 1.00 62.72 359 SER A C 1
ATOM 2748 O O . SER A 1 359 ? -59.073 -10.077 66.689 1.00 62.72 359 SER A O 1
ATOM 2750 N N . PRO A 1 360 ? -57.902 -11.739 67.633 1.00 60.88 360 PRO A N 1
ATOM 2751 C CA . PRO A 1 360 ? -56.943 -12.360 68.557 1.00 60.88 360 PRO A CA 1
ATOM 2752 C C . PRO A 1 360 ? -55.472 -12.016 68.238 1.00 60.88 360 PRO A C 1
ATOM 2754 O O . PRO A 1 360 ? -55.116 -11.713 67.100 1.00 60.88 360 PRO A O 1
ATOM 2757 N N . MET A 1 361 ? -54.587 -12.116 69.240 1.00 64.25 361 MET A N 1
ATOM 2758 C CA . MET A 1 361 ? -53.146 -11.872 69.061 1.00 64.25 361 MET A CA 1
ATOM 2759 C C . MET A 1 361 ? -52.483 -12.956 68.195 1.00 64.25 361 MET A C 1
ATOM 2761 O O . MET A 1 361 ? -52.506 -14.141 68.526 1.00 64.25 361 MET A O 1
ATOM 2765 N N . GLU A 1 362 ? -51.822 -12.550 67.110 1.00 56.66 362 GLU A N 1
ATOM 2766 C CA . GLU A 1 362 ? -51.115 -13.463 66.205 1.00 56.66 362 GLU A CA 1
ATOM 2767 C C . GLU A 1 362 ? -49.635 -13.603 66.623 1.00 56.66 362 GLU A C 1
ATOM 2769 O O . GLU A 1 362 ? -48.858 -12.648 66.494 1.00 56.66 362 GLU A O 1
ATOM 2774 N N . GLN A 1 363 ? -49.254 -14.800 67.099 1.00 63.94 363 GLN A N 1
ATOM 2775 C CA . GLN A 1 363 ? -47.952 -15.139 67.716 1.00 63.94 363 GLN A CA 1
ATOM 2776 C C . GLN A 1 363 ? -47.659 -14.339 69.005 1.00 63.94 363 GLN A C 1
ATOM 2778 O O . GLN A 1 363 ? -46.774 -13.475 69.017 1.00 63.94 363 GLN A O 1
ATOM 2783 N N . PRO A 1 364 ? -48.403 -14.599 70.098 1.00 71.00 364 PRO A N 1
ATOM 2784 C CA . PRO A 1 364 ? -48.184 -13.929 71.373 1.00 71.00 364 PRO A CA 1
ATOM 2785 C C . PRO A 1 364 ? -46.846 -14.354 71.991 1.00 71.00 364 PRO A C 1
ATOM 2787 O O . PRO A 1 364 ? -46.563 -15.542 72.179 1.00 71.00 364 PRO A O 1
ATOM 2790 N N . VAL A 1 365 ? -46.018 -13.366 72.324 1.00 69.44 365 VAL A N 1
ATOM 2791 C CA . VAL A 1 365 ? -44.732 -13.571 72.998 1.00 69.44 365 VAL A CA 1
ATOM 2792 C C . VAL A 1 365 ? -44.716 -12.854 74.333 1.00 69.44 365 VAL A C 1
ATOM 2794 O O . VAL A 1 365 ? -45.167 -11.712 74.451 1.00 69.44 365 VAL A O 1
ATOM 2797 N N . ARG A 1 366 ? -44.165 -13.531 75.339 1.00 75.31 366 ARG A N 1
ATOM 2798 C CA . ARG A 1 366 ? -43.906 -12.949 76.652 1.00 75.31 366 ARG A CA 1
ATOM 2799 C C . ARG A 1 366 ? -42.485 -12.401 76.679 1.00 75.31 366 ARG A C 1
ATOM 2801 O O . ARG A 1 366 ? -41.554 -13.069 76.226 1.00 75.31 366 ARG A O 1
ATOM 2808 N N . LEU A 1 367 ? -42.302 -11.192 77.199 1.00 71.44 367 LEU A N 1
ATOM 2809 C CA . LEU A 1 367 ? -40.962 -10.636 77.402 1.00 71.44 367 LEU A CA 1
ATOM 2810 C C . LEU A 1 367 ? -40.207 -11.409 78.498 1.00 71.44 367 LEU A C 1
ATOM 2812 O O . LEU A 1 367 ? -40.808 -11.982 79.398 1.00 71.44 367 LEU A O 1
ATOM 2816 N N . ALA A 1 368 ? -38.876 -11.440 78.433 1.00 68.06 368 ALA A N 1
ATOM 2817 C CA . ALA A 1 368 ? -38.053 -12.103 79.450 1.00 68.06 368 ALA A CA 1
ATOM 2818 C C . ALA A 1 368 ? -37.981 -11.304 80.767 1.00 68.06 368 ALA A C 1
ATOM 2820 O O . ALA A 1 368 ? -37.813 -11.887 81.833 1.00 68.06 368 ALA A O 1
ATOM 2821 N N . CYS A 1 369 ? -38.133 -9.975 80.704 1.00 65.94 369 CYS A N 1
ATOM 2822 C CA . CYS A 1 369 ? -38.046 -9.083 81.865 1.00 65.94 369 CYS A CA 1
ATOM 2823 C C . CYS A 1 369 ? -39.367 -8.909 82.640 1.00 65.94 369 CYS A C 1
ATOM 2825 O O . CYS A 1 369 ? -39.355 -8.338 83.726 1.00 65.94 369 CYS A O 1
ATOM 2827 N N . CYS A 1 370 ? -40.514 -9.331 82.088 1.00 72.38 370 CYS A N 1
ATOM 2828 C CA . CYS A 1 370 ? -41.833 -9.151 82.709 1.00 72.38 370 CYS A CA 1
ATOM 2829 C C . CYS A 1 370 ? -42.893 -10.101 82.126 1.00 72.38 370 CYS A C 1
ATOM 2831 O O . CYS A 1 370 ? -42.674 -10.743 81.105 1.00 72.38 370 CYS A O 1
ATOM 2833 N N . THR A 1 371 ? -44.078 -10.165 82.739 1.00 73.50 371 THR A N 1
ATOM 2834 C CA . THR A 1 371 ? -45.180 -11.049 82.313 1.00 73.50 371 THR A CA 1
ATOM 2835 C C . THR A 1 371 ? -46.035 -10.504 81.163 1.00 73.50 371 THR A C 1
ATOM 2837 O O . THR A 1 371 ? -46.956 -11.190 80.726 1.00 73.50 371 THR A O 1
ATOM 2840 N N . HIS A 1 372 ? -45.737 -9.310 80.640 1.00 77.38 372 HIS A N 1
ATOM 2841 C CA . HIS A 1 372 ? -46.520 -8.691 79.570 1.00 77.38 372 HIS A CA 1
ATOM 2842 C C . HIS A 1 372 ? -46.402 -9.449 78.243 1.00 77.38 372 HIS A C 1
ATOM 2844 O O . HIS A 1 372 ? -45.306 -9.840 77.823 1.00 77.38 372 HIS A O 1
ATOM 2850 N N . VAL A 1 373 ? -47.549 -9.609 77.578 1.00 76.12 373 VAL A N 1
ATOM 2851 C CA . VAL A 1 373 ? -47.691 -10.320 76.306 1.00 76.12 373 VAL A CA 1
ATOM 2852 C C . VAL A 1 373 ? -48.031 -9.330 75.199 1.00 76.12 373 VAL A C 1
ATOM 2854 O O . VAL A 1 373 ? -48.934 -8.504 75.328 1.00 76.12 373 VAL A O 1
ATOM 2857 N N . PHE A 1 374 ? -47.305 -9.426 74.090 1.00 76.25 374 PHE A N 1
ATOM 2858 C CA . PHE A 1 374 ? -47.527 -8.620 72.894 1.00 76.25 374 PHE A CA 1
ATOM 2859 C C . PHE A 1 374 ? -47.497 -9.521 71.657 1.00 76.25 374 PHE A C 1
ATOM 2861 O O . PHE A 1 374 ? -46.974 -10.637 71.706 1.00 76.25 374 PHE A O 1
ATOM 2868 N N . CYS A 1 375 ? -47.983 -9.025 70.517 1.00 72.56 375 CYS A N 1
ATOM 2869 C CA . CYS A 1 375 ? -47.614 -9.624 69.236 1.00 72.56 375 CYS A CA 1
ATOM 2870 C C . CYS A 1 375 ? -46.090 -9.526 69.061 1.00 72.56 375 CYS A C 1
ATOM 2872 O O . CYS A 1 375 ? -45.528 -8.441 69.254 1.00 72.56 375 CYS A O 1
ATOM 2874 N N . GLU A 1 376 ? -45.446 -10.623 68.642 1.00 71.25 376 GLU A N 1
ATOM 2875 C CA . GLU A 1 376 ? -43.995 -10.687 68.369 1.00 71.25 376 GLU A CA 1
ATOM 2876 C C . GLU A 1 376 ? -43.534 -9.500 67.505 1.00 71.25 376 GLU A C 1
ATOM 2878 O O . GLU A 1 376 ? -42.560 -8.818 67.819 1.00 71.25 376 GLU A O 1
ATOM 2883 N N . ASP A 1 377 ? -44.312 -9.154 66.478 1.00 63.22 377 ASP A N 1
ATOM 2884 C CA . ASP A 1 377 ? -44.005 -8.052 65.564 1.00 63.22 377 ASP A CA 1
ATOM 2885 C C . ASP A 1 377 ? -44.141 -6.649 66.181 1.00 63.22 377 ASP A C 1
ATOM 2887 O O . ASP A 1 377 ? -43.388 -5.742 65.813 1.00 63.22 377 ASP A O 1
ATOM 2891 N N . CYS A 1 378 ? -45.092 -6.444 67.095 1.00 67.25 378 CYS A N 1
ATOM 2892 C CA . CYS A 1 378 ? -45.345 -5.136 67.701 1.00 67.25 378 CYS A CA 1
ATOM 2893 C C . CYS A 1 378 ? -44.247 -4.769 68.699 1.00 67.25 378 CYS A C 1
ATOM 2895 O O . CYS A 1 378 ? -43.731 -3.651 68.673 1.00 67.25 378 CYS A O 1
ATOM 2897 N N . VAL A 1 379 ? -43.844 -5.727 69.537 1.00 69.38 379 VAL A N 1
ATOM 2898 C CA . VAL A 1 379 ? -42.802 -5.498 70.543 1.00 69.38 379 VAL A CA 1
ATOM 2899 C C . VAL A 1 379 ? -41.420 -5.342 69.905 1.00 69.38 379 VAL A C 1
ATOM 2901 O O . VAL A 1 379 ? -40.644 -4.492 70.330 1.00 69.38 379 VAL A O 1
ATOM 2904 N N . LEU A 1 380 ? -41.131 -6.067 68.818 1.00 66.06 380 LEU A N 1
ATOM 2905 C CA . LEU A 1 380 ? -39.875 -5.909 68.079 1.00 66.06 380 LEU A CA 1
ATOM 2906 C C . LEU A 1 380 ? -39.753 -4.536 67.401 1.00 66.06 380 LEU A C 1
ATOM 2908 O O . LEU A 1 380 ? -38.658 -3.977 67.373 1.00 66.06 380 LEU A O 1
ATOM 2912 N N . ARG A 1 381 ? -40.854 -3.956 66.896 1.00 62.97 381 ARG A N 1
ATOM 2913 C CA . ARG A 1 381 ? -40.843 -2.573 66.376 1.00 62.97 381 ARG A CA 1
ATOM 2914 C C . ARG A 1 381 ? -40.584 -1.556 67.480 1.00 62.97 381 ARG A C 1
ATOM 2916 O O . ARG A 1 381 ? -39.754 -0.671 67.301 1.00 62.97 381 ARG A O 1
ATOM 2923 N N . TRP A 1 382 ? -41.244 -1.710 68.625 1.00 67.38 382 TRP A N 1
ATOM 2924 C CA . TRP A 1 382 ? -41.037 -0.831 69.775 1.00 67.38 382 TRP A CA 1
ATOM 2925 C C . TRP A 1 382 ? -39.575 -0.812 70.241 1.00 67.38 382 TRP A C 1
ATOM 2927 O O . TRP A 1 382 ? -39.016 0.249 70.515 1.00 67.38 382 TRP A O 1
ATOM 2937 N N . LEU A 1 383 ? -38.933 -1.981 70.281 1.00 60.38 383 LEU A N 1
ATOM 2938 C CA . LEU A 1 383 ? -37.527 -2.114 70.669 1.00 60.38 383 LEU A CA 1
ATOM 2939 C C . LEU A 1 383 ? -36.546 -1.592 69.607 1.00 60.38 383 LEU A C 1
ATOM 2941 O O . LEU A 1 383 ? -35.387 -1.346 69.928 1.00 60.38 383 LEU A O 1
ATOM 2945 N N . SER A 1 384 ? -36.992 -1.414 68.359 1.00 53.00 384 SER A N 1
ATOM 2946 C CA . SER A 1 384 ? -36.168 -0.883 67.265 1.00 53.00 384 SER A CA 1
ATOM 2947 C C . SER A 1 384 ? -36.144 0.650 67.168 1.00 53.00 384 SER A C 1
ATOM 2949 O O . SER A 1 384 ? -35.294 1.187 66.461 1.00 53.00 384 SER A O 1
ATOM 2951 N N . CYS A 1 385 ? -37.025 1.365 67.878 1.00 50.78 385 CYS A N 1
ATOM 2952 C CA . CYS A 1 385 ? -37.012 2.830 67.915 1.00 50.78 385 CYS A CA 1
ATOM 2953 C C . CYS A 1 385 ? -35.847 3.352 68.779 1.00 50.78 385 CYS A C 1
ATOM 2955 O O . CYS A 1 385 ? -35.671 2.952 69.934 1.00 50.78 385 CYS A O 1
ATOM 2957 N N . ALA A 1 386 ? -35.048 4.269 68.225 1.00 37.59 386 ALA A N 1
ATOM 2958 C CA . ALA A 1 386 ? -33.944 4.913 68.932 1.00 37.59 386 ALA A CA 1
ATOM 2959 C C . ALA A 1 386 ? -34.485 5.714 70.135 1.00 37.59 386 ALA A C 1
ATOM 2961 O O . ALA A 1 386 ? -35.172 6.715 69.962 1.00 37.59 386 ALA A O 1
ATOM 2962 N N . GLY A 1 387 ? -34.217 5.232 71.354 1.00 47.69 387 GLY A N 1
ATOM 2963 C CA . GLY A 1 387 ? -34.666 5.838 72.619 1.00 47.69 387 GLY A CA 1
ATOM 2964 C C . GLY A 1 387 ? -35.422 4.885 73.557 1.00 47.69 387 GLY A C 1
ATOM 2965 O O . GLY A 1 387 ? -35.316 5.019 74.771 1.00 47.69 387 GLY A O 1
ATOM 2966 N N . THR A 1 388 ? -36.106 3.863 73.028 1.00 52.25 388 THR A N 1
ATOM 2967 C CA . THR A 1 388 ? -36.884 2.864 73.805 1.00 52.25 388 THR A CA 1
ATOM 2968 C C . THR A 1 388 ? -36.215 1.486 73.868 1.00 52.25 388 THR A C 1
ATOM 2970 O O . THR A 1 388 ? -36.765 0.543 74.438 1.00 52.25 388 THR A O 1
ATOM 2973 N N . ALA A 1 389 ? -35.005 1.375 73.312 1.00 54.94 389 ALA A N 1
ATOM 2974 C CA . ALA A 1 389 ? -34.338 0.144 72.879 1.00 54.94 389 ALA A CA 1
ATOM 2975 C C . ALA A 1 389 ? -34.023 -0.913 73.957 1.00 54.94 389 ALA A C 1
ATOM 2977 O O . ALA A 1 389 ? -33.405 -1.932 73.651 1.00 54.94 389 ALA A O 1
ATOM 2978 N N . ARG A 1 390 ? -34.392 -0.699 75.224 1.00 62.12 390 ARG A N 1
ATOM 2979 C CA . ARG A 1 390 ? -34.068 -1.628 76.315 1.00 62.12 390 ARG A CA 1
ATOM 2980 C C . ARG A 1 390 ? -35.164 -1.802 77.355 1.00 62.12 390 ARG A C 1
ATOM 2982 O O . ARG A 1 390 ? -34.867 -2.415 78.368 1.00 62.12 390 ARG A O 1
ATOM 2989 N N . VAL A 1 391 ? -36.389 -1.319 77.137 1.00 68.81 391 VAL A N 1
ATOM 2990 C CA . VAL A 1 391 ? -37.445 -1.337 78.166 1.00 68.81 391 VAL A CA 1
ATOM 2991 C C . VAL A 1 391 ? -38.787 -1.864 77.650 1.00 68.81 391 VAL A C 1
ATOM 2993 O O . VAL A 1 391 ? -39.138 -1.674 76.485 1.00 68.81 391 VAL A O 1
ATOM 2996 N N . CYS A 1 392 ? -39.558 -2.522 78.519 1.00 74.50 392 CYS A N 1
ATOM 2997 C CA . CYS A 1 392 ? -40.917 -2.975 78.199 1.00 74.50 392 CYS A CA 1
ATOM 2998 C C . CYS A 1 392 ? -41.871 -1.787 77.902 1.00 74.50 392 CYS A C 1
ATOM 3000 O O . CYS A 1 392 ? -41.864 -0.823 78.666 1.00 74.50 392 CYS A O 1
ATOM 3002 N N . PRO A 1 393 ? -42.743 -1.847 76.870 1.00 72.62 393 PRO A N 1
ATOM 3003 C CA . PRO A 1 393 ? -43.694 -0.769 76.560 1.00 72.62 393 PRO A CA 1
ATOM 3004 C C . PRO A 1 393 ? -44.676 -0.437 77.695 1.00 72.62 393 PRO A C 1
ATOM 3006 O O . PRO A 1 393 ? -45.078 0.713 77.834 1.00 72.62 393 PRO A O 1
ATOM 3009 N N . LEU A 1 394 ? -45.054 -1.438 78.500 1.00 73.56 394 LEU A N 1
ATOM 3010 C CA . LEU A 1 394 ? -46.035 -1.284 79.579 1.00 73.56 394 LEU A CA 1
ATOM 3011 C C . LEU A 1 394 ? -45.372 -0.954 80.920 1.00 73.56 394 LEU A C 1
ATOM 3013 O O . LEU A 1 394 ? -45.667 0.077 81.511 1.00 73.56 394 LEU A O 1
ATOM 3017 N N . CYS A 1 395 ? -44.438 -1.789 81.391 1.00 73.12 395 CYS A N 1
ATOM 3018 C CA . CYS A 1 395 ? -43.813 -1.594 82.709 1.00 73.12 395 CYS A CA 1
ATOM 3019 C C . CYS A 1 395 ? -42.458 -0.886 82.692 1.00 73.12 395 CYS A C 1
ATOM 3021 O O . CYS A 1 395 ? -41.889 -0.658 83.754 1.00 73.12 395 CYS A O 1
ATOM 3023 N N . ARG A 1 396 ? -41.901 -0.578 81.516 1.00 73.31 396 ARG A N 1
ATOM 3024 C CA . ARG A 1 396 ? -40.596 0.088 81.348 1.00 73.31 396 ARG A CA 1
ATOM 3025 C C . ARG A 1 396 ? -39.401 -0.599 82.037 1.00 73.31 396 ARG A C 1
ATOM 3027 O O . ARG A 1 396 ? -38.334 -0.003 82.140 1.00 73.31 396 ARG A O 1
ATOM 3034 N N . VAL A 1 397 ? -39.534 -1.866 82.442 1.00 71.50 397 VAL A N 1
ATOM 3035 C CA . VAL A 1 397 ? -38.441 -2.660 83.032 1.00 71.50 397 VAL A CA 1
ATOM 3036 C C . VAL A 1 397 ? -37.392 -2.992 81.971 1.00 71.50 397 VAL A C 1
ATOM 3038 O O . VAL A 1 397 ? -37.734 -3.416 80.862 1.00 71.50 397 VAL A O 1
ATOM 3041 N N . GLY A 1 398 ? -36.123 -2.783 82.333 1.00 61.94 398 GLY A N 1
ATOM 3042 C CA . GLY A 1 398 ? -34.963 -2.935 81.462 1.00 61.94 398 GLY A CA 1
ATOM 3043 C C . GLY A 1 398 ? -34.531 -4.386 81.215 1.00 61.94 398 GLY A C 1
ATOM 3044 O O . GLY A 1 398 ? -34.606 -5.213 82.119 1.00 61.94 398 GLY A O 1
ATOM 3045 N N . PHE A 1 399 ? -34.029 -4.702 80.018 1.00 62.69 399 PHE A N 1
ATOM 3046 C CA . PHE A 1 399 ? -33.362 -5.986 79.744 1.00 62.69 399 PHE A CA 1
ATOM 3047 C C . PHE A 1 399 ? -31.880 -5.912 80.149 1.00 62.69 399 PHE A C 1
ATOM 3049 O O . PHE A 1 399 ? -31.167 -5.010 79.705 1.00 62.69 399 PHE A O 1
ATOM 3056 N N . ALA A 1 400 ? -31.391 -6.861 80.955 1.00 48.47 400 ALA A N 1
ATOM 3057 C CA . ALA A 1 400 ? -29.966 -6.972 81.277 1.00 48.47 400 ALA A CA 1
ATOM 3058 C C . ALA A 1 400 ? -29.174 -7.340 80.006 1.00 48.47 400 ALA A C 1
ATOM 3060 O O . ALA A 1 400 ? -29.347 -8.417 79.438 1.00 48.47 400 ALA A O 1
ATOM 3061 N N . THR A 1 401 ? -28.339 -6.431 79.504 1.00 43.56 401 THR A N 1
ATOM 3062 C CA . THR A 1 401 ? -27.585 -6.634 78.259 1.00 43.56 401 THR A CA 1
ATOM 3063 C C . THR A 1 401 ? -26.360 -7.524 78.467 1.00 43.56 401 THR A C 1
ATOM 3065 O O . THR A 1 401 ? -25.528 -7.232 79.322 1.00 43.56 401 THR A O 1
ATOM 3068 N N . LEU A 1 402 ? -26.191 -8.544 77.615 1.00 39.19 402 LEU A N 1
ATOM 3069 C CA . LEU A 1 402 ? -24.916 -9.244 77.417 1.00 39.19 402 LEU A CA 1
ATOM 3070 C C . LEU A 1 402 ? -23.816 -8.236 76.999 1.00 39.19 402 LEU A C 1
ATOM 3072 O O . LEU A 1 402 ? -24.039 -7.452 76.070 1.00 39.19 402 LEU A O 1
ATOM 3076 N N . PRO A 1 403 ? -22.618 -8.268 77.614 1.00 37.19 403 PRO A N 1
ATOM 3077 C CA . PRO A 1 403 ? -21.578 -7.242 77.444 1.00 37.19 403 PRO A CA 1
ATOM 3078 C C . PRO A 1 403 ? -21.003 -7.117 76.016 1.00 37.19 403 PRO A C 1
ATOM 3080 O O . PRO A 1 403 ? -20.462 -6.075 75.653 1.00 37.19 403 PRO A O 1
ATOM 3083 N N . ALA A 1 404 ? -21.178 -8.125 75.155 1.00 35.97 404 ALA A N 1
ATOM 3084 C CA . ALA A 1 404 ? -20.594 -8.153 73.810 1.00 35.97 404 ALA A CA 1
ATOM 3085 C C . ALA A 1 404 ? -21.201 -7.137 72.814 1.00 35.97 404 ALA A C 1
ATOM 3087 O O . ALA A 1 404 ? -20.513 -6.696 71.896 1.00 35.97 404 ALA A O 1
ATOM 3088 N N . MET A 1 405 ? -22.469 -6.731 72.978 1.00 37.59 405 MET A N 1
ATOM 3089 C CA . MET A 1 405 ? -23.120 -5.791 72.043 1.00 37.59 405 MET A CA 1
ATOM 3090 C C . MET A 1 405 ? -22.845 -4.319 72.381 1.00 37.59 405 MET A C 1
ATOM 3092 O O . MET A 1 405 ? -22.834 -3.477 71.485 1.00 37.59 405 MET A O 1
ATOM 3096 N N . ALA A 1 406 ? -22.575 -4.006 73.653 1.00 37.16 406 ALA A N 1
ATOM 3097 C CA . ALA A 1 406 ? -22.184 -2.662 74.078 1.00 37.16 406 ALA A CA 1
ATOM 3098 C C . ALA A 1 406 ? -20.764 -2.308 73.599 1.00 37.16 406 ALA A C 1
ATOM 3100 O O . ALA A 1 406 ? -20.533 -1.187 73.152 1.00 37.16 406 ALA A O 1
ATOM 3101 N N . ALA A 1 407 ? -19.846 -3.282 73.593 1.00 36.22 407 ALA A N 1
ATOM 3102 C CA . ALA A 1 407 ? -18.490 -3.106 73.072 1.00 36.22 407 ALA A CA 1
ATOM 3103 C C . ALA A 1 407 ? -18.464 -2.858 71.548 1.00 36.22 407 ALA A C 1
ATOM 3105 O O . ALA A 1 407 ? -17.713 -2.011 71.071 1.00 36.22 407 ALA A O 1
ATOM 3106 N N . ALA A 1 408 ? -19.328 -3.537 70.784 1.00 37.88 408 ALA A N 1
ATOM 3107 C CA . ALA A 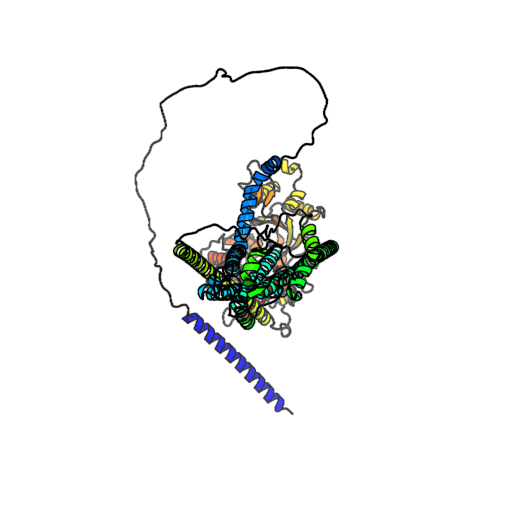1 408 ? -19.419 -3.361 69.331 1.00 37.88 408 ALA A CA 1
ATOM 3108 C C . ALA A 1 408 ? -20.032 -2.007 68.920 1.00 37.88 408 ALA A C 1
ATOM 3110 O O . ALA A 1 408 ? -19.617 -1.425 67.922 1.00 37.88 408 ALA A O 1
ATOM 3111 N N . ALA A 1 409 ? -20.988 -1.485 69.697 1.00 35.97 409 ALA A N 1
ATOM 3112 C CA . ALA A 1 409 ? -21.569 -0.161 69.465 1.00 35.97 409 ALA A CA 1
ATOM 3113 C C . ALA A 1 409 ? -20.610 0.979 69.859 1.00 35.97 409 ALA A C 1
ATOM 3115 O O . ALA A 1 409 ? -20.545 1.989 69.165 1.00 35.97 409 ALA A O 1
ATOM 3116 N N . ALA A 1 410 ? -19.824 0.801 70.929 1.00 36.28 410 ALA A N 1
ATOM 3117 C CA . ALA A 1 410 ? -18.817 1.775 71.351 1.00 36.28 410 ALA A CA 1
ATOM 3118 C C . ALA A 1 410 ? -17.638 1.875 70.362 1.00 36.28 410 ALA A C 1
ATOM 3120 O O . ALA A 1 410 ? -17.171 2.975 70.085 1.00 36.28 410 ALA A O 1
ATOM 3121 N N . ALA A 1 411 ? -17.208 0.757 69.764 1.00 36.75 411 ALA A N 1
ATOM 3122 C CA . ALA A 1 411 ? -16.135 0.738 68.762 1.00 36.75 411 ALA A CA 1
ATOM 3123 C C . ALA A 1 411 ? -16.530 1.352 67.400 1.00 36.75 411 ALA A C 1
ATOM 3125 O O . ALA A 1 411 ? -15.659 1.732 66.619 1.00 36.75 411 ALA A O 1
ATOM 3126 N N . ALA A 1 412 ? -17.830 1.458 67.104 1.00 37.03 412 ALA A N 1
ATOM 3127 C CA . ALA A 1 412 ? -18.332 2.120 65.898 1.00 37.03 412 ALA A CA 1
ATOM 3128 C C . ALA A 1 412 ? -18.394 3.653 66.039 1.00 37.03 412 ALA A C 1
ATOM 3130 O O . ALA A 1 412 ? -18.368 4.355 65.036 1.00 37.03 412 ALA A O 1
ATOM 3131 N N . ALA A 1 413 ? -18.452 4.176 67.269 1.00 35.50 413 ALA A N 1
ATOM 3132 C CA . ALA A 1 413 ? -18.569 5.610 67.535 1.00 35.50 413 ALA A CA 1
ATOM 3133 C C . ALA A 1 413 ? -17.215 6.349 67.577 1.00 35.50 413 ALA A C 1
ATOM 3135 O O . ALA A 1 413 ? -17.189 7.574 67.511 1.00 35.50 413 ALA A O 1
ATOM 3136 N N . THR A 1 414 ? -16.092 5.631 67.686 1.00 36.75 414 THR A N 1
ATOM 3137 C CA . THR A 1 414 ? -14.751 6.226 67.841 1.00 36.75 414 THR A CA 1
ATOM 3138 C C . THR A 1 414 ? -13.986 6.428 66.530 1.00 36.75 414 THR A C 1
ATOM 3140 O O . THR A 1 414 ? -12.971 7.117 66.534 1.00 36.75 414 THR A O 1
ATOM 3143 N N . ASN A 1 415 ? -14.463 5.885 65.406 1.00 37.22 415 ASN A N 1
ATOM 3144 C CA . ASN A 1 415 ? -13.834 6.048 64.093 1.00 37.22 415 ASN A CA 1
ATOM 3145 C C . ASN A 1 415 ? -14.710 6.955 63.221 1.00 37.22 415 ASN A C 1
ATOM 3147 O O . ASN A 1 415 ? -15.686 6.500 62.630 1.00 37.22 415 ASN A O 1
ATOM 3151 N N . GLY A 1 416 ? -14.385 8.248 63.206 1.00 34.09 416 GLY A N 1
ATOM 3152 C CA . GLY A 1 416 ? -15.135 9.304 62.526 1.00 34.09 416 GLY A CA 1
ATOM 3153 C C . GLY A 1 416 ? -15.064 9.265 60.999 1.00 34.09 416 GLY A C 1
ATOM 3154 O O . GLY A 1 416 ? -14.509 10.181 60.408 1.00 34.09 416 GLY A O 1
ATOM 3155 N N . ASP A 1 417 ? -15.693 8.265 60.381 1.00 26.88 417 ASP A N 1
ATOM 3156 C CA . ASP A 1 417 ? -16.035 8.267 58.956 1.00 26.88 417 ASP A CA 1
ATOM 3157 C C . ASP A 1 417 ? -17.564 8.286 58.813 1.00 26.88 417 ASP A C 1
ATOM 3159 O O . ASP A 1 417 ? -18.270 7.317 59.099 1.00 26.88 417 ASP A O 1
ATOM 3163 N N . SER A 1 418 ? -18.087 9.430 58.387 1.00 32.12 418 SER A N 1
ATOM 3164 C CA . SER A 1 418 ? -19.497 9.706 58.126 1.00 32.12 418 SER A CA 1
ATOM 3165 C C . SER A 1 418 ? -19.977 9.073 56.814 1.00 32.12 418 SER A C 1
ATOM 3167 O O . SER A 1 418 ? -20.408 9.767 55.897 1.00 32.12 418 SER A O 1
ATOM 3169 N N . GLU A 1 419 ? -19.979 7.742 56.733 1.00 31.58 419 GLU A N 1
ATOM 3170 C CA . GLU A 1 419 ? -20.681 7.017 55.672 1.00 31.58 419 GLU A CA 1
ATOM 3171 C C . GLU A 1 419 ? -21.449 5.804 56.218 1.00 31.58 419 GLU A C 1
ATOM 3173 O O . GLU A 1 419 ? -20.895 4.909 56.851 1.00 31.58 419 GLU A O 1
ATOM 3178 N N . ALA A 1 420 ? -22.751 5.792 55.911 1.00 30.84 420 ALA A N 1
ATOM 3179 C CA . ALA A 1 420 ? -23.761 4.780 56.232 1.00 30.84 420 ALA A CA 1
ATOM 3180 C C . ALA A 1 420 ? -24.254 4.721 57.693 1.00 30.84 420 ALA A C 1
ATOM 3182 O O . ALA A 1 420 ? -24.099 3.719 58.388 1.00 30.84 420 ALA A O 1
ATOM 3183 N N . ASP A 1 421 ? -24.996 5.755 58.100 1.00 26.48 421 ASP A N 1
ATOM 3184 C CA . ASP A 1 421 ? -26.028 5.631 59.135 1.00 26.48 421 ASP A CA 1
ATOM 3185 C C . ASP A 1 421 ? -27.220 4.812 58.575 1.00 26.48 421 ASP A C 1
ATOM 3187 O O . ASP A 1 421 ? -27.907 5.281 57.657 1.00 26.48 421 ASP A O 1
ATOM 3191 N N . PRO A 1 422 ? -27.497 3.587 59.068 1.00 33.50 422 PRO A N 1
ATOM 3192 C CA . PRO A 1 422 ? -28.571 2.737 58.547 1.00 33.50 422 PRO A CA 1
ATOM 3193 C C . PRO A 1 422 ? -29.981 3.270 58.853 1.00 33.50 422 PRO A C 1
ATOM 3195 O O . PRO A 1 422 ? -30.959 2.730 58.334 1.00 33.50 422 PRO A O 1
ATOM 3198 N N . LEU A 1 423 ? -30.112 4.308 59.691 1.00 28.61 423 LEU A N 1
ATOM 3199 C CA . LEU A 1 423 ? -31.398 4.848 60.151 1.00 28.61 423 LEU A CA 1
ATOM 3200 C C . LEU A 1 423 ? -31.938 6.011 59.305 1.00 28.61 423 LEU A C 1
ATOM 3202 O O . LEU A 1 423 ? -33.102 6.385 59.455 1.00 28.61 423 LEU A O 1
ATOM 3206 N N . LYS A 1 424 ? -31.167 6.538 58.345 1.00 26.23 424 LYS A N 1
ATOM 3207 C CA . LYS A 1 424 ? -31.627 7.639 57.476 1.00 26.23 424 LYS A CA 1
ATOM 3208 C C . LYS A 1 424 ? -32.688 7.224 56.442 1.00 26.23 424 LYS A C 1
ATOM 3210 O O . LYS A 1 424 ? -33.323 8.082 55.841 1.00 26.23 424 LYS A O 1
ATOM 3215 N N . TYR A 1 425 ? -32.925 5.921 56.270 1.00 30.42 425 TYR A N 1
ATOM 3216 C CA . TYR A 1 425 ? -33.902 5.368 55.321 1.00 30.42 425 TYR A CA 1
ATOM 3217 C C . TYR A 1 425 ? -35.351 5.289 55.844 1.00 30.42 425 TYR A C 1
ATOM 3219 O O . TYR A 1 425 ? -36.218 4.807 55.120 1.00 30.42 425 TYR A O 1
ATOM 3227 N N . MET A 1 426 ? -35.643 5.755 57.068 1.00 27.78 426 MET A N 1
ATOM 3228 C CA . MET A 1 426 ? -37.004 5.705 57.636 1.00 27.78 426 MET A CA 1
ATOM 3229 C C . MET A 1 426 ? -37.744 7.047 57.728 1.00 27.78 426 MET A C 1
ATOM 3231 O O . MET A 1 426 ? -38.934 7.041 58.024 1.00 27.78 426 MET A O 1
ATOM 3235 N N . ASN A 1 427 ? -37.116 8.176 57.386 1.00 26.38 427 ASN A N 1
ATOM 3236 C CA . ASN A 1 427 ? -37.805 9.471 57.300 1.00 26.38 427 ASN A CA 1
ATOM 3237 C C . ASN A 1 427 ? -38.054 9.867 55.840 1.00 26.38 427 ASN A C 1
ATOM 3239 O O . ASN A 1 427 ? -37.453 10.799 55.314 1.00 26.38 427 ASN A O 1
ATOM 3243 N N . GLY A 1 428 ? -38.949 9.132 55.183 1.00 27.31 428 GLY A N 1
ATOM 3244 C CA . GLY A 1 428 ? -39.480 9.454 53.859 1.00 27.31 428 GLY A CA 1
ATOM 3245 C C . GLY A 1 428 ? -40.922 9.948 53.943 1.00 27.31 428 GLY A C 1
ATOM 3246 O O . GLY A 1 428 ? -41.817 9.293 53.419 1.00 27.31 428 GLY A O 1
ATOM 3247 N N . ASN A 1 429 ? -41.165 11.085 54.602 1.00 27.83 429 ASN A N 1
ATOM 3248 C CA . ASN A 1 429 ? -42.417 11.819 54.411 1.00 27.83 429 ASN A CA 1
ATOM 3249 C C . ASN A 1 429 ? -42.361 12.524 53.050 1.00 27.83 429 ASN A C 1
ATOM 3251 O O . ASN A 1 429 ? -41.957 13.679 52.952 1.00 27.83 429 ASN A O 1
ATOM 3255 N N . THR A 1 430 ? -42.787 11.831 51.998 1.00 29.81 430 THR A N 1
ATOM 3256 C CA . THR A 1 430 ? -43.245 12.472 50.760 1.00 29.81 430 THR A CA 1
ATOM 3257 C C . THR A 1 430 ? -44.545 11.816 50.331 1.00 29.81 430 THR A C 1
ATOM 3259 O O . THR A 1 430 ? -44.551 10.796 49.643 1.00 29.81 430 THR A O 1
ATOM 3262 N N . CYS A 1 431 ? -45.658 12.408 50.757 1.00 28.19 431 CYS A N 1
ATOM 3263 C CA . CYS A 1 431 ? -46.958 12.158 50.159 1.00 28.19 431 CYS A CA 1
ATOM 3264 C C . CYS A 1 431 ? -46.909 12.640 48.701 1.00 28.19 431 CYS A C 1
ATOM 3266 O O . CYS A 1 431 ? -46.936 13.844 48.458 1.00 28.19 431 CYS A O 1
ATOM 3268 N N . PHE A 1 432 ? -46.836 11.725 47.734 1.00 29.16 432 PHE A N 1
ATOM 3269 C CA . PHE A 1 432 ? -47.089 12.041 46.328 1.00 29.16 432 PHE A CA 1
ATOM 3270 C C . PHE A 1 432 ? -48.463 11.493 45.933 1.00 29.16 432 PHE A C 1
ATOM 3272 O O . PHE A 1 432 ? -48.725 10.295 46.019 1.00 29.16 432 PHE A O 1
ATOM 3279 N N . GLY A 1 433 ? -49.359 12.414 45.568 1.00 31.20 433 GLY A N 1
ATOM 3280 C CA . GLY A 1 433 ? -50.729 12.145 45.136 1.00 31.20 433 GLY A CA 1
ATOM 3281 C C . GLY A 1 433 ? -50.830 11.508 43.738 1.00 31.20 433 GLY A C 1
ATOM 3282 O O . GLY A 1 433 ? -49.823 11.096 43.158 1.00 31.20 433 GLY A O 1
ATOM 3283 N N . PRO A 1 434 ? -52.048 11.417 43.167 1.00 35.19 434 PRO A N 1
ATOM 3284 C CA . PRO A 1 434 ? -52.367 10.589 42.003 1.00 35.19 434 PRO A CA 1
ATOM 3285 C C . PRO A 1 434 ? -51.835 11.191 40.686 1.00 35.19 434 PRO A C 1
ATOM 3287 O O . PRO A 1 434 ? -52.583 11.696 39.858 1.00 35.19 434 PRO A O 1
ATOM 3290 N N . GLY A 1 435 ? -50.516 11.132 40.486 1.00 35.75 435 GLY A N 1
ATOM 3291 C CA . GLY A 1 435 ? -49.817 11.446 39.229 1.00 35.75 435 GLY A CA 1
ATOM 3292 C C . GLY A 1 435 ? -49.001 10.272 38.661 1.00 35.75 435 GLY A C 1
ATOM 3293 O O . GLY A 1 435 ? -48.508 10.344 37.533 1.00 35.75 435 GLY A O 1
ATOM 3294 N N . HIS A 1 436 ? -48.897 9.165 39.407 1.00 41.50 436 HIS A N 1
ATOM 3295 C CA . HIS A 1 436 ? -47.995 8.043 39.114 1.00 41.50 436 HIS A CA 1
ATOM 3296 C C . HIS A 1 436 ? -48.269 7.312 37.790 1.00 41.50 436 HIS A C 1
ATOM 3298 O O . HIS A 1 436 ? -47.328 6.844 37.150 1.00 41.50 436 HIS A O 1
ATOM 3304 N N . ALA A 1 437 ? -49.523 7.252 37.333 1.00 41.50 437 ALA A N 1
ATOM 3305 C CA . ALA A 1 437 ? -49.873 6.535 36.104 1.00 41.50 437 ALA A CA 1
ATOM 3306 C C . ALA A 1 437 ? -49.403 7.265 34.829 1.00 41.50 437 ALA A C 1
ATOM 3308 O O . ALA A 1 437 ? -48.905 6.630 33.902 1.00 41.50 437 ALA A O 1
ATOM 3309 N N . ARG A 1 438 ? -49.492 8.605 34.794 1.00 38.88 438 ARG A N 1
ATOM 3310 C CA . ARG A 1 438 ? -49.059 9.412 33.636 1.00 38.88 438 ARG A CA 1
ATOM 3311 C C . ARG A 1 438 ? -47.538 9.485 33.529 1.00 38.88 438 ARG A C 1
ATOM 3313 O O . ARG A 1 438 ? -47.007 9.360 32.432 1.00 38.88 438 ARG A O 1
ATOM 3320 N N . GLN A 1 439 ? -46.836 9.618 34.654 1.00 41.47 439 GLN A N 1
ATOM 3321 C CA . GLN A 1 439 ? -45.370 9.619 34.668 1.00 41.47 439 GLN A CA 1
ATOM 3322 C C . GLN A 1 439 ? -44.785 8.244 34.312 1.00 41.47 439 GLN A C 1
ATOM 3324 O O . GLN A 1 439 ? -43.814 8.196 33.568 1.00 41.47 439 GLN A O 1
ATOM 3329 N N . CYS A 1 440 ? -45.404 7.130 34.729 1.00 40.44 440 CYS A N 1
ATOM 3330 C CA . CYS A 1 440 ? -45.000 5.799 34.254 1.00 40.44 440 CYS A CA 1
ATOM 3331 C C . CYS A 1 440 ? -45.177 5.646 32.738 1.00 40.44 440 CYS A C 1
ATOM 3333 O O . CYS A 1 440 ? -44.292 5.100 32.087 1.00 40.44 440 CYS A O 1
ATOM 3335 N N . LEU A 1 441 ? -46.271 6.159 32.162 1.00 41.81 441 LEU A N 1
ATOM 3336 C CA . LEU A 1 441 ? -46.503 6.078 30.717 1.00 41.81 441 LEU A CA 1
ATOM 3337 C C . LEU A 1 441 ? -45.453 6.854 29.911 1.00 41.81 441 LEU A C 1
ATOM 3339 O O . LEU A 1 441 ? -44.943 6.320 28.932 1.00 41.81 441 LEU A O 1
ATOM 3343 N N . TYR A 1 442 ? -45.084 8.068 30.341 1.00 43.06 442 TYR A N 1
ATOM 3344 C CA . TYR A 1 442 ? -44.022 8.852 29.695 1.00 43.06 442 TYR A CA 1
ATOM 3345 C C . TYR A 1 442 ? -42.654 8.166 29.796 1.00 43.06 442 TYR A C 1
ATOM 3347 O O . TYR A 1 442 ? -41.927 8.110 28.806 1.00 43.06 442 TYR A O 1
ATOM 3355 N N . SER A 1 443 ? -42.328 7.571 30.946 1.00 42.62 443 SER A N 1
ATOM 3356 C CA . SER A 1 443 ? -41.095 6.794 31.131 1.00 42.62 443 SER A CA 1
ATOM 3357 C C . SER A 1 443 ? -41.046 5.554 30.238 1.00 42.62 443 SER A C 1
ATOM 3359 O O . SER A 1 443 ? -39.999 5.246 29.674 1.00 42.62 443 SER A O 1
ATOM 3361 N N . ILE A 1 444 ? -42.178 4.859 30.072 1.00 50.28 444 ILE A N 1
ATOM 3362 C CA . ILE A 1 444 ? -42.299 3.688 29.192 1.00 50.28 444 ILE A CA 1
ATOM 3363 C C . ILE A 1 444 ? -42.170 4.103 27.721 1.00 50.28 444 ILE A C 1
ATOM 3365 O O . ILE A 1 444 ? -41.483 3.424 26.967 1.00 50.28 444 ILE A O 1
ATOM 3369 N N . LEU A 1 445 ? -42.765 5.229 27.315 1.00 48.78 445 LEU A N 1
ATOM 3370 C CA . LEU A 1 445 ? -42.685 5.751 25.944 1.00 48.78 445 LEU A CA 1
ATOM 3371 C C . LEU A 1 445 ? -41.267 6.201 25.578 1.00 48.78 445 LEU A C 1
ATOM 3373 O O . LEU A 1 445 ? -40.776 5.871 24.502 1.00 48.78 445 LEU A O 1
ATOM 3377 N N . VAL A 1 446 ? -40.581 6.896 26.489 1.00 52.56 446 VAL A N 1
ATOM 3378 C CA . VAL A 1 446 ? -39.181 7.311 26.307 1.00 52.56 446 VAL A CA 1
ATOM 3379 C C . VAL A 1 446 ? -38.250 6.097 26.300 1.00 52.56 446 VAL A C 1
ATOM 3381 O O . VAL A 1 446 ? -37.363 6.023 25.454 1.00 52.56 446 VAL A O 1
ATOM 3384 N N . ALA A 1 447 ? -38.479 5.106 27.169 1.00 49.22 447 ALA A N 1
ATOM 3385 C CA . ALA A 1 447 ? -37.721 3.856 27.166 1.00 49.22 447 ALA A CA 1
ATOM 3386 C C . ALA A 1 447 ? -37.967 3.029 25.894 1.00 49.22 447 ALA A C 1
ATOM 3388 O O . ALA A 1 447 ? -37.020 2.477 25.344 1.00 49.22 447 ALA A O 1
ATOM 3389 N N . ALA A 1 448 ? -39.203 2.977 25.387 1.00 55.75 448 ALA A N 1
ATOM 3390 C CA . ALA A 1 448 ? -39.546 2.280 24.150 1.00 55.75 448 ALA A CA 1
ATOM 3391 C C . ALA A 1 448 ? -38.959 2.975 22.911 1.00 55.75 448 ALA A C 1
ATOM 3393 O O . ALA A 1 448 ? -38.449 2.296 22.024 1.00 55.75 448 ALA A O 1
ATOM 3394 N N . LEU A 1 449 ? -38.961 4.313 22.865 1.00 54.97 449 LEU A N 1
ATOM 3395 C CA . LEU A 1 449 ? -38.313 5.092 21.802 1.00 54.97 449 LEU A CA 1
ATOM 3396 C C . LEU A 1 449 ? -36.787 4.964 21.851 1.00 54.97 449 LEU A C 1
ATOM 3398 O O . LEU A 1 449 ? -36.160 4.767 20.813 1.00 54.97 449 LEU A O 1
ATOM 3402 N N . ALA A 1 450 ? -36.186 5.004 23.043 1.00 50.56 450 ALA A N 1
ATOM 3403 C CA . ALA A 1 450 ? -34.756 4.772 23.223 1.00 50.56 450 ALA A CA 1
ATOM 3404 C C . ALA A 1 450 ? -34.365 3.336 22.845 1.00 50.56 450 ALA A C 1
ATOM 3406 O O . ALA A 1 450 ? -33.354 3.133 22.179 1.00 50.56 450 ALA A O 1
ATOM 3407 N N . PHE A 1 451 ? -35.188 2.345 23.201 1.00 55.62 451 PHE A N 1
ATOM 3408 C CA . PHE A 1 451 ? -34.987 0.948 22.823 1.00 55.62 451 PHE A CA 1
ATOM 3409 C C . PHE A 1 451 ? -35.173 0.734 21.318 1.00 55.62 451 PHE A C 1
ATOM 3411 O O . PHE A 1 451 ? -34.372 0.038 20.707 1.00 55.62 451 PHE A O 1
ATOM 3418 N N . GLY A 1 452 ? -36.169 1.369 20.695 1.00 59.62 452 GLY A N 1
ATOM 3419 C CA . GLY A 1 452 ? -36.395 1.326 19.249 1.00 59.62 452 GLY A CA 1
ATOM 3420 C C . GLY A 1 452 ? -35.266 1.986 18.456 1.00 59.62 452 GLY A C 1
ATOM 3421 O O . GLY A 1 452 ? -34.794 1.419 17.473 1.00 59.62 452 GLY A O 1
ATOM 3422 N N . LEU A 1 453 ? -34.764 3.136 18.917 1.00 56.59 453 LEU A N 1
ATOM 3423 C CA . LEU A 1 453 ? -33.619 3.818 18.312 1.00 56.59 453 LEU A CA 1
ATOM 3424 C C . LEU A 1 453 ? -32.321 3.024 18.513 1.00 56.59 453 LEU A C 1
ATOM 3426 O O . LEU A 1 453 ? -31.549 2.872 17.570 1.00 56.59 453 LEU A O 1
ATOM 3430 N N . ALA A 1 454 ? -32.099 2.463 19.704 1.00 50.12 454 ALA A N 1
ATOM 3431 C CA . ALA A 1 454 ? -30.967 1.581 19.978 1.00 50.12 454 ALA A CA 1
ATOM 3432 C C . ALA A 1 454 ? -31.042 0.289 19.152 1.00 50.12 454 ALA A C 1
ATOM 3434 O O . ALA A 1 454 ? -30.024 -0.154 18.631 1.00 50.12 454 ALA A O 1
ATOM 3435 N N . TYR A 1 455 ? -32.235 -0.283 18.970 1.00 55.00 455 TYR A N 1
ATOM 3436 C CA . TYR A 1 455 ? -32.464 -1.438 18.106 1.00 55.00 455 TYR A CA 1
ATOM 3437 C C . TYR A 1 455 ? -32.202 -1.099 16.635 1.00 55.00 455 TYR A C 1
ATOM 3439 O O . TYR A 1 455 ? -31.534 -1.869 15.955 1.00 55.00 455 TYR A O 1
ATOM 3447 N N . TRP A 1 456 ? -32.639 0.067 16.151 1.00 55.94 456 TRP A N 1
ATOM 3448 C CA . TRP A 1 456 ? -32.383 0.526 14.781 1.00 55.94 456 TRP A CA 1
ATOM 3449 C C . TRP A 1 456 ? -30.895 0.819 14.526 1.00 55.94 456 TRP A C 1
ATOM 3451 O O . TRP A 1 456 ? -30.338 0.399 13.510 1.00 55.94 456 TRP A O 1
ATOM 3461 N N . LEU A 1 457 ? -30.214 1.467 15.475 1.00 54.50 457 LEU A N 1
ATOM 3462 C CA . LEU A 1 457 ? -28.768 1.695 15.419 1.00 54.50 457 LEU A CA 1
ATOM 3463 C C . LEU A 1 457 ? -27.980 0.381 15.527 1.00 54.50 457 LEU A C 1
ATOM 3465 O O . LEU A 1 457 ? -26.979 0.219 14.833 1.00 54.50 457 LEU A O 1
ATOM 3469 N N . ASN A 1 458 ? -28.450 -0.579 16.330 1.00 48.16 458 ASN A N 1
ATOM 3470 C CA . ASN A 1 458 ? -27.872 -1.919 16.436 1.00 48.16 458 ASN A CA 1
ATOM 3471 C C . ASN A 1 458 ? -28.109 -2.749 15.169 1.00 48.16 458 ASN A C 1
ATOM 3473 O O . ASN A 1 458 ? -27.188 -3.411 14.713 1.00 48.16 458 ASN A O 1
ATOM 3477 N N . TYR A 1 459 ? -29.287 -2.666 14.549 1.00 55.53 459 TYR A N 1
ATOM 3478 C CA . TYR A 1 459 ? -29.560 -3.285 13.251 1.00 55.53 459 TYR A CA 1
ATOM 3479 C C . TYR A 1 459 ? -28.606 -2.733 12.183 1.00 55.53 459 TYR A C 1
ATOM 3481 O O . TYR A 1 459 ? -27.994 -3.494 11.437 1.00 55.53 459 TYR A O 1
ATOM 3489 N N . ARG A 1 460 ? -28.370 -1.414 12.182 1.00 54.62 460 ARG A N 1
ATOM 3490 C CA . ARG A 1 460 ? -27.403 -0.764 11.284 1.00 54.62 460 ARG A CA 1
ATOM 3491 C C . ARG A 1 460 ? -25.950 -1.165 11.580 1.00 54.62 460 ARG A C 1
ATOM 3493 O O . ARG A 1 460 ? -25.189 -1.405 10.648 1.00 54.62 460 ARG A O 1
ATOM 3500 N N . HIS A 1 461 ? -25.558 -1.260 12.851 1.00 54.06 461 HIS A N 1
ATOM 3501 C CA . HIS A 1 461 ? -24.202 -1.647 13.259 1.00 54.06 461 HIS A CA 1
ATOM 3502 C C . HIS A 1 461 ? -23.926 -3.145 13.049 1.00 54.06 461 HIS A C 1
ATOM 3504 O O . HIS A 1 461 ? -22.821 -3.509 12.661 1.00 54.06 461 HIS A O 1
ATOM 3510 N N . GLN A 1 462 ? -24.914 -4.020 13.259 1.00 54.69 462 GLN A N 1
ATOM 3511 C CA . GLN A 1 462 ? -24.811 -5.450 12.957 1.00 54.69 462 GLN A CA 1
ATOM 3512 C C . GLN A 1 462 ? -24.732 -5.694 11.449 1.00 54.69 462 GLN A C 1
ATOM 3514 O O . GLN A 1 462 ? -23.874 -6.467 11.036 1.00 54.69 462 GLN A O 1
ATOM 3519 N N . LEU A 1 463 ? -25.496 -4.962 10.625 1.00 53.28 463 LEU A N 1
ATOM 3520 C CA . LEU A 1 463 ? -25.326 -5.014 9.167 1.00 53.28 463 LEU A CA 1
ATOM 3521 C C . LEU A 1 463 ? -23.902 -4.623 8.732 1.00 53.28 463 LEU A C 1
ATOM 3523 O O . LEU A 1 463 ? -23.322 -5.281 7.875 1.00 53.28 463 LEU A O 1
ATOM 3527 N N . LEU A 1 464 ? -23.313 -3.583 9.332 1.00 52.22 464 LEU A N 1
ATOM 3528 C CA . LEU A 1 464 ? -21.954 -3.126 9.001 1.00 52.22 464 LEU A CA 1
ATOM 3529 C C . LEU A 1 464 ? -20.854 -4.055 9.568 1.00 52.22 464 LEU A C 1
ATOM 3531 O O . LEU A 1 464 ? -19.814 -4.268 8.940 1.00 52.22 464 LEU A O 1
ATOM 3535 N N . GLY A 1 465 ? -21.080 -4.644 10.746 1.00 54.72 465 GLY A N 1
ATOM 3536 C CA . GLY A 1 465 ? -20.170 -5.590 11.400 1.00 54.72 465 GLY A CA 1
ATOM 3537 C C . GLY A 1 465 ? -20.139 -6.968 10.731 1.00 54.72 465 GLY A C 1
ATOM 3538 O O . GLY A 1 465 ? -19.062 -7.518 10.508 1.00 54.72 465 GLY A O 1
ATOM 3539 N N . GLU A 1 466 ? -21.295 -7.507 10.339 1.00 53.28 466 GLU A N 1
ATOM 3540 C CA . GLU A 1 466 ? -21.363 -8.752 9.565 1.00 53.28 466 GLU A CA 1
ATOM 3541 C C . GLU A 1 466 ? -20.748 -8.575 8.176 1.00 53.28 466 GLU A C 1
ATOM 3543 O O . GLU A 1 466 ? -19.990 -9.441 7.745 1.00 53.28 466 GLU A O 1
ATOM 3548 N N . GLN A 1 467 ? -20.954 -7.426 7.519 1.00 49.47 467 GLN A N 1
ATOM 3549 C CA . GLN A 1 467 ? -20.314 -7.131 6.234 1.00 49.47 467 GLN A CA 1
ATOM 3550 C C . GLN A 1 467 ? -18.784 -7.103 6.318 1.00 49.47 467 GLN A C 1
ATOM 3552 O O . GLN A 1 467 ? -18.128 -7.577 5.392 1.00 49.47 467 GLN A O 1
ATOM 3557 N N . SER A 1 468 ? -18.201 -6.586 7.405 1.00 53.00 468 SER A N 1
ATOM 3558 C CA . SER A 1 468 ? -16.740 -6.510 7.574 1.00 53.00 468 SER A CA 1
ATOM 3559 C C . SER A 1 468 ? -16.104 -7.852 7.960 1.00 53.00 468 SER A C 1
ATOM 3561 O O . SER A 1 468 ? -15.051 -8.202 7.425 1.00 53.00 468 SER A O 1
ATOM 3563 N N . ALA A 1 469 ? -16.757 -8.651 8.812 1.00 57.53 469 ALA A N 1
ATOM 3564 C CA . ALA A 1 469 ? -16.307 -10.008 9.135 1.00 57.53 469 ALA A CA 1
ATOM 3565 C C . ALA A 1 469 ? -16.428 -10.956 7.928 1.00 57.53 469 ALA A C 1
ATOM 3567 O O . ALA A 1 469 ? -15.480 -11.685 7.629 1.00 57.53 469 ALA A O 1
ATOM 3568 N N . GLN A 1 470 ? -17.539 -10.882 7.184 1.00 57.34 470 GLN A N 1
ATOM 3569 C CA . GLN A 1 470 ? -17.723 -11.610 5.926 1.00 57.34 470 GLN A CA 1
ATOM 3570 C C . GLN A 1 470 ? -16.716 -11.153 4.866 1.00 57.34 470 GLN A C 1
ATOM 3572 O O . GLN A 1 470 ? -16.137 -11.998 4.193 1.00 57.34 470 GLN A O 1
ATOM 3577 N N . HIS A 1 471 ? -16.428 -9.849 4.754 1.00 55.66 471 HIS A N 1
ATOM 3578 C CA . HIS A 1 471 ? -15.370 -9.357 3.865 1.00 55.66 471 HIS A CA 1
ATOM 3579 C C . HIS A 1 471 ? -13.994 -9.896 4.250 1.00 55.66 471 HIS A C 1
ATOM 3581 O O . HIS A 1 471 ? -13.233 -10.273 3.366 1.00 55.66 471 HIS A O 1
ATOM 3587 N N . LEU A 1 472 ? -13.653 -9.962 5.539 1.00 64.00 472 LEU A N 1
ATOM 3588 C CA . LEU A 1 472 ? -12.358 -10.481 5.981 1.00 64.00 472 LEU A CA 1
ATOM 3589 C C . LEU A 1 472 ? -12.229 -11.989 5.738 1.00 64.00 472 LEU A C 1
ATOM 3591 O O . LEU A 1 472 ? -11.177 -12.459 5.304 1.00 64.00 472 LEU A O 1
ATOM 3595 N N . GLU A 1 473 ? -13.287 -12.754 5.997 1.00 68.31 473 GLU A N 1
ATOM 3596 C CA . GLU A 1 473 ? -13.325 -14.185 5.697 1.00 68.31 473 GLU A CA 1
ATOM 3597 C C . GLU A 1 473 ? -13.277 -14.440 4.186 1.00 68.31 473 GLU A C 1
ATOM 3599 O O . GLU A 1 473 ? -12.506 -15.286 3.732 1.00 68.31 473 GLU A O 1
ATOM 3604 N N . HIS A 1 474 ? -13.992 -13.634 3.399 1.00 68.56 474 HIS A N 1
ATOM 3605 C CA . HIS A 1 474 ? -13.938 -13.650 1.942 1.00 68.56 474 HIS A CA 1
ATOM 3606 C C . HIS A 1 474 ? -12.541 -13.284 1.421 1.00 68.56 474 HIS A C 1
ATOM 3608 O O . HIS A 1 474 ? -11.994 -14.009 0.598 1.00 68.56 474 HIS A O 1
ATOM 3614 N N . MET A 1 475 ? -11.891 -12.244 1.953 1.00 67.06 475 MET A N 1
ATOM 3615 C CA . MET A 1 475 ? -10.515 -11.879 1.594 1.00 67.06 475 MET A CA 1
ATOM 3616 C C . MET A 1 475 ? -9.516 -12.985 1.949 1.00 67.06 475 MET A C 1
ATOM 3618 O O . MET A 1 475 ? -8.638 -13.295 1.149 1.00 67.06 475 MET A O 1
ATOM 3622 N N . ARG A 1 476 ? -9.662 -13.638 3.111 1.00 71.81 476 ARG A N 1
ATOM 3623 C CA . ARG A 1 476 ? -8.833 -14.797 3.491 1.00 71.81 476 ARG A CA 1
ATOM 3624 C C . ARG A 1 476 ? -9.074 -15.995 2.577 1.00 71.81 476 ARG A C 1
ATOM 3626 O O . ARG A 1 476 ? -8.123 -16.694 2.233 1.00 71.81 476 ARG A O 1
ATOM 3633 N N . LEU A 1 477 ? -10.322 -16.239 2.185 1.00 73.31 477 LEU A N 1
ATOM 3634 C CA . LEU A 1 477 ? -10.676 -17.280 1.226 1.00 73.31 477 LEU A CA 1
ATOM 3635 C C . LEU A 1 477 ? -10.048 -16.990 -0.142 1.00 73.31 477 LEU A C 1
ATOM 3637 O O . LEU A 1 477 ? -9.401 -17.872 -0.699 1.00 73.31 477 LEU A O 1
ATOM 3641 N N . VAL A 1 478 ? -10.174 -15.759 -0.641 1.00 70.75 478 VAL A N 1
ATOM 3642 C CA . VAL A 1 478 ? -9.578 -15.306 -1.904 1.00 70.75 478 VAL A CA 1
ATOM 3643 C C . VAL A 1 478 ? -8.052 -15.408 -1.843 1.00 70.75 478 VAL A C 1
ATOM 3645 O O . VAL A 1 478 ? -7.454 -15.977 -2.748 1.00 70.75 478 VAL A O 1
ATOM 3648 N N . ALA A 1 479 ? -7.408 -14.989 -0.749 1.00 68.94 479 ALA A N 1
ATOM 3649 C CA . ALA A 1 479 ? -5.965 -15.146 -0.549 1.00 68.94 479 ALA A CA 1
ATOM 3650 C C . ALA A 1 479 ? -5.524 -16.620 -0.556 1.00 68.94 479 ALA A C 1
ATOM 3652 O O . ALA A 1 479 ? -4.545 -16.968 -1.213 1.00 68.94 479 ALA A O 1
ATOM 3653 N N . ARG A 1 480 ? -6.274 -17.516 0.103 1.00 73.00 480 ARG A N 1
ATOM 3654 C CA . ARG A 1 480 ? -6.018 -18.968 0.056 1.00 73.00 480 ARG A CA 1
ATOM 3655 C C . ARG A 1 480 ? -6.208 -19.536 -1.346 1.00 73.00 480 ARG A C 1
ATOM 3657 O O . ARG A 1 480 ? -5.397 -20.344 -1.782 1.00 73.00 480 ARG A O 1
ATOM 3664 N N . GLN A 1 481 ? -7.252 -19.121 -2.060 1.00 71.12 481 GLN A N 1
ATOM 3665 C CA . GLN A 1 481 ? -7.485 -19.538 -3.442 1.00 71.12 481 GLN A CA 1
ATOM 3666 C C . GLN A 1 481 ? -6.376 -19.041 -4.372 1.00 71.12 481 GLN A C 1
ATOM 3668 O O . GLN A 1 481 ? -5.934 -19.799 -5.232 1.00 71.12 481 GLN A O 1
ATOM 3673 N N . MET A 1 482 ? -5.884 -17.816 -4.171 1.00 70.50 482 MET A N 1
ATOM 3674 C CA . MET A 1 482 ? -4.736 -17.282 -4.900 1.00 70.50 482 MET A CA 1
ATOM 3675 C C . MET A 1 482 ? -3.461 -18.066 -4.578 1.00 70.50 482 MET A C 1
ATOM 3677 O O . MET A 1 482 ? -2.749 -18.424 -5.506 1.00 70.50 482 MET A O 1
ATOM 3681 N N . ALA A 1 483 ? -3.210 -18.416 -3.313 1.00 69.19 483 ALA A N 1
ATOM 3682 C CA . ALA A 1 483 ? -2.052 -19.225 -2.922 1.00 69.19 483 ALA A CA 1
ATOM 3683 C C . ALA A 1 483 ? -2.120 -20.653 -3.499 1.00 69.19 483 ALA A C 1
ATOM 3685 O O . ALA A 1 483 ? -1.126 -21.201 -3.964 1.00 69.19 483 ALA A O 1
ATOM 3686 N N . VAL A 1 484 ? -3.313 -21.257 -3.549 1.00 69.94 484 VAL A N 1
ATOM 3687 C CA . VAL A 1 484 ? -3.526 -22.543 -4.235 1.00 69.94 484 VAL A CA 1
ATOM 3688 C C . VAL A 1 484 ? -3.316 -22.403 -5.746 1.00 69.94 484 VAL A C 1
ATOM 3690 O O . VAL A 1 484 ? -2.707 -23.278 -6.357 1.00 69.94 484 VAL A O 1
ATOM 3693 N N . ALA A 1 485 ? -3.787 -21.310 -6.353 1.00 61.31 485 ALA A N 1
ATOM 3694 C CA . ALA A 1 485 ? -3.588 -21.030 -7.774 1.00 61.31 485 ALA A CA 1
ATOM 3695 C C . ALA A 1 485 ? -2.121 -20.714 -8.122 1.00 61.31 485 ALA A C 1
ATOM 3697 O O . ALA A 1 485 ? -1.702 -20.990 -9.247 1.00 61.31 485 ALA A O 1
ATOM 3698 N N . GLU A 1 486 ? -1.354 -20.167 -7.175 1.00 66.81 486 GLU A N 1
ATOM 3699 C CA . GLU A 1 486 ? 0.089 -19.925 -7.273 1.00 66.81 486 GLU A CA 1
ATOM 3700 C C . GLU A 1 486 ? 0.889 -21.230 -7.270 1.00 66.81 486 GLU A C 1
ATOM 3702 O O . GLU A 1 486 ? 1.894 -21.318 -7.974 1.00 66.81 486 GLU A O 1
ATOM 3707 N N . ASN A 1 487 ? 0.428 -22.255 -6.541 1.00 63.19 487 ASN A N 1
ATOM 3708 C CA . ASN A 1 487 ? 1.150 -23.510 -6.289 1.00 63.19 487 ASN A CA 1
ATOM 3709 C C . ASN A 1 487 ? 1.280 -24.442 -7.517 1.00 63.19 487 ASN A C 1
ATOM 3711 O O . ASN A 1 487 ? 1.450 -25.659 -7.399 1.00 63.19 487 ASN A O 1
ATOM 3715 N N . TYR A 1 488 ? 1.204 -23.881 -8.724 1.00 57.66 488 TYR A N 1
ATOM 3716 C CA . TYR A 1 488 ? 1.554 -24.574 -9.948 1.00 57.66 488 TYR A CA 1
ATOM 3717 C C . TYR A 1 488 ? 3.066 -24.811 -9.971 1.00 57.66 488 TYR A C 1
ATOM 3719 O O . TYR A 1 488 ? 3.874 -23.887 -10.062 1.00 57.66 488 TYR A O 1
ATOM 3727 N N . SER A 1 489 ? 3.445 -26.080 -9.857 1.00 50.25 489 SER A N 1
ATOM 3728 C CA . SER A 1 489 ? 4.831 -26.507 -9.736 1.00 50.25 489 SER A CA 1
ATOM 3729 C C . SER A 1 489 ? 5.627 -26.169 -11.006 1.00 50.25 489 SER A C 1
ATOM 3731 O O . SER A 1 489 ? 5.575 -26.896 -11.998 1.00 50.25 489 SER A O 1
ATOM 3733 N N . LEU A 1 490 ? 6.419 -25.091 -10.961 1.00 53.72 490 LEU A N 1
ATOM 3734 C CA . LEU A 1 490 ? 7.461 -24.799 -11.959 1.00 53.72 490 LEU A CA 1
ATOM 3735 C C . LEU A 1 490 ? 8.513 -25.922 -12.041 1.00 53.72 490 LEU A C 1
ATOM 3737 O O . LEU A 1 490 ? 9.246 -25.998 -13.019 1.00 53.72 490 LEU A O 1
ATOM 3741 N N . SER A 1 491 ? 8.540 -26.838 -11.065 1.00 50.84 491 SER A N 1
ATOM 3742 C CA . SER A 1 491 ? 9.416 -28.019 -10.988 1.00 50.84 491 SER A CA 1
ATOM 3743 C C . SER A 1 491 ? 9.393 -28.915 -12.226 1.00 50.84 491 SER A C 1
ATOM 3745 O O . SER A 1 491 ? 10.343 -29.659 -12.450 1.00 50.84 491 SER A O 1
ATOM 3747 N N . ALA A 1 492 ? 8.302 -28.890 -12.998 1.00 50.53 492 ALA A N 1
ATOM 3748 C CA . ALA A 1 492 ? 8.141 -29.710 -14.197 1.00 50.53 492 ALA A CA 1
ATOM 3749 C C . ALA A 1 492 ? 8.576 -29.002 -15.497 1.00 50.53 492 ALA A C 1
ATOM 3751 O O . ALA A 1 492 ? 8.647 -29.649 -16.540 1.00 50.53 492 ALA A O 1
ATOM 3752 N N . LEU A 1 493 ? 8.853 -27.693 -15.463 1.00 57.91 493 LEU A N 1
ATOM 3753 C CA . LEU A 1 493 ? 9.241 -26.903 -16.633 1.00 57.91 493 LEU A CA 1
ATOM 3754 C C . LEU A 1 493 ? 10.753 -26.653 -16.636 1.00 57.91 493 LEU A C 1
ATOM 3756 O O . LEU A 1 493 ? 11.373 -26.446 -15.592 1.00 57.91 493 LEU A O 1
ATOM 3760 N N . ARG A 1 494 ? 11.359 -26.648 -17.832 1.00 73.81 494 ARG A N 1
ATOM 3761 C CA . ARG A 1 494 ? 12.723 -26.130 -18.010 1.00 73.81 494 ARG A CA 1
ATOM 3762 C C . ARG A 1 494 ? 12.770 -24.713 -17.437 1.00 73.81 494 ARG A C 1
ATOM 3764 O O . ARG A 1 494 ? 11.825 -23.950 -17.631 1.00 73.81 494 ARG A O 1
ATOM 3771 N N . ARG A 1 495 ? 13.869 -24.365 -16.761 1.00 83.38 495 ARG A N 1
ATOM 3772 C CA . ARG A 1 495 ? 14.070 -23.007 -16.242 1.00 83.38 495 ARG A CA 1
ATOM 3773 C C . ARG A 1 495 ? 13.872 -21.986 -17.370 1.00 83.38 495 ARG A C 1
ATOM 3775 O O . ARG A 1 495 ? 14.490 -22.158 -18.427 1.00 83.38 495 ARG A O 1
ATOM 3782 N N . PRO A 1 496 ? 13.003 -20.981 -17.179 1.00 89.12 496 PRO A N 1
ATOM 3783 C CA . PRO A 1 496 ? 12.764 -19.974 -18.196 1.00 89.12 496 PRO A CA 1
ATOM 3784 C C . PRO A 1 496 ? 13.983 -19.059 -18.301 1.00 89.12 496 PRO A C 1
ATOM 3786 O O . PRO A 1 496 ? 14.544 -18.643 -17.285 1.00 89.12 496 PRO A O 1
ATOM 3789 N N . ARG A 1 497 ? 14.379 -18.743 -19.534 1.00 94.81 497 ARG A N 1
ATOM 3790 C CA . ARG A 1 497 ? 15.418 -17.752 -19.823 1.00 94.81 497 ARG A CA 1
ATOM 3791 C C . ARG A 1 497 ? 14.757 -16.447 -20.218 1.00 94.81 497 ARG A C 1
ATOM 3793 O O . ARG A 1 497 ? 14.054 -16.401 -21.228 1.00 94.81 497 ARG A O 1
ATOM 3800 N N . ILE A 1 498 ? 14.973 -15.396 -19.439 1.00 96.88 498 ILE A N 1
ATOM 3801 C CA . ILE A 1 498 ? 14.295 -14.114 -19.639 1.00 96.88 498 ILE A CA 1
ATOM 3802 C C . ILE A 1 498 ? 15.342 -13.027 -19.841 1.00 96.88 498 ILE A C 1
ATOM 3804 O O . ILE A 1 498 ? 16.234 -12.861 -19.018 1.00 96.88 498 ILE A O 1
ATOM 3808 N N . ALA A 1 499 ? 15.254 -12.303 -20.949 1.00 97.75 499 ALA A N 1
ATOM 3809 C CA . ALA A 1 499 ? 16.069 -11.119 -21.178 1.00 97.75 499 ALA A CA 1
ATOM 3810 C C . ALA A 1 499 ? 15.257 -9.879 -20.790 1.00 97.75 499 ALA A C 1
ATOM 3812 O O . ALA A 1 499 ? 14.097 -9.776 -21.176 1.00 97.75 499 ALA A O 1
ATOM 3813 N N . VAL A 1 500 ? 15.841 -8.960 -20.026 1.00 97.50 500 VAL A N 1
ATOM 3814 C CA . VAL A 1 500 ? 15.180 -7.754 -19.515 1.00 97.50 500 VAL A CA 1
ATOM 3815 C C . VAL A 1 500 ? 16.061 -6.547 -19.805 1.00 97.50 500 VAL A C 1
ATOM 3817 O O . VAL A 1 500 ? 17.245 -6.563 -19.485 1.00 97.50 500 VAL A O 1
ATOM 3820 N N . GLY A 1 501 ? 15.489 -5.499 -20.382 1.00 94.38 501 GLY A N 1
ATOM 3821 C CA . GLY A 1 501 ? 16.146 -4.220 -20.629 1.00 94.38 501 GLY A CA 1
ATOM 3822 C C . GLY A 1 501 ? 15.126 -3.075 -20.680 1.00 94.38 501 GLY A C 1
ATOM 3823 O O . GLY A 1 501 ? 13.939 -3.316 -20.513 1.00 94.38 501 GLY A O 1
ATOM 3824 N N . LEU A 1 502 ? 15.515 -1.822 -20.885 1.00 90.62 502 LEU A N 1
ATOM 3825 C CA . LEU A 1 502 ? 16.896 -1.353 -20.874 1.00 90.62 502 LEU A CA 1
ATOM 3826 C C . LEU A 1 502 ? 17.117 -0.391 -19.716 1.00 90.62 502 LEU A C 1
ATOM 3828 O O . LEU A 1 502 ? 16.223 0.353 -19.318 1.00 90.62 502 LEU A O 1
ATOM 3832 N N . GLY A 1 503 ? 18.348 -0.410 -19.227 1.00 87.69 503 GLY A N 1
ATOM 3833 C CA . GLY A 1 503 ? 18.846 0.604 -18.322 1.00 87.69 503 GLY A CA 1
ATOM 3834 C C . GLY A 1 503 ? 18.758 0.251 -16.848 1.00 87.69 503 GLY A C 1
ATOM 3835 O O . GLY A 1 503 ? 17.992 -0.612 -16.420 1.00 87.69 503 GLY A O 1
ATOM 3836 N N . ALA A 1 504 ? 19.603 0.914 -16.075 1.00 91.06 504 ALA A N 1
ATOM 3837 C CA . ALA A 1 504 ? 19.678 0.800 -14.632 1.00 91.06 504 ALA A CA 1
ATOM 3838 C C . ALA A 1 504 ? 20.117 2.139 -14.053 1.00 91.06 504 ALA A C 1
ATOM 3840 O O . ALA A 1 504 ? 20.887 2.869 -14.674 1.00 91.06 504 ALA A O 1
ATOM 3841 N N . CYS A 1 505 ? 19.659 2.438 -12.848 1.00 91.75 505 CYS A N 1
ATOM 3842 C CA . CYS A 1 505 ? 20.101 3.612 -12.115 1.00 91.75 505 CYS A CA 1
ATOM 3843 C C . CYS A 1 505 ? 20.374 3.249 -10.657 1.00 91.75 505 CYS A C 1
ATOM 3845 O O . CYS A 1 505 ? 20.132 2.124 -10.208 1.00 91.75 505 CYS A O 1
ATOM 3847 N N . VAL A 1 506 ? 20.907 4.205 -9.911 1.00 91.62 506 VAL A N 1
ATOM 3848 C CA . VAL A 1 506 ? 20.999 4.129 -8.457 1.00 91.62 506 VAL A CA 1
ATOM 3849 C C . VAL A 1 506 ? 20.131 5.222 -7.860 1.00 91.62 506 VAL A C 1
ATOM 3851 O O . VAL A 1 506 ? 20.418 6.410 -8.018 1.00 91.62 506 VAL A O 1
ATOM 3854 N N . ASP A 1 507 ? 19.103 4.797 -7.136 1.00 92.88 507 ASP A N 1
ATOM 3855 C CA . ASP A 1 507 ? 18.211 5.678 -6.402 1.00 92.88 507 ASP A CA 1
ATOM 3856 C C . ASP A 1 507 ? 18.870 6.088 -5.086 1.00 92.88 507 ASP A C 1
ATOM 3858 O O . ASP A 1 507 ? 19.254 5.244 -4.268 1.00 92.88 507 ASP A O 1
ATOM 3862 N N . ILE A 1 508 ? 18.980 7.395 -4.879 1.00 95.00 508 ILE A N 1
ATOM 3863 C CA . ILE A 1 508 ? 19.403 8.018 -3.632 1.00 95.00 508 ILE A CA 1
ATOM 3864 C C . ILE A 1 508 ? 18.164 8.624 -2.988 1.00 95.00 508 ILE A C 1
ATOM 3866 O O . ILE A 1 508 ? 17.661 9.649 -3.443 1.00 95.00 508 ILE A O 1
ATOM 3870 N N . VAL A 1 509 ? 17.684 7.999 -1.918 1.00 95.06 509 VAL A N 1
ATOM 3871 C CA . VAL A 1 509 ? 16.543 8.496 -1.143 1.00 95.06 509 VAL A CA 1
ATOM 3872 C C . VAL A 1 509 ? 17.048 9.211 0.103 1.00 95.06 509 VAL A C 1
ATOM 3874 O O . VAL A 1 509 ? 17.856 8.657 0.856 1.00 95.06 509 VAL A O 1
ATOM 3877 N N . ILE A 1 510 ? 16.583 10.441 0.310 1.00 95.06 510 ILE A N 1
ATOM 3878 C CA . ILE A 1 510 ? 16.994 11.317 1.410 1.00 95.06 510 ILE A CA 1
ATOM 3879 C C . ILE A 1 510 ? 15.830 12.220 1.832 1.00 95.06 510 ILE A C 1
ATOM 3881 O O . ILE A 1 510 ? 15.043 12.650 0.988 1.00 95.06 510 ILE A O 1
ATOM 3885 N N . SER A 1 511 ? 15.713 12.517 3.130 1.00 94.38 511 SER A N 1
ATOM 3886 C CA . SER A 1 511 ? 14.702 13.464 3.613 1.00 94.38 511 SER A CA 1
ATOM 3887 C C . SER A 1 511 ? 15.041 14.892 3.175 1.00 94.38 511 SER A C 1
ATOM 3889 O O . SER A 1 511 ? 16.209 15.244 3.008 1.00 94.38 511 SER A O 1
ATOM 3891 N N . ALA A 1 512 ? 14.036 15.747 3.002 1.00 92.38 512 ALA A N 1
ATOM 3892 C CA . ALA A 1 512 ? 14.233 17.141 2.626 1.00 92.38 512 ALA A CA 1
ATOM 3893 C C . ALA A 1 512 ? 15.104 17.871 3.653 1.00 92.38 512 ALA A C 1
ATOM 3895 O O . ALA A 1 512 ? 16.040 18.572 3.276 1.00 92.38 512 ALA A O 1
ATOM 3896 N N . ASN A 1 513 ? 14.853 17.651 4.944 1.00 88.88 513 ASN A N 1
ATOM 3897 C CA . ASN A 1 513 ? 15.624 18.258 6.029 1.00 88.88 513 ASN A CA 1
ATOM 3898 C C . ASN A 1 513 ? 17.106 17.861 5.962 1.00 88.88 513 ASN A C 1
ATOM 3900 O O . ASN A 1 513 ? 17.989 18.717 6.029 1.00 88.88 513 ASN A O 1
ATOM 3904 N N . ASP A 1 514 ? 17.376 16.572 5.763 1.00 91.06 514 ASP A N 1
ATOM 3905 C CA . ASP A 1 514 ? 18.729 16.038 5.638 1.00 91.06 514 ASP A CA 1
ATOM 3906 C C . ASP A 1 514 ? 19.430 16.525 4.373 1.00 91.06 514 ASP A C 1
ATOM 3908 O O . ASP A 1 514 ? 20.591 16.933 4.426 1.00 91.06 514 ASP A O 1
ATOM 3912 N N . PHE A 1 515 ? 18.724 16.527 3.241 1.00 92.50 515 PHE A N 1
ATOM 3913 C CA . PHE A 1 515 ? 19.234 17.054 1.984 1.00 92.50 515 PHE A CA 1
ATOM 3914 C C . PHE A 1 515 ? 19.664 18.504 2.178 1.00 92.50 515 PHE A C 1
ATOM 3916 O O . PHE A 1 515 ? 20.828 18.844 1.972 1.00 92.50 515 PHE A O 1
ATOM 3923 N N . TRP A 1 516 ? 18.764 19.356 2.667 1.00 89.00 516 TRP A N 1
ATOM 3924 C CA . TRP A 1 516 ? 19.073 20.764 2.864 1.00 89.00 516 TRP A CA 1
ATOM 3925 C C . TRP A 1 516 ? 20.143 20.990 3.932 1.00 89.00 516 TRP A C 1
ATOM 3927 O O . TRP A 1 516 ? 20.942 21.899 3.757 1.00 89.00 516 TRP A O 1
ATOM 3937 N N . SER A 1 517 ? 20.304 20.125 4.936 1.00 87.56 517 SER A N 1
ATOM 3938 C CA . SER A 1 517 ? 21.430 20.224 5.883 1.00 87.56 517 SER A CA 1
ATOM 3939 C C . SER A 1 517 ? 22.819 20.111 5.223 1.00 87.56 517 SER A C 1
ATOM 3941 O O . SER A 1 517 ? 23.791 20.679 5.721 1.00 87.56 517 SER A O 1
ATOM 3943 N N . ILE A 1 518 ? 22.920 19.416 4.081 1.00 88.38 518 ILE A N 1
ATOM 3944 C CA . ILE A 1 518 ? 24.165 19.258 3.311 1.00 88.38 518 ILE A CA 1
ATOM 3945 C C . ILE A 1 518 ? 24.444 20.500 2.449 1.00 88.38 518 ILE A C 1
ATOM 3947 O O . ILE A 1 518 ? 25.606 20.843 2.204 1.00 88.38 518 ILE A O 1
ATOM 3951 N N . PHE A 1 519 ? 23.389 21.169 1.971 1.00 83.88 519 PHE A N 1
ATOM 3952 C CA . PHE A 1 519 ? 23.478 22.223 0.953 1.00 83.88 519 PHE A CA 1
ATOM 3953 C C . PHE A 1 519 ? 23.211 23.649 1.478 1.00 83.88 519 PHE A C 1
ATOM 3955 O O . PHE A 1 519 ? 23.708 24.607 0.877 1.00 83.88 519 PHE A O 1
ATOM 3962 N N . ASP A 1 520 ? 22.524 23.828 2.613 1.00 70.75 520 ASP A N 1
ATOM 3963 C CA . ASP A 1 520 ? 22.345 25.119 3.298 1.00 70.75 520 ASP A CA 1
ATOM 3964 C C . ASP A 1 520 ? 23.623 25.502 4.062 1.00 70.75 520 ASP A C 1
ATOM 3966 O O . ASP A 1 520 ? 23.737 25.444 5.286 1.00 70.75 520 ASP A O 1
ATOM 3970 N N . SER A 1 521 ? 24.623 25.965 3.316 1.00 56.31 521 SER A N 1
ATOM 3971 C CA . SER A 1 521 ? 25.631 26.854 3.893 1.00 56.31 521 SER A CA 1
ATOM 3972 C C . SER A 1 521 ? 25.023 28.252 4.069 1.00 56.31 521 SER A C 1
ATOM 3974 O O . SER A 1 521 ? 24.208 28.676 3.251 1.00 56.31 521 SER A O 1
ATOM 3976 N N . LYS A 1 522 ? 25.451 29.019 5.084 1.00 53.19 522 LYS A N 1
ATOM 3977 C CA . LYS A 1 522 ? 25.015 30.419 5.313 1.00 53.19 522 LYS A CA 1
ATOM 3978 C C . LYS A 1 522 ? 25.021 31.302 4.045 1.00 53.19 522 LYS A C 1
ATOM 3980 O O . LYS A 1 522 ? 24.232 32.231 3.963 1.00 53.19 522 LYS A O 1
ATOM 3985 N N . LYS A 1 523 ? 25.848 30.976 3.041 1.00 51.28 523 LYS A N 1
ATOM 3986 C CA . LYS A 1 523 ? 25.924 31.662 1.738 1.00 51.28 523 LYS A CA 1
ATOM 3987 C C . LYS A 1 523 ? 24.716 31.439 0.814 1.00 51.28 523 LYS A C 1
ATOM 3989 O O . LYS A 1 523 ? 24.452 32.292 -0.023 1.00 51.28 523 LYS A O 1
ATOM 3994 N N . LEU A 1 524 ? 23.996 30.317 0.929 1.00 52.47 524 LEU A N 1
ATOM 3995 C CA . LEU A 1 524 ? 22.801 30.036 0.115 1.00 52.47 524 LEU A CA 1
ATOM 3996 C C . LEU A 1 524 ? 21.534 30.668 0.718 1.00 52.47 524 LEU A C 1
ATOM 3998 O O . LEU A 1 524 ? 20.636 31.072 -0.014 1.00 52.47 524 LEU A O 1
ATOM 4002 N N . ALA A 1 525 ? 21.492 30.807 2.047 1.00 52.00 525 ALA A N 1
ATOM 4003 C CA . ALA A 1 525 ? 20.416 31.491 2.767 1.00 52.00 525 ALA A CA 1
ATOM 4004 C C . ALA A 1 525 ? 20.353 33.002 2.455 1.00 52.00 525 ALA A C 1
ATOM 4006 O O . ALA A 1 525 ? 19.274 33.589 2.468 1.00 52.00 525 ALA A O 1
ATOM 4007 N N . GLU A 1 526 ? 21.487 33.623 2.110 1.00 46.88 526 GLU A N 1
ATOM 4008 C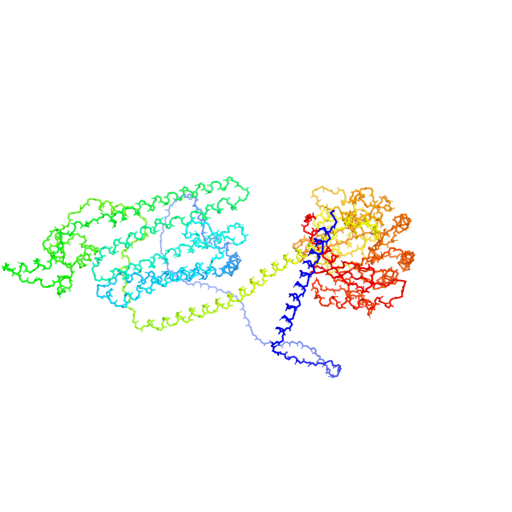 CA . GLU A 1 526 ? 21.569 35.025 1.662 1.00 46.88 526 GLU A CA 1
ATOM 4009 C C . GLU A 1 526 ? 21.020 35.241 0.234 1.00 46.88 526 GLU A C 1
ATOM 4011 O O . GLU A 1 526 ? 20.749 36.374 -0.159 1.00 46.88 526 GLU A O 1
ATOM 4016 N N . GLN A 1 527 ? 20.795 34.164 -0.529 1.00 52.47 527 GLN A N 1
ATOM 4017 C CA . GLN A 1 527 ? 20.188 34.170 -1.868 1.00 52.47 527 GLN A CA 1
ATOM 4018 C C . GLN A 1 527 ? 18.722 33.706 -1.839 1.00 52.47 527 GLN A C 1
ATOM 4020 O O . GLN A 1 527 ? 18.235 33.102 -2.796 1.00 52.47 527 GLN A O 1
ATOM 4025 N N . ALA A 1 528 ? 18.014 33.947 -0.729 1.00 54.97 528 ALA A N 1
ATOM 4026 C CA . ALA A 1 528 ? 16.592 33.642 -0.626 1.00 54.97 528 ALA A CA 1
ATOM 4027 C C . ALA A 1 528 ? 15.821 34.267 -1.812 1.00 54.97 528 ALA A C 1
ATOM 4029 O O . ALA A 1 528 ? 16.055 35.437 -2.141 1.00 54.97 528 ALA A O 1
ATOM 4030 N N . PRO A 1 529 ? 14.931 33.510 -2.482 1.00 55.84 529 PRO A N 1
ATOM 4031 C CA . PRO A 1 529 ? 14.218 34.009 -3.650 1.00 55.84 529 PRO A CA 1
ATOM 4032 C C . PRO A 1 529 ? 13.404 35.249 -3.268 1.00 55.84 529 PRO A C 1
ATOM 4034 O O . PRO A 1 529 ? 12.554 35.199 -2.381 1.00 55.84 529 PRO A O 1
ATOM 4037 N N . LYS A 1 530 ? 13.668 36.372 -3.949 1.00 53.72 530 LYS A N 1
ATOM 4038 C CA . LYS A 1 530 ? 12.998 37.664 -3.706 1.00 53.72 530 LYS A CA 1
ATOM 4039 C C . LYS A 1 530 ? 11.479 37.611 -3.941 1.00 53.72 530 LYS A C 1
ATOM 4041 O O . LYS A 1 530 ? 10.772 38.486 -3.459 1.00 53.72 530 LYS A O 1
ATOM 4046 N N . GLU A 1 531 ? 10.998 36.597 -4.661 1.00 57.97 531 GLU A N 1
ATOM 4047 C CA . GLU A 1 531 ? 9.617 36.456 -5.147 1.00 57.97 531 GLU A CA 1
ATOM 4048 C C . GLU A 1 531 ? 8.818 35.336 -4.448 1.00 57.97 531 GLU A C 1
ATOM 4050 O O . GLU A 1 531 ? 7.711 35.009 -4.865 1.00 57.97 531 GLU A O 1
ATOM 4055 N N . GLY A 1 532 ? 9.348 34.726 -3.380 1.00 72.31 532 GLY A N 1
ATOM 4056 C CA . GLY A 1 532 ? 8.697 33.578 -2.736 1.00 72.31 532 GLY A CA 1
ATOM 4057 C C . GLY A 1 532 ? 8.733 32.304 -3.596 1.00 72.31 532 GLY A C 1
ATOM 4058 O O . GLY A 1 532 ? 9.610 32.135 -4.441 1.00 72.31 532 GLY A O 1
ATOM 4059 N N . PHE A 1 533 ? 7.800 31.379 -3.349 1.00 84.12 533 PHE A N 1
ATOM 4060 C CA . PHE A 1 533 ? 7.720 30.060 -4.007 1.00 84.12 533 PHE A CA 1
ATOM 4061 C C . PHE A 1 533 ? 6.437 29.890 -4.836 1.00 84.12 533 PHE A C 1
ATOM 4063 O O . PHE A 1 533 ? 5.869 28.800 -4.898 1.00 84.12 533 PHE A O 1
ATOM 4070 N N . ASP A 1 534 ? 5.939 30.979 -5.421 1.00 81.56 534 ASP A N 1
ATOM 4071 C CA . ASP A 1 534 ? 4.691 30.974 -6.198 1.00 81.56 534 ASP A CA 1
ATOM 4072 C C . ASP A 1 534 ? 4.891 30.585 -7.669 1.00 81.56 534 ASP A C 1
ATOM 4074 O O . ASP A 1 534 ? 3.934 30.179 -8.316 1.00 81.56 534 ASP A O 1
ATOM 4078 N N . ASN A 1 535 ? 6.133 30.619 -8.164 1.00 82.75 535 ASN A N 1
ATOM 4079 C CA . ASN A 1 535 ? 6.535 30.182 -9.504 1.00 82.75 535 ASN A CA 1
ATOM 4080 C C . ASN A 1 535 ? 7.806 29.317 -9.438 1.00 82.75 535 ASN A C 1
ATOM 4082 O O . ASN A 1 535 ? 8.552 29.366 -8.457 1.00 82.75 535 ASN A O 1
ATOM 4086 N N . TYR A 1 536 ? 8.078 28.564 -10.507 1.00 83.50 536 TYR A N 1
ATOM 4087 C CA . TYR A 1 536 ? 9.291 27.759 -10.666 1.00 83.50 536 TYR A CA 1
ATOM 4088 C C . TYR A 1 536 ? 9.904 27.937 -12.066 1.00 83.50 536 TYR A C 1
ATOM 4090 O O . TYR A 1 536 ? 9.167 28.211 -13.014 1.00 83.50 536 TYR A O 1
ATOM 4098 N N . PRO A 1 537 ? 11.236 27.800 -12.214 1.00 85.19 537 PRO A N 1
ATOM 4099 C CA . PRO A 1 537 ? 11.889 27.855 -13.519 1.00 85.19 537 PRO A CA 1
ATOM 4100 C C . PRO A 1 537 ? 11.500 26.648 -14.381 1.00 85.19 537 PRO A C 1
ATOM 4102 O O . PRO A 1 537 ? 11.284 25.561 -13.863 1.00 85.19 537 PRO A O 1
ATOM 4105 N N . GLU A 1 538 ? 11.446 26.817 -15.701 1.00 78.44 538 GLU A N 1
ATOM 4106 C CA . GLU A 1 538 ? 11.111 25.726 -16.632 1.00 78.44 538 GLU A CA 1
ATOM 4107 C C . GLU A 1 538 ? 12.212 24.653 -16.690 1.00 78.44 538 GLU A C 1
ATOM 4109 O O . GLU A 1 538 ? 11.931 23.457 -16.731 1.00 78.44 538 GLU A O 1
ATOM 4114 N N . HIS A 1 539 ? 13.472 25.086 -16.602 1.00 82.12 539 HIS A N 1
ATOM 4115 C CA . HIS A 1 539 ? 14.658 24.238 -16.676 1.00 82.12 539 HIS A CA 1
ATOM 4116 C C . HIS A 1 539 ? 15.421 24.222 -15.351 1.00 82.12 539 HIS A C 1
ATOM 4118 O O . HIS A 1 539 ? 15.450 25.214 -14.621 1.00 82.12 539 HIS A O 1
ATOM 4124 N N . LEU A 1 540 ? 16.088 23.102 -15.065 1.00 86.25 540 LEU A N 1
ATOM 4125 C CA . LEU A 1 540 ? 16.881 22.911 -13.854 1.00 86.25 540 LEU A CA 1
ATOM 4126 C C . LEU A 1 540 ? 18.382 22.882 -14.187 1.00 86.25 540 LEU A C 1
ATOM 4128 O O . LEU A 1 540 ? 18.930 21.848 -14.571 1.00 86.25 540 LEU A O 1
ATOM 4132 N N . ARG A 1 541 ? 19.068 24.021 -14.051 1.00 89.12 541 ARG A N 1
ATOM 4133 C CA . ARG A 1 541 ? 20.486 24.201 -14.430 1.00 89.12 541 ARG A CA 1
ATOM 4134 C C . ARG A 1 541 ? 21.388 24.541 -13.250 1.00 89.12 541 ARG A C 1
ATOM 4136 O O . ARG A 1 541 ? 22.593 24.294 -13.314 1.00 89.12 541 ARG A O 1
ATOM 4143 N N . SER A 1 542 ? 20.835 25.114 -12.185 1.00 89.69 542 SER A N 1
ATOM 4144 C CA . SER A 1 542 ? 21.592 25.572 -11.017 1.00 89.69 542 SER A CA 1
ATOM 4145 C C . SER A 1 542 ? 20.955 25.162 -9.688 1.00 89.69 542 SER A C 1
ATOM 4147 O O . SER A 1 542 ? 19.778 24.819 -9.612 1.00 89.69 542 SER A O 1
ATOM 4149 N N . MET A 1 543 ? 21.734 25.242 -8.605 1.00 87.25 543 MET A N 1
ATOM 4150 C CA . MET A 1 543 ? 21.231 24.988 -7.249 1.00 87.25 543 MET A CA 1
ATOM 4151 C C . MET A 1 543 ? 20.200 26.041 -6.794 1.00 87.25 543 MET A C 1
ATOM 4153 O O . MET A 1 543 ? 19.295 25.727 -6.026 1.00 87.25 543 MET A O 1
ATOM 4157 N N . ALA A 1 544 ? 20.305 27.282 -7.280 1.00 85.06 544 ALA A N 1
ATOM 4158 C CA . ALA A 1 544 ? 19.329 28.332 -6.981 1.00 85.06 544 ALA A CA 1
ATOM 4159 C C . ALA A 1 544 ? 17.966 28.027 -7.626 1.00 85.06 544 ALA A C 1
ATOM 4161 O O . ALA A 1 544 ? 16.933 28.099 -6.963 1.00 85.06 544 ALA A O 1
ATOM 4162 N N . GLU A 1 545 ? 17.976 27.600 -8.890 1.00 88.44 545 GLU A N 1
ATOM 4163 C CA . GLU A 1 545 ? 16.776 27.132 -9.593 1.00 88.44 545 GLU A CA 1
ATOM 4164 C C . GLU A 1 545 ? 16.197 25.873 -8.940 1.00 88.44 545 GLU A C 1
ATOM 4166 O O . GLU A 1 545 ? 14.983 25.784 -8.771 1.00 88.44 545 GLU A O 1
ATOM 4171 N N . PHE A 1 546 ? 17.051 24.938 -8.499 1.00 90.25 546 PHE A N 1
ATOM 4172 C CA . PHE A 1 546 ? 16.616 23.769 -7.731 1.00 90.25 546 PHE A CA 1
ATOM 4173 C C . PHE A 1 546 ? 15.888 24.175 -6.455 1.00 90.25 546 PHE A C 1
ATOM 4175 O O . PHE A 1 546 ? 14.791 23.690 -6.198 1.00 90.25 546 PHE A O 1
ATOM 4182 N N . ARG A 1 547 ? 16.453 25.112 -5.684 1.00 88.38 547 ARG A N 1
ATOM 4183 C CA . ARG A 1 547 ? 15.826 25.645 -4.469 1.00 88.38 547 ARG A CA 1
ATOM 4184 C C . ARG A 1 547 ? 14.451 26.248 -4.761 1.00 88.38 547 ARG A C 1
ATOM 4186 O O . ARG A 1 547 ? 13.501 25.969 -4.033 1.00 88.38 547 ARG A O 1
ATOM 4193 N N . GLN A 1 548 ? 14.334 27.055 -5.815 1.00 88.38 548 GLN A N 1
ATOM 4194 C CA . GLN A 1 548 ? 13.069 27.683 -6.197 1.00 88.38 548 GLN A CA 1
ATOM 4195 C C . GLN A 1 548 ? 12.025 26.646 -6.632 1.00 88.38 548 GLN A C 1
ATOM 4197 O O . GLN A 1 548 ? 10.897 26.656 -6.140 1.00 88.38 548 GLN A O 1
ATOM 4202 N N . MET A 1 549 ? 12.416 25.720 -7.509 1.00 90.44 549 MET A N 1
ATOM 4203 C CA . MET A 1 549 ? 11.539 24.673 -8.024 1.00 90.44 549 MET A CA 1
ATOM 4204 C C . MET A 1 549 ? 11.098 23.708 -6.920 1.00 90.44 549 MET A C 1
ATOM 4206 O O . MET A 1 549 ? 9.904 23.457 -6.774 1.00 90.44 549 MET A O 1
ATOM 4210 N N . PHE A 1 550 ? 12.028 23.226 -6.093 1.00 91.81 550 PHE A N 1
ATOM 4211 C CA . PHE A 1 550 ? 11.712 22.379 -4.946 1.00 91.81 550 PHE A CA 1
ATOM 4212 C C . PHE A 1 550 ? 10.715 23.071 -4.012 1.00 91.81 550 PHE A C 1
ATOM 4214 O O . PHE A 1 550 ? 9.707 22.471 -3.650 1.00 91.81 550 PHE A O 1
ATOM 4221 N N . GLY A 1 551 ? 10.935 24.349 -3.680 1.00 90.25 551 GLY A N 1
ATOM 4222 C CA . GLY A 1 551 ? 10.037 25.100 -2.804 1.00 90.25 551 GLY A CA 1
ATOM 4223 C C . GLY A 1 551 ? 8.621 25.271 -3.347 1.00 90.25 551 GLY A C 1
ATOM 4224 O O . GLY A 1 551 ? 7.665 25.167 -2.577 1.00 90.25 551 GLY A O 1
ATOM 4225 N N . PHE A 1 552 ? 8.465 25.451 -4.662 1.00 90.44 552 PHE A N 1
ATOM 4226 C CA . PHE A 1 552 ? 7.151 25.497 -5.310 1.00 90.44 552 PHE A CA 1
ATOM 4227 C C . PHE A 1 552 ? 6.375 24.183 -5.124 1.00 90.44 552 PHE A C 1
ATOM 4229 O O . PHE A 1 552 ? 5.226 24.195 -4.673 1.00 90.44 552 PHE A O 1
ATOM 4236 N N . PHE A 1 553 ? 7.005 23.038 -5.415 1.00 89.88 553 PHE A N 1
ATOM 4237 C CA . PHE A 1 553 ? 6.363 21.723 -5.278 1.00 89.88 553 PHE A CA 1
ATOM 4238 C C . PHE A 1 553 ? 6.148 21.325 -3.813 1.00 89.88 553 PHE A C 1
ATOM 4240 O O . PHE A 1 553 ? 5.088 20.797 -3.470 1.00 89.88 553 PHE A O 1
ATOM 4247 N N . PHE A 1 554 ? 7.101 21.652 -2.937 1.00 91.00 554 PHE A N 1
ATOM 4248 C CA . PHE A 1 554 ? 7.019 21.433 -1.493 1.00 91.00 554 PHE A CA 1
ATOM 4249 C C . PHE A 1 554 ? 5.836 22.192 -0.874 1.00 91.00 554 PHE A C 1
ATOM 4251 O O . PHE A 1 554 ? 5.031 21.601 -0.153 1.00 91.00 554 PHE A O 1
ATOM 4258 N N . LYS A 1 555 ? 5.652 23.474 -1.230 1.00 89.56 555 LYS A N 1
ATOM 4259 C CA . LYS A 1 555 ? 4.518 24.302 -0.779 1.00 89.56 555 LYS A CA 1
ATOM 4260 C C . LYS A 1 555 ? 3.161 23.702 -1.172 1.00 89.56 555 LYS A C 1
ATOM 4262 O O . LYS A 1 555 ? 2.194 23.829 -0.426 1.00 89.56 555 LYS A O 1
ATOM 4267 N N . GLN A 1 556 ? 3.078 23.039 -2.324 1.00 85.88 556 GLN A N 1
ATOM 4268 C CA . GLN A 1 556 ? 1.845 22.408 -2.819 1.00 85.88 556 GLN A CA 1
ATOM 4269 C C . GLN A 1 556 ? 1.668 20.953 -2.356 1.00 85.88 556 GLN A C 1
ATOM 4271 O O . GLN A 1 556 ? 0.587 20.373 -2.508 1.00 85.88 556 GLN A O 1
ATOM 4276 N N . GLY A 1 557 ? 2.718 20.338 -1.805 1.00 81.88 557 GLY A N 1
ATOM 4277 C CA . GLY A 1 557 ? 2.755 18.907 -1.508 1.00 81.88 557 GLY A CA 1
ATOM 4278 C C . GLY A 1 557 ? 2.558 18.050 -2.763 1.00 81.88 557 GLY A C 1
ATOM 4279 O O . GLY A 1 557 ? 1.801 17.072 -2.732 1.00 81.88 557 GLY A O 1
ATOM 4280 N N . ALA A 1 558 ? 3.147 18.467 -3.886 1.00 76.81 558 ALA A N 1
ATOM 4281 C CA . ALA A 1 558 ? 2.997 17.841 -5.197 1.00 76.81 558 ALA A CA 1
ATOM 4282 C C . ALA A 1 558 ? 4.274 17.096 -5.617 1.00 76.81 558 ALA A C 1
ATOM 4284 O O . ALA A 1 558 ? 5.386 17.546 -5.351 1.00 76.81 558 ALA A O 1
ATOM 4285 N N . ALA A 1 559 ? 4.106 15.956 -6.290 1.00 80.88 559 ALA A N 1
ATOM 4286 C CA . ALA A 1 559 ? 5.224 15.183 -6.817 1.00 80.88 559 ALA A CA 1
ATOM 4287 C C . ALA A 1 559 ? 5.803 15.880 -8.052 1.00 80.88 559 ALA A C 1
ATOM 4289 O O . ALA A 1 559 ? 5.056 16.457 -8.846 1.00 80.88 559 ALA A O 1
ATOM 4290 N N . ALA A 1 560 ? 7.113 15.779 -8.239 1.00 82.69 560 ALA A N 1
ATOM 4291 C CA . ALA A 1 560 ? 7.771 16.219 -9.460 1.00 82.69 560 ALA A CA 1
ATOM 4292 C C . ALA A 1 560 ? 8.991 15.352 -9.754 1.00 82.69 560 ALA A C 1
ATOM 4294 O O . ALA A 1 560 ? 9.641 14.862 -8.834 1.00 82.69 560 ALA A O 1
ATOM 4295 N N . GLU A 1 561 ? 9.298 15.208 -11.038 1.00 86.75 561 GLU A N 1
ATOM 4296 C CA . GLU A 1 561 ? 10.507 14.565 -11.544 1.00 86.75 561 GLU A CA 1
ATOM 4297 C C . GLU A 1 561 ? 11.114 15.455 -12.629 1.00 86.75 561 GLU A C 1
ATOM 4299 O O . GLU A 1 561 ? 10.391 15.915 -13.520 1.00 86.75 561 GLU A O 1
ATOM 4304 N N . ARG A 1 562 ? 12.393 15.824 -12.495 1.00 87.88 562 ARG A N 1
ATOM 4305 C CA . ARG A 1 562 ? 13.019 16.859 -13.332 1.00 87.88 562 ARG A CA 1
ATOM 4306 C C . ARG A 1 562 ? 14.444 16.502 -13.741 1.00 87.88 562 ARG A C 1
ATOM 4308 O O . ARG A 1 562 ? 15.248 16.057 -12.925 1.00 87.88 562 ARG A O 1
ATOM 4315 N N . TYR A 1 563 ? 14.772 16.780 -14.999 1.00 89.38 563 TYR A N 1
ATOM 4316 C CA . TYR A 1 563 ? 16.116 16.593 -15.533 1.00 89.38 563 TYR A CA 1
ATOM 4317 C C . TYR A 1 563 ? 17.030 17.773 -15.172 1.00 89.38 563 TYR A C 1
ATOM 4319 O O . TYR A 1 563 ? 16.680 18.928 -15.415 1.00 89.38 563 TYR A O 1
ATOM 4327 N N . LEU A 1 564 ? 18.217 17.488 -14.626 1.00 91.69 564 LEU A N 1
ATOM 4328 C CA . LEU A 1 564 ? 19.227 18.492 -14.287 1.00 91.69 564 LEU A CA 1
ATOM 4329 C C . LEU A 1 564 ? 20.257 18.640 -15.425 1.00 91.69 564 LEU A C 1
ATOM 4331 O O . LEU A 1 564 ? 21.067 17.752 -15.709 1.00 91.69 564 LEU A O 1
ATOM 4335 N N . GLU A 1 565 ? 20.254 19.795 -16.088 1.00 89.38 565 GLU A N 1
ATOM 4336 C CA . GLU A 1 565 ? 21.007 20.026 -17.330 1.00 89.38 565 GLU A CA 1
ATOM 4337 C C . GLU A 1 565 ? 22.515 20.232 -17.132 1.00 89.38 565 GLU A C 1
ATOM 4339 O O . GLU A 1 565 ? 23.300 19.977 -18.048 1.00 89.38 565 GLU A O 1
ATOM 4344 N N . ASN A 1 566 ? 22.949 20.682 -15.959 1.00 90.38 566 ASN A N 1
ATOM 4345 C CA . ASN A 1 566 ? 24.349 21.001 -15.701 1.00 90.38 566 ASN A CA 1
ATOM 4346 C C . ASN A 1 566 ? 25.085 19.828 -15.031 1.00 90.38 566 ASN A C 1
ATOM 4348 O O . ASN A 1 566 ? 24.880 19.544 -13.851 1.00 90.38 566 ASN A O 1
ATOM 4352 N N . GLN A 1 567 ? 25.997 19.184 -15.770 1.00 90.38 567 GLN A N 1
ATOM 4353 C CA . GLN A 1 567 ? 26.802 18.064 -15.266 1.00 90.38 567 GLN A CA 1
ATOM 4354 C C . GLN A 1 567 ? 27.597 18.429 -14.009 1.00 90.38 567 GLN A C 1
ATOM 4356 O O . GLN A 1 567 ? 27.628 17.643 -13.069 1.00 90.38 567 GLN A O 1
ATOM 4361 N N . ALA A 1 568 ? 28.233 19.603 -13.975 1.00 92.19 568 ALA A N 1
ATOM 4362 C CA . ALA A 1 568 ? 29.100 19.986 -12.863 1.00 92.19 568 ALA A CA 1
ATOM 4363 C C . ALA A 1 568 ? 28.303 20.152 -11.561 1.00 92.19 568 ALA A C 1
ATOM 4365 O O . ALA A 1 568 ? 28.735 19.682 -10.511 1.00 92.19 568 ALA A O 1
ATOM 4366 N N . VAL A 1 569 ? 27.111 20.754 -11.647 1.00 91.19 569 VAL A N 1
ATOM 4367 C CA . VAL A 1 569 ? 26.197 20.899 -10.502 1.00 91.19 569 VAL A CA 1
ATOM 4368 C C . VAL A 1 569 ? 25.712 19.532 -10.032 1.00 91.19 569 VAL A C 1
ATOM 4370 O O . VAL A 1 569 ? 25.762 19.244 -8.839 1.00 91.19 569 VAL A O 1
ATOM 4373 N N . PHE A 1 570 ? 25.289 18.664 -10.954 1.00 93.38 570 PHE A N 1
ATOM 4374 C CA . PHE A 1 570 ? 24.821 17.328 -10.594 1.00 93.38 570 PHE A CA 1
ATOM 4375 C C . PHE A 1 570 ? 25.931 16.485 -9.947 1.00 93.38 570 PHE A C 1
ATOM 4377 O O . PHE A 1 570 ? 25.723 15.885 -8.895 1.00 93.38 570 PHE A O 1
ATOM 4384 N N . SER A 1 571 ? 27.139 16.485 -10.515 1.00 92.38 571 SER A N 1
ATOM 4385 C CA . SER A 1 571 ? 28.286 15.770 -9.948 1.00 92.38 571 SER A CA 1
ATOM 4386 C C . SER A 1 571 ? 28.695 16.301 -8.570 1.00 92.38 571 SER A C 1
ATOM 4388 O O . SER A 1 571 ? 29.012 15.491 -7.700 1.00 92.38 571 SER A O 1
ATOM 4390 N N . ASP A 1 572 ? 28.638 17.618 -8.331 1.00 92.50 572 ASP A N 1
ATOM 4391 C CA . ASP A 1 572 ? 28.876 18.206 -7.002 1.00 92.50 572 ASP A CA 1
ATOM 4392 C C . ASP A 1 572 ? 27.823 17.742 -5.982 1.00 92.50 572 ASP A C 1
ATOM 4394 O O . ASP A 1 572 ? 28.173 17.336 -4.871 1.00 92.50 572 ASP A O 1
ATOM 4398 N N . ILE A 1 573 ? 26.542 17.706 -6.374 1.00 93.06 573 ILE A N 1
ATOM 4399 C CA . ILE A 1 573 ? 25.457 17.181 -5.532 1.00 93.06 573 ILE A CA 1
ATOM 4400 C C . ILE A 1 573 ? 25.739 15.732 -5.136 1.00 93.06 573 ILE A C 1
ATOM 4402 O O . ILE A 1 573 ? 25.748 15.413 -3.947 1.00 93.06 573 ILE A O 1
ATOM 4406 N N . ILE A 1 574 ? 26.018 14.859 -6.105 1.00 93.69 574 ILE A N 1
ATOM 4407 C CA . ILE A 1 574 ? 26.292 13.443 -5.836 1.00 93.69 574 ILE A CA 1
ATOM 4408 C C . ILE A 1 574 ? 27.553 13.272 -4.978 1.00 93.69 574 ILE A C 1
ATOM 4410 O O . ILE A 1 574 ? 27.554 12.468 -4.046 1.00 93.69 574 ILE A O 1
ATOM 4414 N N . ALA A 1 575 ? 28.618 14.039 -5.226 1.00 93.38 575 ALA A N 1
ATOM 4415 C CA . ALA A 1 575 ? 29.845 13.979 -4.431 1.00 93.38 575 ALA A CA 1
ATOM 4416 C C . ALA A 1 575 ? 29.601 14.364 -2.961 1.00 93.38 575 ALA A C 1
ATOM 4418 O O . ALA A 1 575 ? 30.078 13.682 -2.047 1.00 93.38 575 ALA A O 1
ATOM 4419 N N . ARG A 1 576 ? 28.792 15.398 -2.705 1.00 92.75 576 ARG A N 1
ATOM 4420 C CA . ARG A 1 576 ? 28.373 15.792 -1.348 1.00 92.75 576 ARG A CA 1
ATOM 4421 C C . ARG A 1 576 ? 27.454 14.751 -0.713 1.00 92.75 576 ARG A C 1
ATOM 4423 O O . ARG A 1 576 ? 27.654 14.369 0.440 1.00 92.75 576 ARG A O 1
ATOM 4430 N N . LEU A 1 577 ? 26.515 14.202 -1.484 1.00 92.94 577 LEU A N 1
ATOM 4431 C CA . LEU A 1 577 ? 25.649 13.098 -1.064 1.00 92.94 577 LEU A CA 1
ATOM 4432 C C . LEU A 1 577 ? 26.393 11.774 -0.854 1.00 92.94 577 LEU A C 1
ATOM 4434 O O . LEU A 1 577 ? 25.821 10.875 -0.260 1.00 92.94 577 LEU A O 1
ATOM 4438 N N . LYS A 1 578 ? 27.638 11.613 -1.298 1.00 91.25 578 LYS A N 1
ATOM 4439 C CA . LYS A 1 578 ? 28.477 10.455 -0.941 1.00 91.25 578 LYS A CA 1
ATOM 4440 C C . LYS A 1 578 ? 29.390 10.739 0.249 1.00 91.25 578 LYS A C 1
ATOM 4442 O O . LYS A 1 578 ? 29.658 9.842 1.039 1.00 91.25 578 LYS A O 1
ATOM 4447 N N . SER A 1 579 ? 29.847 11.982 0.389 1.00 91.00 579 SER A N 1
ATOM 4448 C CA . SER A 1 579 ? 30.822 12.391 1.411 1.00 91.00 579 SER A CA 1
ATOM 4449 C C . SER A 1 579 ? 30.213 12.923 2.713 1.00 91.00 579 SER A C 1
ATOM 4451 O O . SER A 1 579 ? 30.944 13.058 3.692 1.00 91.00 579 SER A O 1
ATOM 4453 N N . ALA A 1 580 ? 28.905 13.221 2.771 1.00 89.38 580 ALA A N 1
ATOM 4454 C CA . ALA A 1 580 ? 28.310 13.721 4.021 1.00 89.38 580 ALA A CA 1
ATOM 4455 C C . ALA A 1 580 ? 28.419 12.710 5.182 1.00 89.38 580 ALA A C 1
ATOM 4457 O O . ALA A 1 580 ? 28.566 11.508 4.966 1.00 89.38 580 ALA A O 1
ATOM 4458 N N . SER A 1 581 ? 28.339 13.215 6.412 1.00 84.69 581 SER A N 1
ATOM 4459 C CA . SER A 1 581 ? 28.441 12.419 7.642 1.00 84.69 581 SER A CA 1
ATOM 4460 C C . SER A 1 581 ? 27.390 11.304 7.716 1.00 84.69 581 SER A C 1
ATOM 4462 O O . SER A 1 581 ? 26.255 11.490 7.286 1.00 84.69 581 SER A O 1
ATOM 4464 N N . ASN A 1 582 ? 27.733 10.189 8.372 1.00 82.56 582 ASN A N 1
ATOM 4465 C CA . ASN A 1 582 ? 26.804 9.089 8.676 1.00 82.56 582 ASN A CA 1
ATOM 4466 C C . ASN A 1 582 ? 25.616 9.510 9.561 1.00 82.56 582 ASN A C 1
ATOM 4468 O O . ASN A 1 582 ? 24.659 8.755 9.692 1.00 82.56 582 ASN A O 1
ATOM 4472 N N . SER A 1 583 ? 25.676 10.691 10.184 1.00 80.31 583 SER A N 1
ATOM 4473 C CA . SER A 1 583 ? 24.544 11.282 10.905 1.00 80.31 583 SER A CA 1
ATOM 4474 C C . SER A 1 583 ? 23.400 11.715 9.984 1.00 80.31 583 SER A C 1
ATOM 4476 O O . SER A 1 583 ? 22.297 11.922 10.473 1.00 80.31 583 SER A O 1
ATOM 4478 N N . VAL A 1 584 ? 23.658 11.868 8.680 1.00 85.19 584 VAL A N 1
ATOM 4479 C CA . VAL A 1 584 ? 22.644 12.176 7.671 1.00 85.19 584 VAL A CA 1
ATOM 4480 C C . VAL A 1 584 ? 22.142 10.869 7.061 1.00 85.19 584 VAL A C 1
ATOM 4482 O O . VAL A 1 584 ? 22.886 10.169 6.368 1.00 85.19 584 VAL A O 1
ATOM 4485 N N . ALA A 1 585 ? 20.880 10.531 7.324 1.00 87.31 585 ALA A N 1
ATOM 4486 C CA . ALA A 1 585 ? 20.281 9.303 6.824 1.00 87.31 585 ALA A CA 1
ATOM 4487 C C . ALA A 1 585 ? 20.012 9.409 5.316 1.00 87.31 585 ALA A C 1
ATOM 4489 O O . ALA A 1 585 ? 19.291 10.284 4.844 1.00 87.31 585 ALA A O 1
ATOM 4490 N N . ARG A 1 586 ? 20.594 8.490 4.543 1.00 92.12 586 ARG A N 1
ATOM 4491 C CA . ARG A 1 586 ? 20.391 8.389 3.093 1.00 92.12 586 ARG A CA 1
ATOM 4492 C C . ARG A 1 586 ? 20.509 6.943 2.646 1.00 92.12 586 ARG A C 1
ATOM 4494 O O . ARG A 1 586 ? 21.381 6.210 3.116 1.00 92.12 586 ARG A O 1
ATOM 4501 N N . ARG A 1 587 ? 19.636 6.533 1.731 1.00 90.25 587 ARG A N 1
ATOM 4502 C CA . ARG A 1 587 ? 19.580 5.161 1.227 1.00 90.25 587 ARG A CA 1
ATOM 4503 C C . ARG A 1 587 ? 19.970 5.139 -0.241 1.00 90.25 587 ARG A C 1
ATOM 4505 O O . ARG A 1 587 ? 19.311 5.771 -1.055 1.00 90.25 587 ARG A O 1
ATOM 4512 N N . PHE A 1 588 ? 21.011 4.375 -0.550 1.00 91.38 588 PHE A N 1
ATOM 4513 C CA . PHE A 1 588 ? 21.391 4.032 -1.916 1.00 91.38 588 PHE A CA 1
ATOM 4514 C C . PHE A 1 588 ? 20.783 2.674 -2.248 1.00 91.38 588 PHE A C 1
ATOM 4516 O O . PHE A 1 588 ? 21.008 1.699 -1.527 1.00 91.38 588 PHE A O 1
ATOM 4523 N N . SER A 1 589 ? 20.001 2.598 -3.316 1.00 89.56 589 SER A N 1
ATOM 4524 C CA . SER A 1 589 ? 19.460 1.334 -3.813 1.00 89.56 589 SER A CA 1
ATOM 4525 C C . SER A 1 589 ? 19.585 1.238 -5.319 1.00 89.56 589 SER A C 1
ATOM 4527 O O . SER A 1 589 ? 19.472 2.234 -6.021 1.00 89.56 589 SER A O 1
ATOM 4529 N N . LEU A 1 590 ? 19.792 0.018 -5.810 1.00 90.38 590 LEU A N 1
ATOM 4530 C CA . LEU A 1 590 ? 19.689 -0.268 -7.233 1.00 90.38 590 LEU A CA 1
ATOM 4531 C C . LEU A 1 590 ? 18.256 0.030 -7.694 1.00 90.38 590 LEU A C 1
ATOM 4533 O O . LEU A 1 590 ? 17.312 -0.575 -7.184 1.00 90.38 590 LEU A O 1
ATOM 4537 N N . GLY A 1 591 ? 18.133 0.976 -8.617 1.00 87.69 591 GLY A N 1
ATOM 4538 C CA . GLY A 1 591 ? 16.885 1.488 -9.162 1.00 87.69 591 GLY A CA 1
ATOM 4539 C C . GLY A 1 591 ? 16.668 1.079 -10.617 1.00 87.69 591 GLY A C 1
ATOM 4540 O O . GLY A 1 591 ? 17.504 0.430 -11.257 1.00 87.69 591 GLY A O 1
ATOM 4541 N N . GLY A 1 592 ? 15.513 1.471 -11.144 1.00 87.44 592 GLY A N 1
ATOM 4542 C CA . GLY A 1 592 ? 15.097 1.197 -12.515 1.00 87.44 592 GLY A CA 1
ATOM 4543 C C . GLY A 1 592 ? 14.238 -0.062 -12.662 1.00 87.44 592 GLY A C 1
ATOM 4544 O O . GLY A 1 592 ? 14.356 -1.050 -11.925 1.00 87.44 592 GLY A O 1
ATOM 4545 N N . ASN A 1 593 ? 13.362 -0.031 -13.668 1.00 87.88 593 ASN A N 1
ATOM 4546 C CA . ASN A 1 593 ? 12.395 -1.101 -13.917 1.00 87.88 593 ASN A CA 1
ATOM 4547 C C . ASN A 1 593 ? 13.102 -2.418 -14.277 1.00 87.88 593 ASN A C 1
ATOM 4549 O O . ASN A 1 593 ? 12.759 -3.475 -13.744 1.00 87.88 593 ASN A O 1
ATOM 4553 N N . ALA A 1 594 ? 14.119 -2.367 -15.145 1.00 92.69 594 ALA A N 1
ATOM 4554 C CA . ALA A 1 594 ? 14.791 -3.569 -15.634 1.00 92.69 594 ALA A CA 1
ATOM 4555 C C . ALA A 1 594 ? 15.579 -4.327 -14.542 1.00 92.69 594 ALA A C 1
ATOM 4557 O O . ALA A 1 594 ? 15.360 -5.535 -14.415 1.00 92.69 594 ALA A O 1
ATOM 4558 N N . PRO A 1 595 ? 16.415 -3.692 -13.693 1.00 93.06 595 PRO A N 1
ATOM 4559 C CA . PRO A 1 595 ? 17.114 -4.392 -12.614 1.00 93.06 595 PRO A CA 1
ATOM 4560 C C . PRO A 1 595 ? 16.165 -4.955 -11.554 1.00 93.06 595 PRO A C 1
ATOM 4562 O O . PRO A 1 595 ? 16.364 -6.075 -11.079 1.00 93.06 595 PRO A O 1
ATOM 4565 N N . THR A 1 596 ? 15.096 -4.219 -11.232 1.00 91.25 596 THR A N 1
ATOM 4566 C CA . THR A 1 596 ? 14.066 -4.660 -10.280 1.00 91.25 596 THR A CA 1
ATOM 4567 C C . THR A 1 596 ? 13.357 -5.918 -10.782 1.00 91.25 596 THR A C 1
ATOM 4569 O O . THR A 1 596 ? 13.288 -6.927 -10.070 1.00 91.25 596 THR A O 1
ATOM 4572 N N . MET A 1 597 ? 12.901 -5.908 -12.041 1.00 93.00 597 MET A N 1
ATOM 4573 C CA . MET A 1 597 ? 12.317 -7.087 -12.684 1.00 93.00 597 MET A CA 1
ATOM 4574 C C . MET A 1 597 ? 13.320 -8.241 -12.759 1.00 93.00 597 MET A C 1
ATOM 4576 O O . MET A 1 597 ? 12.971 -9.375 -12.434 1.00 93.00 597 MET A O 1
ATOM 4580 N N . ALA A 1 598 ? 14.572 -7.968 -13.135 1.00 95.12 598 ALA A N 1
ATOM 4581 C CA . ALA A 1 598 ? 15.600 -8.992 -13.276 1.00 95.12 598 ALA A CA 1
ATOM 4582 C C . ALA A 1 598 ? 15.878 -9.724 -11.957 1.00 95.12 598 ALA A C 1
ATOM 4584 O O . ALA A 1 598 ? 15.890 -10.957 -11.924 1.00 95.12 598 ALA A O 1
ATOM 4585 N N . ASN A 1 599 ? 16.031 -8.981 -10.859 1.00 93.19 599 ASN A N 1
ATOM 4586 C CA . ASN A 1 599 ? 16.219 -9.556 -9.532 1.00 93.19 599 ASN A CA 1
ATOM 4587 C C . ASN A 1 599 ? 15.021 -10.401 -9.098 1.00 93.19 599 ASN A C 1
ATOM 4589 O O . ASN A 1 599 ? 15.213 -11.518 -8.606 1.00 93.19 599 ASN A O 1
ATOM 4593 N N . ARG A 1 600 ? 13.789 -9.919 -9.319 1.00 90.75 600 ARG A N 1
ATOM 4594 C CA . ARG A 1 600 ? 12.592 -10.680 -8.942 1.00 90.75 600 ARG A CA 1
ATOM 4595 C C . ARG A 1 600 ? 12.450 -11.963 -9.758 1.00 90.75 600 ARG A C 1
ATOM 4597 O O . ARG A 1 600 ? 12.247 -13.026 -9.178 1.00 90.75 600 ARG A O 1
ATOM 4604 N N . LEU A 1 601 ? 12.612 -11.890 -11.078 1.00 92.25 601 LEU A N 1
ATOM 4605 C CA . LEU A 1 601 ? 12.538 -13.053 -11.969 1.00 92.25 601 LEU A CA 1
ATOM 4606 C C . LEU A 1 601 ? 13.603 -14.104 -11.625 1.00 92.25 601 LEU A C 1
ATOM 4608 O O . LEU A 1 601 ? 13.321 -15.303 -11.610 1.00 92.25 601 LEU A O 1
ATOM 4612 N N . ALA A 1 602 ? 14.817 -13.661 -11.300 1.00 92.12 602 ALA A N 1
ATOM 4613 C CA . ALA A 1 602 ? 15.905 -14.549 -10.919 1.00 92.12 602 ALA A CA 1
ATOM 4614 C C . ALA A 1 602 ? 15.673 -15.223 -9.551 1.00 92.12 602 ALA A C 1
ATOM 4616 O O . ALA A 1 602 ? 15.989 -16.412 -9.385 1.00 92.12 602 ALA A O 1
ATOM 4617 N N . GLY A 1 603 ? 15.090 -14.487 -8.595 1.00 88.12 603 GLY A N 1
ATOM 4618 C CA . GLY A 1 603 ? 14.624 -15.012 -7.306 1.00 88.12 603 GLY A CA 1
ATOM 4619 C C . GLY A 1 603 ? 13.521 -16.063 -7.467 1.00 88.12 603 GLY A C 1
ATOM 4620 O O . GLY A 1 603 ? 13.560 -17.102 -6.812 1.00 88.12 603 GLY A O 1
ATOM 4621 N N . ASP A 1 604 ? 12.633 -15.861 -8.441 1.00 84.00 604 ASP A N 1
ATOM 4622 C CA . ASP A 1 604 ? 11.569 -16.797 -8.822 1.00 84.00 604 ASP A CA 1
ATOM 4623 C C . ASP A 1 604 ? 12.070 -18.036 -9.596 1.00 84.00 604 ASP A C 1
ATOM 4625 O O . ASP A 1 604 ? 11.288 -18.933 -9.919 1.00 84.00 604 ASP A O 1
ATOM 4629 N N . GLY A 1 605 ? 13.377 -18.130 -9.866 1.00 86.44 605 GLY A N 1
ATOM 4630 C CA . GLY A 1 605 ? 14.009 -19.312 -10.456 1.00 86.44 605 GLY A CA 1
ATOM 4631 C C . GLY A 1 605 ? 14.338 -19.217 -11.947 1.00 86.44 605 GLY A C 1
ATOM 4632 O O . GLY A 1 605 ? 14.794 -20.217 -12.507 1.00 86.44 605 GLY A O 1
ATOM 4633 N N . ALA A 1 606 ? 14.145 -18.055 -12.578 1.00 90.69 606 ALA A N 1
ATOM 4634 C CA . ALA A 1 606 ? 14.567 -17.816 -13.956 1.00 90.69 606 ALA A CA 1
ATOM 4635 C C . ALA A 1 606 ? 16.086 -17.603 -14.061 1.00 90.69 606 ALA A C 1
ATOM 4637 O O . ALA A 1 606 ? 16.735 -17.119 -13.128 1.00 90.69 606 ALA A O 1
ATOM 4638 N N . ASP A 1 607 ? 16.637 -17.925 -15.228 1.00 94.94 607 ASP A N 1
ATOM 4639 C CA . ASP A 1 607 ? 17.944 -17.416 -15.637 1.00 94.94 607 ASP A CA 1
ATOM 4640 C C . ASP A 1 607 ? 17.696 -16.105 -16.387 1.00 94.94 607 ASP A C 1
ATOM 4642 O O . ASP A 1 607 ? 16.835 -16.054 -17.272 1.00 94.94 607 ASP A O 1
ATOM 4646 N N . VAL A 1 608 ? 18.393 -15.032 -16.007 1.00 97.19 608 VAL A N 1
ATOM 4647 C CA . VAL A 1 608 ? 18.055 -13.682 -16.474 1.00 97.19 608 VAL A CA 1
ATOM 4648 C C . VAL A 1 608 ? 19.248 -13.019 -17.142 1.00 97.19 608 VAL A C 1
ATOM 4650 O O . VAL A 1 608 ? 20.336 -13.002 -16.578 1.00 97.19 608 VAL A O 1
ATOM 4653 N N . LEU A 1 609 ? 19.033 -12.437 -18.320 1.00 97.12 609 LEU A N 1
ATOM 4654 C CA . LEU A 1 609 ? 19.975 -11.533 -18.977 1.00 97.12 609 LEU A CA 1
ATOM 4655 C C . LEU A 1 609 ? 19.490 -10.094 -18.778 1.00 97.12 609 LEU A C 1
ATOM 4657 O O . LEU A 1 609 ? 18.363 -9.786 -19.155 1.00 97.12 609 LEU A O 1
ATOM 4661 N N . LEU A 1 610 ? 20.315 -9.223 -18.206 1.00 96.81 610 LEU A N 1
ATOM 4662 C CA . LEU A 1 610 ? 19.980 -7.825 -17.940 1.00 96.81 610 LEU A CA 1
ATOM 4663 C C . LEU A 1 610 ? 20.750 -6.898 -18.887 1.00 96.81 610 LEU A C 1
ATOM 4665 O O . LEU A 1 610 ? 21.973 -6.786 -18.793 1.00 96.81 610 LEU A O 1
ATOM 4669 N N . GLY A 1 611 ? 20.006 -6.223 -19.761 1.00 94.56 611 GLY A N 1
ATOM 4670 C CA . GLY A 1 611 ? 20.463 -5.153 -20.641 1.00 94.56 611 GLY A CA 1
ATOM 4671 C C . GLY A 1 611 ? 20.595 -3.836 -19.896 1.00 94.56 611 GLY A C 1
ATOM 4672 O O . GLY A 1 611 ? 19.697 -3.000 -19.946 1.00 94.56 611 GLY A O 1
ATOM 4673 N N . ALA A 1 612 ? 21.695 -3.673 -19.174 1.00 91.75 612 ALA A N 1
ATOM 4674 C CA . ALA A 1 612 ? 22.024 -2.444 -18.471 1.00 91.75 612 ALA A CA 1
ATOM 4675 C C . ALA A 1 612 ? 23.538 -2.326 -18.283 1.00 91.75 612 ALA A C 1
ATOM 4677 O O . ALA A 1 612 ? 24.271 -3.312 -18.411 1.00 91.75 612 ALA A O 1
ATOM 4678 N N . THR A 1 613 ? 23.980 -1.121 -17.945 1.00 86.75 613 THR A N 1
ATOM 4679 C CA . THR A 1 613 ? 25.336 -0.819 -17.497 1.00 86.75 613 THR A CA 1
ATOM 4680 C C . THR A 1 613 ? 25.310 -0.534 -15.998 1.00 86.75 613 THR A C 1
ATOM 4682 O O . THR A 1 613 ? 24.468 0.211 -15.503 1.00 86.75 613 THR A O 1
ATOM 4685 N N . LEU A 1 614 ? 26.202 -1.181 -15.249 1.00 86.81 614 LEU A N 1
ATOM 4686 C CA . LEU A 1 614 ? 26.370 -0.961 -13.812 1.00 86.81 614 LEU A CA 1
ATOM 4687 C C . LEU A 1 614 ? 27.852 -0.977 -13.461 1.00 86.81 614 LEU A C 1
ATOM 4689 O O . LEU A 1 614 ? 28.640 -1.691 -14.089 1.00 86.81 614 LEU A O 1
ATOM 4693 N N . THR A 1 615 ? 28.207 -0.265 -12.395 1.00 85.75 615 THR A N 1
ATOM 4694 C CA . THR A 1 615 ? 29.533 -0.387 -11.793 1.00 85.75 615 THR A CA 1
ATOM 4695 C C . THR A 1 615 ? 29.675 -1.702 -11.019 1.00 85.75 615 THR A C 1
ATOM 4697 O O . THR A 1 615 ? 28.676 -2.300 -10.588 1.00 85.75 615 THR A O 1
ATOM 4700 N N . PRO A 1 616 ? 30.918 -2.159 -10.769 1.00 83.69 616 PRO A N 1
ATOM 4701 C CA . PRO A 1 616 ? 31.177 -3.375 -9.996 1.00 83.69 616 PRO A CA 1
ATOM 4702 C C . PRO A 1 616 ? 30.537 -3.383 -8.599 1.00 83.69 616 PRO A C 1
ATOM 4704 O O . PRO A 1 616 ? 30.127 -4.441 -8.127 1.00 83.69 616 PRO A O 1
ATOM 4707 N N . GLU A 1 617 ? 30.415 -2.214 -7.961 1.00 84.75 617 GLU A N 1
ATOM 4708 C CA . GLU A 1 617 ? 29.773 -2.043 -6.651 1.00 84.75 617 GLU A CA 1
ATOM 4709 C C . GLU A 1 617 ? 28.298 -2.474 -6.684 1.00 84.75 617 GLU A C 1
ATOM 4711 O O . GLU A 1 617 ? 27.882 -3.344 -5.918 1.00 84.75 617 GLU A O 1
ATOM 4716 N N . TYR A 1 618 ? 27.510 -1.932 -7.618 1.00 85.94 618 TYR A N 1
ATOM 4717 C CA . TYR A 1 618 ? 26.072 -2.212 -7.701 1.00 85.94 618 TYR A CA 1
ATOM 4718 C C . TYR A 1 618 ? 25.754 -3.537 -8.395 1.00 85.94 618 TYR A C 1
ATOM 4720 O O . TYR A 1 618 ? 24.672 -4.092 -8.196 1.00 85.94 618 TYR A O 1
ATOM 4728 N N . ARG A 1 619 ? 26.712 -4.124 -9.124 1.00 86.62 619 ARG A N 1
ATOM 4729 C CA . ARG A 1 619 ? 26.599 -5.503 -9.619 1.00 86.62 619 ARG A CA 1
ATOM 4730 C C . ARG A 1 619 ? 26.402 -6.503 -8.475 1.00 86.62 619 ARG A C 1
ATOM 4732 O O . ARG A 1 619 ? 25.680 -7.480 -8.654 1.00 86.62 619 ARG A O 1
ATOM 4739 N N . ALA A 1 620 ? 27.006 -6.272 -7.308 1.00 87.00 620 ALA A N 1
ATOM 4740 C CA . ALA A 1 620 ? 26.862 -7.163 -6.155 1.00 87.00 620 ALA A CA 1
ATOM 4741 C C . ALA A 1 620 ? 25.428 -7.200 -5.589 1.00 87.00 620 ALA A C 1
ATOM 4743 O O . ALA A 1 620 ? 25.058 -8.175 -4.938 1.00 87.00 620 ALA A O 1
ATOM 4744 N N . ALA A 1 621 ? 24.611 -6.175 -5.865 1.00 88.94 621 ALA A N 1
ATOM 4745 C CA . ALA A 1 621 ? 23.199 -6.134 -5.485 1.00 88.94 621 ALA A CA 1
ATOM 4746 C C . ALA A 1 621 ? 22.297 -6.975 -6.410 1.00 88.94 621 ALA A C 1
ATOM 4748 O O . ALA A 1 621 ? 21.114 -7.170 -6.117 1.00 88.94 621 ALA A O 1
ATOM 4749 N N . LEU A 1 622 ? 22.826 -7.475 -7.532 1.00 92.50 622 LEU A N 1
ATOM 4750 C CA . LEU A 1 622 ? 22.092 -8.365 -8.420 1.00 92.50 622 LEU A CA 1
ATOM 4751 C C . LEU A 1 622 ? 22.091 -9.800 -7.892 1.00 92.50 622 LEU A C 1
ATOM 4753 O O . LEU A 1 622 ? 23.082 -10.319 -7.376 1.00 92.50 622 LEU A O 1
ATOM 4757 N N . HIS A 1 623 ? 20.973 -10.490 -8.088 1.00 93.94 623 HIS A N 1
ATOM 4758 C CA . HIS A 1 623 ? 20.876 -11.911 -7.802 1.00 93.94 623 HIS A CA 1
ATOM 4759 C C . HIS A 1 623 ? 21.892 -12.693 -8.653 1.00 93.94 623 HIS A C 1
ATOM 4761 O O . HIS A 1 623 ? 22.047 -12.446 -9.845 1.00 93.94 623 HIS A O 1
ATOM 4767 N N . ARG A 1 624 ? 22.524 -13.724 -8.075 1.00 92.94 624 ARG A N 1
ATOM 4768 C CA . ARG A 1 624 ? 23.591 -14.542 -8.703 1.00 92.94 624 ARG A CA 1
ATOM 4769 C C . ARG A 1 624 ? 23.272 -15.159 -10.077 1.00 92.94 624 ARG A C 1
ATOM 4771 O O . ARG A 1 624 ? 24.174 -15.658 -10.737 1.00 92.94 624 ARG A O 1
ATOM 4778 N N . ARG A 1 625 ? 21.992 -15.214 -10.462 1.00 93.06 625 ARG A N 1
ATOM 4779 C CA . ARG A 1 625 ? 21.518 -15.735 -11.763 1.00 93.06 625 ARG A CA 1
ATOM 4780 C C . ARG A 1 625 ? 21.262 -14.644 -12.808 1.00 93.06 625 ARG A C 1
ATOM 4782 O O . ARG A 1 625 ? 20.838 -14.966 -13.912 1.00 93.06 625 ARG A O 1
ATOM 4789 N N . VAL A 1 626 ? 21.473 -13.379 -12.459 1.00 95.69 626 VAL A N 1
ATOM 4790 C CA . VAL A 1 626 ? 21.378 -12.260 -13.394 1.00 95.69 626 VAL A CA 1
ATOM 4791 C C . VAL A 1 626 ? 22.730 -12.090 -14.082 1.00 95.69 626 VAL A C 1
ATOM 4793 O O . VAL A 1 626 ? 23.756 -11.877 -13.437 1.00 95.69 626 VAL A O 1
ATOM 4796 N N . ILE A 1 627 ? 22.723 -12.193 -15.405 1.00 94.56 627 ILE A N 1
ATOM 4797 C CA . ILE A 1 627 ? 23.868 -11.962 -16.278 1.00 94.56 627 ILE A CA 1
ATOM 4798 C C . ILE A 1 627 ? 23.737 -10.540 -16.821 1.00 94.56 627 ILE A C 1
ATOM 4800 O O . ILE A 1 627 ? 22.854 -10.262 -17.624 1.00 94.56 627 ILE A O 1
ATOM 4804 N N . LEU A 1 628 ? 24.594 -9.636 -16.363 1.00 93.00 628 LEU A N 1
ATOM 4805 C CA . LEU A 1 628 ? 24.657 -8.258 -16.855 1.00 93.00 628 LEU A CA 1
ATOM 4806 C C . LEU A 1 628 ? 25.436 -8.195 -18.178 1.00 93.00 628 LEU A C 1
ATOM 4808 O O . LEU A 1 628 ? 26.487 -8.833 -18.276 1.00 93.00 628 LEU A O 1
ATOM 4812 N N . THR A 1 629 ? 24.943 -7.432 -19.156 1.00 89.19 629 THR A N 1
ATOM 4813 C CA . THR A 1 629 ? 25.549 -7.349 -20.498 1.00 89.19 629 THR A CA 1
ATOM 4814 C C . THR A 1 629 ? 26.655 -6.310 -20.633 1.00 89.19 629 THR A C 1
ATOM 4816 O O . THR A 1 629 ? 27.599 -6.563 -21.371 1.00 89.19 629 THR A O 1
ATOM 4819 N N . GLY A 1 630 ? 26.565 -5.177 -19.930 1.00 78.50 630 GLY A N 1
ATOM 4820 C CA . GLY A 1 630 ? 27.560 -4.103 -19.983 1.00 78.50 630 GLY A CA 1
ATOM 4821 C C . GLY A 1 630 ? 28.154 -3.804 -18.608 1.00 78.50 630 GLY A C 1
ATOM 4822 O O . GLY A 1 630 ? 27.467 -3.904 -17.591 1.00 78.50 630 GLY A O 1
ATOM 4823 N N . MET A 1 631 ? 29.432 -3.434 -18.561 1.00 72.81 631 MET A N 1
ATOM 4824 C CA . MET A 1 631 ? 30.057 -2.862 -17.364 1.00 72.81 631 MET A CA 1
ATOM 4825 C C . MET A 1 631 ? 30.559 -1.464 -17.694 1.00 72.81 631 MET A C 1
ATOM 4827 O O . MET A 1 631 ? 31.130 -1.256 -18.760 1.00 72.81 631 MET A O 1
ATOM 4831 N N . ASP A 1 632 ? 30.328 -0.532 -16.779 1.00 70.88 632 ASP A N 1
ATOM 4832 C CA . ASP A 1 632 ? 30.679 0.878 -16.939 1.00 70.88 632 ASP A CA 1
ATOM 4833 C C . ASP A 1 632 ? 31.445 1.356 -15.694 1.00 70.88 632 ASP A C 1
ATOM 4835 O O . ASP A 1 632 ? 31.325 0.783 -14.604 1.00 70.88 632 ASP A O 1
ATOM 4839 N N . GLU A 1 633 ? 32.266 2.386 -15.869 1.00 66.88 633 GLU A N 1
ATOM 4840 C CA . GLU A 1 633 ? 32.974 3.076 -14.791 1.00 66.88 633 GLU A CA 1
ATOM 4841 C C . GLU A 1 633 ? 32.045 4.026 -14.020 1.00 66.88 633 GLU A C 1
ATOM 4843 O O . GLU A 1 633 ? 32.318 4.359 -12.864 1.00 66.88 633 GLU A O 1
ATOM 4848 N N . SER A 1 634 ? 30.926 4.433 -14.630 1.00 73.31 634 SER A N 1
ATOM 4849 C CA . SER A 1 634 ? 29.941 5.340 -14.037 1.00 73.31 634 SER A CA 1
ATOM 4850 C C . SER A 1 634 ? 28.532 4.735 -13.982 1.00 73.31 634 SER A C 1
ATOM 4852 O O . SER A 1 634 ? 28.214 3.795 -14.705 1.00 73.31 634 SER A O 1
ATOM 4854 N N . VAL A 1 635 ? 27.692 5.241 -13.071 1.00 82.88 635 VAL A N 1
ATOM 4855 C CA . VAL A 1 635 ? 26.261 4.891 -12.991 1.00 82.88 635 VAL A CA 1
ATOM 4856 C C . VAL A 1 635 ? 25.425 6.158 -13.068 1.00 82.88 635 VAL A C 1
ATOM 4858 O O . VAL A 1 635 ? 25.831 7.202 -12.545 1.00 82.88 635 VAL A O 1
ATOM 4861 N N . ASP A 1 636 ? 24.232 6.043 -13.642 1.00 89.56 636 ASP A N 1
ATOM 4862 C CA . ASP A 1 636 ? 23.225 7.094 -13.577 1.00 89.56 636 ASP A CA 1
ATOM 4863 C C . ASP A 1 636 ? 22.597 7.128 -12.171 1.00 89.56 636 ASP A C 1
ATOM 4865 O O . ASP A 1 636 ? 22.115 6.118 -11.653 1.00 89.56 636 ASP A O 1
ATOM 4869 N N . TYR A 1 637 ? 22.618 8.300 -11.532 1.00 91.69 637 TYR A N 1
ATOM 4870 C CA . TYR A 1 637 ? 22.020 8.522 -10.213 1.00 91.69 637 TYR A CA 1
ATOM 4871 C C . TYR A 1 637 ? 20.681 9.238 -10.336 1.00 91.69 637 TYR A C 1
ATOM 4873 O O . TYR A 1 637 ? 20.536 10.185 -11.110 1.00 91.69 637 TYR A O 1
ATOM 4881 N N . HIS A 1 638 ? 19.714 8.807 -9.536 1.00 93.62 638 HIS A N 1
ATOM 4882 C CA . HIS A 1 638 ? 18.403 9.433 -9.407 1.00 93.62 638 HIS A CA 1
ATOM 4883 C C . HIS A 1 638 ? 18.235 9.841 -7.948 1.00 93.62 638 HIS A C 1
ATOM 4885 O O . HIS A 1 638 ? 18.385 9.018 -7.050 1.00 93.62 638 HIS A O 1
ATOM 4891 N N . VAL A 1 639 ? 17.990 11.120 -7.678 1.00 95.44 639 VAL A N 1
ATOM 4892 C CA . VAL A 1 639 ? 17.896 11.633 -6.307 1.00 95.44 639 VAL A CA 1
ATOM 4893 C C . VAL A 1 639 ? 16.438 11.910 -5.982 1.00 95.44 639 VAL A C 1
ATOM 4895 O O . VAL A 1 639 ? 15.825 12.764 -6.614 1.00 95.44 639 VAL A O 1
ATOM 4898 N N . SER A 1 640 ? 15.898 11.209 -4.986 1.00 95.94 640 SER A N 1
ATOM 4899 C CA . SER A 1 640 ? 14.551 11.401 -4.448 1.00 95.94 640 SER A CA 1
ATOM 4900 C C . SER A 1 640 ? 14.631 12.118 -3.104 1.00 95.94 640 SER A C 1
ATOM 4902 O O . SER A 1 640 ? 15.084 11.548 -2.108 1.00 95.94 640 SER A O 1
ATOM 4904 N N . VAL A 1 641 ? 14.190 13.374 -3.089 1.00 95.81 641 VAL A N 1
ATOM 4905 C CA . VAL A 1 641 ? 14.100 14.209 -1.889 1.00 95.81 641 VAL A CA 1
ATOM 4906 C C . VAL A 1 641 ? 12.683 14.106 -1.329 1.00 95.81 641 VAL A C 1
ATOM 4908 O O . VAL A 1 641 ? 11.742 14.663 -1.898 1.00 95.81 641 VAL A O 1
ATOM 4911 N N . GLU A 1 642 ? 12.526 13.364 -0.237 1.00 95.94 642 GLU A N 1
ATOM 4912 C CA . GLU A 1 642 ? 11.233 13.050 0.383 1.00 95.94 642 GLU A CA 1
ATOM 4913 C C . GLU A 1 642 ? 10.905 14.014 1.523 1.00 95.94 642 GLU A C 1
ATOM 4915 O O . GLU A 1 642 ? 11.784 14.421 2.278 1.00 95.94 642 GLU A O 1
ATOM 4920 N N . TYR A 1 643 ? 9.637 14.379 1.667 1.00 94.38 643 TYR A N 1
ATOM 4921 C CA . TYR A 1 643 ? 9.159 15.238 2.747 1.00 94.38 643 TYR A CA 1
ATOM 4922 C C . TYR A 1 643 ? 7.824 14.739 3.290 1.00 94.38 643 TYR A C 1
ATOM 4924 O O . TYR A 1 643 ? 7.004 14.181 2.555 1.00 94.38 643 TYR A O 1
ATOM 4932 N N . GLU A 1 644 ? 7.604 14.946 4.584 1.00 94.19 644 GLU A N 1
ATOM 4933 C CA . GLU A 1 644 ? 6.417 14.508 5.310 1.00 94.19 644 GLU A CA 1
ATOM 4934 C C . GLU A 1 644 ? 5.378 15.627 5.472 1.00 94.19 644 GLU A C 1
ATOM 4936 O O . GLU A 1 644 ? 5.602 16.803 5.176 1.00 94.19 644 GLU A O 1
ATOM 4941 N N . VAL A 1 645 ? 4.184 15.253 5.941 1.00 91.50 645 VAL A N 1
ATOM 4942 C CA . VAL A 1 645 ? 3.139 16.227 6.271 1.00 91.50 645 VAL A CA 1
ATOM 4943 C C . VAL A 1 645 ? 3.619 17.101 7.422 1.00 91.50 645 VAL A C 1
ATOM 4945 O O . VAL A 1 645 ? 3.916 16.606 8.505 1.00 91.50 645 VAL A O 1
ATOM 4948 N N . GLY A 1 646 ? 3.598 18.415 7.222 1.00 90.75 646 GLY A N 1
ATOM 4949 C CA . GLY A 1 646 ? 3.941 19.369 8.265 1.00 90.75 646 GLY A CA 1
ATOM 4950 C C . GLY A 1 646 ? 5.426 19.700 8.365 1.00 90.75 646 GLY A C 1
ATOM 4951 O O . GLY A 1 646 ? 5.738 20.569 9.179 1.00 90.75 646 GLY A O 1
ATOM 4952 N N . ASP A 1 647 ? 6.295 19.108 7.539 1.00 90.44 647 ASP A N 1
ATOM 4953 C CA . ASP A 1 647 ? 7.688 19.543 7.420 1.00 90.44 647 ASP A CA 1
ATOM 4954 C C . ASP A 1 647 ? 7.751 21.038 7.093 1.00 90.44 647 ASP A C 1
ATOM 4956 O O . ASP A 1 647 ? 6.990 21.539 6.258 1.00 90.44 647 ASP A O 1
ATOM 4960 N N . GLU A 1 648 ? 8.656 21.753 7.761 1.00 88.88 648 GLU A N 1
ATOM 4961 C CA . GLU A 1 648 ? 8.887 23.180 7.549 1.00 88.88 648 GLU A CA 1
ATOM 4962 C C . GLU A 1 648 ? 10.259 23.406 6.932 1.00 88.88 648 GLU A C 1
ATOM 4964 O O . GLU A 1 648 ? 11.285 23.042 7.502 1.00 88.88 648 GLU A O 1
ATOM 4969 N N . TRP A 1 649 ? 10.282 24.069 5.781 1.00 86.00 649 TRP A N 1
ATOM 4970 C CA . TRP A 1 649 ? 11.519 24.424 5.105 1.00 86.00 649 TRP A CA 1
ATOM 4971 C C . TRP A 1 649 ? 11.388 25.797 4.449 1.00 86.00 649 TRP A C 1
ATOM 4973 O O . TRP A 1 649 ? 10.396 26.098 3.793 1.00 86.00 649 TRP A O 1
ATOM 4983 N N . SER A 1 650 ? 12.384 26.665 4.650 1.00 82.06 650 SER A N 1
ATOM 4984 C CA . SER A 1 650 ? 12.438 28.019 4.073 1.00 82.06 650 SER A CA 1
ATOM 4985 C C . SER A 1 650 ? 11.161 28.867 4.283 1.00 82.06 650 SER A C 1
ATOM 4987 O O . SER A 1 650 ? 10.790 29.653 3.412 1.00 82.06 650 SER A O 1
ATOM 4989 N N . GLY A 1 651 ? 10.492 28.720 5.435 1.00 80.69 651 GLY A N 1
ATOM 4990 C CA . GLY A 1 651 ? 9.286 29.481 5.796 1.00 80.69 651 GLY A CA 1
ATOM 4991 C C . GLY A 1 651 ? 7.979 28.970 5.175 1.00 80.69 651 GLY A C 1
ATOM 4992 O O . GLY A 1 651 ? 6.939 29.600 5.357 1.00 80.69 651 GLY A O 1
ATOM 4993 N N . VAL A 1 652 ? 8.010 27.840 4.462 1.00 84.56 652 VAL A N 1
ATOM 4994 C CA . VAL A 1 652 ? 6.819 27.143 3.958 1.00 84.56 652 VAL A CA 1
ATOM 4995 C C . VAL A 1 652 ? 6.659 25.789 4.643 1.00 84.56 652 VAL A C 1
ATOM 4997 O O . VAL A 1 652 ? 7.632 25.200 5.112 1.00 84.56 652 VAL A O 1
ATOM 5000 N N . ARG A 1 653 ? 5.416 25.302 4.704 1.00 89.62 653 ARG A N 1
ATOM 5001 C CA . ARG A 1 653 ? 5.058 24.025 5.326 1.00 89.62 653 ARG A CA 1
ATOM 5002 C C . ARG A 1 653 ? 4.429 23.091 4.300 1.00 89.62 653 ARG A C 1
ATOM 5004 O O . ARG A 1 653 ? 3.510 23.507 3.594 1.00 89.62 653 ARG A O 1
ATOM 5011 N N . ALA A 1 654 ? 4.878 21.840 4.251 1.00 90.62 654 ALA A N 1
ATOM 5012 C CA . ALA A 1 654 ? 4.325 20.839 3.348 1.00 90.62 654 ALA A CA 1
ATOM 5013 C C . ALA A 1 654 ? 2.907 20.410 3.794 1.00 90.62 654 ALA A C 1
ATOM 5015 O O . ALA A 1 654 ? 2.735 19.920 4.915 1.00 90.62 654 ALA A O 1
ATOM 5016 N N . PRO A 1 655 ? 1.869 20.545 2.944 1.00 88.69 655 PRO A N 1
ATOM 5017 C CA . PRO A 1 655 ? 0.502 20.141 3.288 1.00 88.69 655 PRO A CA 1
ATOM 5018 C C . PRO A 1 655 ? 0.278 18.626 3.167 1.00 88.69 655 PRO A C 1
ATOM 5020 O O . PRO A 1 655 ? -0.715 18.106 3.676 1.00 88.69 655 PRO A O 1
ATOM 5023 N N . ARG A 1 656 ? 1.164 17.918 2.453 1.00 83.12 656 ARG A N 1
ATOM 5024 C CA . ARG A 1 656 ? 1.100 16.476 2.185 1.00 83.12 656 ARG A CA 1
ATOM 5025 C C . ARG A 1 656 ? 2.506 15.890 2.101 1.00 83.12 656 ARG A C 1
ATOM 5027 O O . ARG A 1 656 ? 3.406 16.566 1.613 1.00 83.12 656 ARG A O 1
ATOM 5034 N N . ALA A 1 657 ? 2.647 14.628 2.502 1.00 88.44 657 ALA A N 1
ATOM 5035 C CA . ALA A 1 657 ? 3.872 13.876 2.282 1.00 88.44 657 ALA A CA 1
ATOM 5036 C C . ALA A 1 657 ? 4.034 13.572 0.789 1.00 88.44 657 ALA A C 1
ATOM 5038 O O . ALA A 1 657 ? 3.088 13.103 0.145 1.00 88.44 657 ALA A O 1
ATOM 5039 N N . ASN A 1 658 ? 5.202 13.873 0.231 1.00 91.06 658 ASN A N 1
ATOM 5040 C CA . ASN A 1 658 ? 5.500 13.624 -1.173 1.00 91.06 658 ASN A CA 1
ATOM 5041 C C . ASN A 1 658 ? 7.017 13.613 -1.421 1.00 91.06 658 ASN A C 1
ATOM 5043 O O . ASN A 1 658 ? 7.810 13.699 -0.486 1.00 91.06 658 ASN A O 1
ATOM 5047 N N . ARG A 1 659 ? 7.425 13.482 -2.685 1.00 92.88 659 ARG A N 1
ATOM 5048 C CA . ARG A 1 659 ? 8.836 13.452 -3.081 1.00 92.88 659 ARG A CA 1
ATOM 5049 C C . ARG A 1 659 ? 9.106 14.299 -4.316 1.00 92.88 659 ARG A C 1
ATOM 5051 O O . ARG A 1 659 ? 8.267 14.384 -5.214 1.00 92.88 659 ARG A O 1
ATOM 5058 N N . PHE A 1 660 ? 10.290 14.895 -4.358 1.00 92.88 660 PHE A N 1
ATOM 5059 C CA . PHE A 1 660 ? 10.830 15.586 -5.521 1.00 92.88 660 PHE A CA 1
ATOM 5060 C C . PHE A 1 660 ? 12.018 14.791 -6.062 1.00 92.88 660 PHE A C 1
ATOM 5062 O O . PHE A 1 660 ? 13.010 14.609 -5.356 1.00 92.88 660 PHE A O 1
ATOM 5069 N N . ILE A 1 661 ? 11.921 14.324 -7.302 1.00 92.19 661 ILE A N 1
ATOM 5070 C CA . ILE A 1 661 ? 12.956 13.532 -7.962 1.00 92.19 661 ILE A CA 1
ATOM 5071 C C . ILE A 1 661 ? 13.711 14.413 -8.954 1.00 92.19 661 ILE A C 1
ATOM 5073 O O . ILE A 1 661 ? 13.115 15.175 -9.716 1.00 92.19 661 ILE A O 1
ATOM 5077 N N . PHE A 1 662 ? 15.034 14.301 -8.976 1.00 92.81 662 PHE A N 1
ATOM 5078 C CA . PHE A 1 662 ? 15.833 14.840 -10.067 1.00 92.81 662 PHE A CA 1
ATOM 5079 C C . PHE A 1 662 ? 16.962 13.898 -10.455 1.00 92.81 662 PHE A C 1
ATOM 5081 O O . PHE A 1 662 ? 17.523 13.176 -9.629 1.00 92.81 662 PHE A O 1
ATOM 5088 N N . HIS A 1 663 ? 17.303 13.920 -11.733 1.00 92.12 663 HIS A N 1
ATOM 5089 C CA . HIS A 1 663 ? 18.311 13.040 -12.303 1.00 92.12 663 HIS A CA 1
ATOM 5090 C C . HIS A 1 663 ? 19.016 13.732 -13.466 1.00 92.12 663 HIS A C 1
ATOM 5092 O O . HIS A 1 663 ? 18.532 14.716 -14.029 1.00 92.12 663 HIS A O 1
ATOM 5098 N N . ARG A 1 664 ? 20.176 13.200 -13.840 1.00 90.81 664 ARG A N 1
ATOM 5099 C CA . ARG A 1 664 ? 20.848 13.528 -15.097 1.00 90.81 664 ARG A CA 1
ATOM 5100 C C . ARG A 1 664 ? 21.208 12.231 -15.796 1.00 90.81 664 ARG A C 1
ATOM 5102 O O . ARG A 1 664 ? 22.365 11.834 -15.852 1.00 90.81 664 ARG A O 1
ATOM 5109 N N . ASP A 1 665 ? 20.170 11.563 -16.267 1.00 88.69 665 ASP A N 1
ATOM 5110 C CA . ASP A 1 665 ? 20.298 10.244 -16.866 1.00 88.69 665 ASP A CA 1
ATOM 5111 C C . ASP A 1 665 ? 20.548 10.379 -18.369 1.00 88.69 665 ASP A C 1
ATOM 5113 O O . ASP A 1 665 ? 19.646 10.729 -19.135 1.00 88.69 665 ASP A O 1
ATOM 5117 N N . GLN A 1 666 ? 21.799 10.182 -18.784 1.00 84.81 666 GLN A N 1
ATOM 5118 C CA . GLN A 1 666 ? 22.187 10.256 -20.197 1.00 84.81 666 GLN A CA 1
ATOM 5119 C C . GLN A 1 666 ? 22.359 8.885 -20.840 1.00 84.81 666 GLN A C 1
ATOM 5121 O O . GLN A 1 666 ? 22.221 8.785 -22.062 1.00 84.81 666 GLN A O 1
ATOM 5126 N N . GLY A 1 667 ? 22.676 7.862 -20.042 1.00 86.88 667 GLY A N 1
ATOM 5127 C CA . GLY A 1 667 ? 22.872 6.503 -20.524 1.00 86.88 667 GLY A CA 1
ATOM 5128 C C . GLY A 1 667 ? 21.546 5.852 -20.892 1.00 86.88 667 GLY A C 1
ATOM 5129 O O . GLY A 1 667 ? 21.347 5.433 -22.038 1.00 86.88 667 GLY A O 1
ATOM 5130 N N . ASN A 1 668 ? 20.603 5.822 -19.949 1.00 89.31 668 ASN A N 1
ATOM 5131 C CA . ASN A 1 668 ? 19.330 5.133 -20.148 1.00 89.31 668 ASN A CA 1
ATOM 5132 C C . ASN A 1 668 ? 18.447 5.864 -21.168 1.00 89.31 668 ASN A C 1
ATOM 5134 O O . ASN A 1 668 ? 17.842 5.215 -22.020 1.00 89.31 668 ASN A O 1
ATOM 5138 N N . SER A 1 669 ? 18.451 7.200 -21.167 1.00 89.50 669 SER A N 1
ATOM 5139 C CA . SER A 1 669 ? 17.705 8.018 -22.140 1.00 89.50 669 SER A CA 1
ATOM 5140 C C . SER A 1 669 ? 18.197 7.882 -23.586 1.00 89.50 669 SER A C 1
ATOM 5142 O O . SER A 1 669 ? 17.423 8.061 -24.523 1.00 89.50 669 SER A O 1
ATOM 5144 N N . ARG A 1 670 ? 19.467 7.513 -23.797 1.00 91.62 670 ARG A N 1
ATOM 5145 C CA . ARG A 1 670 ? 20.037 7.254 -25.133 1.00 91.62 670 ARG A CA 1
ATOM 5146 C C . ARG A 1 670 ? 20.186 5.775 -25.464 1.00 91.62 670 ARG A C 1
ATOM 5148 O O . ARG A 1 670 ? 20.793 5.434 -26.478 1.00 91.62 670 ARG A O 1
ATOM 5155 N N . LEU A 1 671 ? 19.633 4.895 -24.628 1.00 92.25 671 LEU A N 1
ATOM 5156 C CA . LEU A 1 671 ? 19.670 3.443 -24.813 1.00 92.25 671 LEU A CA 1
ATOM 5157 C C . LEU A 1 671 ? 21.100 2.910 -25.025 1.00 92.25 671 LEU A C 1
ATOM 5159 O O . LEU A 1 671 ? 21.313 1.993 -25.821 1.00 92.25 671 LEU A O 1
ATOM 5163 N N . THR A 1 672 ? 22.092 3.463 -24.318 1.00 90.44 672 THR A N 1
ATOM 5164 C CA . THR A 1 672 ? 23.519 3.137 -24.526 1.00 90.44 672 THR A CA 1
ATOM 5165 C C . THR A 1 672 ? 23.850 1.667 -24.273 1.00 90.44 672 THR A C 1
ATOM 5167 O O . THR A 1 672 ? 24.797 1.145 -24.850 1.00 90.44 672 THR A O 1
ATOM 5170 N N . SER A 1 673 ? 23.038 0.971 -23.472 1.00 91.25 673 SER A N 1
ATOM 5171 C CA . SER A 1 673 ? 23.168 -0.464 -23.191 1.00 91.25 673 SER A CA 1
ATOM 5172 C C . SER A 1 673 ? 22.623 -1.382 -24.298 1.00 91.25 673 SER A C 1
ATOM 5174 O O . SER A 1 673 ? 22.867 -2.591 -24.267 1.00 91.25 673 SER A O 1
ATOM 5176 N N . LEU A 1 674 ? 21.906 -0.850 -25.298 1.00 93.25 674 LEU A N 1
ATOM 5177 C CA . LEU A 1 674 ? 21.294 -1.643 -26.372 1.00 93.25 674 LEU A CA 1
ATOM 5178 C C . LEU A 1 674 ? 22.305 -2.452 -27.214 1.00 93.25 674 LEU A C 1
ATOM 5180 O O . LEU A 1 674 ? 21.992 -3.606 -27.517 1.00 93.25 674 LEU A O 1
ATOM 5184 N N . PRO A 1 675 ? 23.487 -1.934 -27.610 1.00 92.19 675 PRO A N 1
ATOM 5185 C CA . PRO A 1 675 ? 24.453 -2.699 -28.405 1.00 92.19 675 PRO A CA 1
ATOM 5186 C C . PRO A 1 675 ? 24.970 -3.955 -27.686 1.00 92.19 675 PRO A C 1
ATOM 5188 O O . PRO A 1 675 ? 24.926 -5.049 -28.256 1.00 92.19 675 PRO A O 1
ATOM 5191 N N . ASP A 1 676 ? 25.375 -3.825 -26.419 1.00 91.94 676 ASP A N 1
ATOM 5192 C CA . ASP A 1 676 ? 25.854 -4.946 -25.594 1.00 91.94 676 ASP A CA 1
ATOM 5193 C C . ASP A 1 676 ? 24.733 -5.937 -25.275 1.00 91.94 676 ASP A C 1
ATOM 5195 O O . ASP A 1 676 ? 24.929 -7.158 -25.234 1.00 91.94 676 ASP A O 1
ATOM 5199 N N . PHE A 1 677 ? 23.521 -5.415 -25.086 1.00 94.12 677 PHE A N 1
ATOM 5200 C CA . PHE A 1 677 ? 22.345 -6.247 -24.910 1.00 94.12 677 PHE A CA 1
ATOM 5201 C C . PHE A 1 677 ? 22.041 -7.066 -26.170 1.00 94.12 677 PHE A C 1
ATOM 5203 O O . PHE A 1 677 ? 21.837 -8.278 -26.078 1.00 94.12 677 PHE A O 1
ATOM 5210 N N . ARG A 1 678 ? 22.087 -6.437 -27.353 1.00 93.75 678 ARG A N 1
ATOM 5211 C CA . ARG A 1 678 ? 21.864 -7.083 -28.657 1.00 93.75 678 ARG A CA 1
ATOM 5212 C C . ARG A 1 678 ? 22.887 -8.190 -28.922 1.00 93.75 678 ARG A C 1
ATOM 5214 O O . ARG A 1 678 ? 22.499 -9.277 -29.354 1.00 93.75 678 ARG A O 1
ATOM 5221 N N . SER A 1 679 ? 24.169 -7.950 -28.642 1.00 91.81 679 SER A N 1
ATOM 5222 C CA . SER A 1 679 ? 25.231 -8.945 -28.860 1.00 91.81 679 SER A CA 1
ATOM 5223 C C . SER A 1 679 ? 25.062 -10.172 -27.952 1.00 91.81 679 SER A C 1
ATOM 5225 O O . SER A 1 679 ? 25.134 -11.314 -28.416 1.00 91.81 679 SER A O 1
ATOM 5227 N N . SER A 1 680 ? 24.730 -9.948 -26.678 1.00 93.44 680 SER A N 1
ATOM 5228 C CA . SER A 1 680 ? 24.560 -11.006 -25.675 1.00 93.44 680 SER A CA 1
ATOM 5229 C C . SER A 1 680 ? 23.284 -11.835 -25.877 1.00 93.44 680 SER A C 1
ATOM 5231 O O . SER A 1 680 ? 23.246 -13.025 -25.542 1.00 93.44 680 SER A O 1
ATOM 5233 N N . LEU A 1 681 ? 22.238 -11.238 -26.461 1.00 92.88 681 LEU A N 1
ATOM 5234 C CA . LEU A 1 681 ? 20.940 -11.885 -26.669 1.00 92.88 681 LEU A CA 1
ATOM 5235 C C . LEU A 1 681 ? 21.043 -13.156 -27.531 1.00 92.88 681 LEU A C 1
ATOM 5237 O O . LEU A 1 681 ? 20.383 -14.160 -27.245 1.00 92.88 681 LEU A O 1
ATOM 5241 N N . THR A 1 682 ? 21.902 -13.128 -28.557 1.00 87.50 682 THR A N 1
ATOM 5242 C CA . THR A 1 682 ? 22.080 -14.231 -29.518 1.00 87.50 682 THR A CA 1
ATOM 5243 C C . THR A 1 682 ? 22.588 -15.500 -28.835 1.00 87.50 682 THR A C 1
ATOM 5245 O O . THR A 1 682 ? 22.071 -16.592 -29.084 1.00 87.50 682 THR A O 1
ATOM 5248 N N . ALA A 1 683 ? 23.564 -15.363 -27.933 1.00 92.25 683 ALA A N 1
ATOM 5249 C CA . ALA A 1 683 ? 24.096 -16.480 -27.157 1.00 92.25 683 ALA A CA 1
ATOM 5250 C C . ALA A 1 683 ? 23.094 -16.959 -26.092 1.00 92.25 683 ALA A C 1
ATOM 5252 O O . ALA A 1 683 ? 22.931 -18.161 -25.876 1.00 92.25 683 ALA A O 1
ATOM 5253 N N . PHE A 1 684 ? 22.385 -16.024 -25.454 1.00 94.94 684 PHE A N 1
ATOM 5254 C CA . PHE A 1 684 ? 21.458 -16.321 -24.364 1.00 94.94 684 PHE A CA 1
ATOM 5255 C C . PHE A 1 684 ? 20.183 -17.055 -24.823 1.00 94.94 684 PHE A C 1
ATOM 5257 O O . PHE A 1 684 ? 19.691 -17.941 -24.117 1.00 94.94 684 PHE A O 1
ATOM 5264 N N . ARG A 1 685 ? 19.677 -16.742 -26.028 1.00 94.19 685 ARG A N 1
ATOM 5265 C CA . ARG A 1 685 ? 18.460 -17.323 -26.634 1.00 94.19 685 ARG A CA 1
ATOM 5266 C C . ARG A 1 685 ? 17.246 -17.275 -25.683 1.00 94.19 685 ARG A C 1
ATOM 5268 O O . ARG A 1 685 ? 16.769 -18.339 -25.265 1.00 94.19 685 ARG A O 1
ATOM 5275 N N . PRO A 1 686 ? 16.760 -16.077 -25.319 1.00 95.81 686 PRO A N 1
ATOM 5276 C CA . PRO A 1 686 ? 15.672 -15.931 -24.357 1.00 95.81 686 PRO A CA 1
ATOM 5277 C C . PRO A 1 686 ? 14.367 -16.561 -24.856 1.00 95.81 686 PRO A C 1
ATOM 5279 O O . PRO A 1 686 ? 14.082 -16.569 -26.052 1.00 95.81 686 PRO A O 1
ATOM 5282 N N . ASP A 1 687 ? 13.562 -17.055 -23.918 1.00 93.94 687 ASP A N 1
ATOM 5283 C CA . ASP A 1 687 ? 12.183 -17.486 -24.164 1.00 93.94 687 ASP A CA 1
ATOM 5284 C C . ASP A 1 687 ? 11.231 -16.264 -24.140 1.00 93.94 687 ASP A C 1
ATOM 5286 O O . ASP A 1 687 ? 10.248 -16.203 -24.883 1.00 93.94 687 ASP A O 1
ATOM 5290 N N . VAL A 1 688 ? 11.562 -15.260 -23.315 1.00 95.44 688 VAL A N 1
ATOM 5291 C CA . VAL A 1 688 ? 10.848 -13.980 -23.188 1.00 95.44 688 VAL A CA 1
ATOM 5292 C C . VAL A 1 688 ? 11.847 -12.823 -23.188 1.00 95.44 688 VAL A C 1
ATOM 5294 O O . VAL A 1 688 ? 12.875 -12.889 -22.514 1.00 95.44 688 VAL A O 1
ATOM 5297 N N . LEU A 1 689 ? 11.526 -11.763 -23.925 1.00 97.50 689 LEU A N 1
ATOM 5298 C CA . LEU A 1 689 ? 12.235 -10.489 -23.940 1.00 97.50 689 LEU A CA 1
ATOM 5299 C C . LEU A 1 689 ? 11.331 -9.407 -23.338 1.00 97.50 689 LEU A C 1
ATOM 5301 O O . LEU A 1 689 ? 10.214 -9.206 -23.803 1.00 97.50 689 LEU A O 1
ATOM 5305 N N . VAL A 1 690 ? 11.814 -8.714 -22.315 1.00 97.88 690 VAL A N 1
ATOM 5306 C CA . VAL A 1 690 ? 11.126 -7.611 -21.644 1.00 97.88 690 VAL A CA 1
ATOM 5307 C C . VAL A 1 690 ? 11.858 -6.309 -21.944 1.00 97.88 690 VAL A C 1
ATOM 5309 O O . VAL A 1 690 ? 13.069 -6.232 -21.742 1.00 97.88 690 VAL A O 1
ATOM 5312 N N . ILE A 1 691 ? 11.123 -5.300 -22.408 1.00 96.50 691 ILE A N 1
ATOM 5313 C CA . ILE A 1 691 ? 11.612 -3.940 -22.647 1.00 96.50 691 ILE A CA 1
ATOM 5314 C C . ILE A 1 691 ? 10.827 -2.971 -21.763 1.00 96.50 691 ILE A C 1
ATOM 5316 O O . ILE A 1 691 ? 9.603 -3.021 -21.733 1.00 96.50 691 ILE A O 1
ATOM 5320 N N . GLY A 1 692 ? 11.521 -2.075 -21.077 1.00 93.06 692 GLY A N 1
ATOM 5321 C CA . GLY A 1 692 ? 10.972 -0.975 -20.292 1.00 93.06 692 GLY A CA 1
ATOM 5322 C C . GLY A 1 692 ? 12.028 0.116 -20.111 1.00 93.06 692 GLY A C 1
ATOM 5323 O O . GLY A 1 692 ? 13.109 0.032 -20.696 1.00 93.06 692 GLY A O 1
ATOM 5324 N N . GLY A 1 693 ? 11.719 1.141 -19.314 1.00 88.69 693 GLY A N 1
ATOM 5325 C CA . GLY A 1 693 ? 12.649 2.248 -19.039 1.00 88.69 693 GLY A CA 1
ATOM 5326 C C . GLY A 1 693 ? 12.636 3.369 -20.085 1.00 88.69 693 GLY A C 1
ATOM 5327 O O . GLY A 1 693 ? 13.362 4.346 -19.939 1.00 88.69 693 GLY A O 1
ATOM 5328 N N . LEU A 1 694 ? 11.794 3.270 -21.120 1.00 92.75 694 LEU A 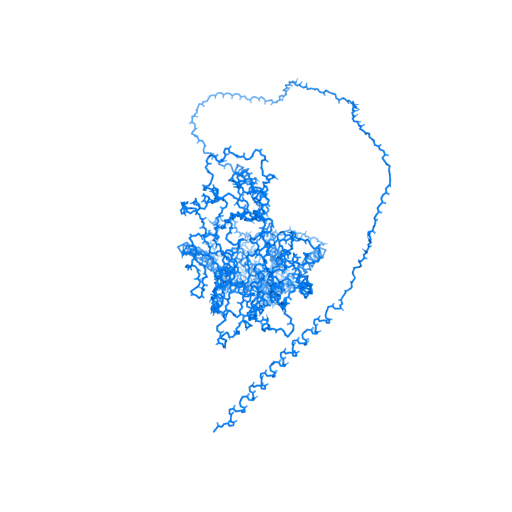N 1
ATOM 5329 C CA . LEU A 1 694 ? 11.733 4.248 -22.213 1.00 92.75 694 LEU A CA 1
ATOM 5330 C C . LEU A 1 694 ? 11.134 5.599 -21.801 1.00 92.75 694 LEU A C 1
ATOM 5332 O O . LEU A 1 694 ? 11.345 6.586 -22.494 1.00 92.75 694 LEU A O 1
ATOM 5336 N N . GLN A 1 695 ? 10.428 5.671 -20.670 1.00 88.44 695 GLN A N 1
ATOM 5337 C CA . GLN A 1 695 ? 9.940 6.935 -20.113 1.00 88.44 695 GLN A CA 1
ATOM 5338 C C . GLN A 1 695 ? 11.070 7.905 -19.764 1.00 88.44 695 GLN A C 1
ATOM 5340 O O . GLN A 1 695 ? 10.863 9.109 -19.761 1.00 88.44 695 GLN A O 1
ATOM 5345 N N . LEU A 1 696 ? 12.283 7.393 -19.528 1.00 88.62 696 LEU A N 1
ATOM 5346 C CA . LEU A 1 696 ? 13.461 8.224 -19.284 1.00 88.62 696 LEU A CA 1
ATOM 5347 C C . LEU A 1 696 ? 13.882 9.014 -20.527 1.00 88.62 696 LEU A C 1
ATOM 5349 O O . LEU A 1 696 ? 14.729 9.887 -20.424 1.00 88.62 696 LEU A O 1
ATOM 5353 N N . MET A 1 697 ? 13.325 8.711 -21.702 1.00 90.75 697 MET A N 1
ATOM 5354 C CA . MET A 1 697 ? 13.526 9.508 -22.911 1.00 90.75 697 MET A CA 1
ATOM 5355 C C . MET A 1 697 ? 12.668 10.780 -22.924 1.00 90.75 697 MET A C 1
ATOM 5357 O O . MET A 1 697 ? 12.936 11.676 -23.725 1.00 90.75 697 MET A O 1
ATOM 5361 N N . ASP A 1 698 ? 11.636 10.843 -22.084 1.00 85.81 698 ASP A N 1
ATOM 5362 C CA . ASP A 1 698 ? 10.659 11.923 -22.044 1.00 85.81 698 ASP A CA 1
ATOM 5363 C C . ASP A 1 698 ? 11.169 13.116 -21.216 1.00 85.81 698 ASP A C 1
ATOM 5365 O O . ASP A 1 698 ? 11.842 12.949 -20.200 1.00 85.81 698 ASP A O 1
ATOM 5369 N N . GLY A 1 699 ? 10.873 14.339 -21.658 1.00 79.88 699 GLY A N 1
ATOM 5370 C CA . GLY A 1 699 ? 11.248 15.567 -20.945 1.00 79.88 699 GLY A CA 1
ATOM 5371 C C . GLY A 1 699 ? 12.752 15.878 -20.865 1.00 79.88 699 GLY A C 1
ATOM 5372 O O . GLY A 1 699 ? 13.143 16.762 -20.100 1.00 79.88 699 GLY A O 1
ATOM 5373 N N . ILE A 1 700 ? 13.606 15.190 -21.636 1.00 84.06 700 ILE A N 1
ATOM 5374 C CA . ILE A 1 700 ? 15.054 15.454 -21.700 1.00 84.06 700 ILE A CA 1
ATOM 5375 C C . ILE A 1 700 ? 15.394 16.322 -22.921 1.00 84.06 700 ILE A C 1
ATOM 5377 O O . ILE A 1 700 ? 14.875 16.084 -24.012 1.00 84.06 700 ILE A O 1
ATOM 5381 N N . PRO A 1 701 ? 16.303 17.308 -22.788 1.00 82.88 701 PRO A N 1
ATOM 5382 C CA . PRO A 1 701 ? 16.779 18.078 -23.928 1.00 82.88 701 PRO A CA 1
ATOM 5383 C C . PRO A 1 701 ? 17.685 17.230 -24.834 1.00 82.88 701 PRO A C 1
ATOM 5385 O O . PRO A 1 701 ? 18.791 16.834 -24.448 1.00 82.88 701 PRO A O 1
ATOM 5388 N N . TYR A 1 702 ? 17.233 17.005 -26.067 1.00 85.25 702 TYR A N 1
ATOM 5389 C CA . TYR A 1 702 ? 18.034 16.416 -27.140 1.00 85.25 702 TYR A CA 1
ATOM 5390 C C . TYR A 1 702 ? 18.714 17.512 -27.956 1.00 85.25 702 TYR A C 1
ATOM 5392 O O . TYR A 1 702 ? 18.116 18.546 -28.250 1.00 85.25 702 TYR A O 1
ATOM 5400 N N . ALA A 1 703 ? 19.972 17.285 -28.343 1.00 81.75 703 ALA A N 1
ATOM 5401 C CA . ALA A 1 703 ? 20.711 18.243 -29.169 1.00 81.75 703 ALA A CA 1
ATOM 5402 C C . ALA A 1 703 ? 20.115 18.343 -30.583 1.00 81.75 703 ALA A C 1
ATOM 5404 O O . ALA A 1 703 ? 20.199 19.383 -31.232 1.00 81.75 703 ALA A O 1
ATOM 5405 N N . ASN A 1 704 ? 19.507 17.252 -31.047 1.00 85.12 704 ASN A N 1
ATOM 5406 C CA . ASN A 1 704 ? 18.823 17.147 -32.323 1.00 85.12 704 ASN A CA 1
ATOM 5407 C C . ASN A 1 704 ? 17.409 16.601 -32.082 1.00 85.12 704 ASN A C 1
ATOM 5409 O O . ASN A 1 704 ? 17.249 15.537 -31.489 1.00 85.12 704 ASN A O 1
ATOM 5413 N N . SER A 1 705 ? 16.387 17.292 -32.587 1.00 84.31 705 SER A N 1
ATOM 5414 C CA . SER A 1 705 ? 14.983 16.884 -32.439 1.00 84.31 705 SER A CA 1
ATOM 5415 C C . SER A 1 705 ? 14.657 15.527 -33.078 1.00 84.31 705 SER A C 1
ATOM 5417 O O . SER A 1 705 ? 13.672 14.905 -32.700 1.00 84.31 705 SER A O 1
ATOM 5419 N N . SER A 1 706 ? 15.488 15.041 -34.008 1.00 89.75 706 SER A N 1
ATOM 5420 C CA . SER A 1 706 ? 15.341 13.713 -34.631 1.00 89.75 706 SER A CA 1
ATOM 5421 C C . SER A 1 706 ? 16.052 12.574 -33.883 1.00 89.75 706 SER A C 1
ATOM 5423 O O . SER A 1 706 ? 15.863 11.407 -34.225 1.00 89.75 706 SER A O 1
ATOM 5425 N N . GLU A 1 707 ? 16.853 12.879 -32.854 1.00 92.88 707 GLU A N 1
ATOM 5426 C CA . GLU A 1 707 ? 17.592 11.875 -32.071 1.00 92.88 707 GLU A CA 1
ATOM 5427 C C . GLU A 1 707 ? 16.665 10.827 -31.416 1.00 92.88 707 GLU A C 1
ATOM 5429 O O . GLU A 1 707 ? 16.937 9.633 -31.583 1.00 92.88 707 GLU A O 1
ATOM 5434 N N . PRO A 1 708 ? 15.540 11.193 -30.762 1.00 93.12 708 PRO A N 1
ATOM 5435 C CA . PRO A 1 708 ? 14.653 10.210 -30.134 1.00 93.12 708 PRO A CA 1
ATOM 5436 C C . PRO A 1 708 ? 14.012 9.244 -31.133 1.00 93.12 708 PRO A C 1
ATOM 5438 O O . PRO A 1 708 ? 13.947 8.041 -30.878 1.00 93.12 708 PRO A O 1
ATOM 5441 N N . GLU A 1 709 ? 13.574 9.749 -32.292 1.00 95.00 709 GLU A N 1
ATOM 5442 C CA . GLU A 1 709 ? 13.002 8.914 -33.352 1.00 95.00 709 GLU A CA 1
ATOM 5443 C C . GLU A 1 709 ? 14.052 7.950 -33.914 1.00 95.00 709 GLU A C 1
ATOM 5445 O O . GLU A 1 709 ? 13.758 6.771 -34.095 1.00 95.00 709 GLU A O 1
ATOM 5450 N N . ALA A 1 710 ? 15.295 8.397 -34.121 1.00 95.56 710 ALA A N 1
ATOM 5451 C CA . ALA A 1 710 ? 16.376 7.527 -34.581 1.00 95.56 710 ALA A CA 1
ATOM 5452 C C . ALA A 1 710 ? 16.689 6.400 -33.577 1.00 95.56 710 ALA A C 1
ATOM 5454 O O . ALA A 1 710 ? 16.842 5.240 -33.972 1.00 95.56 710 ALA A O 1
ATOM 5455 N N . LEU A 1 711 ? 16.738 6.721 -32.279 1.00 95.75 711 LEU A N 1
ATOM 5456 C CA . LEU A 1 711 ? 16.962 5.751 -31.202 1.00 95.75 711 LEU A CA 1
ATOM 5457 C C . LEU A 1 711 ? 15.829 4.720 -31.120 1.00 95.75 711 LEU A C 1
ATOM 5459 O O . LEU A 1 711 ? 16.088 3.512 -31.121 1.00 95.75 711 LEU A O 1
ATOM 5463 N N . LEU A 1 712 ? 14.575 5.181 -31.104 1.00 96.12 712 LEU A N 1
ATOM 5464 C CA . LEU A 1 712 ? 13.403 4.306 -31.055 1.00 96.12 712 LEU A CA 1
ATOM 5465 C C . LEU A 1 712 ? 13.258 3.482 -32.335 1.00 96.12 712 LEU A C 1
ATOM 5467 O O . LEU A 1 712 ? 12.928 2.303 -32.255 1.00 96.12 712 LEU A O 1
ATOM 5471 N N . SER A 1 713 ? 13.574 4.043 -33.502 1.00 95.88 713 SER A N 1
ATOM 5472 C CA . SER A 1 713 ? 13.588 3.320 -34.775 1.00 95.88 713 SER A CA 1
ATOM 5473 C C . SER A 1 713 ? 14.624 2.193 -34.786 1.00 95.88 713 SER A C 1
ATOM 5475 O O . SER A 1 713 ? 14.296 1.061 -35.148 1.00 95.88 713 SER A O 1
ATOM 5477 N N . ASN A 1 714 ? 15.844 2.442 -34.293 1.00 96.94 714 ASN A N 1
ATOM 5478 C CA . ASN A 1 714 ? 16.867 1.404 -34.129 1.00 96.94 714 ASN A CA 1
ATOM 5479 C C . ASN A 1 714 ? 16.426 0.302 -33.144 1.00 96.94 714 ASN A C 1
ATOM 5481 O O . ASN A 1 714 ? 16.631 -0.888 -33.402 1.00 96.94 714 ASN A O 1
ATOM 5485 N N . LEU A 1 715 ? 15.787 0.678 -32.030 1.00 96.38 715 LEU A N 1
ATOM 5486 C CA . LEU A 1 715 ? 15.203 -0.282 -31.093 1.00 96.38 715 LEU A CA 1
ATOM 5487 C C . LEU A 1 715 ? 14.088 -1.103 -31.759 1.00 96.38 715 LEU A C 1
ATOM 5489 O O . LEU A 1 715 ? 14.077 -2.325 -31.639 1.00 96.38 715 LEU A O 1
ATOM 5493 N N . GLY A 1 716 ? 13.187 -0.462 -32.501 1.00 95.06 716 GLY A N 1
ATOM 5494 C CA . GLY A 1 716 ? 12.113 -1.133 -33.229 1.00 95.06 716 GLY A CA 1
ATOM 5495 C C . GLY A 1 716 ? 12.634 -2.115 -34.276 1.00 95.06 716 GLY A C 1
ATOM 5496 O O . GLY A 1 716 ? 12.136 -3.238 -34.355 1.00 95.06 716 GLY A O 1
ATOM 5497 N N . GLY A 1 717 ? 13.692 -1.744 -35.006 1.00 94.50 717 GLY A N 1
ATOM 5498 C CA . GLY A 1 717 ? 14.413 -2.645 -35.906 1.00 94.50 717 GLY A CA 1
ATOM 5499 C C . GLY A 1 717 ? 14.911 -3.893 -35.176 1.00 94.50 717 GLY A C 1
ATOM 5500 O O . GLY A 1 717 ? 14.559 -5.009 -35.553 1.00 94.50 717 GLY A O 1
ATOM 5501 N N . PHE A 1 718 ? 15.608 -3.714 -34.051 1.00 94.81 718 PHE A N 1
ATOM 5502 C CA . PHE A 1 718 ? 16.054 -4.830 -33.209 1.00 94.81 718 PHE A CA 1
ATOM 5503 C C . PHE A 1 718 ? 14.918 -5.735 -32.735 1.00 94.81 718 PHE A C 1
ATOM 5505 O O . PHE A 1 718 ? 15.056 -6.958 -32.782 1.00 94.81 718 PHE A O 1
ATOM 5512 N N . LEU A 1 719 ? 13.805 -5.159 -32.275 1.00 94.69 719 LEU A N 1
ATOM 5513 C CA . LEU A 1 719 ? 12.655 -5.933 -31.807 1.00 94.69 719 LEU A CA 1
ATOM 5514 C C . LEU A 1 719 ? 12.001 -6.716 -32.948 1.00 94.69 719 LEU A C 1
ATOM 5516 O O . LEU A 1 719 ? 11.610 -7.864 -32.743 1.00 94.69 719 LEU A O 1
ATOM 5520 N N . SER A 1 720 ? 11.941 -6.136 -34.149 1.00 93.00 720 SER A N 1
ATOM 5521 C CA . SER A 1 720 ? 11.392 -6.800 -35.335 1.00 93.00 720 SER A CA 1
ATOM 5522 C C . SER A 1 720 ? 12.227 -8.007 -35.792 1.00 93.00 720 SER A C 1
ATOM 5524 O O . SER A 1 720 ? 11.670 -8.998 -36.264 1.00 93.00 720 SER A O 1
ATOM 5526 N N . GLU A 1 721 ? 13.549 -7.973 -35.582 1.00 92.25 721 GLU A N 1
ATOM 5527 C CA . GLU A 1 721 ? 14.461 -9.089 -35.877 1.00 92.25 721 GLU A CA 1
ATOM 5528 C C . GLU A 1 721 ? 14.262 -10.278 -34.924 1.00 92.25 721 GLU A C 1
ATOM 5530 O O . GLU A 1 721 ? 14.555 -11.429 -35.266 1.00 92.25 721 GLU A O 1
ATOM 5535 N N . GLN A 1 722 ? 13.742 -10.032 -33.718 1.00 92.69 722 GLN A N 1
ATOM 5536 C CA . GLN A 1 722 ? 13.489 -11.098 -32.761 1.00 92.69 722 GLN A CA 1
ATOM 5537 C C . GLN A 1 722 ? 12.227 -11.843 -33.186 1.00 92.69 722 GLN A C 1
ATOM 5539 O O . GLN A 1 722 ? 11.129 -11.324 -33.053 1.00 92.69 722 GLN A O 1
ATOM 5544 N N . THR A 1 723 ? 12.346 -13.080 -33.674 1.00 88.38 723 THR A N 1
ATOM 5545 C CA . THR A 1 723 ? 11.192 -13.906 -34.105 1.00 88.38 723 THR A CA 1
ATOM 5546 C C . THR A 1 723 ? 10.820 -15.004 -33.107 1.00 88.38 723 THR A C 1
ATOM 5548 O O . THR A 1 723 ? 9.672 -15.436 -33.051 1.00 88.38 723 THR A O 1
ATOM 5551 N N . GLN A 1 724 ? 11.778 -15.440 -32.290 1.00 89.44 724 GLN A N 1
ATOM 5552 C CA . GLN A 1 724 ? 11.611 -16.546 -31.343 1.00 89.44 724 GLN A CA 1
ATOM 5553 C C . GLN A 1 724 ? 10.973 -16.120 -30.004 1.00 89.44 724 GLN A C 1
ATOM 5555 O O . GLN A 1 724 ? 9.928 -16.683 -29.657 1.00 89.44 724 GLN A O 1
ATOM 5560 N N . PRO A 1 725 ? 11.530 -15.148 -29.244 1.00 94.88 725 PRO A N 1
ATOM 5561 C CA . PRO A 1 725 ? 10.992 -14.808 -27.928 1.00 94.88 725 PRO A CA 1
ATOM 5562 C C . PRO A 1 725 ? 9.628 -14.116 -28.020 1.00 94.88 725 PRO A C 1
ATOM 5564 O O . PRO A 1 725 ? 9.328 -13.404 -28.987 1.00 94.88 725 PRO A O 1
ATOM 5567 N N . LEU A 1 726 ? 8.815 -14.293 -26.976 1.00 95.31 726 LEU A N 1
ATOM 5568 C CA . LEU A 1 726 ? 7.686 -13.401 -26.689 1.00 95.31 726 LEU A CA 1
ATOM 5569 C C . LEU A 1 726 ? 8.230 -12.054 -26.206 1.00 95.31 726 LEU A C 1
ATOM 5571 O O . LEU A 1 726 ? 9.099 -12.038 -25.337 1.00 95.31 726 LEU A O 1
ATOM 5575 N N . ILE A 1 727 ? 7.721 -10.949 -26.744 1.00 96.88 727 ILE A N 1
ATOM 5576 C CA . ILE A 1 727 ? 8.159 -9.600 -26.376 1.00 96.88 727 ILE A CA 1
ATOM 5577 C C . ILE A 1 727 ? 7.103 -8.956 -25.480 1.00 96.88 727 ILE A C 1
ATOM 5579 O O . ILE A 1 727 ? 5.929 -8.872 -25.846 1.00 96.88 727 ILE A O 1
ATOM 5583 N N . HIS A 1 728 ? 7.525 -8.506 -24.305 1.00 97.38 728 HIS A N 1
ATOM 5584 C CA . HIS A 1 728 ? 6.710 -7.756 -23.364 1.00 97.38 728 HIS A CA 1
ATOM 5585 C C . HIS A 1 728 ? 7.252 -6.333 -23.231 1.00 97.38 728 HIS A C 1
ATOM 5587 O O . HIS A 1 728 ? 8.440 -6.149 -22.976 1.00 97.38 728 HIS A O 1
ATOM 5593 N N . PHE A 1 729 ? 6.382 -5.344 -23.399 1.00 96.88 729 PHE A N 1
ATOM 5594 C CA . PHE A 1 729 ? 6.692 -3.947 -23.138 1.00 96.88 729 PHE A CA 1
ATOM 5595 C C . PHE A 1 729 ? 6.083 -3.531 -21.796 1.00 96.88 729 PHE A C 1
ATOM 5597 O O . PHE A 1 729 ? 4.860 -3.518 -21.659 1.00 96.88 729 PHE A O 1
ATOM 5604 N N . GLU A 1 730 ? 6.926 -3.210 -20.820 1.00 96.75 730 GLU A N 1
ATOM 5605 C CA . GLU A 1 730 ? 6.493 -2.588 -19.570 1.00 96.75 730 GLU A CA 1
ATOM 5606 C C . GLU A 1 730 ? 6.440 -1.076 -19.793 1.00 96.75 730 GLU A C 1
ATOM 5608 O O . GLU A 1 730 ? 7.477 -0.407 -19.879 1.00 96.75 730 GLU A O 1
ATOM 5613 N N . MET A 1 731 ? 5.222 -0.559 -19.954 1.00 92.31 731 MET A N 1
ATOM 5614 C CA . MET A 1 731 ? 4.986 0.864 -20.128 1.00 92.31 731 MET A CA 1
ATOM 5615 C C . MET A 1 731 ? 5.146 1.580 -18.785 1.00 92.31 731 MET A C 1
ATOM 5617 O O . MET A 1 731 ? 4.908 1.013 -17.725 1.00 92.31 731 MET A O 1
ATOM 5621 N N . ALA A 1 732 ? 5.567 2.836 -18.854 1.00 87.00 732 ALA A N 1
ATOM 5622 C CA . ALA A 1 732 ? 5.589 3.754 -17.729 1.00 87.00 732 ALA A CA 1
ATOM 5623 C C . ALA A 1 732 ? 4.953 5.090 -18.153 1.00 87.00 732 ALA A C 1
ATOM 5625 O O . ALA A 1 732 ? 4.461 5.226 -19.277 1.00 87.00 732 ALA A O 1
ATOM 5626 N N . SER A 1 733 ? 4.946 6.076 -17.260 1.00 82.62 733 SER A N 1
ATOM 5627 C CA . SER A 1 733 ? 4.333 7.382 -17.515 1.00 82.62 733 SER A CA 1
ATOM 5628 C C . SER A 1 733 ? 5.057 8.176 -18.611 1.00 82.62 733 SER A C 1
ATOM 5630 O O . SER A 1 733 ? 6.250 8.428 -18.496 1.00 82.62 733 SER A O 1
ATOM 5632 N N . PHE A 1 734 ? 4.307 8.642 -19.614 1.00 87.31 734 PHE A N 1
ATOM 5633 C CA . PHE A 1 734 ? 4.753 9.604 -20.630 1.00 87.31 734 PHE A CA 1
ATOM 5634 C C . PHE A 1 734 ? 3.879 10.862 -20.562 1.00 87.31 734 PHE A C 1
ATOM 5636 O O . PHE A 1 734 ? 2.647 10.763 -20.584 1.00 87.31 734 PHE A O 1
ATOM 5643 N N . ALA A 1 735 ? 4.515 12.025 -20.483 1.00 83.56 735 ALA A N 1
ATOM 5644 C CA . ALA A 1 735 ? 3.900 13.343 -20.543 1.00 83.56 735 ALA A CA 1
ATOM 5645 C C . ALA A 1 735 ? 3.851 13.890 -21.981 1.00 83.56 735 ALA A C 1
ATOM 5647 O O . ALA A 1 735 ? 2.865 14.536 -22.343 1.00 83.56 735 ALA A O 1
ATOM 5648 N N . ASP A 1 736 ? 4.870 13.618 -22.805 1.00 87.19 736 ASP A N 1
ATOM 5649 C CA . ASP A 1 736 ? 4.924 14.074 -24.197 1.00 87.19 736 ASP A CA 1
ATOM 5650 C C . ASP A 1 736 ? 4.146 13.129 -25.134 1.00 87.19 736 ASP A C 1
ATOM 5652 O O . ASP A 1 736 ? 4.390 11.919 -25.228 1.00 87.19 736 ASP A O 1
ATOM 5656 N N . ALA A 1 737 ? 3.184 13.706 -25.857 1.00 89.50 737 ALA A N 1
ATOM 5657 C CA . ALA A 1 737 ? 2.326 12.992 -26.794 1.00 89.50 737 ALA A CA 1
ATOM 5658 C C . ALA A 1 737 ? 3.101 12.403 -27.981 1.00 89.50 737 ALA A C 1
ATOM 5660 O O . ALA A 1 737 ? 2.794 11.301 -28.438 1.00 89.50 737 ALA A O 1
ATOM 5661 N N . ASP A 1 738 ? 4.067 13.147 -28.510 1.00 91.06 738 ASP A N 1
ATOM 5662 C CA . ASP A 1 738 ? 4.844 12.770 -29.681 1.00 91.06 738 ASP A CA 1
ATOM 5663 C C . ASP A 1 738 ? 5.874 11.702 -29.317 1.00 91.06 738 ASP A C 1
ATOM 5665 O O . ASP A 1 738 ? 6.013 10.719 -30.051 1.00 91.06 738 ASP A O 1
ATOM 5669 N N . MET A 1 739 ? 6.475 11.792 -28.126 1.00 91.75 739 MET A N 1
ATOM 5670 C CA . MET A 1 739 ? 7.301 10.708 -27.586 1.00 91.75 739 MET A CA 1
ATOM 5671 C C . MET A 1 739 ? 6.500 9.405 -27.459 1.00 91.75 739 MET A C 1
ATOM 5673 O O . MET A 1 739 ? 6.928 8.353 -27.945 1.00 91.75 739 MET A O 1
ATOM 5677 N N . LEU A 1 740 ? 5.295 9.460 -26.879 1.00 93.19 740 LEU A N 1
ATOM 5678 C CA . LEU A 1 740 ? 4.451 8.272 -26.747 1.00 93.19 740 LEU A CA 1
ATOM 5679 C C . LEU A 1 740 ? 4.034 7.706 -28.117 1.00 93.19 740 LEU A C 1
ATOM 5681 O O . LEU A 1 740 ? 4.037 6.487 -28.299 1.00 93.19 740 LEU A O 1
ATOM 5685 N N . LYS A 1 741 ? 3.751 8.550 -29.120 1.00 92.94 741 LYS A N 1
ATOM 5686 C CA . LYS A 1 741 ? 3.486 8.095 -30.501 1.00 92.94 741 LYS A CA 1
ATOM 5687 C C . LYS A 1 741 ? 4.682 7.358 -31.107 1.00 92.94 741 LYS A C 1
ATOM 5689 O O . LYS A 1 741 ? 4.484 6.327 -31.755 1.00 92.94 741 LYS A O 1
ATOM 5694 N N . LEU A 1 742 ? 5.909 7.836 -30.887 1.00 94.19 742 LEU A N 1
ATOM 5695 C CA . LEU A 1 742 ? 7.119 7.149 -31.350 1.00 94.19 742 LEU A CA 1
ATOM 5696 C C . LEU A 1 742 ? 7.279 5.778 -30.678 1.00 94.19 742 LEU A C 1
ATOM 5698 O O . LEU A 1 742 ? 7.547 4.785 -31.358 1.00 94.19 742 LEU A O 1
ATOM 5702 N N . VAL A 1 743 ? 7.042 5.692 -29.366 1.00 94.88 743 VAL A N 1
ATOM 5703 C CA . VAL A 1 743 ? 7.069 4.423 -28.619 1.00 94.88 743 VAL A CA 1
ATOM 5704 C C . VAL A 1 743 ? 5.999 3.455 -29.134 1.00 94.88 743 VAL A C 1
ATOM 5706 O O . VAL A 1 743 ? 6.288 2.277 -29.353 1.00 94.88 743 VAL A O 1
ATOM 5709 N N . ILE A 1 744 ? 4.782 3.935 -29.406 1.00 93.31 744 ILE A N 1
ATOM 5710 C CA . ILE A 1 744 ? 3.714 3.120 -30.002 1.00 93.31 744 ILE A CA 1
ATOM 5711 C C . ILE A 1 744 ? 4.166 2.557 -31.359 1.00 93.31 744 ILE A C 1
ATOM 5713 O O . ILE A 1 744 ? 4.067 1.349 -31.607 1.00 93.31 744 ILE A O 1
ATOM 5717 N N . ARG A 1 745 ? 4.702 3.422 -32.226 1.00 92.50 745 ARG A N 1
ATOM 5718 C CA . ARG A 1 745 ? 5.104 3.077 -33.594 1.00 92.50 745 ARG A CA 1
ATOM 5719 C C . ARG A 1 745 ? 6.261 2.083 -33.641 1.00 92.50 745 ARG A C 1
ATOM 5721 O O . ARG A 1 745 ? 6.218 1.145 -34.430 1.00 92.50 745 ARG A O 1
ATOM 5728 N N . HIS A 1 746 ? 7.294 2.280 -32.828 1.00 94.12 746 HIS A N 1
ATOM 5729 C CA . HIS A 1 746 ? 8.525 1.498 -32.940 1.00 94.12 746 HIS A CA 1
ATOM 5730 C C . HIS A 1 746 ? 8.617 0.338 -31.946 1.00 94.12 746 HIS A C 1
ATOM 5732 O O . HIS A 1 746 ? 9.228 -0.682 -32.262 1.00 94.12 746 HIS A O 1
ATOM 5738 N N . VAL A 1 747 ? 7.992 0.444 -30.772 1.00 94.56 747 VAL A N 1
ATOM 5739 C CA . VAL A 1 747 ? 8.133 -0.548 -29.693 1.00 94.56 747 VAL A CA 1
ATOM 5740 C C . VAL A 1 747 ? 6.858 -1.357 -29.523 1.00 94.56 747 VAL A C 1
ATOM 5742 O O . VAL A 1 747 ? 6.889 -2.579 -29.671 1.00 94.56 747 VAL A O 1
ATOM 5745 N N . LEU A 1 748 ? 5.722 -0.698 -29.275 1.00 93.69 748 LEU A N 1
ATOM 5746 C CA . LEU A 1 748 ? 4.461 -1.398 -29.007 1.00 93.69 748 LEU A CA 1
ATOM 5747 C C . LEU A 1 748 ? 3.977 -2.208 -30.221 1.00 93.69 748 LEU A C 1
ATOM 5749 O O . LEU A 1 748 ? 3.481 -3.320 -30.056 1.00 93.69 748 LEU A O 1
ATOM 5753 N N . SER A 1 749 ? 4.214 -1.701 -31.435 1.00 92.44 749 SER A N 1
ATOM 5754 C CA . SER A 1 749 ? 3.922 -2.394 -32.705 1.00 92.44 749 SER A CA 1
ATOM 5755 C C . SER A 1 749 ? 4.777 -3.655 -32.940 1.00 92.44 749 SER A C 1
ATOM 5757 O O . SER A 1 749 ? 4.503 -4.445 -33.843 1.00 92.44 749 SER A O 1
ATOM 5759 N N . ASN A 1 750 ? 5.812 -3.866 -32.119 1.00 93.88 750 ASN A N 1
ATOM 5760 C CA . ASN A 1 750 ? 6.679 -5.044 -32.135 1.00 93.88 750 ASN A CA 1
ATOM 5761 C C . ASN A 1 750 ? 6.548 -5.895 -30.852 1.00 93.88 750 ASN A C 1
ATOM 5763 O O . ASN A 1 750 ? 7.371 -6.779 -30.621 1.00 93.88 750 ASN A O 1
ATOM 5767 N N . ALA A 1 751 ? 5.524 -5.677 -30.019 1.00 94.81 751 ALA A N 1
ATOM 5768 C CA . ALA A 1 751 ? 5.320 -6.408 -28.765 1.00 94.81 751 ALA A CA 1
ATOM 5769 C C . ALA A 1 751 ? 4.161 -7.426 -28.842 1.00 94.81 751 ALA A C 1
ATOM 5771 O O . ALA A 1 751 ? 3.132 -7.184 -29.469 1.00 94.81 751 ALA A O 1
ATOM 5772 N N . ASP A 1 752 ? 4.286 -8.569 -28.154 1.00 95.44 752 ASP A N 1
ATOM 5773 C CA . ASP A 1 752 ? 3.174 -9.518 -27.954 1.00 95.44 752 ASP A CA 1
ATOM 5774 C C . ASP A 1 752 ? 2.350 -9.184 -26.707 1.00 95.44 752 ASP A C 1
ATOM 5776 O O . ASP A 1 752 ? 1.201 -9.623 -26.581 1.00 95.44 752 ASP A O 1
ATOM 5780 N N . SER A 1 753 ? 2.948 -8.474 -25.749 1.00 96.62 753 SER A N 1
ATOM 5781 C CA . SER A 1 753 ? 2.321 -8.124 -24.483 1.00 96.62 753 SER A CA 1
ATOM 5782 C C . SER A 1 753 ? 2.697 -6.724 -24.026 1.00 96.62 753 SER A C 1
ATOM 5784 O O . SER A 1 753 ? 3.822 -6.292 -24.243 1.00 96.62 753 SER A O 1
ATOM 5786 N N . VAL A 1 754 ? 1.774 -6.063 -23.330 1.00 96.88 754 VAL A N 1
ATOM 5787 C CA . VAL A 1 754 ? 2.020 -4.786 -22.654 1.00 96.88 754 VAL A CA 1
ATOM 5788 C C . VAL A 1 754 ? 1.617 -4.861 -21.178 1.00 96.88 754 VAL A C 1
ATOM 5790 O O . VAL A 1 754 ? 0.616 -5.511 -20.848 1.00 96.88 754 VAL A O 1
ATOM 5793 N N . GLY A 1 755 ? 2.420 -4.260 -20.304 1.00 97.00 755 GLY A N 1
ATOM 5794 C CA . GLY A 1 755 ? 2.148 -4.038 -18.882 1.00 97.00 755 GLY A CA 1
ATOM 5795 C C . GLY A 1 755 ? 1.951 -2.548 -18.610 1.00 97.00 755 GLY A C 1
ATOM 5796 O O . GLY A 1 755 ? 2.618 -1.734 -19.247 1.00 97.00 755 GLY A O 1
ATOM 5797 N N . LEU A 1 756 ? 0.965 -2.202 -17.778 1.00 94.56 756 LEU A N 1
ATOM 5798 C CA . LEU A 1 756 ? 0.556 -0.815 -17.526 1.00 94.56 756 LEU A CA 1
ATOM 5799 C C . LEU A 1 756 ? -0.306 -0.678 -16.260 1.00 94.56 756 LEU A C 1
ATOM 5801 O O . LEU A 1 756 ? -1.004 -1.622 -15.880 1.00 94.56 756 LEU A O 1
ATOM 5805 N N . ASN A 1 757 ? -0.295 0.502 -15.641 1.00 92.75 757 ASN A N 1
ATOM 5806 C CA . ASN A 1 757 ? -1.070 0.833 -14.437 1.00 92.75 757 ASN A CA 1
ATOM 5807 C C . ASN A 1 757 ? -2.333 1.682 -14.708 1.00 92.75 757 ASN A C 1
ATOM 5809 O O . ASN A 1 757 ? -2.734 1.910 -15.855 1.00 92.75 757 ASN A O 1
ATOM 5813 N N . GLU A 1 758 ? -2.998 2.150 -13.642 1.00 89.69 758 GLU A N 1
ATOM 5814 C CA . GLU A 1 758 ? -4.205 2.986 -13.719 1.00 89.69 758 GLU A CA 1
ATOM 5815 C C . GLU A 1 758 ? -3.998 4.382 -14.327 1.00 89.69 758 GLU A C 1
ATOM 5817 O O . GLU A 1 758 ? -4.979 5.046 -14.670 1.00 89.69 758 GLU A O 1
ATOM 5822 N N . GLN A 1 759 ? -2.753 4.841 -14.454 1.00 87.00 759 GLN A N 1
ATOM 5823 C CA . GLN A 1 759 ? -2.403 6.111 -15.090 1.00 87.00 759 GLN A CA 1
ATOM 5824 C C . GLN A 1 759 ? -2.057 5.910 -16.565 1.00 87.00 759 GLN A C 1
ATOM 5826 O O . GLN A 1 759 ? -2.554 6.627 -17.433 1.00 87.00 759 GLN A O 1
ATOM 5831 N N . GLU A 1 760 ? -1.271 4.881 -16.860 1.00 91.94 760 GLU A N 1
ATOM 5832 C CA . GLU A 1 760 ? -0.774 4.575 -18.199 1.00 91.94 760 GLU A CA 1
ATOM 5833 C C . GLU A 1 760 ? -1.871 4.058 -19.130 1.00 91.94 760 GLU A C 1
ATOM 5835 O O . GLU A 1 760 ? -1.912 4.459 -20.292 1.00 91.94 760 GLU A O 1
ATOM 5840 N N . LEU A 1 761 ? -2.794 3.219 -18.634 1.00 94.56 761 LEU A N 1
ATOM 5841 C CA . LEU A 1 761 ? -3.901 2.691 -19.440 1.00 94.56 761 LEU A CA 1
ATOM 5842 C C . LEU A 1 761 ? -4.756 3.801 -20.076 1.00 94.56 761 LEU A C 1
ATOM 5844 O O . LEU A 1 761 ? -4.879 3.829 -21.305 1.00 94.56 761 LEU A O 1
ATOM 5848 N N . PRO A 1 762 ? -5.378 4.706 -19.295 1.00 92.38 762 PRO A N 1
ATOM 5849 C CA . PRO A 1 762 ? -6.206 5.753 -19.873 1.00 92.38 762 PRO A CA 1
ATOM 5850 C C . PRO A 1 762 ? -5.382 6.752 -20.698 1.00 92.38 762 PRO A C 1
ATOM 5852 O O . PRO A 1 762 ? -5.897 7.254 -21.694 1.00 92.38 762 PRO A O 1
ATOM 5855 N N . ASN A 1 763 ? -4.110 6.993 -20.355 1.00 91.19 763 ASN A N 1
ATOM 5856 C CA . ASN A 1 763 ? -3.233 7.857 -21.147 1.00 91.19 763 ASN A CA 1
ATOM 5857 C C . ASN A 1 763 ? -2.955 7.275 -22.539 1.00 91.19 763 ASN A C 1
ATOM 5859 O O . ASN A 1 763 ? -3.151 7.952 -23.547 1.00 91.19 763 ASN A O 1
ATOM 5863 N N . LEU A 1 764 ? -2.600 5.990 -22.607 1.00 93.75 764 LEU A N 1
ATOM 5864 C CA . LEU A 1 764 ? -2.362 5.297 -23.869 1.00 93.75 764 LEU A CA 1
ATOM 5865 C C . LEU A 1 764 ? -3.618 5.264 -24.747 1.00 93.75 764 LEU A C 1
ATOM 5867 O O . LEU A 1 764 ? -3.542 5.541 -25.942 1.00 93.75 764 LEU A O 1
ATOM 5871 N N . VAL A 1 765 ? -4.781 4.967 -24.157 1.00 93.94 765 VAL A N 1
ATOM 5872 C CA . VAL A 1 765 ? -6.065 4.992 -24.879 1.00 93.94 765 VAL A CA 1
ATOM 5873 C C . VAL A 1 765 ? -6.366 6.397 -25.403 1.00 93.94 765 VAL A C 1
ATOM 5875 O O . VAL A 1 765 ? -6.706 6.545 -26.573 1.00 93.94 765 VAL A O 1
ATOM 5878 N N . SER A 1 766 ? -6.180 7.433 -24.579 1.00 92.38 766 SER A N 1
ATOM 5879 C CA . SER A 1 766 ? -6.415 8.822 -24.984 1.00 92.38 766 SER A CA 1
ATOM 5880 C C . SER A 1 766 ? -5.526 9.246 -26.149 1.00 92.38 766 SER A C 1
ATOM 5882 O O . SER A 1 766 ? -6.023 9.847 -27.101 1.00 92.38 766 SER A O 1
ATOM 5884 N N . VAL A 1 767 ? -4.232 8.912 -26.126 1.00 92.12 767 VAL A N 1
ATOM 5885 C CA . VAL A 1 767 ? -3.319 9.255 -27.228 1.00 92.12 767 VAL A CA 1
ATOM 5886 C C . VAL A 1 767 ? -3.680 8.508 -28.508 1.00 92.12 767 VAL A C 1
ATOM 5888 O O . VAL A 1 767 ? -3.660 9.115 -29.576 1.00 92.12 767 VAL A O 1
ATOM 5891 N N . LEU A 1 768 ? -4.069 7.234 -28.422 1.00 90.62 768 LEU A N 1
ATOM 5892 C CA . LEU A 1 768 ? -4.492 6.461 -29.592 1.00 90.62 768 LEU A CA 1
ATOM 5893 C C . LEU A 1 768 ? -5.793 6.986 -30.217 1.00 90.62 768 LEU A C 1
ATOM 5895 O O . LEU A 1 768 ? -5.936 6.956 -31.435 1.00 90.62 768 LEU A O 1
ATOM 5899 N N . GLU A 1 769 ? -6.736 7.468 -29.408 1.00 90.31 769 GLU A N 1
ATOM 5900 C CA . GLU A 1 769 ? -8.056 7.891 -29.892 1.00 90.31 769 GLU A CA 1
ATOM 5901 C C . GLU A 1 769 ? -8.143 9.383 -30.232 1.00 90.31 769 GLU A C 1
ATOM 5903 O O . GLU A 1 769 ? -8.856 9.769 -31.154 1.00 90.31 769 GLU A O 1
ATOM 5908 N N . THR A 1 770 ? -7.440 10.233 -29.482 1.00 89.50 770 THR A N 1
ATOM 5909 C CA . THR A 1 770 ? -7.553 11.701 -29.574 1.00 89.50 770 THR A CA 1
ATOM 5910 C C . THR A 1 770 ? -6.248 12.387 -29.972 1.00 89.50 770 THR A C 1
ATOM 5912 O O . THR A 1 770 ? -6.247 13.580 -30.276 1.00 89.50 770 THR A O 1
ATOM 5915 N N . GLY A 1 771 ? -5.122 11.666 -29.942 1.00 89.06 771 GLY A N 1
ATOM 5916 C CA . GLY A 1 771 ? -3.791 12.226 -30.174 1.00 89.06 771 GLY A CA 1
ATOM 5917 C C . GLY A 1 771 ? -3.240 13.066 -29.018 1.00 89.06 771 GLY A C 1
ATOM 5918 O O . GLY A 1 771 ? -2.161 13.638 -29.175 1.00 89.06 771 GLY A O 1
ATOM 5919 N N . LYS A 1 772 ? -3.950 13.157 -27.882 1.00 86.62 772 LYS A N 1
ATOM 5920 C CA . LYS A 1 772 ? -3.576 13.984 -26.724 1.00 86.62 772 LYS A CA 1
ATOM 5921 C C . LYS A 1 772 ? -3.431 13.149 -25.443 1.00 86.62 772 LYS A C 1
ATOM 5923 O O . LYS A 1 772 ? -4.270 12.273 -25.203 1.00 86.62 772 LYS A O 1
ATOM 5928 N N . PRO A 1 773 ? -2.406 13.420 -24.614 1.00 84.31 773 PRO A N 1
ATOM 5929 C CA . PRO A 1 773 ? -2.203 12.735 -23.349 1.00 84.31 773 PRO A CA 1
ATOM 5930 C C . PRO A 1 773 ? -3.141 13.303 -22.285 1.00 84.31 773 PRO A C 1
ATOM 5932 O O . PRO A 1 773 ? -3.592 14.450 -22.372 1.00 84.31 773 PRO A O 1
ATOM 5935 N N . ILE A 1 774 ? -3.425 12.500 -21.265 1.00 81.44 774 ILE A N 1
ATOM 5936 C CA . ILE A 1 774 ? -4.148 12.964 -20.079 1.00 81.44 774 ILE A CA 1
ATOM 5937 C C . ILE A 1 774 ? -3.166 13.182 -18.936 1.00 81.44 774 ILE A C 1
ATOM 5939 O O . ILE A 1 774 ? -2.258 12.390 -18.714 1.00 81.44 774 ILE A O 1
ATOM 5943 N N . VAL A 1 775 ? -3.382 14.261 -18.190 1.00 61.47 775 VAL A N 1
ATOM 5944 C CA . VAL A 1 775 ? -2.480 14.681 -17.108 1.00 61.47 775 VAL A CA 1
ATOM 5945 C C . VAL A 1 775 ? -2.881 14.069 -15.760 1.00 61.47 775 VAL A C 1
ATOM 5947 O O . VAL A 1 775 ? -2.059 13.958 -14.856 1.00 61.47 775 VAL A O 1
ATOM 5950 N N . LEU A 1 776 ? -4.147 13.668 -15.599 1.00 62.66 776 LEU A N 1
ATOM 5951 C CA . LEU A 1 776 ? -4.694 13.194 -14.327 1.00 62.66 776 LEU A CA 1
ATOM 5952 C C . LEU A 1 776 ? -5.595 11.975 -14.526 1.00 62.66 776 LEU A C 1
ATOM 5954 O O . LEU A 1 776 ? -6.489 11.971 -15.373 1.00 62.66 776 LEU A O 1
ATOM 5958 N N . SER A 1 777 ? -5.400 10.972 -13.675 1.00 67.75 777 SER A N 1
ATOM 5959 C CA . SER A 1 777 ? -6.246 9.787 -13.559 1.00 67.75 777 SER A CA 1
ATOM 5960 C C . SER A 1 777 ? -6.598 9.536 -12.089 1.00 67.75 777 SER A C 1
ATOM 5962 O O . SER A 1 777 ? -5.911 9.980 -11.166 1.00 67.75 777 SER A O 1
ATOM 5964 N N . ALA A 1 778 ? -7.723 8.861 -11.850 1.00 71.44 778 ALA A N 1
ATOM 5965 C CA . ALA A 1 778 ? -8.146 8.530 -10.495 1.00 71.44 778 ALA A CA 1
ATOM 5966 C C . ALA A 1 778 ? -7.250 7.427 -9.909 1.00 71.44 778 ALA A C 1
ATOM 5968 O O . ALA A 1 778 ? -7.109 6.376 -10.523 1.00 71.44 778 ALA A O 1
ATOM 5969 N N . ALA A 1 779 ? -6.739 7.623 -8.689 1.00 67.69 779 ALA A N 1
ATOM 5970 C CA . ALA A 1 779 ? -5.896 6.640 -7.994 1.00 67.69 779 ALA A CA 1
ATOM 5971 C C . ALA A 1 779 ? -6.617 5.312 -7.666 1.00 67.69 779 ALA A C 1
ATOM 5973 O O . ALA A 1 779 ? -5.981 4.276 -7.502 1.00 67.69 779 ALA A O 1
ATOM 5974 N N . TYR A 1 780 ? -7.953 5.332 -7.575 1.00 79.00 780 TYR A N 1
ATOM 5975 C CA . TYR A 1 780 ? -8.790 4.152 -7.321 1.00 79.00 780 TYR A CA 1
ATOM 5976 C C . TYR A 1 780 ? -9.911 4.070 -8.361 1.00 79.00 780 TYR A C 1
ATOM 5978 O O . TYR A 1 780 ? -11.069 4.389 -8.066 1.00 79.00 780 TYR A O 1
ATOM 5986 N N . PRO A 1 781 ? -9.589 3.712 -9.613 1.00 83.00 781 PRO A N 1
ATOM 5987 C CA . PRO A 1 781 ? -10.581 3.675 -10.671 1.00 83.00 781 PRO A CA 1
ATOM 5988 C C . PRO A 1 781 ? -11.561 2.514 -10.475 1.00 83.00 781 PRO A C 1
ATOM 5990 O O . PRO A 1 781 ? -11.229 1.464 -9.918 1.00 83.00 781 PRO A O 1
ATOM 5993 N N . ARG A 1 782 ? -12.785 2.667 -10.991 1.00 89.88 782 ARG A N 1
ATOM 5994 C CA . ARG A 1 782 ? -13.753 1.562 -11.015 1.00 89.88 782 ARG A CA 1
ATOM 5995 C C . ARG A 1 782 ? -13.227 0.434 -11.904 1.00 89.88 782 ARG A C 1
ATOM 5997 O O . ARG A 1 782 ? -12.831 0.679 -13.043 1.00 89.88 782 ARG A O 1
ATOM 6004 N N . VAL A 1 783 ? -13.318 -0.806 -11.415 1.00 92.81 783 VAL A N 1
ATOM 6005 C CA . VAL A 1 783 ? -12.881 -2.012 -12.146 1.00 92.81 783 VAL A CA 1
ATOM 6006 C C . VAL A 1 783 ? -13.509 -2.074 -13.540 1.00 92.81 783 VAL A C 1
ATOM 6008 O O . VAL A 1 783 ? -12.801 -2.289 -14.516 1.00 92.81 783 VAL A O 1
ATOM 6011 N N . ALA A 1 784 ? -14.819 -1.821 -13.649 1.00 93.12 784 ALA A N 1
ATOM 6012 C CA . ALA A 1 784 ? -15.535 -1.841 -14.926 1.00 93.12 784 ALA A CA 1
ATOM 6013 C C . ALA A 1 784 ? -14.924 -0.874 -15.956 1.00 93.12 784 ALA A C 1
ATOM 6015 O O . ALA A 1 784 ? -14.603 -1.292 -17.064 1.00 93.12 784 ALA A O 1
ATOM 6016 N N . THR A 1 785 ? -14.663 0.375 -15.554 1.00 92.94 785 THR A N 1
ATOM 6017 C CA . THR A 1 785 ? -14.053 1.398 -16.416 1.00 92.94 785 THR A CA 1
ATOM 6018 C C . THR A 1 785 ? -12.692 0.953 -16.935 1.00 92.94 785 THR A C 1
ATOM 6020 O O . THR A 1 785 ? -12.409 1.080 -18.122 1.00 92.94 785 THR A O 1
ATOM 6023 N N . MET A 1 786 ? -11.858 0.385 -16.065 1.00 94.50 786 MET A N 1
ATOM 6024 C CA . MET A 1 786 ? -10.535 -0.093 -16.460 1.00 94.50 786 MET A CA 1
ATOM 6025 C C . MET A 1 786 ? -10.609 -1.300 -17.400 1.00 94.50 786 MET A C 1
ATOM 6027 O O . MET A 1 786 ? -9.884 -1.347 -18.388 1.00 94.50 786 MET A O 1
ATOM 6031 N N . LEU A 1 787 ? -11.523 -2.244 -17.163 1.00 95.81 787 LEU A N 1
ATOM 6032 C CA . LEU A 1 787 ? -11.734 -3.375 -18.072 1.00 95.81 787 LEU A CA 1
ATOM 6033 C C . LEU A 1 787 ? -12.257 -2.927 -19.447 1.00 95.81 787 LEU A C 1
ATOM 6035 O O . LEU A 1 787 ? -11.863 -3.502 -20.462 1.00 95.81 787 LEU A O 1
ATOM 6039 N N . ASP A 1 788 ? -13.105 -1.901 -19.503 1.00 96.44 788 ASP A N 1
ATOM 6040 C CA . ASP A 1 788 ? -13.569 -1.321 -20.767 1.00 96.44 788 ASP A CA 1
ATOM 6041 C C . ASP A 1 788 ? -12.438 -0.610 -21.512 1.00 96.44 788 ASP A C 1
ATOM 6043 O O . ASP A 1 788 ? -12.265 -0.826 -22.713 1.00 96.44 788 ASP A O 1
ATOM 6047 N N . LEU A 1 789 ? -11.600 0.154 -20.806 1.00 95.56 789 LEU A N 1
ATOM 6048 C CA . LEU A 1 789 ? -10.395 0.751 -21.385 1.00 95.56 789 LEU A CA 1
ATOM 6049 C C . LEU A 1 789 ? -9.424 -0.314 -21.907 1.00 95.56 789 LEU A C 1
ATOM 6051 O O . LEU A 1 789 ? -8.892 -0.151 -22.999 1.00 95.56 789 LEU A O 1
ATOM 6055 N N . MET A 1 790 ? -9.244 -1.440 -21.206 1.00 96.56 790 MET A N 1
ATOM 6056 C CA . MET A 1 790 ? -8.433 -2.559 -21.709 1.00 96.56 790 MET A CA 1
ATOM 6057 C C . MET A 1 790 ? -8.991 -3.135 -23.019 1.00 96.56 790 MET A C 1
ATOM 6059 O O . MET A 1 790 ? -8.218 -3.489 -23.908 1.00 96.56 790 MET A O 1
ATOM 6063 N N . ARG A 1 791 ? -10.321 -3.237 -23.164 1.00 95.38 791 ARG A N 1
ATOM 6064 C CA . ARG A 1 791 ? -10.961 -3.707 -24.408 1.00 95.38 791 ARG A CA 1
ATOM 6065 C C . ARG A 1 791 ? -10.789 -2.707 -25.546 1.00 95.38 791 ARG A C 1
ATOM 6067 O O . ARG A 1 791 ? -10.493 -3.123 -26.663 1.00 95.38 791 ARG A O 1
ATOM 6074 N N . ARG A 1 792 ? -10.948 -1.411 -25.264 1.00 95.19 792 ARG A N 1
ATOM 6075 C CA . ARG A 1 792 ? -10.721 -0.328 -26.235 1.00 95.19 792 ARG A CA 1
ATOM 6076 C C . ARG A 1 792 ? -9.271 -0.292 -26.687 1.00 95.19 792 ARG A C 1
ATOM 6078 O O . ARG A 1 792 ? -9.019 -0.285 -27.886 1.00 95.19 792 ARG A O 1
ATOM 6085 N N . LEU A 1 793 ? -8.335 -0.385 -25.743 1.00 94.75 793 LEU A N 1
ATOM 6086 C CA . LEU A 1 793 ? -6.914 -0.499 -26.040 1.00 94.75 793 LEU A CA 1
ATOM 6087 C C . LEU A 1 793 ? -6.649 -1.715 -26.928 1.00 94.75 793 LEU A C 1
ATOM 6089 O O . LEU A 1 793 ? -6.048 -1.582 -27.983 1.00 94.75 793 LEU A O 1
ATOM 6093 N N . TYR A 1 794 ? -7.147 -2.894 -26.551 1.00 94.19 794 TYR A N 1
ATOM 6094 C CA . TYR A 1 794 ? -6.979 -4.103 -27.356 1.00 94.19 794 TYR A CA 1
ATOM 6095 C C . TYR A 1 794 ? -7.516 -3.947 -28.789 1.00 94.19 794 TYR A C 1
ATOM 6097 O O . TYR A 1 794 ? -6.875 -4.408 -29.733 1.00 94.19 794 TYR A O 1
ATOM 6105 N N . ALA A 1 795 ? -8.664 -3.284 -28.961 1.00 92.31 795 ALA A N 1
ATOM 6106 C CA . ALA A 1 795 ? -9.221 -2.987 -30.276 1.00 92.31 795 ALA A CA 1
ATOM 6107 C C . ALA A 1 795 ? -8.330 -2.018 -31.070 1.00 92.31 795 ALA A C 1
ATOM 6109 O O . ALA A 1 795 ? -8.000 -2.319 -32.211 1.00 92.31 795 ALA A O 1
ATOM 6110 N N . ALA A 1 796 ? -7.883 -0.921 -30.453 1.00 91.06 796 ALA A N 1
ATOM 6111 C CA . ALA A 1 796 ? -7.017 0.073 -31.089 1.00 91.06 796 ALA A CA 1
ATOM 6112 C C . ALA A 1 796 ? -5.649 -0.508 -31.491 1.00 91.06 796 ALA A C 1
ATOM 6114 O O . ALA A 1 796 ? -5.145 -0.229 -32.575 1.00 91.06 796 ALA A O 1
ATOM 6115 N N . LEU A 1 797 ? -5.061 -1.369 -30.653 1.00 89.50 797 LEU A N 1
ATOM 6116 C CA . LEU A 1 797 ? -3.764 -2.000 -30.925 1.00 89.50 797 LEU A CA 1
ATOM 6117 C C . LEU A 1 797 ? -3.823 -3.059 -32.033 1.00 89.50 797 LEU A C 1
ATOM 6119 O O . LEU A 1 797 ? -2.791 -3.395 -32.610 1.00 89.50 797 LEU A O 1
ATOM 6123 N N . ARG A 1 798 ? -5.004 -3.613 -32.332 1.00 83.31 798 ARG A N 1
ATOM 6124 C CA . ARG A 1 798 ? -5.161 -4.600 -33.410 1.00 83.31 798 ARG A CA 1
ATOM 6125 C C . ARG A 1 798 ? -4.864 -3.990 -34.776 1.00 83.31 798 ARG A C 1
ATOM 6127 O O . ARG A 1 798 ? -4.323 -4.683 -35.634 1.00 83.31 798 ARG A O 1
ATOM 6134 N N . ASP A 1 799 ? -5.208 -2.720 -34.938 1.00 76.50 799 ASP A N 1
ATOM 6135 C CA . ASP A 1 799 ? -5.151 -2.019 -36.214 1.00 76.50 799 ASP A CA 1
ATOM 6136 C C . ASP A 1 799 ? -3.808 -1.275 -36.399 1.00 76.50 799 ASP A C 1
ATOM 6138 O O . ASP A 1 799 ? -3.599 -0.604 -37.409 1.00 76.50 799 ASP A O 1
ATOM 6142 N N . LEU A 1 800 ? -2.869 -1.417 -35.448 1.00 79.62 800 LEU A N 1
ATOM 6143 C CA . LEU A 1 800 ? -1.530 -0.842 -35.562 1.00 79.62 800 LEU A CA 1
ATOM 6144 C C . LEU A 1 800 ? -0.696 -1.543 -36.652 1.00 79.62 800 LEU A C 1
ATOM 6146 O O . LEU A 1 800 ? -0.679 -2.776 -36.726 1.00 79.62 800 LEU A O 1
ATOM 6150 N N . PRO A 1 801 ? 0.052 -0.774 -37.465 1.00 70.94 801 PRO A N 1
ATOM 6151 C CA . PRO A 1 801 ? 0.962 -1.327 -38.458 1.00 70.94 801 PRO A CA 1
ATOM 6152 C C . PRO A 1 801 ? 2.184 -1.949 -37.769 1.00 70.94 801 PRO A C 1
ATOM 6154 O O . PRO A 1 801 ? 2.937 -1.264 -37.085 1.00 70.94 801 PRO A O 1
ATOM 6157 N N . GLY A 1 802 ? 2.410 -3.246 -37.968 1.00 68.44 802 GLY A N 1
ATOM 6158 C CA . GLY A 1 802 ? 3.537 -3.955 -37.364 1.00 68.44 802 GLY A CA 1
ATOM 6159 C C . GLY A 1 802 ? 3.518 -5.451 -37.663 1.00 68.44 802 GLY A C 1
ATOM 6160 O O . GLY A 1 802 ? 2.517 -5.996 -38.124 1.00 68.44 802 GLY A O 1
ATOM 6161 N N . GLY A 1 803 ? 4.645 -6.125 -37.416 1.00 68.38 803 GLY A N 1
ATOM 6162 C CA . GLY A 1 803 ? 4.763 -7.576 -37.609 1.00 68.38 803 GLY A CA 1
ATOM 6163 C C . GLY A 1 803 ? 4.182 -8.404 -36.457 1.00 68.38 803 GLY A C 1
ATOM 6164 O O . GLY A 1 803 ? 3.971 -9.608 -36.610 1.00 68.38 803 GLY A O 1
ATOM 6165 N N . ARG A 1 804 ? 3.929 -7.782 -35.296 1.00 85.69 804 ARG A N 1
ATOM 6166 C CA . ARG A 1 804 ? 3.407 -8.436 -34.089 1.00 85.69 804 ARG A CA 1
ATOM 6167 C C . ARG A 1 804 ? 2.155 -7.717 -33.602 1.00 85.69 804 ARG A C 1
ATOM 6169 O O . ARG A 1 804 ? 2.072 -6.498 -33.629 1.00 85.69 804 ARG A O 1
ATOM 6176 N N . HIS A 1 805 ? 1.192 -8.496 -33.119 1.00 87.44 805 HIS A N 1
ATOM 6177 C CA . HIS A 1 805 ? -0.023 -7.965 -32.513 1.00 87.44 805 HIS A CA 1
ATOM 6178 C C . HIS A 1 805 ? -0.039 -8.268 -31.021 1.00 87.44 805 HIS A C 1
ATOM 6180 O O . HIS A 1 805 ? 0.139 -9.422 -30.607 1.00 87.44 805 HIS A O 1
ATOM 6186 N N . VAL A 1 806 ? -0.350 -7.247 -30.223 1.00 93.38 806 VAL A N 1
ATOM 6187 C CA . VAL A 1 806 ? -0.523 -7.402 -28.781 1.00 93.38 806 VAL A CA 1
ATOM 6188 C C . VAL A 1 806 ? -1.648 -8.401 -28.516 1.00 93.38 806 VAL A C 1
ATOM 6190 O O . VAL A 1 806 ? -2.795 -8.234 -28.925 1.00 93.38 806 VAL A O 1
ATOM 6193 N N . SER A 1 807 ? -1.304 -9.486 -27.830 1.00 94.00 807 SER A N 1
ATOM 6194 C CA . SER A 1 807 ? -2.199 -10.595 -27.490 1.00 94.00 807 SER A CA 1
ATOM 6195 C C . SER A 1 807 ? -2.379 -10.769 -25.982 1.00 94.00 807 SER A C 1
ATOM 6197 O O . SER A 1 807 ? -3.193 -11.599 -25.566 1.00 94.00 807 SER A O 1
ATOM 6199 N N . ARG A 1 808 ? -1.660 -9.977 -25.173 1.00 96.44 808 ARG A N 1
ATOM 6200 C CA . ARG A 1 808 ? -1.780 -9.928 -23.712 1.00 96.44 808 ARG A CA 1
ATOM 6201 C C . ARG A 1 808 ? -1.623 -8.507 -23.166 1.00 96.44 808 ARG A C 1
ATOM 6203 O O . ARG A 1 808 ? -0.584 -7.886 -23.365 1.00 96.44 808 ARG A O 1
ATOM 6210 N N . ILE A 1 809 ? -2.597 -8.045 -22.390 1.00 97.31 809 ILE A N 1
ATOM 6211 C CA . ILE A 1 809 ? -2.527 -6.787 -21.632 1.00 97.31 809 ILE A CA 1
ATOM 6212 C C . ILE A 1 809 ? -2.565 -7.140 -20.148 1.00 97.31 809 ILE A C 1
ATOM 6214 O O . ILE A 1 809 ? -3.485 -7.832 -19.705 1.00 97.31 809 ILE A O 1
ATOM 6218 N N . HIS A 1 810 ? -1.574 -6.690 -19.387 1.00 97.19 810 HIS A N 1
ATOM 6219 C CA . HIS A 1 810 ? -1.526 -6.845 -17.935 1.00 97.19 810 HIS A CA 1
ATOM 6220 C C . HIS A 1 810 ? -1.694 -5.476 -17.291 1.00 97.19 810 HIS A C 1
ATOM 6222 O O . HIS A 1 810 ? -0.780 -4.665 -17.307 1.00 97.19 810 HIS A O 1
ATOM 6228 N N . LEU A 1 811 ? -2.880 -5.245 -16.736 1.00 96.19 811 LEU A N 1
ATOM 6229 C CA . LEU A 1 811 ? -3.181 -4.067 -15.942 1.00 96.19 811 LEU A CA 1
ATOM 6230 C C . LEU A 1 811 ? -2.856 -4.351 -14.474 1.00 96.19 811 LEU A C 1
ATOM 6232 O O . LEU A 1 811 ? -3.408 -5.293 -13.890 1.00 96.19 811 LEU A O 1
ATOM 6236 N N . HIS A 1 812 ? -2.007 -3.532 -13.868 1.00 93.69 812 HIS A N 1
ATOM 6237 C CA . HIS A 1 812 ? -1.679 -3.605 -12.448 1.00 93.69 812 HIS A CA 1
ATOM 6238 C C . HIS A 1 812 ? -2.045 -2.290 -11.754 1.00 93.69 812 HIS A C 1
ATOM 6240 O O . HIS A 1 812 ? -1.484 -1.248 -12.033 1.00 93.69 812 HIS A O 1
ATOM 6246 N N . THR A 1 813 ? -3.039 -2.324 -10.865 1.00 89.94 813 THR A N 1
ATOM 6247 C CA . THR A 1 813 ? -3.452 -1.147 -10.080 1.00 89.94 813 THR A CA 1
ATOM 6248 C C . THR A 1 813 ? -3.222 -1.403 -8.598 1.00 89.94 813 THR A C 1
ATOM 6250 O O . THR A 1 813 ? -3.065 -2.554 -8.177 1.00 89.94 813 THR A O 1
ATOM 6253 N N . LEU A 1 814 ? -3.291 -0.350 -7.783 1.00 83.31 814 LEU A N 1
ATOM 6254 C CA . LEU A 1 814 ? -3.195 -0.479 -6.327 1.00 83.31 814 LEU A CA 1
ATOM 6255 C C . LEU A 1 814 ? -4.288 -1.390 -5.731 1.00 83.31 814 LEU A C 1
ATOM 6257 O O . LEU A 1 814 ? -4.036 -2.121 -4.776 1.00 83.31 814 LEU A O 1
ATOM 6261 N N . GLY A 1 815 ? -5.508 -1.350 -6.283 1.00 83.94 815 GLY A N 1
ATOM 6262 C CA . GLY A 1 815 ? -6.663 -2.078 -5.742 1.00 83.94 815 GLY A CA 1
ATOM 6263 C C . GLY A 1 815 ? -6.887 -3.474 -6.333 1.00 83.94 815 GLY A C 1
ATOM 6264 O O . GLY A 1 815 ? -7.471 -4.332 -5.674 1.00 83.94 815 GLY A O 1
ATOM 6265 N N . PHE A 1 816 ? -6.464 -3.712 -7.576 1.00 89.38 816 PHE A N 1
ATOM 6266 C CA . PHE A 1 816 ? -6.645 -4.990 -8.272 1.00 89.38 816 PHE A CA 1
ATOM 6267 C C . PHE A 1 816 ? -5.675 -5.145 -9.450 1.00 89.38 816 PHE A C 1
ATOM 6269 O O . PHE A 1 816 ? -5.148 -4.169 -9.982 1.00 89.38 816 PHE A O 1
ATOM 6276 N N . GLN A 1 817 ? -5.500 -6.379 -9.922 1.00 91.81 817 GLN A N 1
ATOM 6277 C CA . GLN A 1 817 ? -4.795 -6.664 -11.172 1.00 91.81 817 GLN A CA 1
ATOM 6278 C C . GLN A 1 817 ? -5.706 -7.408 -12.146 1.00 91.81 817 GLN A C 1
ATOM 6280 O O . GLN A 1 817 ? -6.538 -8.221 -11.737 1.00 91.81 817 GLN A O 1
ATOM 6285 N N . ALA A 1 818 ? -5.534 -7.154 -13.440 1.00 94.44 818 ALA A N 1
ATOM 6286 C CA . ALA A 1 818 ? -6.287 -7.805 -14.501 1.00 94.44 818 ALA A CA 1
ATOM 6287 C C . ALA A 1 818 ? -5.365 -8.217 -15.652 1.00 94.44 818 ALA A C 1
ATOM 6289 O O . ALA A 1 818 ? -4.476 -7.476 -16.063 1.00 94.44 818 ALA A O 1
ATOM 6290 N N . ILE A 1 819 ? -5.599 -9.409 -16.201 1.00 95.56 819 ILE A N 1
ATOM 6291 C CA . ILE A 1 819 ? -4.879 -9.912 -17.373 1.00 95.56 819 ILE A CA 1
ATOM 6292 C C . ILE A 1 819 ? -5.900 -10.212 -18.467 1.00 95.56 819 ILE A C 1
ATOM 6294 O O . ILE A 1 819 ? -6.720 -11.121 -18.331 1.00 95.56 819 ILE A O 1
ATOM 6298 N N . LEU A 1 820 ? -5.825 -9.465 -19.566 1.00 95.56 820 LEU A N 1
ATOM 6299 C CA . LEU A 1 820 ? -6.555 -9.743 -20.799 1.00 95.56 820 LEU A CA 1
ATOM 6300 C C . LEU A 1 820 ? -5.645 -10.559 -21.712 1.00 95.56 820 LEU A C 1
ATOM 6302 O O . LEU A 1 820 ? -4.507 -10.174 -21.961 1.00 95.56 820 LEU A O 1
ATOM 6306 N N . THR A 1 821 ? -6.147 -11.682 -22.223 1.00 94.75 821 THR A N 1
ATOM 6307 C CA . THR A 1 821 ? -5.430 -12.526 -23.192 1.00 94.75 821 THR A CA 1
ATOM 6308 C C . THR A 1 821 ? -6.340 -12.862 -24.359 1.00 94.75 821 THR A C 1
ATOM 6310 O O . THR A 1 821 ? -7.517 -13.161 -24.158 1.00 94.75 821 THR A O 1
ATOM 6313 N N . ARG A 1 822 ? -5.799 -12.832 -25.579 1.00 92.00 822 ARG A N 1
ATOM 6314 C CA . ARG A 1 822 ? -6.519 -13.284 -26.773 1.00 92.00 822 ARG A CA 1
ATOM 6315 C C . ARG A 1 822 ? -6.759 -14.793 -26.684 1.00 92.00 822 ARG A C 1
ATOM 6317 O O . ARG A 1 822 ? -5.837 -15.557 -26.381 1.00 92.00 822 ARG A O 1
ATOM 6324 N N . SER A 1 823 ? -7.974 -15.230 -27.004 1.00 87.56 823 SER A N 1
ATOM 6325 C CA . SER A 1 823 ? -8.303 -16.651 -27.157 1.00 87.56 823 SER A CA 1
ATOM 6326 C C . SER A 1 823 ? -7.420 -17.304 -28.227 1.00 87.56 823 SER A C 1
ATOM 6328 O O . SER A 1 823 ? -7.195 -16.712 -29.282 1.00 87.56 823 SER A O 1
ATOM 6330 N N . ASN A 1 824 ? -6.950 -18.528 -27.973 1.00 85.12 824 ASN A N 1
ATOM 6331 C CA . ASN A 1 824 ? -6.043 -19.285 -28.853 1.00 85.12 824 ASN A CA 1
ATOM 6332 C C . ASN A 1 824 ? -4.659 -18.638 -29.066 1.00 85.12 824 ASN A C 1
ATOM 6334 O O . ASN A 1 824 ? -3.990 -18.915 -30.058 1.00 85.12 824 ASN A O 1
ATOM 6338 N N . SER A 1 825 ? -4.223 -17.763 -28.157 1.00 89.12 825 SER A N 1
ATOM 6339 C CA . SER A 1 825 ? -2.847 -17.253 -28.145 1.00 89.12 825 SER A CA 1
ATOM 6340 C C . SER A 1 825 ? -1.879 -18.235 -27.470 1.00 89.12 825 SER A C 1
ATOM 6342 O O . SER A 1 825 ? -2.285 -19.240 -26.891 1.00 89.12 825 SER A O 1
ATOM 6344 N N . ARG A 1 826 ? -0.576 -17.920 -27.512 1.00 88.25 826 ARG A N 1
ATOM 6345 C CA . ARG A 1 826 ? 0.480 -18.679 -26.813 1.00 88.25 826 ARG A CA 1
ATOM 6346 C C . ARG A 1 826 ? 0.395 -18.571 -25.279 1.00 88.25 826 ARG A C 1
ATOM 6348 O O . ARG A 1 826 ? 1.106 -19.290 -24.583 1.00 88.25 826 ARG A O 1
ATOM 6355 N N . TRP A 1 827 ? -0.444 -17.676 -24.750 1.00 90.38 827 TRP A N 1
ATOM 6356 C CA . TRP A 1 827 ? -0.575 -17.426 -23.316 1.00 90.38 827 TRP A CA 1
ATOM 6357 C C . TRP A 1 827 ? -1.441 -18.491 -22.646 1.00 90.38 827 TRP A C 1
ATOM 6359 O O . TRP A 1 827 ? -2.627 -18.633 -22.938 1.00 90.38 827 TRP A O 1
ATOM 6369 N N . VAL A 1 828 ? -0.843 -19.214 -21.702 1.00 84.75 828 VAL A N 1
ATOM 6370 C CA . VAL A 1 828 ? -1.512 -20.224 -20.876 1.00 84.75 828 VAL A CA 1
ATOM 6371 C C . VAL A 1 828 ? -1.498 -19.804 -19.408 1.00 84.75 828 VAL A C 1
ATOM 6373 O O . VAL A 1 828 ? -0.703 -18.963 -18.997 1.00 84.75 828 VAL A O 1
ATOM 6376 N N . ASN A 1 829 ? -2.369 -20.408 -18.596 1.00 84.31 829 ASN A N 1
ATOM 6377 C CA . ASN A 1 829 ? -2.394 -20.231 -17.138 1.00 84.31 829 ASN A CA 1
ATOM 6378 C C . ASN A 1 829 ? -2.592 -18.781 -16.647 1.00 84.31 829 ASN A C 1
ATOM 6380 O O . ASN A 1 829 ? -2.131 -18.429 -15.561 1.00 84.31 829 ASN A O 1
ATOM 6384 N N . SER A 1 830 ? -3.341 -17.949 -17.384 1.00 87.38 830 SER A N 1
ATOM 6385 C CA . SER A 1 830 ? -3.587 -16.538 -17.030 1.00 87.38 830 SER A CA 1
ATOM 6386 C C . SER A 1 830 ? -4.140 -16.350 -15.609 1.00 87.38 830 SER A C 1
ATOM 6388 O O . SER A 1 830 ? -3.801 -15.376 -14.944 1.00 87.38 830 SER A O 1
ATOM 6390 N N . ARG A 1 831 ? -4.941 -17.303 -15.105 1.00 83.44 831 ARG A N 1
ATOM 6391 C CA . ARG A 1 831 ? -5.473 -17.274 -13.731 1.00 83.44 831 ARG A CA 1
ATOM 6392 C C . ARG A 1 831 ? -4.367 -17.395 -12.676 1.00 83.44 831 ARG A C 1
ATOM 6394 O O . ARG A 1 831 ? -4.338 -16.600 -11.744 1.00 83.44 831 ARG A O 1
ATOM 6401 N N . SER A 1 832 ? -3.463 -18.362 -12.829 1.00 83.62 832 SER A N 1
ATOM 6402 C CA . SER A 1 832 ? -2.323 -18.538 -11.918 1.00 83.62 832 SER A CA 1
ATOM 6403 C C . SER A 1 832 ? -1.343 -17.373 -12.020 1.00 83.62 832 SER A C 1
ATOM 6405 O O . SER A 1 832 ? -0.840 -16.916 -11.000 1.00 83.62 832 SER A O 1
ATOM 6407 N N . ALA A 1 833 ? -1.125 -16.846 -13.229 1.00 86.62 833 ALA A N 1
ATOM 6408 C CA . ALA A 1 833 ? -0.291 -15.666 -13.438 1.00 86.62 833 ALA A CA 1
ATOM 6409 C C . ALA A 1 833 ? -0.851 -14.429 -12.712 1.00 86.62 833 ALA A C 1
ATOM 6411 O O . ALA A 1 833 ? -0.104 -13.757 -12.008 1.00 86.62 833 ALA A O 1
ATOM 6412 N N . ALA A 1 834 ? -2.159 -14.162 -12.823 1.00 88.12 834 ALA A N 1
ATOM 6413 C CA . ALA A 1 834 ? -2.807 -13.046 -12.129 1.00 88.12 834 ALA A CA 1
ATOM 6414 C C . ALA A 1 834 ? -2.742 -13.201 -10.600 1.00 88.12 834 ALA A C 1
ATOM 6416 O O . ALA A 1 834 ? -2.410 -12.250 -9.898 1.00 88.12 834 ALA A O 1
ATOM 6417 N N . ALA A 1 835 ? -2.999 -14.411 -10.087 1.00 85.81 835 ALA A N 1
ATOM 6418 C CA . ALA A 1 835 ? -2.901 -14.704 -8.658 1.00 85.81 835 ALA A CA 1
ATOM 6419 C C . ALA A 1 835 ? -1.474 -14.497 -8.126 1.00 85.81 835 ALA A C 1
ATOM 6421 O O . ALA A 1 835 ? -1.288 -13.824 -7.115 1.00 85.81 835 ALA A O 1
ATOM 6422 N N . ARG A 1 836 ? -0.462 -15.022 -8.830 1.00 84.88 836 ARG A N 1
ATOM 6423 C CA . ARG A 1 836 ? 0.947 -14.851 -8.454 1.00 84.88 836 ARG A CA 1
ATOM 6424 C C . ARG A 1 836 ? 1.358 -13.382 -8.491 1.00 84.88 836 ARG A C 1
ATOM 6426 O O . ARG A 1 836 ? 1.960 -12.913 -7.537 1.00 84.88 836 ARG A O 1
ATOM 6433 N N . ALA A 1 837 ? 0.997 -12.642 -9.538 1.00 88.00 837 ALA A N 1
ATOM 6434 C CA . ALA A 1 837 ? 1.334 -11.224 -9.645 1.00 88.00 837 ALA A CA 1
ATOM 6435 C C . ALA A 1 837 ? 0.732 -10.387 -8.496 1.00 88.00 837 ALA A C 1
ATOM 6437 O O . ALA A 1 837 ? 1.426 -9.547 -7.923 1.00 88.00 837 ALA A O 1
ATOM 6438 N N . ALA A 1 838 ? -0.515 -10.665 -8.097 1.00 87.62 838 ALA A N 1
ATOM 6439 C CA . ALA A 1 838 ? -1.152 -10.009 -6.953 1.00 87.62 838 ALA A CA 1
ATOM 6440 C C . ALA A 1 838 ? -0.494 -10.378 -5.608 1.00 87.62 838 ALA A C 1
ATOM 6442 O O . ALA A 1 838 ? -0.258 -9.505 -4.772 1.00 87.62 838 ALA A O 1
ATOM 6443 N N . LEU A 1 839 ? -0.162 -11.657 -5.399 1.00 83.50 839 LEU A N 1
ATOM 6444 C CA . LEU A 1 839 ? 0.492 -12.122 -4.170 1.00 83.50 839 LEU A CA 1
ATOM 6445 C C . LEU A 1 839 ? 1.918 -11.590 -4.028 1.00 83.50 839 LEU A C 1
ATOM 6447 O O . LEU A 1 839 ? 2.303 -11.177 -2.937 1.00 83.50 839 LEU A O 1
ATOM 6451 N N . VAL A 1 840 ? 2.685 -11.563 -5.119 1.00 83.44 840 VAL A N 1
ATOM 6452 C CA . VAL A 1 840 ? 4.050 -11.024 -5.129 1.00 83.44 840 VAL A CA 1
ATOM 6453 C C . VAL A 1 840 ? 4.045 -9.536 -4.802 1.00 83.44 840 VAL A C 1
ATOM 6455 O O . VAL A 1 840 ? 4.849 -9.114 -3.976 1.00 83.44 840 VAL A O 1
ATOM 6458 N N . ALA A 1 841 ? 3.117 -8.759 -5.372 1.00 85.44 841 ALA A N 1
ATOM 6459 C CA . ALA A 1 841 ? 2.968 -7.346 -5.029 1.00 85.44 841 ALA A CA 1
ATOM 6460 C C . ALA A 1 841 ? 2.728 -7.165 -3.521 1.00 85.44 841 ALA A C 1
ATOM 6462 O O . ALA A 1 841 ? 3.442 -6.412 -2.866 1.00 85.44 841 ALA A O 1
ATOM 6463 N N . HIS A 1 842 ? 1.800 -7.935 -2.941 1.00 83.44 842 HIS A N 1
ATOM 6464 C CA . HIS A 1 842 ? 1.533 -7.896 -1.503 1.00 83.44 842 HIS A CA 1
ATOM 6465 C C . HIS A 1 842 ? 2.755 -8.283 -0.651 1.00 83.44 842 HIS A C 1
ATOM 6467 O O . HIS A 1 842 ? 3.107 -7.560 0.282 1.00 83.44 842 HIS A O 1
ATOM 6473 N N . ARG A 1 843 ? 3.423 -9.403 -0.967 1.00 80.88 843 ARG A N 1
ATOM 6474 C CA . ARG A 1 843 ? 4.603 -9.883 -0.224 1.00 80.88 843 ARG A CA 1
ATOM 6475 C C . ARG A 1 843 ? 5.754 -8.886 -0.279 1.00 80.88 843 ARG A C 1
ATOM 6477 O O . ARG A 1 843 ? 6.367 -8.623 0.752 1.00 80.88 843 ARG A O 1
ATOM 6484 N N . PHE A 1 844 ? 6.005 -8.312 -1.455 1.00 80.31 844 PHE A N 1
ATOM 6485 C CA . PHE A 1 844 ? 7.044 -7.308 -1.656 1.00 80.31 844 PHE A CA 1
ATOM 6486 C C . PHE A 1 844 ? 6.771 -6.054 -0.819 1.00 80.31 844 PHE A C 1
ATOM 6488 O O . PHE A 1 844 ? 7.634 -5.637 -0.051 1.00 80.31 844 PHE A O 1
ATOM 6495 N N . THR A 1 845 ? 5.555 -5.501 -0.882 1.00 78.75 845 THR A N 1
ATOM 6496 C CA . THR A 1 845 ? 5.189 -4.299 -0.115 1.00 78.75 845 THR A CA 1
ATOM 6497 C C . THR A 1 845 ? 5.218 -4.536 1.395 1.00 78.75 845 THR A C 1
ATOM 6499 O O . THR A 1 845 ? 5.686 -3.683 2.144 1.00 78.75 845 THR A O 1
ATOM 6502 N N . CYS A 1 846 ? 4.745 -5.691 1.865 1.00 80.62 846 CYS A N 1
ATOM 6503 C CA . CYS A 1 846 ? 4.695 -5.998 3.295 1.00 80.62 846 CYS A CA 1
ATOM 6504 C C . CYS A 1 846 ? 5.991 -6.623 3.842 1.00 80.62 846 CYS A C 1
ATOM 6506 O O . CYS A 1 846 ? 6.040 -6.939 5.029 1.00 80.62 846 CYS A O 1
ATOM 6508 N N . SER A 1 847 ? 7.025 -6.818 3.012 1.00 74.31 847 SER A N 1
ATOM 6509 C CA . SER A 1 847 ? 8.271 -7.512 3.385 1.00 74.31 847 SER A CA 1
ATOM 6510 C C . SER A 1 847 ? 8.035 -8.893 4.021 1.00 74.31 847 SER A C 1
ATOM 6512 O O . SER A 1 847 ? 8.750 -9.312 4.931 1.00 74.31 847 SER A O 1
ATOM 6514 N N . VAL A 1 848 ? 7.007 -9.606 3.553 1.00 70.25 848 VAL A N 1
ATOM 6515 C CA . VAL A 1 848 ? 6.668 -10.952 4.036 1.00 70.25 848 VAL A CA 1
ATOM 6516 C C . VAL A 1 848 ? 7.423 -11.973 3.176 1.00 70.25 848 VAL A C 1
ATOM 6518 O O . VAL A 1 848 ? 7.335 -11.887 1.950 1.00 70.25 848 VAL A O 1
ATOM 6521 N N . PRO A 1 849 ? 8.160 -12.934 3.765 1.00 53.47 849 PRO A N 1
ATOM 6522 C CA . PRO A 1 849 ? 8.900 -13.932 2.993 1.00 53.47 849 PRO A CA 1
ATOM 6523 C C . PRO A 1 849 ? 7.974 -14.812 2.134 1.00 53.47 849 PRO A C 1
ATOM 6525 O O . PRO A 1 849 ? 6.822 -15.058 2.499 1.00 53.47 849 PRO A O 1
ATOM 6528 N N . ASP A 1 850 ? 8.487 -15.294 0.994 1.00 50.44 850 ASP A N 1
ATOM 6529 C CA . ASP A 1 850 ? 7.825 -16.321 0.178 1.00 50.44 850 ASP A CA 1
ATOM 6530 C C . ASP A 1 850 ? 7.718 -17.615 1.023 1.00 50.44 850 ASP A C 1
ATOM 6532 O O . ASP A 1 850 ? 8.740 -18.165 1.438 1.00 50.44 850 ASP A O 1
ATOM 6536 N N . VAL A 1 851 ? 6.485 -18.037 1.349 1.00 36.16 851 VAL A N 1
ATOM 6537 C CA . VAL A 1 851 ? 6.169 -19.229 2.174 1.00 36.16 851 VAL A CA 1
ATOM 6538 C C . VAL A 1 851 ? 6.118 -20.488 1.327 1.00 36.16 851 VAL A C 1
ATOM 6540 O O . VAL A 1 851 ? 5.426 -20.447 0.283 1.00 36.16 851 VAL A O 1
#

Sequence (851 aa):
MPQAHQQQRRRSHQQQQQRHQGASMTANQFFQSEHQRSATNPGYAADDLDNNSSSDDSGPGGNCAAEAAASGGGASSSHRCSHAHSHSHGGGNGNPQLPTQQQVSLMGVAYQLLPLAPCLILVVLKLLQFHSTGLMMFCGLYVTYFYANSHLVTLVTAGRREARTIVNRIGAAWLAVAMTTCVAGVLYYYRGMSLWRCLCCLPPLMPSGGPIDLWTLTFVLTSTDLLLKMGLIGVKAAVVMATTGPGVSRLGRCRVLIALERFYHLYRMLPPVLPWLTVLTDGFADSRFYCTLLTVLYTLCKLWHSWRVLSVSLPPLRLALFSRDLGVIGGRVSQQQQQQQTLSGSSQQLEGCPLCHESPMEQPVRLACCTHVFCEDCVLRWLSCAGTARVCPLCRVGFATLPAMAAAAAAAATNGDSEADPLKYMNGNTCFGPGHARQCLYSILVAALAFGLAYWLNYRHQLLGEQSAQHLEHMRLVARQMAVAENYSLSALRRPRIAVGLGACVDIVISANDFWSIFDSKKLAEQAPKEGFDNYPEHLRSMAEFRQMFGFFFKQGAAAERYLENQAVFSDIIARLKSASNSVARRFSLGGNAPTMANRLAGDGADVLLGATLTPEYRAALHRRVILTGMDESVDYHVSVEYEVGDEWSGVRAPRANRFIFHRDQGNSRLTSLPDFRSSLTAFRPDVLVIGGLQLMDGIPYANSSEPEALLSNLGGFLSEQTQPLIHFEMASFADADMLKLVIRHVLSNADSVGLNEQELPNLVSVLETGKPIVLSAAYPRVATMLDLMRRLYAALRDLPGGRHVSRIHLHTLGFQAILTRSNSRWVNSRSAAARAALVAHRFTCSVPDV

Foldseek 3Di:
DPPVVVVVVVVVVVVVVVVVVVVVVVVVVVVVVVVVVVPDDDDDDDDDDDDDDDDDDDDDDDDDDDDDDDDDDDDDDDDDDDDDDDDDDDDDDDDDDDDDDPPPPPVVVVVVCVVVVVVVVVVVVVVCVVCVVLVVVLVVLVVLLVVLVLLLVCQLPPDLVRVLDPVSLVSLQVLLVVLVVVLVVVCVVVVQQNLVCLLVLHHTDHNVNDAQDPVNLVSSLSVSLSNLSSNLSSVLSVLSNVQSDPPHDSLLNVLVNLLSVLVSLLSNLRSSLHNVLSCLCPVDPPDPVNSVVVNVVVVVVSVVVSVVSCVVSPPSNCCSPPPPDPLFWPDWDDPVNVVVVVPPDDDDDDQAFPQPRDGPADGWTATNQDRDIHRPVRQVVQLPDPPLVAADPPPGGGDDDDPVVVVVVVVVVPDPDPDDPPPPSPPPPDDDDPPVVVVVVVVVVVVVVVVVVVVVVVVVVVVVVVVVVVVVVVVVVLLVVLVVLLPPDCVVPDFAEEEFDDEKFKEKEFAQVLLCVLVPDVVVVVPQPPVFQCDADPAAAAPSSVVNPVRVCQLALHEEEHEHPHPVRVVVSVVSVVPDDPVGDMDIDIDDDRQVVQQVSVVVRHQYEGLYEDEPVRVVVHDPSYHYQYYDPDGWYKYKHWYAAQDDDPRGGGNHTYIYIYTNDPCLLQSVSVVSSLVVCVVSVGQAYEYESNLSVANDDDPDPCSLLVSLQVVLVSLQVDDRHAYEYEDDDHQDLVSLVSCCQRPVLSHQEYEDEQQVLVQNLCCLPPVHGDPDGDLDDDPVVSVVSVVSNLVSQQPHDHPYGHQWYWYDHPVAIDIHGHPPDPDDSRVSVRSVVVVCVVCVVVVPDDD